Protein AF-0000000084368039 (afdb_homodimer)

Nearest PDB structures (foldseek):
  8jev-assembly1_A  TM=9.357E-01  e=3.641E-35  Mus musculus
  8jgs-assembly1_B  TM=9.156E-01  e=2.851E-37  Mus musculus
  8ta5-assembly1_B  TM=8.450E-01  e=9.684E-27  Homo sapiens
  8ta5-assembly1_A  TM=7.973E-01  e=2.530E-27  Homo sapiens
  8ta3-assembly1_A  TM=8.532E-01  e=1.054E-20  Homo sapiens

Sequence (1534 aa):
MTHSSSSFQLELDQIDVTGDSVPWDSNIPQLAKFNDFKTIDWVNDNLQSNKRKLFLQKTQSNFKLLKIYQSLQTYIILTLVGITIGVVAGSLNIVTEYLSNLRTGYCSSHFYLNRNFCCWGELNESQCSNWVEYSSFAPFNYIMFISISLTLGFIACSLVLHYAPAAAGSGISEIKCIVSGFTLSGFLNTWTFIIKAIGLPLAIASGLSVGKEGPSVHYAVCVGSIISKILLRRESSKTSSSLTFKNILVASSAAGVAVAFGSPMGGVLFSIEEISNMFKLSTMWESYYCSLVAVFILKLMNPFRTGQVVMFEVSYDQDWHFLEIPFFIILGLFGGGYGILISKFNIKTVSFRRKFLTNFAMKEVLTLALITSVISYFNDFLKLDMTEGMQILFEACNDSFENHKICNLSTNYKIFNTLTTLILATIIRMVLIILTYGCKVPAGIFVPSMACGATFGRALGILVQIAHKNFPNSKYFTTGCLADNSKCITPGTYAFLGAGAALSGITHLTVTVVVIMFELTGALKYIIPTMITVAVTKIINDKYGKGGIADQMIVFNGLPFIDPHEDHDFFEHPVDDAMCVKTASLPETGLTLENLRIIISDTDFQTFPIIQSLQNPLIKGTIGRDEIIAVLDKSSSSPDIPCKFTPSNKTNCLDFSHYINEAPISVELGTPLETVLDVFHKVGPKCILVQHEGLLQGLITRKDILKYEYYLHHSHHHEDTNELKFQKDDLIWDKIQHIDQIITTFYQRIIIKLTSSRGRYTQLDQQMTHSSSSFQLELDQIDVTGDSVPWDSNIPQLAKFNDFKTIDWVNDNLQSNKRKLFLQKTQSNFKLLKIYQSLQTYIILTLVGITIGVVAGSLNIVTEYLSNLRTGYCSSHFYLNRNFCCWGELNESQCSNWVEYSSFAPFNYIMFISISLTLGFIACSLVLHYAPAAAGSGISEIKCIVSGFTLSGFLNTWTFIIKAIGLPLAIASGLSVGKEGPSVHYAVCVGSIISKILLRRESSKTSSSLTFKNILVASSAAGVAVAFGSPMGGVLFSIEEISNMFKLSTMWESYYCSLVAVFILKLMNPFRTGQVVMFEVSYDQDWHFLEIPFFIILGLFGGGYGILISKFNIKTVSFRRKFLTNFAMKEVLTLALITSVISYFNDFLKLDMTEGMQILFEACNDSFENHKICNLSTNYKIFNTLTTLILATIIRMVLIILTYGCKVPAGIFVPSMACGATFGRALGILVQIAHKNFPNSKYFTTGCLADNSKCITPGTYAFLGAGAALSGITHLTVTVVVIMFELTGALKYIIPTMITVAVTKIINDKYGKGGIADQMIVFNGLPFIDPHEDHDFFEHPVDDAMCVKTASLPETGLTLENLRIIISDTDFQTFPIIQSLQNPLIKGTIGRDEIIAVLDKSSSSPDIPCKFTPSNKTNCLDFSHYINEAPISVELGTPLETVLDVFHKVGPKCILVQHEGLLQGLITRKDILKYEYYLHHSHHHEDTNELKFQKDDLIWDKIQHIDQIITTFYQRIIIKLTSSRGRYTQLDQQ

Foldseek 3Di:
DVVVVVVVVVVVVVLCLVLPPPVQQPPFLLAVCAVLWDFAFQQVLVVVVVVVVVVCVVPVVPDPVVVVCVVCVLVVLLLVLLLVLLVLLLVLLLLLQLLLQVLFFAFQVDRSDGLLRSQPPPPQSVCRVRTDGPDPDVVVSLVSNLVSLLVLLLVQLVLCVPFNLLLFFLCLLVLLLVLLGIDGPPNLEPRSLVSNSVSVSSNLSSLFLFANQSSLLRSLLSSLQVSCCVSVVVPPDDSPSPVSSSLSSLLSSLLSNCQRQVFNVLSLVCSVQRRDLDDDVVSSVSSNSSNVSNSVSNLVSVSSVPSGSFLAAEDDPAFAWPLCLVVLLVLLVVQQVLQFVLLVLLLLLLVLCVVFVVPPLSVLSSVLSNVQSNPQCVAPLSSHRLSVSLNLLLYQCPPSNCPPLLNPPPDPVSLVVLLVSLVVVLVVLSVSLSNRRNGSGYGHNLSSQLSSQLSVQLSSLSVVLVVCVVCVPDPSNVVTDPSVHSRNGGSSVRSLLRSLSNNCNQAVDQPSSLSSSCSNHVPPSCSVSSNSSSVSSNVSCVVPNDHHSSVVVSSSNSPDDDRSPDDQDPVQDWVVVQFSQSAAEAEQWDDFQLNVVVPLVSHDDQKYFYANDPVFRFTQFMAGSVLNVVLNVPDPDDRGAMAHQDDDPDDRHHYNVVRTGRDFAEDETSHGLSVVLCCCSPVNRQKYFYDHPRHTRGIAGSSRSVSSSSVVCCVVCVPPPPPVSVVVSVVVSVVVVVVVVVVVVVVVVVVCVVVVVVVVVVVVVVD/DVVVVVVVVVVVVVLCLVLPPPVQQPPFLLQVCAVLWDFAFQQVLVVVVVVVVVVCVVPVVPDPVVVVCVVCVLVVLLLVLLLVLLVLLLVLLLLLQLLLQVLFFAFQVDRSDGLCRSQPPPPQSVCRVRTDGPDPDVVVSLVSNLVSLLVLLLVQLVLCVPFNLLLFFLCLLVLLLVLLGIDGPPNLEPRSLVSNSVSVSSLLSSLFLFANQSSLLRSLLSSLQVSCCVSVVVPDDDCPSPVSSSLSSLLSSLLSNCQRQVFNVLSLVCSVQRRDLDDDVVSSVSSNSSNVSNSVSNLVSVSSVPSGSFLAAEDDPAFAWPLCLVVLLVLLVVQQVLQFVLLVLLLLLLVLCVVFVVPPLSVLSSVLSNVQSNPQCVAPLSSHRLSVSLNLLLYQCPPSNCPPLLNPPPDPVSLVVLLVSLVVVLVVLSVSLSNRRNGSGYGHNLSSQLSSQLSVQLSSLSVVLVVCVVCVPDPSNVVTDPSVHSRNGGSSVRSLLRSLSNNCNQAVDQPSSLSSSCSNHVPPSCSVSSNSSSVSSNVSCVVPNDHHSSVVVSSSNNPDDDRSPDDQDPVQDWVVVQFSQSAAEAEQWDDFQLNVVVPLVSHDDQKYFYANDPVFRQTQFMAGSVLNVVLNVPDPDDRGAMAHQDDDPDDRHHYNVVRTGRDFAEDETSHGLSVVLCCCSPVNRQKYFYDHPRHTRGIAGSSRSVSSSSVVCCVVCVCPPPPVSVVVSVVVSVVVVVVVVVVVVVVVVVVCVVVVVVVVVVVVVVD

Solvent-accessible surface area (backbone atoms only — not comparable to full-atom values): 77298 Å² total; per-residue (Å²): 131,72,69,67,59,55,59,53,51,57,55,47,58,68,43,50,69,71,56,70,62,65,88,59,57,91,80,39,66,53,52,69,39,41,83,66,40,46,75,48,41,47,46,61,39,52,52,52,41,51,51,47,51,52,48,44,59,67,67,56,66,78,48,65,66,56,55,51,44,61,69,40,44,63,55,52,51,38,48,52,36,10,42,52,45,9,52,50,46,28,50,35,53,42,50,22,50,34,50,40,37,53,38,65,26,46,24,74,87,46,74,89,40,28,63,67,65,52,30,56,88,51,88,53,72,90,64,38,85,45,59,37,57,85,47,95,49,64,71,56,39,52,51,47,28,38,51,46,12,36,49,29,33,47,52,17,28,50,46,21,72,74,69,21,62,68,23,31,22,26,48,56,41,60,48,30,22,35,66,68,34,30,41,54,83,75,60,53,33,69,54,25,25,52,47,29,58,58,22,32,32,28,28,42,30,11,56,42,51,38,19,63,39,31,32,31,23,36,34,21,25,15,46,26,46,48,54,48,50,57,64,49,52,72,44,84,68,85,75,56,41,61,61,59,55,44,40,41,34,45,11,21,31,4,21,14,35,5,49,60,53,33,14,43,68,21,8,33,37,36,27,51,76,68,44,41,73,74,66,49,71,67,42,51,51,47,9,44,52,15,7,50,41,10,38,50,40,26,40,73,59,22,60,73,73,68,75,44,59,39,81,35,82,45,80,71,86,68,71,84,48,79,75,49,49,67,58,35,44,51,36,1,49,47,6,14,52,45,17,45,50,47,44,54,50,19,51,52,44,46,53,49,36,65,74,72,36,70,90,40,48,66,60,48,50,41,50,51,20,46,54,40,36,64,56,20,69,78,32,80,70,52,53,39,58,59,69,62,34,42,47,62,43,37,43,68,48,49,88,90,42,36,80,38,76,90,49,43,63,85,43,72,63,48,41,51,51,51,43,49,52,26,52,49,44,26,53,53,48,52,53,42,33,27,67,43,51,72,42,56,32,34,27,9,59,51,54,45,33,21,40,35,17,21,32,46,18,27,40,51,22,48,52,51,40,51,50,45,68,75,39,52,80,36,76,73,46,45,77,64,30,60,83,83,49,87,70,56,62,52,29,10,57,31,7,48,43,10,15,45,5,19,35,21,20,36,53,63,45,52,73,32,43,53,45,30,54,35,51,24,28,44,43,58,87,43,48,63,59,40,49,51,14,35,49,42,8,48,55,44,29,70,72,74,35,78,67,17,47,49,58,41,45,29,48,68,59,2,47,63,72,85,61,78,82,56,82,78,74,60,85,81,39,32,39,72,78,50,40,40,59,75,61,70,63,38,46,34,58,81,41,28,44,47,57,51,54,49,50,58,72,74,44,87,67,58,65,31,43,25,17,57,32,90,89,49,35,35,58,58,27,32,36,46,42,69,59,51,51,55,52,55,72,70,51,86,66,63,56,77,37,34,32,30,49,53,89,65,92,67,81,83,46,52,77,44,35,88,65,43,39,63,44,59,61,49,43,43,60,63,26,45,38,63,58,54,49,45,42,39,70,58,60,23,46,45,55,36,38,30,21,56,75,31,27,61,58,29,35,36,38,59,67,40,54,52,52,42,50,55,46,51,50,52,65,70,49,70,70,76,61,67,61,70,59,52,58,59,50,54,55,52,49,51,51,51,51,50,49,48,50,50,50,50,49,49,51,50,48,49,48,46,50,55,47,50,57,49,52,54,55,61,56,57,74,74,104,131,72,68,66,59,56,59,55,53,55,54,48,60,68,45,50,69,73,50,69,62,66,88,58,57,91,80,38,67,54,53,68,40,42,82,65,40,47,76,48,41,46,46,61,39,51,53,52,43,51,50,49,52,50,47,46,59,67,67,56,65,77,48,65,65,57,54,51,44,61,67,39,44,63,54,52,51,38,48,53,38,11,42,51,46,8,51,50,46,28,51,36,52,42,51,23,50,34,50,39,37,53,38,65,26,45,24,73,88,46,74,88,40,29,61,70,63,50,31,56,88,53,88,54,71,89,65,38,83,44,59,37,57,84,48,94,49,64,69,56,40,53,50,46,28,39,50,47,12,36,50,29,33,46,51,18,27,49,46,20,71,74,69,21,61,71,22,32,23,26,48,56,42,59,48,31,21,35,68,68,34,30,43,55,82,75,58,54,34,71,53,25,26,52,47,30,58,57,20,31,33,29,28,44,31,12,55,41,52,37,19,63,37,31,31,32,23,36,34,21,25,13,45,26,46,48,53,48,52,59,63,50,51,72,45,85,70,82,78,58,41,62,60,60,55,44,40,40,34,46,12,19,31,3,20,14,34,4,51,59,52,34,16,44,68,21,7,34,39,36,28,49,76,69,41,42,73,76,68,50,70,68,42,50,51,48,9,44,53,17,6,49,42,10,38,50,40,26,39,73,59,23,62,74,71,68,74,46,58,38,81,35,85,45,81,71,86,68,71,84,50,78,74,48,48,67,58,37,44,49,36,1,48,46,6,14,51,44,17,46,50,46,44,55,50,20,52,51,43,47,53,48,37,66,74,72,36,68,88,39,48,65,60,48,48,43,49,50,20,47,55,42,39,65,57,19,70,79,32,81,67,52,53,40,56,59,71,59,35,43,46,62,44,38,43,70,48,49,87,88,43,34,80,38,76,89,48,43,64,85,44,70,63,48,42,50,51,51,43,49,52,26,52,49,44,25,53,52,48,51,53,42,33,27,68,44,51,71,44,59,31,33,26,9,59,52,52,43,33,20,41,35,17,20,31,46,17,27,39,50,23,47,52,51,40,50,49,43,69,76,39,50,79,36,75,72,46,46,79,64,32,58,82,83,49,88,71,55,62,52,28,10,58,31,7,49,44,11,16,45,5,17,35,21,20,37,53,62,45,53,72,32,42,54,45,29,53,35,52,25,29,43,42,57,87,44,49,61,58,41,49,51,13,37,48,42,7,48,54,43,29,71,73,73,37,76,68,17,45,49,59,40,44,28,47,68,57,2,47,62,72,86,61,76,84,56,81,79,73,60,86,80,38,31,39,72,80,50,39,39,59,72,63,71,65,40,47,32,57,80,41,30,44,48,58,52,54,48,50,58,72,75,43,87,66,59,65,30,42,25,17,58,31,91,90,49,34,36,57,58,27,32,35,44,45,70,60,52,50,55,51,55,71,71,49,87,67,64,55,77,35,35,33,30,49,53,90,64,93,67,81,83,47,52,77,45,34,88,64,42,39,64,45,57,59,49,42,42,60,63,26,46,38,64,59,53,49,44,42,40,70,57,59,22,45,45,57,36,38,29,22,54,74,31,27,59,57,29,35,36,38,60,66,39,53,52,52,42,48,54,45,52,49,51,66,70,47,70,70,73,62,66,63,70,59,52,56,58,52,54,54,52,49,52,50,50,52,49,49,49,51,50,50,50,50,48,50,50,48,49,48,46,51,56,47,50,58,50,52,54,56,60,55,59,76,76,105

Organism: Wickerhamomyces anomalus (strain ATCC 58044 / CBS 1984 / NCYC 433 / NRRL Y-366-8) (NCBI:txid683960)

Secondary structure (DSSP, 8-state):
--HHHHHHHHHHHTS-------TTTTT-GGGTTGGGEEEP-HHHHHHHHHHHHHHHHHH--S-HHHHHHHHHHHHHHHHHHHHHHHHHHHHHHHHHHHHHHHTT-EESS-TTS-HHHHTTT-S-TT--TTEE-S-SSHHHHHHHHHHHHHHHHHHHHHHHHHH-GGGSB--HHHHHHHHTTEEETTTTSHHHHHHHHHHHHHHHHTT-S-BSHHHHHHHHHHHHHHHHHHHHHSSSSS---HHHHHHHHHHHHHHHHHHHHT-HHHHHHHIIIII-SS--HHHHHHHHHHHHHHHHHHHHH-TTSSS-S-S------SPP-GGGHHHHHHHHHHHHHHHHHHHHHHHHHHHHHHHH-TT-HHHHHHHHHHHHHHHHTT-HHHHS-HHHHHHHHH----GGGTTSTTT---SHHHHHHHHHHHHHHHHHHHHHHHHHTTSSSB-BSHHHHHHHHHHHHHHHHHHHHHHHHH-TT-HHHHTTS-TT-TTS--HHHHHHHHHHHHHHHHH--SHHHHHHHHHHH--GGGHHHHHHHHHHHHHHHHHH----HHHHHHHHHT-----TTS----TT-BGGGTSB-----EESS-EEHHHHHHHHHH---SEEEEES-SSS-BEEEEEEHHHHHHHHHH----TTPEEE-S----SSSEE-GGG-BSS--EEETT-BHHHHHHIIIII--SEEEEEETTEEEEEEEHHHHHHHHHHHHHHHS---HHHHHHHHHHHHHHHHHHHHHHHHHHHHHHHHHHHHHHHHHHHHHH-/--HHHHHHHHHHHTS-------TTTTT-GGGTTGGGEEE--HHHHHHHHHHHHHHHHHH--S-HHHHHHHHHHHHHHHHHHHHHHHHHHHHHHHHHHHHHHHTT-EESS-TTS-HHHHTTT-S-TT--TTEE-S-SSHHHHHHHHHHHHHHHHHHHHHHHHHH-GGGSB--HHHHHHHHTTEEETTTTSHHHHHHHHHHHHHHHHTT-S-BSHHHHHHHHHHHHHHHHHHHHHSSSSS---HHHHHHHHHHHHHHHHHHHHT-HHHHHHHIIIII-SS--HHHHHHHHHHHHHHHHHHHHH-TTSSS-S-S------SPP-GGGHHHHHHHHHHHHHHHHHHHHHHHHHHHHHHHH-TT-HHHHHHHHHHHHHHHHTT-HHHHS-HHHHHHHHH----GGGTTSTTT---SHHHHHHHHHHHHHHHHHHHHHHHHHTTSSSB-BSHHHHHHHHHHHHHHHHHHHHHHHHH-TT-HHHHTTS-TT-TTS--HHHHHHHHHHHHHHHHH--SHHHHHHHHHHH--GGGHHHHHHHHHHHHHHHHHH----HHHHHHHHHT-----TTS----TT-BGGGTSB-----EESS-EEHHHHHHHHHH---SEEEEES-SSS-BEEEEEEHHHHHHHHHH----TTPEEE-S----SSSEE-GGG-BSS--EEETT-BHHHHHHIIIII--SEEEEEETTEEEEEEEHHHHHHHHHHHHHHHS---HHHHHHHHHHHHHHHHHHHHHHHHHHHHHHHHHHHHHHHHHHHHHH-

pLDDT: mean 84.14, std 16.12, range [20.62, 98.81]

Radius of gyration: 36.11 Å; Cα contacts (8 Å, |Δi|>4): 2634; chains: 2; bounding box: 162×108×86 Å

InterPro domains:
  IPR000644 CBS domain [PF00571] (659-708)
  IPR000644 CBS domain [PS51371] (660-715)
  IPR001807 Chloride channel [PF00654] (153-541)
  IPR001807 Chloride channel [PR00762] (165-182)
  IPR001807 Chloride channel [PR00762] (196-215)
  IPR001807 Chloride channel [PR00762] (254-273)
  IPR001807 Chloride channel [PR00762] (441-461)
  IPR001807 Chloride channel [PR00762] (492-508)
  IPR001807 Chloride channel [PR00762] (510-529)
  IPR001807 Chloride channel [PR00762] (549-563)
  IPR014743 Chloride channel, core [SSF81340] (56-565)
  IPR046342 CBS domain superfamily [G3DSA:3.10.580.10] (567-709)
  IPR046342 CBS domain superfamily [SSF54631] (568-708)

Structure (mmCIF, N/CA/C/O backbone):
data_AF-0000000084368039-model_v1
#
loop_
_entity.id
_entity.type
_entity.pdbx_description
1 polymer 'Chloride channel protein'
#
loop_
_atom_site.group_PDB
_atom_site.id
_atom_site.type_symbol
_atom_site.label_atom_id
_atom_site.label_alt_id
_atom_site.label_comp_id
_atom_site.label_asym_id
_atom_site.label_entity_id
_atom_site.label_seq_id
_atom_site.pdbx_PDB_ins_code
_atom_site.Cartn_x
_atom_site.Cartn_y
_atom_site.Cartn_z
_atom_site.occupancy
_atom_site.B_iso_or_equiv
_atom_site.auth_seq_id
_atom_site.auth_comp_id
_atom_site.auth_asym_id
_atom_site.auth_atom_id
_atom_site.pdbx_PDB_model_num
ATOM 1 N N . MET A 1 1 ? 19.234 65.5 8.492 1 20.73 1 MET A N 1
ATOM 2 C CA . MET A 1 1 ? 18.734 64.375 7.684 1 20.73 1 MET A CA 1
ATOM 3 C C . MET A 1 1 ? 19.594 63.125 7.852 1 20.73 1 MET A C 1
ATOM 5 O O . MET A 1 1 ? 19.359 62.094 7.203 1 20.73 1 MET A O 1
ATOM 9 N N . THR A 1 2 ? 20.828 63.281 8.375 1 25.06 2 THR A N 1
ATOM 10 C CA . THR A 1 2 ? 21.938 62.344 8.586 1 25.06 2 THR A CA 1
ATOM 11 C C . THR A 1 2 ? 21.625 61.406 9.75 1 25.06 2 THR A C 1
ATOM 13 O O . THR A 1 2 ? 22.422 60.5 10.055 1 25.06 2 THR A O 1
ATOM 16 N N . HIS A 1 3 ? 20.734 61.875 10.641 1 27.23 3 HIS A N 1
ATOM 17 C CA . HIS A 1 3 ? 20.547 61.125 11.859 1 27.23 3 HIS A CA 1
ATOM 18 C C . HIS A 1 3 ? 19.859 59.781 11.562 1 27.23 3 HIS A C 1
ATOM 20 O O . HIS A 1 3 ? 19.656 58.969 12.461 1 27.23 3 HIS A O 1
ATOM 26 N N . S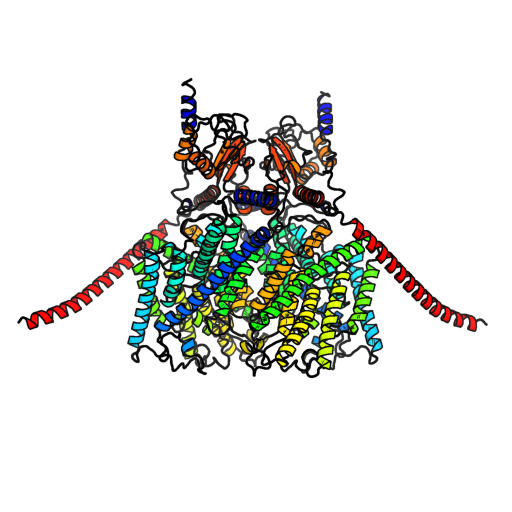ER A 1 4 ? 19.125 59.812 10.453 1 29.83 4 SER A N 1
ATOM 27 C CA . SER A 1 4 ? 18.25 58.656 10.234 1 29.83 4 SER A CA 1
ATOM 28 C C . SER A 1 4 ? 19.062 57.406 9.836 1 29.83 4 SER A C 1
ATOM 30 O O . SER A 1 4 ? 18.531 56.312 9.75 1 29.83 4 SER A O 1
ATOM 32 N N . SER A 1 5 ? 20.297 57.688 9.367 1 31.61 5 SER A N 1
ATOM 33 C CA . SER A 1 5 ? 21.125 56.562 8.906 1 31.61 5 SER A CA 1
ATOM 34 C C . SER A 1 5 ? 21.641 55.75 10.078 1 31.61 5 SER A C 1
ATOM 36 O O . SER A 1 5 ? 21.906 54.531 9.938 1 31.61 5 SER A O 1
ATOM 38 N N . SER A 1 6 ? 22.016 56.438 11.18 1 33.56 6 SER A N 1
ATOM 39 C CA . SER A 1 6 ? 22.734 55.812 12.281 1 33.56 6 SER A CA 1
ATOM 40 C C . SER A 1 6 ? 21.844 54.812 13.031 1 33.56 6 SER A C 1
ATOM 42 O O . SER A 1 6 ? 22.328 53.812 13.555 1 33.56 6 SER A O 1
ATOM 44 N N . SER A 1 7 ? 20.594 55.188 13.188 1 32.41 7 SER A N 1
ATOM 45 C CA . SER A 1 7 ? 19.703 54.344 13.977 1 32.41 7 SER A CA 1
ATOM 46 C C . SER A 1 7 ? 19.438 53.031 13.281 1 32.41 7 SER A C 1
ATOM 48 O O . SER A 1 7 ? 19.188 52 13.938 1 32.41 7 SER A O 1
ATOM 50 N N . PHE A 1 8 ? 19.5 53.031 11.992 1 33.09 8 PHE A N 1
ATOM 51 C CA . PHE A 1 8 ? 19.312 51.781 11.25 1 33.09 8 PHE A CA 1
ATOM 52 C C . PHE A 1 8 ? 20.562 50.906 11.336 1 33.09 8 PHE A C 1
ATOM 54 O O . PHE A 1 8 ? 20.469 49.688 11.281 1 33.09 8 PHE A O 1
ATOM 61 N N . GLN A 1 9 ? 21.828 51.438 11.422 1 33.94 9 GLN A N 1
ATOM 62 C CA . GLN A 1 9 ? 23.062 50.688 11.648 1 33.94 9 GLN A CA 1
ATOM 63 C C . GLN A 1 9 ? 23.016 49.938 12.969 1 33.94 9 GLN A C 1
ATOM 65 O O . GLN A 1 9 ? 23.453 48.781 13.055 1 33.94 9 GLN A O 1
ATOM 70 N N . LEU A 1 10 ? 22.656 50.625 14.086 1 34.38 10 LEU A N 1
ATOM 71 C CA . LEU A 1 10 ? 22.562 50.031 15.414 1 34.38 10 LEU A CA 1
ATOM 72 C C . LEU A 1 10 ? 21.516 48.906 15.445 1 34.38 10 LEU A C 1
ATOM 74 O O . LEU A 1 10 ? 21.719 47.875 16.094 1 34.38 10 LEU A O 1
ATOM 78 N N . GLU A 1 11 ? 20.438 49.094 14.766 1 35.94 11 GLU A N 1
ATOM 79 C CA . GLU A 1 11 ? 19.375 48.125 14.734 1 35.94 11 GLU A CA 1
ATOM 80 C C . GLU A 1 11 ? 19.766 46.906 13.883 1 35.94 11 GLU A C 1
ATOM 82 O O . GLU A 1 11 ? 19.391 45.781 14.195 1 35.94 11 GLU A O 1
ATOM 87 N N . LEU A 1 12 ? 20.531 47.094 12.875 1 37 12 LEU A N 1
ATOM 88 C CA . LEU A 1 12 ? 21.141 46 12.164 1 37 12 LEU A CA 1
ATOM 89 C C . LEU A 1 12 ? 22.203 45.312 13.031 1 37 12 LEU A C 1
ATOM 91 O O . LEU A 1 12 ? 22.422 44.094 12.914 1 37 12 LEU A O 1
ATOM 95 N N . ASP A 1 13 ? 23.031 46.062 13.773 1 35.66 13 ASP A N 1
ATOM 96 C CA . ASP A 1 13 ? 24 45.5 14.711 1 35.66 13 ASP A CA 1
ATOM 97 C C . ASP A 1 13 ? 23.312 44.562 15.719 1 35.66 13 ASP A C 1
ATOM 99 O O . ASP A 1 13 ? 23.938 43.688 16.281 1 35.66 13 ASP A O 1
ATOM 103 N N . GLN A 1 14 ? 22.141 45 16.156 1 33.72 14 GLN A N 1
ATOM 104 C CA . GLN A 1 14 ? 21.391 44.094 17 1 33.72 14 GLN A CA 1
ATOM 105 C C . GLN A 1 14 ? 20.859 42.906 16.203 1 33.72 14 GLN A C 1
ATOM 107 O O . GLN A 1 14 ? 20.234 42 16.766 1 33.72 14 GLN A O 1
ATOM 112 N N . ILE A 1 15 ? 20.812 43.125 14.938 1 35 15 ILE A N 1
ATOM 113 C CA . ILE A 1 15 ? 20.656 41.875 14.188 1 35 15 ILE A CA 1
ATOM 114 C C . ILE A 1 15 ? 21.906 41.031 14.344 1 35 15 ILE A C 1
ATOM 116 O O . ILE A 1 15 ? 22.938 41.312 13.734 1 35 15 ILE A O 1
ATOM 120 N N . ASP A 1 16 ? 22.469 41 15.492 1 32.06 16 ASP A N 1
ATOM 121 C CA . ASP A 1 16 ? 23.5 40 15.656 1 32.06 16 ASP A CA 1
ATOM 122 C C . ASP A 1 16 ? 23.234 38.781 14.766 1 32.06 16 ASP A C 1
ATOM 124 O O . ASP A 1 16 ? 22.312 38 15.031 1 32.06 16 ASP A O 1
ATOM 128 N N . VAL A 1 17 ? 23.469 39.031 13.602 1 31.31 17 VAL A N 1
ATOM 129 C CA . VAL A 1 17 ? 23.516 38.031 12.547 1 31.31 17 VAL A CA 1
ATOM 130 C C . VAL A 1 17 ? 24.297 36.812 13.031 1 31.31 17 VAL A C 1
ATOM 132 O O . VAL A 1 17 ? 24.516 35.875 12.266 1 31.31 17 VAL A O 1
ATOM 135 N N . THR A 1 18 ? 25.328 37.156 13.883 1 31.11 18 THR A N 1
ATOM 136 C CA . THR A 1 18 ? 26.047 35.906 14.211 1 31.11 18 THR A CA 1
ATOM 137 C C . THR A 1 18 ? 25.109 34.844 14.758 1 31.11 18 THR A C 1
ATOM 139 O O . THR A 1 18 ? 24.672 34.938 15.906 1 31.11 18 THR A O 1
ATOM 142 N N . GLY A 1 19 ? 24.062 34.688 14.117 1 32.72 19 GLY A N 1
ATOM 143 C CA . GLY A 1 19 ? 23.328 33.5 14.516 1 32.72 19 GLY A CA 1
ATOM 144 C C . GLY A 1 19 ? 24.188 32.469 15.219 1 32.72 19 GLY A C 1
ATOM 145 O O . GLY A 1 19 ? 25.062 31.875 14.602 1 32.72 19 GLY A O 1
ATOM 146 N N . ASP A 1 20 ? 24.609 32.812 16.328 1 34.06 20 ASP A N 1
ATOM 147 C CA . ASP A 1 20 ? 25.172 31.719 17.125 1 34.06 20 ASP A CA 1
ATOM 148 C C . ASP A 1 20 ? 24.5 30.391 16.766 1 34.06 20 ASP A C 1
ATOM 150 O O . ASP A 1 20 ? 23.281 30.266 16.828 1 34.06 20 ASP A O 1
ATOM 154 N N . SER A 1 21 ? 24.984 29.734 15.773 1 38.66 21 SER A N 1
ATOM 155 C CA . SER A 1 21 ? 24.688 28.328 15.531 1 38.66 21 SER A CA 1
ATOM 156 C C . SER A 1 21 ? 24.156 27.641 16.781 1 38.66 21 SER A C 1
ATOM 158 O O . SER A 1 21 ? 24.672 27.859 17.875 1 38.66 21 SER A O 1
ATOM 160 N N . VAL A 1 22 ? 22.906 27.547 16.891 1 44.94 22 VAL A N 1
ATOM 161 C CA . VAL A 1 22 ? 22.469 26.672 17.969 1 44.94 22 VAL A CA 1
ATOM 162 C C . VAL A 1 22 ? 23.625 25.781 18.422 1 44.94 22 VAL A C 1
ATOM 164 O O . VAL A 1 22 ? 24.344 25.219 17.594 1 44.94 22 VAL A O 1
ATOM 167 N N . PRO A 1 23 ? 24.141 26.031 19.609 1 47.16 23 PRO A N 1
ATOM 168 C CA . PRO A 1 23 ? 25.297 25.375 20.219 1 47.16 23 PRO A CA 1
ATOM 169 C C . PRO A 1 23 ? 25.438 23.906 19.781 1 47.16 23 PRO A C 1
ATOM 171 O O . PRO A 1 23 ? 26.453 23.266 20.078 1 47.16 23 PRO A O 1
ATOM 174 N N . TRP A 1 24 ? 24.438 23.328 19.188 1 51.88 24 TRP A N 1
ATOM 175 C CA . TRP A 1 24 ? 24.453 21.875 19.141 1 51.88 24 TRP A CA 1
ATOM 176 C C . TRP A 1 24 ? 25.141 21.375 17.875 1 51.88 24 TRP A C 1
ATOM 178 O O . TRP A 1 24 ? 25.391 20.172 17.734 1 51.88 24 TRP A O 1
ATOM 188 N N . ASP A 1 25 ? 25.422 22.281 16.891 1 54.5 25 ASP A N 1
ATOM 189 C CA . ASP A 1 25 ? 25.641 21.719 15.555 1 54.5 25 ASP A CA 1
ATOM 190 C C . ASP A 1 25 ? 26.969 20.969 15.5 1 54.5 25 ASP A C 1
ATOM 192 O O . ASP A 1 25 ? 27.047 19.906 14.883 1 54.5 25 ASP A O 1
ATOM 196 N N . SER A 1 26 ? 28.047 21.547 15.945 1 56.94 26 SER A N 1
ATOM 197 C CA . SER A 1 26 ? 29.328 21.062 15.453 1 56.94 26 SER A CA 1
ATOM 198 C C . SER A 1 26 ? 29.703 19.75 16.109 1 56.94 26 SER A C 1
ATOM 200 O O . SER A 1 26 ? 30.531 19 15.578 1 56.94 26 SER A O 1
ATOM 202 N N . ASN A 1 27 ? 28.938 19.297 17.094 1 63.44 27 ASN A N 1
ATOM 203 C CA . ASN A 1 27 ? 29.484 18.141 17.797 1 63.44 27 ASN A CA 1
ATOM 204 C C . ASN A 1 27 ? 28.609 16.906 17.609 1 63.44 27 ASN A C 1
ATOM 206 O O . ASN A 1 27 ? 28.922 15.828 18.109 1 63.44 27 ASN A O 1
ATOM 210 N N . ILE A 1 28 ? 27.562 17.078 16.719 1 74.12 28 ILE A N 1
ATOM 211 C CA . ILE A 1 28 ? 26.688 15.93 16.562 1 74.12 28 ILE A CA 1
ATOM 212 C C . ILE A 1 28 ? 26.891 15.297 15.195 1 74.12 28 ILE A C 1
ATOM 214 O O . ILE A 1 28 ? 26.547 15.898 14.172 1 74.12 28 ILE A O 1
ATOM 218 N N . PRO A 1 29 ? 27.5 14.156 15.117 1 73.56 29 PRO A N 1
ATOM 219 C CA . PRO A 1 29 ? 27.812 13.508 13.836 1 73.56 29 PRO A CA 1
ATOM 220 C C . PRO A 1 29 ? 26.578 13.297 12.961 1 73.56 29 PRO A C 1
ATOM 222 O O . PRO A 1 29 ? 26.688 13.305 11.734 1 73.56 29 PRO A O 1
ATOM 225 N N . GLN A 1 30 ? 25.453 13.266 13.539 1 76.25 30 GLN A N 1
ATOM 226 C CA . GLN A 1 30 ? 24.219 12.992 12.812 1 76.25 30 GLN A CA 1
ATOM 227 C C . GLN A 1 30 ? 23.766 14.211 12.023 1 76.25 30 GLN A C 1
ATOM 229 O O . GLN A 1 30 ? 22.797 14.141 11.25 1 76.25 30 GLN A O 1
ATOM 234 N N . LEU A 1 31 ? 24.438 15.273 12.141 1 74.88 31 LEU A N 1
ATOM 235 C CA . LEU A 1 31 ? 24.062 16.5 11.445 1 74.88 31 LEU A CA 1
ATOM 236 C C . LEU A 1 31 ? 25.094 16.859 10.383 1 74.88 31 LEU A C 1
ATOM 238 O O . LEU A 1 31 ? 25.031 17.938 9.797 1 74.88 31 LEU A O 1
ATOM 242 N N . ALA A 1 32 ? 25.953 15.977 10.023 1 75.06 32 ALA A N 1
ATOM 243 C CA . ALA A 1 32 ? 27.172 16.266 9.258 1 75.06 32 ALA A CA 1
ATOM 244 C C . ALA A 1 32 ? 26.828 16.766 7.859 1 75.06 32 ALA A C 1
ATOM 246 O O . ALA A 1 32 ? 27.5 17.672 7.336 1 75.06 32 ALA A O 1
ATOM 247 N N . LYS A 1 33 ? 25.703 16.266 7.25 1 80.88 33 LYS A N 1
ATOM 248 C CA . LYS A 1 33 ? 25.469 16.594 5.844 1 80.88 33 LYS A CA 1
ATOM 249 C C . LYS A 1 33 ? 24.172 17.359 5.664 1 80.88 33 LYS A C 1
ATOM 251 O O . LYS A 1 33 ? 23.594 17.375 4.574 1 80.88 33 LYS A O 1
ATOM 256 N N . PHE A 1 34 ? 23.688 17.984 6.648 1 83.75 34 PHE A N 1
ATOM 257 C CA . PHE A 1 34 ? 22.422 18.703 6.566 1 83.75 34 PHE A CA 1
ATOM 258 C C . PHE A 1 34 ? 22.531 19.875 5.602 1 83.75 34 PHE A C 1
ATOM 260 O O . PHE A 1 34 ? 21.578 20.188 4.883 1 83.75 34 PHE A O 1
ATOM 267 N N . ASN A 1 35 ? 23.719 20.438 5.523 1 78.31 35 ASN A N 1
ATOM 268 C CA . ASN A 1 35 ? 23.906 21.641 4.73 1 78.31 35 ASN A CA 1
ATOM 269 C C . ASN A 1 35 ? 24.016 21.328 3.242 1 78.31 35 ASN A C 1
ATOM 271 O O . ASN A 1 35 ? 23.891 22.219 2.4 1 78.31 35 ASN A O 1
ATOM 275 N N . ASP A 1 36 ? 24.234 20.078 2.939 1 82.19 36 ASP A N 1
ATOM 276 C CA . ASP A 1 36 ? 24.328 19.672 1.542 1 82.19 36 ASP A CA 1
ATOM 277 C C . ASP A 1 36 ? 22.953 19.625 0.89 1 82.19 36 ASP A C 1
ATOM 279 O O . ASP A 1 36 ? 22.828 19.594 -0.337 1 82.19 36 ASP A O 1
ATOM 283 N N . PHE A 1 37 ? 21.891 19.719 1.695 1 86.25 37 PHE A N 1
ATOM 284 C CA . PHE A 1 37 ? 20.547 19.547 1.189 1 86.25 37 PHE A CA 1
ATOM 285 C C . PHE A 1 37 ? 19.766 20.859 1.247 1 86.25 37 PHE A C 1
ATOM 287 O O . PHE A 1 37 ? 19.922 21.641 2.191 1 86.25 37 PHE A O 1
ATOM 294 N N . LYS A 1 38 ? 18.953 21.062 0.213 1 84.06 38 LYS A N 1
ATOM 295 C CA . LYS A 1 38 ? 18.016 22.172 0.201 1 84.06 38 LYS A CA 1
ATOM 296 C C . LYS A 1 38 ? 16.594 21.703 0.5 1 84.06 38 LYS A C 1
ATOM 298 O O . LYS A 1 38 ? 16.172 20.641 0.036 1 84.06 38 LYS A O 1
ATOM 303 N N . THR A 1 39 ? 15.898 22.5 1.275 1 85.81 39 THR A N 1
ATOM 304 C CA . THR A 1 39 ? 14.555 22.125 1.692 1 85.81 39 THR A CA 1
ATOM 305 C C . THR A 1 39 ? 13.516 22.641 0.71 1 85.81 39 THR A C 1
ATOM 307 O O . THR A 1 39 ? 13.578 23.812 0.293 1 85.81 39 THR A O 1
ATOM 310 N N . ILE A 1 40 ? 12.602 21.781 0.375 1 82.88 40 ILE A N 1
ATOM 311 C CA . ILE A 1 40 ? 11.523 22.156 -0.533 1 82.88 40 ILE A CA 1
ATOM 312 C C . ILE A 1 40 ? 10.312 22.625 0.269 1 82.88 40 ILE A C 1
ATOM 314 O O . ILE A 1 40 ? 9.97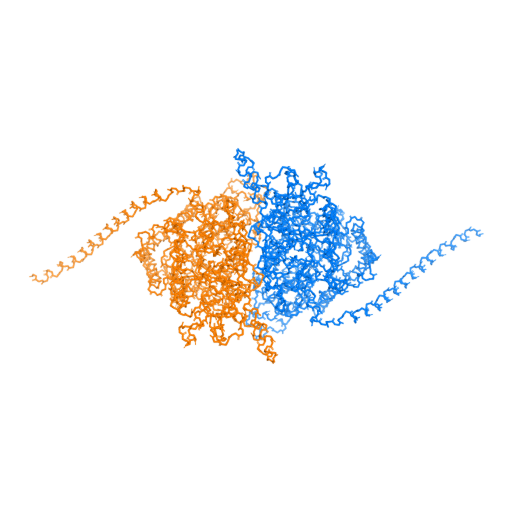7 22.047 1.302 1 82.88 40 ILE A O 1
ATOM 318 N N . ASP A 1 41 ? 9.711 23.703 -0.199 1 82.88 41 ASP A N 1
ATOM 319 C CA . ASP A 1 41 ? 8.477 24.203 0.407 1 82.88 41 ASP A CA 1
ATOM 320 C C . ASP A 1 41 ? 7.254 23.656 -0.321 1 82.88 41 ASP A C 1
ATOM 322 O O . ASP A 1 41 ? 6.754 24.281 -1.263 1 82.88 41 ASP A O 1
ATOM 326 N N . TRP A 1 42 ? 6.645 22.703 0.24 1 82 42 TRP A N 1
ATOM 327 C CA . TRP A 1 42 ? 5.539 22.016 -0.422 1 82 42 TRP A CA 1
ATOM 328 C C . TRP A 1 42 ? 4.285 22.891 -0.423 1 82 42 TRP A C 1
ATOM 330 O O . TRP A 1 42 ? 3.498 22.859 -1.371 1 82 42 TRP A O 1
ATOM 340 N N . VAL A 1 43 ? 4.074 23.609 0.62 1 82.62 43 VAL A N 1
ATOM 341 C CA . VAL A 1 43 ? 2.871 24.422 0.754 1 82.62 43 VAL A CA 1
ATOM 342 C C . VAL A 1 43 ? 2.865 25.516 -0.317 1 82.62 43 VAL A C 1
ATOM 344 O O . VAL A 1 43 ? 1.886 25.672 -1.048 1 82.62 43 VAL A O 1
ATOM 347 N N . ASN A 1 44 ? 3.951 26.203 -0.396 1 78.56 44 ASN A N 1
ATOM 348 C CA . ASN A 1 44 ? 4.051 27.281 -1.369 1 78.56 44 ASN A CA 1
ATOM 349 C C . ASN A 1 44 ? 4.035 26.75 -2.801 1 78.56 44 ASN A C 1
ATOM 351 O O . ASN A 1 44 ? 3.451 27.375 -3.689 1 78.56 44 ASN A O 1
ATOM 355 N N . ASP A 1 45 ? 4.676 25.688 -2.977 1 77.88 45 ASP A N 1
ATOM 356 C CA . ASP A 1 45 ? 4.703 25.109 -4.312 1 77.88 45 ASP A CA 1
ATOM 357 C C . ASP A 1 45 ? 3.309 24.672 -4.754 1 77.88 45 ASP A C 1
ATOM 359 O O . ASP A 1 45 ? 2.949 24.828 -5.922 1 77.88 45 ASP A O 1
ATOM 363 N N . ASN A 1 46 ? 2.539 24.094 -3.84 1 76.62 46 ASN A N 1
ATOM 364 C CA . ASN A 1 46 ? 1.173 23.688 -4.145 1 76.62 46 ASN A CA 1
ATOM 365 C C . ASN A 1 46 ? 0.287 24.891 -4.473 1 76.62 46 ASN A C 1
ATOM 367 O O . ASN A 1 46 ? -0.562 24.812 -5.363 1 76.62 46 ASN A O 1
ATOM 371 N N . LEU A 1 47 ? 0.447 25.906 -3.746 1 75.38 47 LEU A N 1
ATOM 372 C CA . LEU A 1 47 ? -0.344 27.109 -3.969 1 75.38 47 LEU A CA 1
ATOM 373 C C . LEU A 1 47 ? -0.021 27.734 -5.324 1 75.38 47 LEU A C 1
ATOM 375 O O . LEU A 1 47 ? -0.921 28.188 -6.035 1 75.38 47 LEU A O 1
ATOM 379 N N . GLN A 1 48 ? 1.265 27.766 -5.633 1 74.5 48 GLN A N 1
ATOM 380 C CA . GLN A 1 48 ? 1.675 28.328 -6.914 1 74.5 48 GLN A CA 1
ATOM 381 C C . GLN A 1 48 ? 1.183 27.469 -8.078 1 74.5 48 GLN A C 1
ATOM 383 O O . GLN A 1 48 ? 0.773 28 -9.117 1 74.5 48 GLN A O 1
ATOM 388 N N . SER A 1 49 ? 1.225 26.188 -7.891 1 74.06 49 SER A N 1
ATOM 389 C CA . SER A 1 49 ? 0.737 25.281 -8.922 1 74.06 49 SER A CA 1
ATOM 390 C C . SER A 1 49 ? -0.763 25.453 -9.141 1 74.06 49 SER A C 1
ATOM 392 O O . SER A 1 49 ? -1.237 25.406 -10.273 1 74.06 49 SER A O 1
ATOM 394 N N . ASN A 1 50 ? -1.489 25.594 -8.109 1 73.31 50 ASN A N 1
ATOM 395 C CA . ASN A 1 50 ? -2.932 25.781 -8.211 1 73.31 50 ASN A CA 1
ATOM 396 C C . ASN A 1 50 ? -3.268 27.109 -8.906 1 73.31 50 ASN A C 1
ATOM 398 O O . ASN A 1 50 ? -4.211 27.172 -9.695 1 73.31 50 ASN A O 1
ATOM 402 N N . LYS A 1 51 ? -2.551 28.109 -8.555 1 72.12 51 LYS A N 1
ATOM 403 C CA . LYS A 1 51 ? -2.766 29.406 -9.188 1 72.12 51 LYS A CA 1
ATOM 404 C C . LYS A 1 51 ? -2.498 29.344 -10.688 1 72.12 51 LYS A C 1
ATOM 406 O O . LYS A 1 51 ? -3.227 29.938 -11.477 1 72.12 51 LYS A O 1
ATOM 411 N N . ARG A 1 52 ? -1.534 28.672 -11 1 71.06 52 ARG A N 1
ATOM 412 C CA . ARG A 1 52 ? -1.194 28.516 -12.406 1 71.06 52 ARG A CA 1
ATOM 413 C C . ARG A 1 52 ? -2.275 27.75 -13.148 1 71.06 52 ARG A C 1
ATOM 415 O O . ARG A 1 52 ? -2.621 28.078 -14.289 1 71.06 52 ARG A O 1
ATOM 422 N N . LYS A 1 53 ? -2.695 26.688 -12.531 1 71.69 53 LYS A N 1
ATOM 423 C CA . LYS A 1 53 ? -3.77 25.891 -13.125 1 71.69 53 LYS A CA 1
ATOM 424 C C . LYS A 1 53 ? -5.008 26.75 -13.375 1 71.69 53 LYS A C 1
ATOM 426 O O . LYS A 1 53 ? -5.637 26.656 -14.43 1 71.69 53 LYS A O 1
ATOM 431 N N . LEU A 1 54 ? -5.312 27.547 -12.453 1 71.19 54 LEU A N 1
ATOM 432 C CA . LEU A 1 54 ? -6.48 28.422 -12.57 1 71.19 54 LEU A CA 1
ATOM 433 C C . LEU A 1 54 ? -6.266 29.484 -13.648 1 71.19 54 LEU A C 1
ATOM 435 O O . LEU A 1 54 ? -7.195 29.828 -14.375 1 71.19 54 LEU A O 1
ATOM 439 N N . PHE A 1 55 ? -5.062 29.938 -13.664 1 71.06 55 PHE A N 1
ATOM 440 C CA . PHE A 1 55 ? -4.73 30.938 -14.688 1 71.06 55 PHE A CA 1
ATOM 441 C C . PHE A 1 55 ? -4.859 30.328 -16.078 1 71.06 55 PHE A C 1
ATOM 443 O O . PHE A 1 55 ? -5.383 30.984 -17 1 71.06 55 PHE A O 1
ATOM 450 N N . LEU A 1 56 ? -4.344 29.156 -16.172 1 71.62 56 LEU A N 1
ATOM 451 C CA . LEU A 1 56 ? -4.406 28.484 -17.469 1 71.62 56 LEU A CA 1
ATOM 452 C C . LEU A 1 56 ? -5.852 28.156 -17.844 1 71.62 56 LEU A C 1
ATOM 454 O O . LEU A 1 56 ? -6.215 28.203 -19.016 1 71.62 56 LEU A O 1
ATOM 458 N N . GLN A 1 57 ? -6.633 27.781 -16.891 1 69 57 GLN A N 1
ATOM 459 C CA . GLN A 1 57 ? -8.047 27.5 -17.125 1 69 57 GLN A CA 1
ATOM 460 C C . GLN A 1 57 ? -8.789 28.766 -17.562 1 69 57 GLN A C 1
ATOM 462 O O . GLN A 1 57 ? -9.719 28.688 -18.375 1 69 57 GLN A O 1
ATOM 467 N N . LYS A 1 58 ? -8.344 29.828 -17.078 1 65.25 58 LYS A N 1
ATOM 468 C CA . LYS A 1 58 ? -8.992 31.094 -17.406 1 65.25 58 LYS A CA 1
ATOM 469 C C . LYS A 1 58 ? -8.539 31.594 -18.781 1 65.25 58 LYS A C 1
ATOM 471 O O . LYS A 1 58 ? -9.328 32.188 -19.516 1 65.25 58 LYS A O 1
ATOM 476 N N . THR A 1 59 ? -7.242 31.422 -18.922 1 63.12 59 THR A N 1
ATOM 477 C CA . THR A 1 59 ? -6.703 32 -20.156 1 63.12 59 THR A CA 1
ATOM 478 C C . THR A 1 59 ? -6.91 31.062 -21.344 1 63.12 59 THR A C 1
ATOM 480 O O . THR A 1 59 ? -7.074 31.516 -22.469 1 63.12 59 THR A O 1
ATOM 483 N N . GLN A 1 60 ? -6.539 29.781 -21.141 1 59.75 60 GLN A N 1
ATOM 484 C CA . GLN A 1 60 ? -6.426 28.875 -22.297 1 59.75 60 GLN A CA 1
ATOM 485 C C . GLN A 1 60 ? -7.766 28.219 -22.609 1 59.75 60 GLN A C 1
ATOM 487 O O . GLN A 1 60 ? -7.887 27 -22.578 1 59.75 60 GLN A O 1
ATOM 492 N N . SER A 1 61 ? -8.805 28.875 -22.391 1 54.78 61 SER A N 1
ATOM 493 C CA . SER A 1 61 ? -10.133 28.391 -22.719 1 54.78 61 SER A CA 1
ATOM 494 C C . SER A 1 61 ? -10.133 27.688 -24.078 1 54.78 61 SER A C 1
ATOM 496 O O . SER A 1 61 ? -10.828 26.672 -24.25 1 54.78 61 SER A O 1
ATOM 498 N N . ASN A 1 62 ? -9.461 28.156 -25.109 1 56.75 62 ASN A N 1
ATOM 499 C CA . ASN A 1 62 ? -9.906 27.812 -26.453 1 56.75 62 ASN A CA 1
ATOM 500 C C . ASN A 1 62 ? -9.164 26.594 -27 1 56.75 62 ASN A C 1
ATOM 502 O O . ASN A 1 62 ? -9.523 26.062 -28.047 1 56.75 62 ASN A O 1
ATOM 506 N N . PHE A 1 63 ? -8.047 26.203 -26.5 1 58.44 63 PHE A N 1
ATOM 507 C CA . PHE A 1 63 ? -7.453 25.188 -27.344 1 58.44 63 PHE A CA 1
ATOM 508 C C . PHE A 1 63 ? -7.57 23.797 -26.703 1 58.44 63 PHE A C 1
ATOM 510 O O . PHE A 1 63 ? -6.781 23.453 -25.828 1 58.44 63 PHE A O 1
ATOM 517 N N . LYS A 1 64 ? -8.578 23.109 -27.047 1 62.47 64 LYS A N 1
ATOM 518 C CA . LYS A 1 64 ? -8.938 21.75 -26.609 1 62.47 64 LYS A CA 1
ATOM 519 C C . LYS A 1 64 ? -7.723 20.828 -26.641 1 62.47 64 LYS A C 1
ATOM 521 O O . LYS A 1 64 ? -7.547 20 -25.75 1 62.47 64 LYS A O 1
ATOM 526 N N . LEU A 1 65 ? -6.855 21.047 -27.625 1 67.38 65 LEU A N 1
ATOM 527 C CA . LEU A 1 65 ? -5.703 20.172 -27.797 1 67.38 65 LEU A CA 1
ATOM 528 C C . LEU A 1 65 ? -4.691 20.375 -26.672 1 67.38 65 LEU A C 1
ATOM 530 O O . LEU A 1 65 ? -4.047 19.422 -26.219 1 67.38 65 LEU A O 1
ATOM 534 N N . LEU A 1 66 ? -4.633 21.578 -26.234 1 66 66 LEU A N 1
ATOM 535 C CA . LEU A 1 66 ? -3.689 21.891 -25.172 1 66 66 LEU A CA 1
ATOM 536 C C . LEU A 1 66 ? -4.172 21.297 -23.844 1 66 66 LEU A C 1
ATOM 538 O O . LEU A 1 66 ? -3.367 20.828 -23.031 1 66 66 LEU A O 1
ATOM 542 N N . LYS A 1 67 ? -5.477 21.281 -23.734 1 69.56 67 LYS A N 1
ATOM 543 C CA . LYS A 1 67 ? -6.039 20.703 -22.516 1 69.56 67 LYS A CA 1
ATOM 544 C C . LYS A 1 67 ? -5.832 19.203 -22.469 1 69.56 67 LYS A C 1
ATOM 546 O O . LYS A 1 67 ? -5.52 18.641 -21.422 1 69.56 67 LYS A O 1
ATOM 551 N N . ILE A 1 68 ? -5.977 18.625 -23.578 1 71.75 68 ILE A N 1
ATOM 552 C CA . ILE A 1 68 ? -5.762 17.172 -23.672 1 71.75 68 ILE A CA 1
ATOM 553 C C . ILE A 1 68 ? -4.285 16.859 -23.453 1 71.75 68 ILE A C 1
ATOM 555 O O . ILE A 1 68 ? -3.951 15.898 -22.75 1 71.75 68 ILE A O 1
ATOM 559 N N . TYR A 1 69 ? -3.469 17.719 -24.016 1 71.62 69 TYR A N 1
ATOM 560 C CA . TYR A 1 69 ? -2.035 17.5 -23.844 1 71.62 69 TYR A CA 1
ATOM 561 C C . TYR A 1 69 ? -1.638 17.625 -22.375 1 71.62 69 TYR A C 1
ATOM 563 O O . TYR A 1 69 ? -0.84 16.844 -21.875 1 71.62 69 TYR A O 1
ATOM 571 N N . GLN A 1 70 ? -2.184 18.547 -21.734 1 69.62 70 GLN A N 1
ATOM 572 C CA . GLN A 1 70 ? -1.837 18.766 -20.328 1 69.62 70 GLN A CA 1
ATOM 573 C C . GLN A 1 70 ? -2.299 17.594 -19.469 1 69.62 70 GLN A C 1
ATOM 575 O O . GLN A 1 70 ? -1.603 17.188 -18.531 1 69.62 70 GLN A O 1
ATOM 580 N N . SER A 1 71 ? -3.432 17.078 -19.875 1 71.94 71 SER A N 1
ATOM 581 C CA . SER A 1 71 ? -3.939 15.938 -19.141 1 71.94 71 SER A CA 1
ATOM 582 C C . SER A 1 71 ? -3.133 14.68 -19.438 1 71.94 71 SER A C 1
ATOM 584 O O . SER A 1 71 ? -2.992 13.805 -18.578 1 71.94 71 SER A O 1
ATOM 586 N N . LEU A 1 72 ? -2.516 14.719 -20.609 1 81.38 72 LEU A N 1
ATOM 587 C CA . LEU A 1 72 ? -1.809 13.531 -21.047 1 81.38 72 LEU A CA 1
ATOM 588 C C . LEU A 1 72 ? -0.312 13.648 -20.781 1 81.38 72 LEU A C 1
ATOM 590 O O . LEU A 1 72 ? 0.429 12.672 -20.922 1 81.38 72 LEU A O 1
ATOM 594 N N . GLN A 1 73 ? 0.107 14.781 -20.406 1 84.25 73 GLN A N 1
ATOM 595 C CA . GLN A 1 73 ? 1.531 15.039 -20.219 1 84.25 73 GLN A CA 1
ATOM 596 C C . GLN A 1 73 ? 2.127 14.094 -19.172 1 84.25 73 GLN A C 1
ATOM 598 O O . GLN A 1 73 ? 3.211 13.547 -19.375 1 84.25 73 GLN A O 1
ATOM 603 N N . THR A 1 74 ? 1.414 13.977 -18.078 1 86.81 74 THR A N 1
ATOM 604 C CA . THR A 1 74 ? 1.92 13.102 -17.031 1 86.81 74 THR A CA 1
ATOM 605 C C . THR A 1 74 ? 2.039 11.664 -17.531 1 86.81 74 THR A C 1
ATOM 607 O O . THR A 1 74 ? 3.021 10.984 -17.234 1 86.81 74 THR A O 1
ATOM 610 N N . TYR A 1 75 ? 1.111 11.219 -18.375 1 90.5 75 TYR A N 1
ATOM 611 C CA . TYR A 1 75 ? 1.135 9.852 -18.891 1 90.5 75 TYR A CA 1
ATOM 612 C C . TYR A 1 75 ? 2.252 9.672 -19.906 1 90.5 75 TYR A C 1
ATOM 614 O O . TYR A 1 75 ? 2.865 8.609 -20 1 90.5 75 TYR A O 1
ATOM 622 N N . ILE A 1 76 ? 2.477 10.68 -20.656 1 93.38 76 ILE A N 1
ATOM 623 C CA . ILE A 1 76 ? 3.555 10.617 -21.641 1 93.38 76 ILE A CA 1
ATOM 624 C C . ILE A 1 76 ? 4.898 10.5 -20.922 1 93.38 76 ILE A C 1
ATOM 626 O O . ILE A 1 76 ? 5.742 9.688 -21.297 1 93.38 76 ILE A O 1
ATOM 630 N N . ILE A 1 77 ? 5.055 11.32 -19.906 1 94.44 77 ILE A N 1
ATOM 631 C CA . ILE A 1 77 ? 6.301 11.289 -19.141 1 94.44 77 ILE A CA 1
ATOM 632 C C . ILE A 1 77 ? 6.48 9.914 -18.5 1 94.44 77 ILE A C 1
ATOM 634 O O . ILE A 1 77 ? 7.543 9.305 -18.609 1 94.44 77 ILE A O 1
ATOM 638 N N . LEU A 1 78 ? 5.426 9.438 -17.844 1 96.44 78 LEU A N 1
ATOM 639 C CA . LEU A 1 78 ? 5.496 8.156 -17.156 1 96.44 78 LEU A CA 1
ATOM 640 C C . LEU A 1 78 ? 5.762 7.016 -18.125 1 96.44 78 LEU A C 1
ATOM 642 O O . LEU A 1 78 ? 6.473 6.062 -17.812 1 96.44 78 LEU A O 1
ATOM 646 N N . THR A 1 79 ? 5.18 7.074 -19.328 1 97.5 79 THR A N 1
ATOM 647 C CA . THR A 1 79 ? 5.391 6.047 -20.344 1 97.5 79 THR A CA 1
ATOM 648 C C . THR A 1 79 ? 6.84 6.051 -20.828 1 97.5 79 THR A C 1
ATOM 650 O O . THR A 1 79 ? 7.465 4.996 -20.953 1 97.5 79 THR A O 1
ATOM 653 N N . LEU A 1 80 ? 7.34 7.219 -21.062 1 97.94 80 LEU A N 1
ATOM 654 C CA . LEU A 1 80 ? 8.727 7.32 -21.516 1 97.94 80 LEU A CA 1
ATOM 655 C C . LEU A 1 80 ? 9.688 6.852 -20.438 1 97.94 80 LEU A C 1
ATOM 657 O O . LEU A 1 80 ? 10.68 6.176 -20.719 1 97.94 80 LEU A O 1
ATOM 661 N N . VAL A 1 81 ? 9.414 7.262 -19.203 1 98.25 81 VAL A N 1
ATOM 662 C CA . VAL A 1 81 ? 10.234 6.836 -18.078 1 98.25 81 VAL A CA 1
ATOM 663 C C . VAL A 1 81 ? 10.195 5.312 -17.953 1 98.25 81 VAL A C 1
ATOM 665 O O . VAL A 1 81 ? 11.234 4.664 -17.828 1 98.25 81 VAL A O 1
ATOM 668 N N . GLY A 1 82 ? 8.961 4.738 -18.031 1 98.56 82 GLY A N 1
ATOM 669 C CA . GLY A 1 82 ? 8.812 3.297 -17.938 1 98.56 82 GLY A CA 1
ATOM 670 C C . GLY A 1 82 ? 9.531 2.555 -19.047 1 98.56 82 GLY A C 1
ATOM 671 O O . GLY A 1 82 ? 10.188 1.543 -18.797 1 98.56 82 GLY A O 1
ATOM 672 N N . ILE A 1 83 ? 9.461 3.049 -20.234 1 98.44 83 ILE A N 1
ATOM 673 C CA . ILE A 1 83 ? 10.109 2.428 -21.391 1 98.44 83 ILE A CA 1
ATOM 674 C C . ILE A 1 83 ? 11.625 2.447 -21.203 1 98.44 83 ILE A C 1
ATOM 676 O O . ILE A 1 83 ? 12.289 1.428 -21.391 1 98.44 83 ILE A O 1
ATOM 680 N N . THR A 1 84 ? 12.133 3.57 -20.828 1 98.56 84 THR A N 1
ATOM 681 C CA . THR A 1 84 ? 13.578 3.709 -20.656 1 98.56 84 THR A CA 1
ATOM 682 C C . THR A 1 84 ? 14.086 2.781 -19.547 1 98.56 84 THR A C 1
ATOM 684 O O . THR A 1 84 ? 15.094 2.1 -19.719 1 98.56 84 THR A O 1
ATOM 687 N N . ILE A 1 85 ? 13.391 2.773 -18.438 1 98.56 85 ILE A N 1
ATOM 688 C CA . ILE A 1 85 ? 13.789 1.922 -17.312 1 98.56 85 ILE A CA 1
ATOM 689 C C . ILE A 1 85 ? 13.75 0.458 -17.75 1 98.56 85 ILE A C 1
ATOM 691 O O . ILE A 1 85 ? 14.664 -0.31 -17.438 1 98.56 85 ILE A O 1
ATOM 695 N N . GLY A 1 86 ? 12.68 0.034 -18.484 1 97.75 86 GLY A N 1
ATOM 696 C CA . GLY A 1 86 ? 12.562 -1.334 -18.953 1 97.75 86 GLY A CA 1
ATOM 697 C C . GLY A 1 86 ? 13.688 -1.726 -19.906 1 97.75 86 GLY A C 1
ATOM 698 O O . GLY A 1 86 ? 14.242 -2.82 -19.797 1 97.75 86 GLY A O 1
ATOM 699 N N . VAL A 1 87 ? 14.078 -0.869 -20.766 1 97.56 87 VAL A N 1
ATOM 700 C CA . VAL A 1 87 ? 15.133 -1.133 -21.734 1 97.56 87 VAL A CA 1
ATOM 701 C C . VAL A 1 87 ? 16.484 -1.253 -21.016 1 97.56 87 VAL A C 1
ATOM 703 O O . VAL A 1 87 ? 17.266 -2.162 -21.297 1 97.56 87 VAL A O 1
ATOM 706 N N . VAL A 1 88 ? 16.719 -0.359 -20.109 1 97.81 88 VAL A N 1
ATOM 707 C CA . VAL A 1 88 ? 17.969 -0.393 -19.359 1 97.81 88 VAL A CA 1
ATOM 708 C C . VAL A 1 88 ? 18.047 -1.683 -18.547 1 97.81 88 VAL A C 1
ATOM 710 O O . VAL A 1 88 ? 19.094 -2.355 -18.547 1 97.81 88 VAL A O 1
ATOM 713 N N . ALA A 1 89 ? 16.984 -1.982 -17.891 1 96.56 89 ALA A N 1
ATOM 714 C CA . ALA A 1 89 ? 16.969 -3.18 -17.047 1 96.56 89 ALA A CA 1
ATOM 715 C C . ALA A 1 89 ? 17.188 -4.438 -17.891 1 96.56 89 ALA A C 1
ATOM 717 O O . ALA A 1 89 ? 17.906 -5.348 -17.484 1 96.56 89 ALA A O 1
ATOM 718 N N . GLY A 1 90 ? 16.438 -4.574 -19.031 1 94.12 90 GLY A N 1
ATOM 719 C CA . GLY A 1 90 ? 16.641 -5.707 -19.922 1 94.12 90 GLY A CA 1
ATOM 720 C C . GLY A 1 90 ? 18.078 -5.84 -20.406 1 94.12 90 GLY A C 1
ATOM 721 O O . GLY A 1 90 ? 18.641 -6.938 -20.391 1 94.12 90 GLY A O 1
ATOM 722 N N . SER A 1 91 ? 18.719 -4.773 -20.781 1 94.44 91 SER A N 1
ATOM 723 C CA . SER A 1 91 ? 20.109 -4.773 -21.234 1 94.44 91 SER A CA 1
ATOM 724 C C . SER A 1 91 ? 21.062 -5.152 -20.109 1 94.44 91 SER A C 1
ATOM 726 O O . SER A 1 91 ? 22 -5.914 -20.312 1 94.44 91 SER A O 1
ATOM 728 N N . LEU A 1 92 ? 20.766 -4.602 -18.984 1 94.56 92 LEU A N 1
ATOM 729 C CA . LEU A 1 92 ? 21.578 -4.887 -17.812 1 94.56 92 LEU A CA 1
ATOM 730 C C . LEU A 1 92 ? 21.547 -6.375 -17.469 1 94.56 92 LEU A C 1
ATOM 732 O O . LEU A 1 92 ? 22.578 -6.961 -17.141 1 94.56 92 LEU A O 1
ATOM 736 N N . ASN A 1 93 ? 20.406 -6.945 -17.5 1 91.31 93 ASN A N 1
ATOM 737 C CA . ASN A 1 93 ? 20.281 -8.367 -17.203 1 91.31 93 ASN A CA 1
ATOM 738 C C . ASN A 1 93 ? 21.062 -9.219 -18.203 1 91.31 93 ASN A C 1
ATOM 740 O O . ASN A 1 93 ? 21.734 -10.172 -17.812 1 91.31 93 ASN A O 1
ATOM 744 N N . ILE A 1 94 ? 21 -8.914 -19.422 1 90.38 94 ILE A N 1
ATOM 745 C CA . ILE A 1 94 ? 21.672 -9.656 -20.484 1 90.38 94 ILE A CA 1
ATOM 746 C C . ILE A 1 94 ? 23.188 -9.539 -20.312 1 90.38 94 ILE A C 1
ATOM 748 O O . ILE A 1 94 ? 23.906 -10.547 -20.344 1 90.38 94 ILE A O 1
ATOM 752 N N . VAL A 1 95 ? 23.641 -8.344 -20.078 1 93.38 95 VAL A N 1
ATOM 753 C CA . VAL A 1 95 ? 25.078 -8.086 -19.953 1 93.38 95 VAL A CA 1
ATOM 754 C C . VAL A 1 95 ? 25.609 -8.742 -18.688 1 93.38 95 VAL A C 1
ATOM 756 O O . VAL A 1 95 ? 26.703 -9.305 -18.672 1 93.38 95 VAL A O 1
ATOM 759 N N . THR A 1 96 ? 24.875 -8.625 -17.609 1 93.25 96 THR A N 1
ATOM 760 C CA . THR A 1 96 ? 25.297 -9.211 -16.344 1 93.25 96 THR A CA 1
ATOM 761 C C . THR A 1 96 ? 25.453 -10.719 -16.469 1 93.25 96 THR A C 1
ATOM 763 O O . THR A 1 96 ? 26.453 -11.281 -16 1 93.25 96 THR A O 1
ATOM 766 N N . GLU A 1 97 ? 24.484 -11.383 -17.031 1 89.19 97 GLU A N 1
ATOM 767 C CA . GLU A 1 97 ? 24.562 -12.836 -17.188 1 89.19 97 GLU A CA 1
ATOM 768 C C . GLU A 1 97 ? 25.734 -13.234 -18.078 1 89.19 97 GLU A C 1
ATOM 770 O O . GLU A 1 97 ? 26.438 -14.203 -17.797 1 89.19 97 GLU A O 1
ATOM 775 N N . TYR A 1 98 ? 25.922 -12.555 -19.125 1 91.5 98 TYR A N 1
ATOM 776 C CA . TYR A 1 98 ? 27.031 -12.844 -20.047 1 91.5 98 TYR A CA 1
ATOM 777 C C . TYR A 1 98 ? 28.375 -12.688 -19.344 1 91.5 98 TYR A C 1
ATOM 779 O O . TYR A 1 98 ? 29.219 -13.594 -19.391 1 91.5 98 TYR A O 1
ATOM 787 N N . LEU A 1 99 ? 28.562 -11.555 -18.688 1 93.94 99 LEU A N 1
ATOM 788 C CA . LEU A 1 99 ? 29.828 -11.273 -18.016 1 93.94 99 LEU A CA 1
ATOM 789 C C . LEU A 1 99 ? 30.062 -12.258 -16.859 1 93.94 99 LEU A C 1
ATOM 791 O O . LEU A 1 99 ? 31.203 -12.656 -16.609 1 93.94 99 LEU A O 1
ATOM 795 N N . SER A 1 100 ? 29 -12.57 -16.125 1 92.12 100 SER A N 1
ATOM 796 C CA . SER A 1 100 ? 29.125 -13.508 -15.023 1 92.12 100 SER A CA 1
ATOM 797 C C . SER A 1 100 ? 29.547 -14.891 -15.516 1 92.12 100 SER A C 1
ATOM 799 O O . SER A 1 100 ? 30.328 -15.586 -14.859 1 92.12 100 SER A O 1
ATOM 801 N N . ASN A 1 101 ? 29.047 -15.281 -16.672 1 90.69 101 ASN A N 1
ATOM 802 C CA . ASN A 1 101 ? 29.375 -16.594 -17.234 1 90.69 101 ASN A CA 1
ATOM 803 C C . ASN A 1 101 ? 30.797 -16.625 -17.797 1 90.69 101 ASN A C 1
ATOM 805 O O . ASN A 1 101 ? 31.422 -17.672 -17.859 1 90.69 101 ASN A O 1
ATOM 809 N N . LEU A 1 102 ? 31.266 -15.516 -18.219 1 92.25 102 LEU A N 1
ATOM 810 C CA . LEU A 1 102 ? 32.625 -15.43 -18.766 1 92.25 102 LEU A CA 1
ATOM 811 C C . LEU A 1 102 ? 33.656 -15.859 -17.734 1 92.25 102 LEU A C 1
ATOM 813 O O . LEU A 1 102 ? 34.781 -16.25 -18.078 1 92.25 102 LEU A O 1
ATOM 817 N N . ARG A 1 103 ? 33.312 -15.812 -16.453 1 92.69 103 ARG A N 1
ATOM 818 C CA . ARG A 1 103 ? 34.25 -16.203 -15.398 1 92.69 103 ARG A CA 1
ATOM 819 C C . ARG A 1 103 ? 34.5 -17.703 -15.406 1 92.69 103 ARG A C 1
ATOM 821 O O . ARG A 1 103 ? 35.531 -18.172 -14.961 1 92.69 103 ARG A O 1
ATOM 828 N N . THR A 1 104 ? 33.531 -18.438 -15.969 1 89.12 104 THR A N 1
ATOM 829 C CA . THR A 1 104 ? 33.625 -19.891 -15.875 1 89.12 104 THR A CA 1
ATOM 830 C C . THR A 1 104 ? 33.969 -20.5 -17.234 1 89.12 104 THR A C 1
ATOM 832 O O . THR A 1 104 ? 34.438 -21.641 -17.297 1 89.12 104 THR A O 1
ATOM 835 N N . GLY A 1 105 ? 33.656 -19.875 -18.25 1 89.88 105 GLY A N 1
ATOM 836 C CA . GLY A 1 105 ? 33.938 -20.406 -19.562 1 89.88 105 GLY A CA 1
ATOM 837 C C . GLY A 1 105 ? 33.344 -19.594 -20.688 1 89.88 105 GLY A C 1
ATOM 838 O O . GLY A 1 105 ? 33.062 -18.406 -20.516 1 89.88 105 GLY A O 1
ATOM 839 N N . TYR A 1 106 ? 33.344 -20.141 -21.859 1 88.75 106 TYR A N 1
ATOM 840 C CA . TYR A 1 106 ? 32.781 -19.469 -23.016 1 88.75 106 TYR A CA 1
ATOM 841 C C . TYR A 1 106 ? 32.062 -20.453 -23.938 1 88.75 106 TYR A C 1
ATOM 843 O O . TYR A 1 106 ? 32.281 -21.672 -23.828 1 88.75 106 TYR A O 1
ATOM 851 N N . CYS A 1 107 ? 31.156 -19.953 -24.656 1 87.62 107 CYS A N 1
ATOM 852 C CA . CYS A 1 107 ? 30.422 -20.766 -25.625 1 87.62 107 CYS A CA 1
ATOM 853 C C . CYS A 1 107 ? 31.266 -21.016 -26.875 1 87.62 107 CYS A C 1
ATOM 855 O O . CYS A 1 107 ? 31.641 -20.078 -27.562 1 87.62 107 CYS A O 1
ATOM 857 N N . SER A 1 108 ? 31.5 -22.25 -27.266 1 85.94 108 SER A N 1
ATOM 858 C CA . SER A 1 108 ? 32.375 -22.625 -28.375 1 85.94 108 SER A CA 1
ATOM 859 C C . SER A 1 108 ? 31.75 -22.266 -29.719 1 85.94 108 SER A C 1
ATOM 861 O O . SER A 1 108 ? 32.438 -21.953 -30.688 1 85.94 108 SER A O 1
ATOM 863 N N . SER A 1 109 ? 30.453 -22.297 -29.828 1 82.38 109 SER A N 1
ATOM 864 C CA . SER A 1 109 ? 29.766 -22.016 -31.078 1 82.38 109 SER A CA 1
ATOM 865 C C . SER A 1 109 ? 29.688 -20.531 -31.359 1 82.38 109 SER A C 1
ATOM 867 O O . SER A 1 109 ? 29.984 -20.078 -32.469 1 82.38 109 SER A O 1
ATOM 869 N N . HIS A 1 110 ? 29.25 -19.766 -30.344 1 82.81 110 HIS A N 1
ATOM 870 C CA . HIS A 1 110 ? 29.094 -18.312 -30.453 1 82.81 110 HIS A CA 1
ATOM 871 C C . HIS A 1 110 ? 29.562 -17.609 -29.188 1 82.81 110 HIS A C 1
ATOM 873 O O . HIS A 1 110 ? 28.844 -17.578 -28.188 1 82.81 110 HIS A O 1
ATOM 879 N N . PHE A 1 111 ? 30.578 -16.859 -29.281 1 80 111 PHE A N 1
ATOM 880 C CA . PHE A 1 111 ? 31.266 -16.312 -28.125 1 80 111 PHE A CA 1
ATOM 881 C C . PHE A 1 111 ? 30.406 -15.25 -27.438 1 80 111 PHE A C 1
ATOM 883 O O . PHE A 1 111 ? 30.594 -14.953 -26.266 1 80 111 PHE A O 1
ATOM 890 N N . TYR A 1 112 ? 29.359 -14.773 -28.078 1 79.12 112 TYR A N 1
ATOM 891 C CA . TYR A 1 112 ? 28.562 -13.688 -27.531 1 79.12 112 TYR A CA 1
ATOM 892 C C . TYR A 1 112 ? 27.359 -14.227 -26.766 1 79.12 112 TYR A C 1
ATOM 894 O O . TYR A 1 112 ? 26.594 -13.453 -26.172 1 79.12 112 TYR A O 1
ATOM 902 N N . LEU A 1 113 ? 27.219 -15.555 -26.672 1 79.31 113 LEU A N 1
ATOM 903 C CA . LEU A 1 113 ? 26.078 -16.156 -26 1 79.31 113 LEU A CA 1
ATOM 904 C C . LEU A 1 113 ? 26.406 -16.516 -24.562 1 79.31 113 LEU A C 1
ATOM 906 O O . LEU A 1 113 ? 27.531 -16.953 -24.266 1 79.31 113 LEU A O 1
ATOM 910 N N . ASN A 1 114 ? 25.5 -16.25 -23.656 1 81.38 114 ASN A N 1
ATOM 911 C CA . ASN A 1 114 ? 25.641 -16.703 -22.281 1 81.38 114 ASN A CA 1
ATOM 912 C C . ASN A 1 114 ? 25.422 -18.219 -22.172 1 81.38 114 ASN A C 1
ATOM 914 O O . ASN A 1 114 ? 25.062 -18.859 -23.156 1 81.38 114 ASN A O 1
ATOM 918 N N . ARG A 1 115 ? 25.719 -18.75 -21.078 1 79.56 115 ARG A N 1
ATOM 919 C CA . ARG A 1 115 ? 25.672 -20.188 -20.906 1 79.56 115 ARG A CA 1
ATOM 920 C C . ARG A 1 115 ? 24.266 -20.734 -21.188 1 79.56 115 ARG A C 1
ATOM 922 O O . ARG A 1 115 ? 24.109 -21.75 -21.859 1 79.56 115 ARG A O 1
ATOM 929 N N . ASN A 1 116 ? 23.281 -20.062 -20.719 1 76.38 116 ASN A N 1
ATOM 930 C CA . ASN A 1 116 ? 21.906 -20.516 -20.891 1 76.38 116 ASN A CA 1
ATOM 931 C C . ASN A 1 116 ? 21.5 -20.547 -22.359 1 76.38 116 ASN A C 1
ATOM 933 O O . ASN A 1 116 ? 20.828 -21.484 -22.797 1 76.38 116 ASN A O 1
ATOM 937 N N . PHE A 1 117 ? 21.922 -19.578 -23.031 1 76.75 117 PHE A N 1
ATOM 938 C CA . PHE A 1 117 ? 21.609 -19.5 -24.453 1 76.75 117 PHE A CA 1
ATOM 939 C C . PHE A 1 117 ? 22.469 -20.469 -25.25 1 76.75 117 PHE A C 1
ATOM 941 O O . PHE A 1 117 ? 22.031 -21.016 -26.266 1 76.75 117 PHE A O 1
ATOM 948 N N . CYS A 1 118 ? 23.625 -20.562 -24.719 1 78.88 118 CYS A N 1
ATOM 949 C CA . CYS A 1 118 ? 24.547 -21.5 -25.359 1 78.88 118 CYS A CA 1
ATOM 950 C C . CYS A 1 118 ? 24 -22.922 -25.281 1 78.88 118 CYS A C 1
ATOM 952 O O . CYS A 1 118 ? 24.141 -23.703 -26.219 1 78.88 118 CYS A O 1
ATOM 954 N N . CYS A 1 119 ? 23.391 -23.172 -24.203 1 76.62 119 CYS A N 1
ATOM 955 C CA . CYS A 1 119 ? 22.922 -24.531 -23.953 1 76.62 119 CYS A CA 1
ATOM 956 C C . CYS A 1 119 ? 21.469 -24.688 -24.328 1 76.62 119 CYS A C 1
ATOM 958 O O . CYS A 1 119 ? 20.859 -25.734 -24.062 1 76.62 119 CYS A O 1
ATOM 960 N N . TRP A 1 120 ? 21 -23.688 -24.938 1 70.81 120 TRP A N 1
ATOM 961 C CA . TRP A 1 120 ? 19.594 -23.703 -25.281 1 70.81 120 TRP A CA 1
ATOM 962 C C . TRP A 1 120 ? 19.266 -24.859 -26.219 1 70.81 120 TRP A C 1
ATOM 964 O O . TRP A 1 120 ? 19.938 -25.062 -27.234 1 70.81 120 TRP A O 1
ATOM 974 N N . GLY A 1 121 ? 18.25 -25.703 -25.906 1 58.75 121 GLY A N 1
ATOM 975 C CA . GLY A 1 121 ? 17.812 -26.812 -26.75 1 58.75 121 GLY A CA 1
ATOM 976 C C . GLY A 1 121 ? 18.391 -28.156 -26.312 1 58.75 121 GLY A C 1
ATOM 977 O O . GLY A 1 121 ? 17.969 -29.203 -26.797 1 58.75 121 GLY A O 1
ATOM 978 N N . GLU A 1 122 ? 19.406 -28.062 -25.484 1 60.28 122 GLU A N 1
ATOM 979 C CA . GLU A 1 122 ? 19.984 -29.328 -25.047 1 60.28 122 GLU A CA 1
ATOM 980 C C . GLU A 1 122 ? 19.203 -29.938 -23.906 1 60.28 122 GLU A C 1
ATOM 982 O O . GLU A 1 122 ? 18.625 -29.219 -23.078 1 60.28 122 GLU A O 1
ATOM 987 N N . LEU A 1 123 ? 18.688 -31.109 -24 1 50.78 123 LEU A N 1
ATOM 988 C CA . LEU A 1 123 ? 17.797 -31.859 -23.141 1 50.78 123 LEU A CA 1
ATOM 989 C C . LEU A 1 123 ? 18.219 -31.75 -21.688 1 50.78 123 LEU A C 1
ATOM 991 O O . LEU A 1 123 ? 17.375 -31.672 -20.781 1 50.78 123 LEU A O 1
ATOM 995 N N . ASN A 1 124 ? 19.578 -32.125 -21.328 1 50.38 124 ASN A N 1
ATOM 996 C CA . ASN A 1 124 ? 20.031 -32.094 -19.953 1 50.38 124 ASN A CA 1
ATOM 997 C C . ASN A 1 124 ? 20.891 -30.859 -19.656 1 50.38 124 ASN A C 1
ATOM 999 O O . ASN A 1 124 ? 22.016 -30.766 -20.141 1 50.38 124 ASN A O 1
ATOM 1003 N N . GLU A 1 125 ? 20.281 -29.781 -19.328 1 51 125 GLU A N 1
ATOM 1004 C CA . GLU A 1 125 ? 20.953 -28.516 -19.031 1 51 125 GLU A CA 1
ATOM 1005 C C . GLU A 1 125 ? 22.25 -28.75 -18.25 1 51 125 GLU A C 1
ATOM 1007 O O . GLU A 1 125 ? 23.156 -27.922 -18.281 1 51 125 GLU A O 1
ATOM 1012 N N . SER A 1 126 ? 22.375 -29.812 -17.484 1 53.94 126 SER A N 1
ATOM 1013 C CA . SER A 1 126 ? 23.578 -30.094 -16.719 1 53.94 126 SER A CA 1
ATOM 1014 C C . SER A 1 126 ? 24.734 -30.469 -17.641 1 53.94 126 SER A C 1
ATOM 1016 O O . SER A 1 126 ? 25.906 -30.297 -17.281 1 53.94 126 SER A O 1
ATOM 1018 N N . GLN A 1 127 ? 24.391 -30.906 -18.875 1 58.56 127 GLN A N 1
ATOM 1019 C CA . GLN A 1 127 ? 25.5 -31.328 -19.734 1 58.56 127 GLN A CA 1
ATOM 1020 C C . GLN A 1 127 ? 25.562 -30.469 -21 1 58.56 127 GLN A C 1
ATOM 1022 O O . GLN A 1 127 ? 25.031 -30.844 -22.047 1 58.56 127 GLN A O 1
ATOM 1027 N N . CYS A 1 128 ? 25.703 -29.203 -20.797 1 70.88 128 CYS A N 1
ATOM 1028 C CA . CYS A 1 128 ? 25.844 -28.344 -21.969 1 70.88 128 CYS A CA 1
ATOM 1029 C C . CYS A 1 128 ? 27.156 -28.609 -22.688 1 70.88 128 CYS A C 1
ATOM 1031 O O . CYS A 1 128 ? 28.234 -28.281 -22.188 1 70.88 128 CYS A O 1
ATOM 1033 N N . SER A 1 129 ? 27.188 -29.328 -23.734 1 73.75 129 SER A N 1
ATOM 1034 C CA . SER A 1 129 ? 28.375 -29.734 -24.484 1 73.75 129 SER A CA 1
ATOM 1035 C C . SER A 1 129 ? 29.062 -28.531 -25.109 1 73.75 129 SER A C 1
ATOM 1037 O O . SER A 1 129 ? 30.281 -28.531 -25.312 1 73.75 129 SER A O 1
ATOM 1039 N N . ASN A 1 130 ? 28.328 -27.469 -25.266 1 81.88 130 ASN A N 1
ATOM 1040 C CA . ASN A 1 130 ? 28.891 -26.328 -25.969 1 81.88 130 ASN A CA 1
ATOM 1041 C C . ASN A 1 130 ? 29.578 -25.344 -25.016 1 81.88 130 ASN A C 1
ATOM 1043 O O . ASN A 1 130 ? 30.328 -24.469 -25.453 1 81.88 130 ASN A O 1
ATOM 1047 N N . TRP A 1 131 ? 29.359 -25.438 -23.797 1 86.12 131 TRP A N 1
ATOM 1048 C CA . TRP A 1 131 ? 30.031 -24.562 -22.844 1 86.12 131 TRP A CA 1
ATOM 1049 C C . TRP A 1 131 ? 31.359 -25.156 -22.406 1 86.12 131 TRP A C 1
ATOM 1051 O O . TRP A 1 131 ? 31.406 -26.219 -21.781 1 86.12 131 TRP A O 1
ATOM 1061 N N . VAL A 1 132 ? 32.406 -24.547 -22.797 1 87.88 132 VAL A N 1
ATOM 1062 C CA . VAL A 1 132 ? 33.75 -25.094 -22.578 1 87.88 132 VAL A CA 1
ATOM 1063 C C . VAL A 1 132 ? 34.531 -24.219 -21.609 1 87.88 132 VAL A C 1
ATOM 1065 O O . VAL A 1 132 ? 34.375 -22.984 -21.625 1 87.88 132 VAL A O 1
ATOM 1068 N N . GLU A 1 133 ? 35.219 -24.891 -20.766 1 89.88 133 GLU A N 1
ATOM 1069 C CA . GLU A 1 133 ? 36.125 -24.156 -19.859 1 89.88 133 GLU A CA 1
ATOM 1070 C C . GLU A 1 133 ? 37.312 -23.594 -20.625 1 89.88 133 GLU A C 1
ATOM 1072 O O . GLU A 1 133 ? 37.562 -23.969 -21.766 1 89.88 133 GLU A O 1
ATOM 1077 N N . TYR A 1 134 ? 37.938 -22.672 -20.125 1 90.06 134 TYR A N 1
ATOM 1078 C CA . TYR A 1 134 ? 39.062 -21.984 -20.797 1 90.06 134 TYR A CA 1
ATOM 1079 C C . TYR A 1 134 ? 40.219 -22.953 -21.078 1 90.06 134 TYR A C 1
ATOM 1081 O O . TYR A 1 134 ? 40.938 -22.781 -22.062 1 90.06 134 TYR A O 1
ATOM 1089 N N . SER A 1 135 ? 40.406 -23.953 -20.156 1 90.31 135 SER A N 1
ATOM 1090 C CA . SER A 1 135 ? 41.469 -24.938 -20.328 1 90.31 135 SER A CA 1
ATOM 1091 C C . SER A 1 135 ? 41.094 -26.266 -19.688 1 90.31 135 SER A C 1
ATOM 1093 O O . SER A 1 135 ? 40.188 -26.344 -18.844 1 90.31 135 SER A O 1
ATOM 1095 N N . SER A 1 136 ? 41.75 -27.328 -20.156 1 88.56 136 SER A N 1
ATOM 1096 C CA . SER A 1 136 ? 41.562 -28.641 -19.531 1 88.56 136 SER A CA 1
ATOM 1097 C C . SER A 1 136 ? 42.344 -28.734 -18.219 1 88.56 136 SER A C 1
ATOM 1099 O O . SER A 1 136 ? 42.062 -29.594 -17.391 1 88.56 136 SER A O 1
ATOM 1101 N N . PHE A 1 137 ? 43.188 -27.719 -18.078 1 90.88 137 PHE A N 1
ATOM 1102 C CA . PHE A 1 137 ? 43.969 -27.656 -16.844 1 90.88 137 PHE A CA 1
ATOM 1103 C C . PHE A 1 137 ? 43.25 -26.875 -15.766 1 90.88 137 PHE A C 1
ATOM 1105 O O . PHE A 1 137 ? 43.125 -25.656 -15.836 1 90.88 137 PHE A O 1
ATOM 1112 N N . ALA A 1 138 ? 42.812 -27.453 -14.727 1 89 138 ALA A N 1
ATOM 1113 C CA . ALA A 1 138 ? 41.938 -26.922 -13.688 1 89 138 ALA A CA 1
ATOM 1114 C C . ALA A 1 138 ? 42.5 -25.688 -13.031 1 89 138 ALA A C 1
ATOM 1116 O O . ALA A 1 138 ? 41.812 -24.703 -12.805 1 89 138 ALA A O 1
ATOM 1117 N N . PRO A 1 139 ? 43.812 -25.703 -12.742 1 92.38 139 PRO A N 1
ATOM 1118 C CA . PRO A 1 139 ? 44.344 -24.516 -12.086 1 92.38 139 PRO A CA 1
ATOM 1119 C C . PRO A 1 139 ? 44.312 -23.281 -12.977 1 92.38 139 PRO A C 1
ATOM 1121 O O . PRO A 1 139 ? 44.188 -22.156 -12.469 1 92.38 139 PRO A O 1
ATOM 1124 N N . PHE A 1 140 ? 44.344 -23.469 -14.211 1 93.25 140 PHE A N 1
ATOM 1125 C CA . PHE A 1 140 ? 44.281 -22.344 -15.125 1 93.25 140 PHE A CA 1
ATOM 1126 C C . PHE A 1 140 ? 42.875 -21.734 -15.102 1 93.25 140 PHE A C 1
ATOM 1128 O O . PHE A 1 140 ? 42.719 -20.516 -15.195 1 93.25 140 PHE A O 1
ATOM 1135 N N . ASN A 1 141 ? 41.938 -22.562 -15.031 1 94.19 141 ASN A N 1
ATOM 1136 C CA . ASN A 1 141 ? 40.562 -22.078 -14.922 1 94.19 141 ASN A CA 1
ATOM 1137 C C . ASN A 1 141 ? 40.375 -21.281 -13.648 1 94.19 141 ASN A C 1
ATOM 1139 O O . ASN A 1 141 ? 39.594 -20.297 -13.641 1 94.19 141 ASN A O 1
ATOM 1143 N N . TYR A 1 142 ? 40.969 -21.672 -12.641 1 95.69 142 TYR A N 1
ATOM 1144 C CA . TYR A 1 142 ? 40.906 -20.969 -11.367 1 95.69 142 TYR A CA 1
ATOM 1145 C C . TYR A 1 142 ? 41.531 -19.578 -11.492 1 95.69 142 TYR A C 1
ATOM 1147 O O . TYR A 1 142 ? 40.938 -18.594 -11.039 1 95.69 142 TYR A O 1
ATOM 1155 N N . ILE A 1 143 ? 42.656 -19.453 -12.141 1 95.69 143 ILE A N 1
ATOM 1156 C CA . ILE A 1 143 ? 43.344 -18.188 -12.328 1 95.69 143 ILE A CA 1
ATOM 1157 C C . ILE A 1 143 ? 42.531 -17.281 -13.242 1 95.69 143 ILE A C 1
ATOM 1159 O O . ILE A 1 143 ? 42.438 -16.062 -13.031 1 95.69 143 ILE A O 1
ATOM 1163 N N . MET A 1 144 ? 41.938 -17.891 -14.25 1 95.31 144 MET A N 1
ATOM 1164 C CA . MET A 1 144 ? 41.125 -17.109 -15.156 1 95.31 144 MET A CA 1
ATOM 1165 C C . MET A 1 144 ? 39.875 -16.547 -14.43 1 95.31 144 MET A C 1
ATOM 1167 O O . MET A 1 144 ? 39.5 -15.406 -14.656 1 95.31 144 MET A O 1
ATOM 1171 N N . PHE A 1 145 ? 39.312 -17.406 -13.594 1 95.94 145 PHE A N 1
ATOM 1172 C CA . PHE A 1 145 ? 38.188 -16.984 -12.789 1 95.94 145 PHE A CA 1
ATOM 1173 C C . PHE A 1 145 ? 38.531 -15.766 -11.945 1 95.94 145 PHE A C 1
ATOM 1175 O O . PHE A 1 145 ? 37.781 -14.797 -11.914 1 95.94 145 PHE A O 1
ATOM 1182 N N . ILE A 1 146 ? 39.656 -15.727 -11.375 1 97.25 146 ILE A N 1
ATOM 1183 C CA . ILE A 1 146 ? 40.094 -14.656 -10.5 1 97.25 146 ILE A CA 1
ATOM 1184 C C . ILE A 1 146 ? 40.438 -13.422 -11.328 1 97.25 146 ILE A C 1
ATOM 1186 O O . ILE A 1 146 ? 40.062 -12.305 -10.984 1 97.25 146 ILE A O 1
ATOM 1190 N N . SER A 1 147 ? 41.125 -13.641 -12.43 1 97.31 147 SER A N 1
ATOM 1191 C CA . SER A 1 147 ? 41.594 -12.531 -13.266 1 97.31 147 SER A CA 1
ATOM 1192 C C . SER A 1 147 ? 40.406 -11.773 -13.859 1 97.31 147 SER A C 1
ATOM 1194 O O . SER A 1 147 ? 40.406 -10.539 -13.906 1 97.31 147 SER A O 1
ATOM 1196 N N . ILE A 1 148 ? 39.469 -12.492 -14.312 1 97.19 148 ILE A N 1
ATOM 1197 C CA . ILE A 1 148 ? 38.281 -11.844 -14.898 1 97.19 148 ILE A CA 1
ATOM 1198 C C . ILE A 1 148 ? 37.531 -11.078 -13.82 1 97.19 148 ILE A C 1
ATOM 1200 O O . ILE A 1 148 ? 37.062 -9.953 -14.047 1 97.19 148 ILE A O 1
ATOM 1204 N N . SER A 1 149 ? 37.375 -11.656 -12.648 1 97.81 149 SER A N 1
ATOM 1205 C CA . SER A 1 149 ? 36.719 -10.984 -11.539 1 97.81 149 SER A CA 1
ATOM 1206 C C . SER A 1 149 ? 37.406 -9.68 -11.172 1 97.81 149 SER A C 1
ATOM 1208 O O . SER A 1 149 ? 36.75 -8.656 -10.969 1 97.81 149 SER A O 1
ATOM 1210 N N . LEU A 1 150 ? 38.719 -9.688 -11.141 1 98.12 150 LEU A N 1
ATOM 1211 C CA . LEU A 1 150 ? 39.531 -8.508 -10.797 1 98.12 150 LEU A CA 1
ATOM 1212 C C . LEU A 1 150 ? 39.406 -7.434 -11.875 1 98.12 150 LEU A C 1
ATOM 1214 O O . LEU A 1 150 ? 39.281 -6.242 -11.562 1 98.12 150 LEU A O 1
ATOM 1218 N N . THR A 1 151 ? 39.406 -7.887 -13.094 1 98.38 151 THR A N 1
ATOM 1219 C CA . THR A 1 151 ? 39.281 -6.941 -14.203 1 98.38 151 THR A CA 1
ATOM 1220 C C . THR A 1 151 ? 37.938 -6.238 -14.188 1 98.38 151 THR A C 1
ATOM 1222 O O . THR A 1 151 ? 37.875 -5.02 -14.344 1 98.38 151 THR A O 1
ATOM 1225 N N . LEU A 1 152 ? 36.938 -7.004 -14.031 1 98.44 152 LEU A N 1
ATOM 1226 C CA . LEU A 1 152 ? 35.594 -6.43 -14.016 1 98.44 152 LEU A CA 1
ATOM 1227 C C . LEU A 1 152 ? 35.406 -5.496 -12.82 1 98.44 152 LEU A C 1
ATOM 1229 O O . LEU A 1 152 ? 34.812 -4.418 -12.953 1 98.44 152 LEU A O 1
ATOM 1233 N N . GLY A 1 153 ? 35.875 -5.879 -11.617 1 98.19 153 GLY A N 1
ATOM 1234 C CA . GLY A 1 153 ? 35.844 -5.008 -10.453 1 98.19 153 GLY A CA 1
ATOM 1235 C C . GLY A 1 153 ? 36.625 -3.725 -10.641 1 98.19 153 GLY A C 1
ATOM 1236 O O . GLY A 1 153 ? 36.219 -2.656 -10.203 1 98.19 153 GLY A O 1
ATOM 1237 N N . PHE A 1 154 ? 37.75 -3.877 -11.344 1 98.31 154 PHE A N 1
ATOM 1238 C CA . PHE A 1 154 ? 38.625 -2.727 -11.609 1 98.31 154 PHE A CA 1
ATOM 1239 C C . PHE A 1 154 ? 37.906 -1.724 -12.508 1 98.31 154 PHE A C 1
ATOM 1241 O O . PHE A 1 154 ? 37.906 -0.521 -12.242 1 98.31 154 PHE A O 1
ATOM 1248 N N . ILE A 1 155 ? 37.312 -2.201 -13.516 1 98.44 155 ILE A N 1
ATOM 1249 C CA . ILE A 1 155 ? 36.625 -1.326 -14.453 1 98.44 155 ILE A CA 1
ATOM 1250 C C . ILE A 1 155 ? 35.438 -0.644 -13.758 1 98.44 155 ILE A C 1
ATOM 1252 O O . ILE A 1 155 ? 35.25 0.562 -13.914 1 98.44 155 ILE A O 1
ATOM 1256 N N . ALA A 1 156 ? 34.688 -1.386 -13 1 98.31 156 ALA A N 1
ATOM 1257 C CA . ALA A 1 156 ? 33.5 -0.836 -12.305 1 98.31 156 ALA A CA 1
ATOM 1258 C C . ALA A 1 156 ? 33.938 0.286 -11.352 1 98.31 156 ALA A C 1
ATOM 1260 O O . ALA A 1 156 ? 33.312 1.358 -11.352 1 98.31 156 ALA A O 1
ATOM 1261 N N . CYS A 1 157 ? 34.938 0.047 -10.586 1 98.25 157 CYS A N 1
ATOM 1262 C CA . CYS A 1 157 ? 35.406 1.033 -9.617 1 98.25 157 CYS A CA 1
ATOM 1263 C C . CYS A 1 157 ? 36 2.254 -10.32 1 98.25 157 CYS A C 1
ATOM 1265 O O . CYS A 1 157 ? 35.75 3.387 -9.898 1 98.25 157 CYS A O 1
ATOM 1267 N N . SER A 1 158 ? 36.719 2.033 -11.375 1 98.12 158 SER A N 1
ATOM 1268 C CA . SER A 1 158 ? 37.344 3.127 -12.125 1 98.12 158 SER A CA 1
ATOM 1269 C C . SER A 1 158 ? 36.281 4.055 -12.711 1 98.12 158 SER A C 1
ATOM 1271 O O . SER A 1 158 ? 36.438 5.277 -12.688 1 98.12 158 SER A O 1
ATOM 1273 N N . LEU A 1 159 ? 35.25 3.49 -13.227 1 97.81 159 LEU A N 1
ATOM 1274 C CA . LEU A 1 159 ? 34.188 4.289 -13.797 1 97.81 159 LEU A CA 1
ATOM 1275 C C . LEU A 1 159 ? 33.531 5.168 -12.734 1 97.81 159 LEU A C 1
ATOM 1277 O O . LEU A 1 159 ? 33.25 6.348 -12.977 1 97.81 159 LEU A O 1
ATOM 1281 N N . VAL A 1 160 ? 33.312 4.664 -11.555 1 97.38 160 VAL A N 1
ATOM 1282 C CA . VAL A 1 160 ? 32.656 5.387 -10.477 1 97.38 160 VAL A CA 1
ATOM 1283 C C . VAL A 1 160 ? 33.562 6.5 -9.953 1 97.38 160 VAL A C 1
ATOM 1285 O O . VAL A 1 160 ? 33.125 7.645 -9.805 1 97.38 160 VAL A O 1
ATOM 1288 N N . LEU A 1 161 ? 34.844 6.207 -9.766 1 96.62 161 LEU A N 1
ATOM 1289 C CA . LEU A 1 161 ? 35.781 7.156 -9.156 1 96.62 161 LEU A CA 1
ATOM 1290 C C . LEU A 1 161 ? 36.062 8.32 -10.102 1 96.62 161 LEU A C 1
ATOM 1292 O O . LEU A 1 161 ? 36.156 9.469 -9.664 1 96.62 161 LEU A O 1
ATOM 1296 N N . HIS A 1 162 ? 36.031 8.078 -11.367 1 95.88 162 HIS A N 1
ATOM 1297 C CA . HIS A 1 162 ? 36.531 9.086 -12.305 1 95.88 162 HIS A CA 1
ATOM 1298 C C . HIS A 1 162 ? 35.375 9.836 -12.953 1 95.88 162 HIS A C 1
ATOM 1300 O O . HIS A 1 162 ? 35.5 11.016 -13.297 1 95.88 162 HIS A O 1
ATOM 1306 N N . TYR A 1 163 ? 34.25 9.203 -13.055 1 95.38 163 TYR A N 1
ATOM 1307 C CA . TYR A 1 163 ? 33.219 9.844 -13.867 1 95.38 163 TYR A CA 1
ATOM 1308 C C . TYR A 1 163 ? 32.031 10.242 -13.008 1 95.38 163 TYR A C 1
ATOM 1310 O O . TYR A 1 163 ? 31.391 11.281 -13.258 1 95.38 163 TYR A O 1
ATOM 1318 N N . ALA A 1 164 ? 31.641 9.461 -12.047 1 96.25 164 ALA A N 1
ATOM 1319 C CA . ALA A 1 164 ? 30.438 9.773 -11.266 1 96.25 164 ALA A CA 1
ATOM 1320 C C . ALA A 1 164 ? 30.516 9.133 -9.883 1 96.25 164 ALA A C 1
ATOM 1322 O O . ALA A 1 164 ? 29.906 8.086 -9.641 1 96.25 164 ALA A O 1
ATOM 1323 N N . PRO A 1 165 ? 31.094 9.766 -8.961 1 94.19 165 PRO A N 1
ATOM 1324 C CA . PRO A 1 165 ? 31.219 9.219 -7.609 1 94.19 165 PRO A CA 1
ATOM 1325 C C . PRO A 1 165 ? 29.859 9 -6.941 1 94.19 165 PRO A C 1
ATOM 1327 O O . PRO A 1 165 ? 29.734 8.117 -6.086 1 94.19 165 PRO A O 1
ATOM 1330 N N . ALA A 1 166 ? 28.828 9.734 -7.414 1 94.81 166 ALA A N 1
ATOM 1331 C CA . ALA A 1 166 ? 27.5 9.602 -6.852 1 94.81 166 ALA A CA 1
ATOM 1332 C C . ALA A 1 166 ? 26.875 8.266 -7.227 1 94.81 166 ALA A C 1
ATOM 1334 O O . ALA A 1 166 ? 25.859 7.852 -6.641 1 94.81 166 ALA A O 1
ATOM 1335 N N . ALA A 1 167 ? 27.484 7.57 -8.133 1 97 167 ALA A N 1
ATOM 1336 C CA . ALA A 1 167 ? 26.953 6.297 -8.609 1 97 167 ALA A CA 1
ATOM 1337 C C . ALA A 1 167 ? 27.328 5.16 -7.668 1 97 167 ALA A C 1
ATOM 1339 O O . ALA A 1 167 ? 26.797 4.051 -7.785 1 97 167 ALA A O 1
ATOM 1340 N N . ALA A 1 168 ? 28.203 5.434 -6.695 1 96.38 168 ALA A N 1
ATOM 1341 C CA . ALA A 1 168 ? 28.609 4.41 -5.73 1 96.38 168 ALA A CA 1
ATOM 1342 C C . ALA A 1 168 ? 27.469 4.09 -4.77 1 96.38 168 ALA A C 1
ATOM 1344 O O . ALA A 1 168 ? 26.688 4.969 -4.402 1 96.38 168 ALA A O 1
ATOM 1345 N N . GLY A 1 169 ? 27.344 2.842 -4.371 1 95.5 169 GLY A N 1
ATOM 1346 C CA . GLY A 1 169 ? 26.375 2.445 -3.357 1 95.5 169 GLY A CA 1
ATOM 1347 C C . GLY A 1 169 ? 25 2.188 -3.918 1 95.5 169 GLY A C 1
ATOM 1348 O O . GLY A 1 169 ? 24.828 2.066 -5.133 1 95.5 169 GLY A O 1
ATOM 1349 N N . SER A 1 170 ? 24.047 2.055 -3.049 1 96.19 170 SER A N 1
ATOM 1350 C CA . SER A 1 170 ? 22.672 1.729 -3.41 1 96.19 170 SER A CA 1
ATOM 1351 C C . SER A 1 170 ? 21.906 2.969 -3.875 1 96.19 170 SER A C 1
ATOM 1353 O O . SER A 1 170 ? 21.266 2.947 -4.926 1 96.19 170 SER A O 1
ATOM 1355 N N . GLY A 1 171 ? 21.969 4.078 -3.129 1 96.06 171 GLY A N 1
ATOM 1356 C CA . GLY A 1 171 ? 21.312 5.336 -3.455 1 96.06 171 GLY A CA 1
ATOM 1357 C C . GLY A 1 171 ? 19.938 5.473 -2.83 1 96.06 171 GLY A C 1
ATOM 1358 O O . GLY A 1 171 ? 19.328 6.547 -2.865 1 96.06 171 GLY A O 1
ATOM 1359 N N . ILE A 1 172 ? 19.422 4.402 -2.17 1 97.06 172 ILE A N 1
ATOM 1360 C CA . ILE A 1 172 ? 18.062 4.398 -1.632 1 97.06 172 ILE A CA 1
ATOM 1361 C C . ILE A 1 172 ? 17.953 5.426 -0.508 1 97.06 172 ILE A C 1
ATOM 1363 O O . ILE A 1 172 ? 16.969 6.168 -0.431 1 97.06 172 ILE A O 1
ATOM 1367 N N . SER A 1 173 ? 18.953 5.547 0.373 1 95.81 173 SER A N 1
ATOM 1368 C CA . SER A 1 173 ? 18.922 6.465 1.505 1 95.81 173 SER A CA 1
ATOM 1369 C C . SER A 1 173 ? 18.781 7.91 1.039 1 95.81 173 SER A C 1
ATOM 1371 O O . SER A 1 173 ? 17.953 8.664 1.565 1 95.81 173 SER A O 1
ATOM 1373 N N . GLU A 1 174 ? 19.562 8.273 0.032 1 95.69 174 GLU A N 1
ATOM 1374 C CA . GLU A 1 174 ? 19.516 9.625 -0.503 1 95.69 174 GLU A CA 1
ATOM 1375 C C . GLU A 1 174 ? 18.188 9.898 -1.2 1 95.69 174 GLU A C 1
ATOM 1377 O O . GLU A 1 174 ? 17.641 11 -1.084 1 95.69 174 GLU A O 1
ATOM 1382 N N . ILE A 1 175 ? 17.719 8.906 -1.902 1 96.12 175 ILE A N 1
ATOM 1383 C CA . ILE A 1 175 ? 16.453 9.07 -2.617 1 96.12 175 ILE A CA 1
ATOM 1384 C C . ILE A 1 175 ? 15.32 9.289 -1.618 1 96.12 175 ILE A C 1
ATOM 1386 O O . ILE A 1 175 ? 14.43 10.102 -1.854 1 96.12 175 ILE A O 1
ATOM 1390 N N . LYS A 1 176 ? 15.344 8.539 -0.566 1 94.25 176 LYS A N 1
ATOM 1391 C CA . LYS A 1 176 ? 14.359 8.734 0.489 1 94.25 176 LYS A CA 1
ATOM 1392 C C . LYS A 1 176 ? 14.359 10.172 0.991 1 94.25 176 LYS A C 1
ATOM 1394 O O . LYS A 1 176 ? 13.297 10.758 1.206 1 94.25 176 LYS A O 1
ATOM 1399 N N . CYS A 1 177 ? 15.5 10.727 1.178 1 93.94 177 CYS A N 1
ATOM 1400 C CA . CYS A 1 177 ? 15.633 12.102 1.643 1 93.94 177 CYS A CA 1
ATOM 1401 C C . CYS A 1 177 ? 15.102 13.086 0.602 1 93.94 177 CYS A C 1
ATOM 1403 O O . CYS A 1 177 ? 14.406 14.039 0.942 1 93.94 177 CYS A O 1
ATOM 1405 N N . ILE A 1 178 ? 15.383 12.797 -0.637 1 92.94 178 ILE A N 1
ATOM 1406 C CA . ILE A 1 178 ? 14.977 13.68 -1.721 1 92.94 178 ILE A CA 1
ATOM 1407 C C . ILE A 1 178 ? 13.453 13.688 -1.83 1 92.94 178 ILE A C 1
ATOM 1409 O O . ILE A 1 178 ? 12.836 14.758 -1.944 1 92.94 178 ILE A O 1
ATOM 1413 N N . VAL A 1 179 ? 12.852 12.531 -1.743 1 91 179 VAL A N 1
ATOM 1414 C CA . VAL A 1 179 ? 11.406 12.398 -1.867 1 91 179 VAL A CA 1
ATOM 1415 C C . VAL A 1 179 ? 10.727 13.039 -0.658 1 91 179 VAL A C 1
ATOM 1417 O O . VAL A 1 179 ? 9.602 13.539 -0.762 1 91 179 VAL A O 1
ATOM 1420 N N . SER A 1 180 ? 11.43 13.078 0.449 1 89.62 180 SER A N 1
ATOM 1421 C CA . SER A 1 180 ? 10.867 13.656 1.666 1 89.62 180 SER A CA 1
ATOM 1422 C C . SER A 1 180 ? 10.938 15.18 1.637 1 89.62 180 SER A C 1
ATOM 1424 O O . SER A 1 180 ? 10.406 15.844 2.523 1 89.62 180 SER A O 1
ATOM 1426 N N . GLY A 1 181 ? 11.68 15.742 0.698 1 87.88 181 GLY A N 1
ATOM 1427 C CA . GLY A 1 181 ? 11.648 17.188 0.53 1 87.88 181 GLY A CA 1
ATOM 1428 C C . GLY A 1 181 ? 13.008 17.844 0.698 1 87.88 181 GLY A C 1
ATOM 1429 O O . GLY A 1 181 ? 13.109 19.062 0.814 1 87.88 181 GLY A O 1
ATOM 1430 N N . PHE A 1 182 ? 14.047 17.047 0.739 1 89.69 182 PHE A N 1
ATOM 1431 C CA . PHE A 1 182 ? 15.406 17.562 0.818 1 89.69 182 PHE A CA 1
ATOM 1432 C C . PHE A 1 182 ? 16.172 17.25 -0.46 1 89.69 182 PHE A C 1
ATOM 1434 O O . PHE A 1 182 ? 16.562 16.109 -0.702 1 89.69 182 PHE A O 1
ATOM 1441 N N . THR A 1 183 ? 16.469 18.156 -1.193 1 86.69 183 THR A N 1
ATOM 1442 C CA . THR A 1 183 ? 17.078 17.922 -2.498 1 86.69 183 THR A CA 1
ATOM 1443 C C . THR A 1 183 ? 18.609 17.984 -2.404 1 86.69 183 THR A C 1
ATOM 1445 O O . THR A 1 183 ? 19.156 18.766 -1.624 1 86.69 183 THR A O 1
ATOM 1448 N N . LEU A 1 184 ? 19.234 17.141 -3.055 1 86.44 184 LEU A N 1
ATOM 1449 C CA . LEU A 1 184 ? 20.688 17.047 -3.164 1 86.44 184 LEU A CA 1
ATOM 1450 C C . LEU A 1 184 ? 21.141 17.312 -4.594 1 86.44 184 LEU A C 1
ATOM 1452 O O . LEU A 1 184 ? 20.734 16.609 -5.52 1 86.44 184 LEU A O 1
ATOM 1456 N N . SER A 1 185 ? 21.938 18.266 -4.754 1 84.88 185 SER A N 1
ATOM 1457 C CA . SER A 1 185 ? 22.391 18.641 -6.09 1 84.88 185 SER A CA 1
ATOM 1458 C C . SER A 1 185 ? 23.328 17.594 -6.672 1 84.88 185 SER A C 1
ATOM 1460 O O . SER A 1 185 ? 24.172 17.047 -5.957 1 84.88 185 SER A O 1
ATOM 1462 N N . GLY A 1 186 ? 23.188 17.234 -7.898 1 87.44 186 GLY A N 1
ATOM 1463 C CA . GLY A 1 186 ? 24.141 16.406 -8.609 1 87.44 186 GLY A CA 1
ATOM 1464 C C . GLY A 1 186 ? 23.906 14.922 -8.422 1 87.44 186 GLY A C 1
ATOM 1465 O O . GLY A 1 186 ? 24.547 14.086 -9.062 1 87.44 186 GLY A O 1
ATOM 1466 N N . PHE A 1 187 ? 23 14.539 -7.613 1 93.38 187 PHE A N 1
ATOM 1467 C CA . PHE A 1 187 ? 22.781 13.141 -7.273 1 93.38 187 PHE A CA 1
ATOM 1468 C C . PHE A 1 187 ? 21.953 12.445 -8.344 1 93.38 187 PHE A C 1
ATOM 1470 O O . PHE A 1 187 ? 22.109 11.25 -8.586 1 93.38 187 PHE A O 1
ATOM 1477 N N . LEU A 1 188 ? 21.078 13.195 -9.023 1 95.69 188 LEU A N 1
ATOM 1478 C CA . LEU A 1 188 ? 20.172 12.617 -10.016 1 95.69 188 LEU A CA 1
ATOM 1479 C C . LEU A 1 188 ? 20.516 13.125 -11.414 1 95.69 188 LEU A C 1
ATOM 1481 O O . LEU A 1 188 ? 19.609 13.445 -12.195 1 95.69 188 LEU A O 1
ATOM 1485 N N . ASN A 1 189 ? 21.812 13.133 -11.766 1 94.12 189 ASN A N 1
ATOM 1486 C CA . ASN A 1 189 ? 22.234 13.664 -13.055 1 94.12 189 ASN A CA 1
ATOM 1487 C C . ASN A 1 189 ? 22.422 12.555 -14.086 1 94.12 189 ASN A C 1
ATOM 1489 O O . ASN A 1 189 ? 22.281 11.375 -13.766 1 94.12 189 ASN A O 1
ATOM 1493 N N . THR A 1 190 ? 22.656 12.883 -15.266 1 96.19 190 THR A N 1
ATOM 1494 C CA . THR A 1 190 ? 22.781 11.969 -16.391 1 96.19 190 THR A CA 1
ATOM 1495 C C . THR A 1 190 ? 24.016 11.086 -16.25 1 96.19 190 THR A C 1
ATOM 1497 O O . THR A 1 190 ? 23.984 9.898 -16.594 1 96.19 190 THR A O 1
ATOM 1500 N N . TRP A 1 191 ? 25.062 11.594 -15.719 1 96.56 191 TRP A N 1
ATOM 1501 C CA . TRP A 1 191 ? 26.281 10.828 -15.547 1 96.56 191 TRP A CA 1
ATOM 1502 C C . TRP A 1 191 ? 26.109 9.75 -14.484 1 96.56 191 TRP A C 1
ATOM 1504 O O . TRP A 1 191 ? 26.609 8.633 -14.625 1 96.56 191 TRP A O 1
ATOM 1514 N N . THR A 1 192 ? 25.469 10.188 -13.43 1 97.38 192 THR A N 1
ATOM 1515 C CA . THR A 1 192 ? 25.188 9.195 -12.398 1 97.38 192 THR A CA 1
ATOM 1516 C C . THR A 1 192 ? 24.359 8.047 -12.961 1 97.38 192 THR A C 1
ATOM 1518 O O . THR A 1 192 ? 24.625 6.879 -12.672 1 97.38 192 THR A O 1
ATOM 1521 N N . PHE A 1 193 ? 23.375 8.414 -13.852 1 97.69 193 PHE A N 1
ATOM 1522 C CA . PHE A 1 193 ? 22.531 7.422 -14.508 1 97.69 193 PHE A CA 1
ATOM 1523 C C . PHE A 1 193 ? 23.375 6.477 -15.359 1 97.69 193 PHE A C 1
ATOM 1525 O O . PHE A 1 193 ? 23.328 5.258 -15.188 1 97.69 193 PHE A O 1
ATOM 1532 N N . ILE A 1 194 ? 24.188 6.91 -16.172 1 97.75 194 ILE A N 1
ATOM 1533 C CA . ILE A 1 194 ? 24.938 6.133 -17.156 1 97.75 194 ILE A CA 1
ATOM 1534 C C . ILE A 1 194 ? 25.953 5.238 -16.453 1 97.75 194 ILE A C 1
ATOM 1536 O O . ILE A 1 194 ? 26.062 4.047 -16.75 1 97.75 194 ILE A O 1
ATOM 1540 N N . ILE A 1 195 ? 26.703 5.781 -15.5 1 97.88 195 ILE A N 1
ATOM 1541 C CA . ILE A 1 195 ? 27.766 5.039 -14.82 1 97.88 195 ILE A CA 1
ATOM 1542 C C . ILE A 1 195 ? 27.156 3.959 -13.938 1 97.88 195 ILE A C 1
ATOM 1544 O O . ILE A 1 195 ? 27.703 2.867 -13.797 1 97.88 195 ILE A O 1
ATOM 1548 N N . LYS A 1 196 ? 26.047 4.273 -13.305 1 97.44 196 LYS A N 1
ATOM 1549 C CA . LYS A 1 196 ? 25.375 3.254 -12.5 1 97.44 196 LYS A CA 1
ATOM 1550 C C . LYS A 1 196 ? 24.844 2.127 -13.375 1 97.44 196 LYS A C 1
ATOM 1552 O O . LYS A 1 196 ? 24.906 0.955 -12.992 1 97.44 196 LYS A O 1
ATOM 1557 N N . ALA A 1 197 ? 24.281 2.438 -14.531 1 97.5 197 ALA A N 1
ATOM 1558 C CA . ALA A 1 197 ? 23.734 1.451 -15.445 1 97.5 197 ALA A CA 1
ATOM 1559 C C . ALA A 1 197 ? 24.812 0.548 -16.016 1 97.5 197 ALA A C 1
ATOM 1561 O O . ALA A 1 197 ? 24.625 -0.661 -16.156 1 97.5 197 ALA A O 1
ATOM 1562 N N . ILE A 1 198 ? 25.953 1.087 -16.281 1 97.25 198 ILE A N 1
ATOM 1563 C CA . ILE A 1 198 ? 27.047 0.329 -16.891 1 97.25 198 ILE A CA 1
ATOM 1564 C C . ILE A 1 198 ? 27.875 -0.35 -15.797 1 97.25 198 ILE A C 1
ATOM 1566 O O . ILE A 1 198 ? 28.328 -1.483 -15.969 1 97.25 198 ILE A O 1
ATOM 1570 N N . GLY A 1 199 ? 28.062 0.363 -14.719 1 97.75 199 GLY A N 1
ATOM 1571 C CA . GLY A 1 199 ? 28.906 -0.134 -13.633 1 97.75 199 GLY A CA 1
ATOM 1572 C C . GLY A 1 199 ? 28.266 -1.28 -12.867 1 97.75 199 GLY A C 1
ATOM 1573 O O . GLY A 1 199 ? 28.969 -2.143 -12.336 1 97.75 199 GLY A O 1
ATOM 1574 N N . LEU A 1 200 ? 26.969 -1.324 -12.836 1 97.69 200 LEU A N 1
ATOM 1575 C CA . LEU A 1 200 ? 26.234 -2.299 -12.031 1 97.69 200 LEU A CA 1
ATOM 1576 C C . LEU A 1 200 ? 26.484 -3.715 -12.539 1 97.69 200 LEU A C 1
ATOM 1578 O O . LEU A 1 200 ? 26.844 -4.605 -11.766 1 97.69 200 LEU A O 1
ATOM 1582 N N . PRO A 1 201 ? 26.312 -3.996 -13.883 1 96.88 201 PRO A N 1
ATOM 1583 C CA . PRO A 1 201 ? 26.609 -5.344 -14.375 1 96.88 201 PRO A CA 1
ATOM 1584 C C . PRO A 1 201 ? 28.062 -5.758 -14.148 1 96.88 201 PRO A C 1
ATOM 1586 O O . PRO A 1 201 ? 28.328 -6.922 -13.852 1 96.88 201 PRO A O 1
ATOM 1589 N N . LEU A 1 202 ? 28.984 -4.84 -14.242 1 98.06 202 LEU A N 1
ATOM 1590 C CA . LEU A 1 202 ? 30.406 -5.117 -14.023 1 98.06 202 LEU A CA 1
ATOM 1591 C C . LEU A 1 202 ? 30.672 -5.5 -12.57 1 98.06 202 LEU A C 1
ATOM 1593 O O . LEU A 1 202 ? 31.391 -6.457 -12.297 1 98.06 202 LEU A O 1
ATOM 1597 N N . ALA A 1 203 ? 30.016 -4.754 -11.68 1 98.12 203 ALA A N 1
ATOM 1598 C CA . ALA A 1 203 ? 30.188 -5.02 -10.25 1 98.12 203 ALA A CA 1
ATOM 1599 C C . ALA A 1 203 ? 29.625 -6.387 -9.875 1 98.12 203 ALA A C 1
ATOM 1601 O O . ALA A 1 203 ? 30.266 -7.156 -9.164 1 98.12 203 ALA A O 1
ATOM 1602 N N . ILE A 1 204 ? 28.484 -6.719 -10.344 1 96.62 204 ILE A N 1
ATOM 1603 C CA . ILE A 1 204 ? 27.844 -7.988 -10.031 1 96.62 204 ILE A CA 1
ATOM 1604 C C . ILE A 1 204 ? 28.641 -9.133 -10.641 1 96.62 204 ILE A C 1
ATOM 1606 O O . ILE A 1 204 ? 28.906 -10.141 -9.977 1 96.62 204 ILE A O 1
ATOM 1610 N N . ALA A 1 205 ? 29.078 -8.977 -11.867 1 96.31 205 ALA A N 1
ATOM 1611 C CA . ALA A 1 205 ? 29.781 -10.031 -12.602 1 96.31 205 ALA A CA 1
ATOM 1612 C C . ALA A 1 205 ? 31.172 -10.258 -12.031 1 96.31 205 ALA A C 1
ATOM 1614 O O . ALA A 1 205 ? 31.797 -11.305 -12.266 1 96.31 205 ALA A O 1
ATOM 1615 N N . SER A 1 206 ? 31.719 -9.266 -11.344 1 96.81 206 SER A N 1
ATOM 1616 C CA . SER A 1 206 ? 33.031 -9.43 -10.727 1 96.81 206 SER A CA 1
ATOM 1617 C C . SER A 1 206 ? 32.969 -10.445 -9.594 1 96.81 206 SER A C 1
ATOM 1619 O O . SER A 1 206 ? 34.031 -10.945 -9.156 1 96.81 206 SER A O 1
ATOM 1621 N N . GLY A 1 207 ? 31.781 -10.742 -9.117 1 94.88 207 GLY A N 1
ATOM 1622 C CA . GLY A 1 207 ? 31.641 -11.719 -8.047 1 94.88 207 GLY A CA 1
ATOM 1623 C C . GLY A 1 207 ? 31.484 -11.078 -6.68 1 94.88 207 GLY A C 1
ATOM 1624 O O . GLY A 1 207 ? 31.266 -11.773 -5.688 1 94.88 207 GLY A O 1
ATOM 1625 N N . LEU A 1 208 ? 31.594 -9.758 -6.605 1 96.44 208 LEU A N 1
ATOM 1626 C CA . LEU A 1 208 ? 31.359 -9.055 -5.348 1 96.44 208 LEU A CA 1
ATOM 1627 C C . LEU A 1 208 ? 29.969 -9.367 -4.793 1 96.44 208 LEU A C 1
ATOM 1629 O O . LEU A 1 208 ? 29.031 -9.617 -5.559 1 96.44 208 LEU A O 1
ATOM 1633 N N . SER A 1 209 ? 29.844 -9.438 -3.473 1 96.38 209 SER A N 1
ATOM 1634 C CA . SER A 1 209 ? 28.562 -9.742 -2.836 1 96.38 209 SER A CA 1
ATOM 1635 C C . SER A 1 209 ? 27.641 -8.539 -2.846 1 96.38 209 SER A C 1
ATOM 1637 O O . SER A 1 209 ? 27.281 -8.008 -1.789 1 96.38 209 SER A O 1
ATOM 1639 N N . VAL A 1 210 ? 27.234 -8.156 -4.062 1 96.62 210 VAL A N 1
ATOM 1640 C CA . VAL A 1 210 ? 26.375 -7 -4.246 1 96.62 210 VAL A CA 1
ATOM 1641 C C . VAL A 1 210 ? 25.188 -7.379 -5.125 1 96.62 210 VAL A C 1
ATOM 1643 O O . VAL A 1 210 ? 25.219 -8.391 -5.832 1 96.62 210 VAL A O 1
ATOM 1646 N N . GLY A 1 211 ? 24.094 -6.617 -4.977 1 95.19 211 GLY A N 1
ATOM 1647 C CA . GLY A 1 211 ? 22.875 -6.871 -5.742 1 95.19 211 GLY A CA 1
ATOM 1648 C C . GLY A 1 211 ? 22.484 -5.711 -6.633 1 95.19 211 GLY A C 1
ATOM 1649 O O . GLY A 1 211 ? 23.078 -4.629 -6.555 1 95.19 211 GLY A O 1
ATOM 1650 N N . LYS A 1 212 ? 21.5 -5.934 -7.43 1 95 212 LYS A N 1
ATOM 1651 C CA . LYS A 1 212 ? 21.156 -4.949 -8.453 1 95 212 LYS A CA 1
ATOM 1652 C C . LYS A 1 212 ? 19.969 -4.094 -8.023 1 95 212 LYS A C 1
ATOM 1654 O O . LYS A 1 212 ? 19.719 -3.037 -8.602 1 95 212 LYS A O 1
ATOM 1659 N N . GLU A 1 213 ? 19.188 -4.352 -6.984 1 93.94 213 GLU A N 1
ATOM 1660 C CA . GLU A 1 213 ? 17.906 -3.73 -6.676 1 93.94 213 GLU A CA 1
ATOM 1661 C C . GLU A 1 213 ? 18.078 -2.275 -6.25 1 93.94 213 GLU A C 1
ATOM 1663 O O . GLU A 1 213 ? 17.438 -1.38 -6.793 1 93.94 213 GLU A O 1
ATOM 1668 N N . GLY A 1 214 ? 19.016 -2.029 -5.27 1 96.5 214 GLY A N 1
ATOM 1669 C CA . GLY A 1 214 ? 19.266 -0.662 -4.844 1 96.5 214 GLY A CA 1
ATOM 1670 C C . GLY A 1 214 ? 19.672 0.25 -5.98 1 96.5 214 GLY A C 1
ATOM 1671 O O . GLY A 1 214 ? 19.016 1.25 -6.258 1 96.5 214 GLY A O 1
ATOM 1672 N N . PRO A 1 215 ? 20.734 -0.153 -6.629 1 97.88 215 PRO A N 1
ATOM 1673 C CA . PRO A 1 215 ? 21.188 0.646 -7.77 1 97.88 215 PRO A CA 1
ATOM 1674 C C . PRO A 1 215 ? 20.109 0.797 -8.852 1 97.88 215 PRO A C 1
ATOM 1676 O O . PRO A 1 215 ? 20.062 1.824 -9.531 1 97.88 215 PRO A O 1
ATOM 1679 N N . SER A 1 216 ? 19.281 -0.229 -9.039 1 97.88 216 SER A N 1
ATOM 1680 C CA . SER A 1 216 ? 18.219 -0.121 -10.016 1 97.88 216 SER A CA 1
ATOM 1681 C C . SER A 1 216 ? 17.219 0.974 -9.633 1 97.88 216 SER A C 1
ATOM 1683 O O . SER A 1 216 ? 16.719 1.7 -10.492 1 97.88 216 SER A O 1
ATOM 1685 N N . VAL A 1 217 ? 16.922 1.12 -8.383 1 98.19 217 VAL A N 1
ATOM 1686 C CA . VAL A 1 217 ? 16.062 2.201 -7.914 1 98.19 217 VAL A CA 1
ATOM 1687 C C . VAL A 1 217 ? 16.703 3.549 -8.234 1 98.19 217 VAL A C 1
ATOM 1689 O O . VAL A 1 217 ? 16.047 4.465 -8.711 1 98.19 217 VAL A O 1
ATOM 1692 N N . HIS A 1 218 ? 18.016 3.607 -8.008 1 98.31 218 HIS A N 1
ATOM 1693 C CA . HIS A 1 218 ? 18.734 4.859 -8.203 1 98.31 218 HIS A CA 1
ATOM 1694 C C . HIS A 1 218 ? 18.766 5.254 -9.68 1 98.31 218 HIS A C 1
ATOM 1696 O O . HIS A 1 218 ? 18.438 6.391 -10.031 1 98.31 218 HIS A O 1
ATOM 1702 N N . TYR A 1 219 ? 19.203 4.34 -10.555 1 98.5 219 TYR A N 1
ATOM 1703 C CA . TYR A 1 219 ? 19.25 4.754 -11.961 1 98.5 219 TYR A CA 1
ATOM 1704 C C . TYR A 1 219 ? 17.844 5.023 -12.484 1 98.5 219 TYR A C 1
ATOM 1706 O O . TYR A 1 219 ? 17.672 5.863 -13.375 1 98.5 219 TYR A O 1
ATOM 1714 N N . ALA A 1 220 ? 16.812 4.281 -12.008 1 98.75 220 ALA A N 1
ATOM 1715 C CA . ALA A 1 220 ? 15.43 4.527 -12.422 1 98.75 220 ALA A CA 1
ATOM 1716 C C . ALA A 1 220 ? 14.984 5.934 -12.031 1 98.75 220 ALA A C 1
ATOM 1718 O O . ALA A 1 220 ? 14.336 6.625 -12.82 1 98.75 220 ALA A O 1
ATOM 1719 N N . VAL A 1 221 ? 15.312 6.363 -10.805 1 98.25 221 VAL A N 1
ATOM 1720 C CA . VAL A 1 221 ? 14.938 7.695 -10.344 1 98.25 221 VAL A CA 1
ATOM 1721 C C . VAL A 1 221 ? 15.695 8.758 -11.133 1 98.25 221 VAL A C 1
ATOM 1723 O O . VAL A 1 221 ? 15.164 9.828 -11.422 1 98.25 221 VAL A O 1
ATOM 1726 N N . CYS A 1 222 ? 16.953 8.469 -11.492 1 98.25 222 CYS A N 1
ATOM 1727 C CA . CYS A 1 222 ? 17.688 9.367 -12.367 1 98.25 222 CYS A CA 1
ATOM 1728 C C . CYS A 1 222 ? 16.969 9.555 -13.695 1 98.25 222 CYS A C 1
ATOM 1730 O O . CYS A 1 222 ? 16.828 10.68 -14.18 1 98.25 222 CYS A O 1
ATOM 1732 N N . VAL A 1 223 ? 16.5 8.469 -14.258 1 98.5 223 VAL A N 1
ATOM 1733 C CA . VAL A 1 223 ? 15.781 8.523 -15.523 1 98.5 223 VAL A CA 1
ATOM 1734 C C . VAL A 1 223 ? 14.539 9.398 -15.367 1 98.5 223 VAL A C 1
ATOM 1736 O O . VAL A 1 223 ? 14.258 10.242 -16.219 1 98.5 223 VAL A O 1
ATOM 1739 N N . GLY A 1 224 ? 13.758 9.141 -14.297 1 97.38 224 GLY A N 1
ATOM 1740 C CA . GLY A 1 224 ? 12.586 9.961 -14.023 1 97.38 224 GLY A CA 1
ATOM 1741 C C . GLY A 1 224 ? 12.906 11.438 -13.898 1 97.38 224 GLY A C 1
ATOM 1742 O O . GLY A 1 224 ? 12.195 12.281 -14.445 1 97.38 224 GLY A O 1
ATOM 1743 N N . SER A 1 225 ? 13.984 11.742 -13.188 1 95.38 225 SER A N 1
ATOM 1744 C CA . SER A 1 225 ? 14.406 13.125 -12.992 1 95.38 225 SER A CA 1
ATOM 1745 C C . SER A 1 225 ? 14.812 13.773 -14.312 1 95.38 225 SER A C 1
ATOM 1747 O O . SER A 1 225 ? 14.391 14.891 -14.625 1 95.38 225 SER A O 1
ATOM 1749 N N . ILE A 1 226 ? 15.57 13.102 -15.164 1 95.69 226 ILE A N 1
ATOM 1750 C CA . ILE A 1 226 ? 16.109 13.625 -16.406 1 95.69 226 ILE A CA 1
ATOM 1751 C C . ILE A 1 226 ? 14.984 13.875 -17.406 1 95.69 226 ILE A C 1
ATOM 1753 O O . ILE A 1 226 ? 14.875 14.961 -17.984 1 95.69 226 ILE A O 1
ATOM 1757 N N . ILE A 1 227 ? 14.109 12.914 -17.547 1 95.5 227 ILE A N 1
ATOM 1758 C CA . ILE A 1 227 ? 13.031 13.023 -18.516 1 95.5 227 ILE A CA 1
ATOM 1759 C C . ILE A 1 227 ? 12.047 14.109 -18.078 1 95.5 227 ILE A C 1
ATOM 1761 O O . ILE A 1 227 ? 11.555 14.883 -18.906 1 95.5 227 ILE A O 1
ATOM 1765 N N . SER A 1 228 ? 11.75 14.133 -16.812 1 91.69 228 SER A N 1
ATOM 1766 C CA . SER A 1 228 ? 10.844 15.156 -16.297 1 91.69 228 SER A CA 1
ATOM 1767 C C . SER A 1 228 ? 11.406 16.562 -16.516 1 91.69 228 SER A C 1
ATOM 1769 O O . SER A 1 228 ? 10.664 17.484 -16.859 1 91.69 228 SER A O 1
ATOM 1771 N N . LYS A 1 229 ? 12.703 16.75 -16.297 1 87.5 229 LYS A N 1
ATOM 1772 C CA . LYS A 1 229 ? 13.328 18.047 -16.469 1 87.5 229 LYS A CA 1
ATOM 1773 C C . LYS A 1 229 ? 13.336 18.469 -17.938 1 87.5 229 LYS A C 1
ATOM 1775 O O . LYS A 1 229 ? 13.164 19.656 -18.25 1 87.5 229 LYS A O 1
ATOM 1780 N N . ILE A 1 230 ? 13.484 17.547 -18.797 1 88.5 230 ILE A N 1
ATOM 1781 C CA . ILE A 1 230 ? 13.523 17.828 -20.234 1 88.5 230 ILE A CA 1
ATOM 1782 C C . ILE A 1 230 ? 12.133 18.219 -20.719 1 88.5 230 ILE A C 1
ATOM 1784 O O . ILE A 1 230 ? 11.984 19.203 -21.469 1 88.5 230 ILE A O 1
ATOM 1788 N N . LEU A 1 231 ? 11.141 17.578 -20.328 1 83.94 231 LEU A N 1
ATOM 1789 C CA . LEU A 1 231 ? 9.805 17.766 -20.875 1 83.94 231 LEU A CA 1
ATOM 1790 C C . LEU A 1 231 ? 9.047 18.844 -20.094 1 83.94 231 LEU A C 1
ATOM 1792 O O . LEU A 1 231 ? 8.188 19.531 -20.656 1 83.94 231 LEU A O 1
ATOM 1796 N N . LEU A 1 232 ? 9.266 18.875 -18.812 1 74.06 232 LEU A N 1
ATOM 1797 C CA . LEU A 1 232 ? 8.578 19.891 -18.031 1 74.06 232 LEU A CA 1
ATOM 1798 C C . LEU A 1 232 ? 9.281 21.25 -18.172 1 74.06 232 LEU A C 1
ATOM 1800 O O . LEU A 1 232 ? 8.656 22.297 -18 1 74.06 232 LEU A O 1
ATOM 1804 N N . ARG A 1 233 ? 10.602 21.391 -18.266 1 59.44 233 ARG A N 1
ATOM 1805 C CA . ARG A 1 233 ? 11.32 22.641 -18.516 1 59.44 233 ARG A CA 1
ATOM 1806 C C . ARG A 1 233 ? 10.828 23.297 -19.797 1 59.44 233 ARG A C 1
ATOM 1808 O O . ARG A 1 233 ? 10.789 24.531 -19.875 1 59.44 233 ARG A O 1
ATOM 1815 N N . ARG A 1 234 ? 10.711 22.469 -21 1 48.78 234 ARG A N 1
ATOM 1816 C CA . ARG A 1 234 ? 10.305 23.141 -22.234 1 48.78 234 ARG A CA 1
ATOM 1817 C C . ARG A 1 234 ? 9.07 24 -22 1 48.78 234 ARG A C 1
ATOM 1819 O O . ARG A 1 234 ? 8.773 24.891 -22.812 1 48.78 234 ARG A O 1
ATOM 1826 N N . GLU A 1 235 ? 8.234 23.484 -21.25 1 47.38 235 GLU A N 1
ATOM 1827 C CA . GLU A 1 235 ? 7.195 24.469 -20.938 1 47.38 235 GLU A CA 1
ATOM 1828 C C . GLU A 1 235 ? 7.723 25.562 -20.031 1 47.38 235 GLU A C 1
ATOM 1830 O O . GLU A 1 235 ? 8.648 25.328 -19.25 1 47.38 235 GLU A O 1
ATOM 1835 N N . SER A 1 236 ? 7.383 26.859 -20.281 1 39.03 236 SER A N 1
ATOM 1836 C CA . SER A 1 236 ? 8 28.094 -19.812 1 39.03 236 SER A CA 1
ATOM 1837 C C . SER A 1 236 ? 8.609 27.906 -18.422 1 39.03 236 SER A C 1
ATOM 1839 O O . SER A 1 236 ? 9.734 28.328 -18.172 1 39.03 236 SER A O 1
ATOM 1841 N N . SER A 1 237 ? 7.836 28.328 -17.375 1 37.91 237 SER A N 1
ATOM 1842 C CA . SER A 1 237 ? 8.102 28.844 -16.047 1 37.91 237 SER A CA 1
ATOM 1843 C C . SER A 1 237 ? 8.703 27.766 -15.141 1 37.91 237 SER A C 1
ATOM 1845 O O . SER A 1 237 ? 8.391 26.594 -15.281 1 37.91 237 SER A O 1
ATOM 1847 N N . LYS A 1 238 ? 9.578 28.312 -14.195 1 39.5 238 LYS A N 1
ATOM 1848 C CA . LYS A 1 238 ? 10.305 27.797 -13.039 1 39.5 238 LYS A CA 1
ATOM 1849 C C . LYS A 1 238 ? 9.641 26.531 -12.5 1 39.5 238 LYS A C 1
ATOM 1851 O O . LYS A 1 238 ? 10.305 25.516 -12.297 1 39.5 238 LYS A O 1
ATOM 1856 N N . THR A 1 239 ? 8.812 26.594 -11.625 1 41.56 239 THR A N 1
ATOM 1857 C CA . THR A 1 239 ? 8.445 25.703 -10.539 1 41.56 239 THR A CA 1
ATOM 1858 C C . THR A 1 239 ? 7.586 24.547 -11.047 1 41.56 239 THR A C 1
ATOM 1860 O O . THR A 1 239 ? 6.391 24.719 -11.289 1 41.56 239 THR A O 1
ATOM 1863 N N . SER A 1 240 ? 7.973 23.859 -12.305 1 47.34 240 SER A N 1
ATOM 1864 C CA . SER A 1 240 ? 7.242 22.594 -12.422 1 47.34 240 SER A CA 1
ATOM 1865 C C . SER A 1 240 ? 6.781 22.109 -11.055 1 47.34 240 SER A C 1
ATOM 1867 O O . SER A 1 240 ? 7.52 22.203 -10.07 1 47.34 240 SER A O 1
ATOM 1869 N N . SER A 1 241 ? 5.523 21.812 -10.969 1 59.84 241 SER A N 1
ATOM 1870 C CA . SER A 1 241 ? 4.918 21.547 -9.672 1 59.84 241 SER A CA 1
ATOM 1871 C C . SER A 1 241 ? 5.707 20.484 -8.898 1 59.84 241 SER A C 1
ATOM 1873 O O . SER A 1 241 ? 5.957 19.391 -9.414 1 59.84 241 SER A O 1
ATOM 1875 N N . SER A 1 242 ? 6.547 20.984 -8.086 1 65.88 242 SER A N 1
ATOM 1876 C CA . SER A 1 242 ? 7.336 20.188 -7.145 1 65.88 242 SER A CA 1
ATOM 1877 C C . SER A 1 242 ? 6.625 18.891 -6.781 1 65.88 242 SER A C 1
ATOM 1879 O O . SER A 1 242 ? 7.266 17.844 -6.641 1 65.88 242 SER A O 1
ATOM 1881 N N . LEU A 1 243 ? 5.281 18.969 -7 1 68.88 243 LEU A N 1
ATOM 1882 C CA . LEU A 1 243 ? 4.555 17.766 -6.594 1 68.88 243 LEU A CA 1
ATOM 1883 C C . LEU A 1 243 ? 4.559 16.734 -7.707 1 68.88 243 LEU A C 1
ATOM 1885 O O . LEU A 1 243 ? 4.734 15.539 -7.445 1 68.88 243 LEU A O 1
ATOM 1889 N N . THR A 1 244 ? 4.398 17.172 -8.883 1 79.19 244 THR A N 1
ATOM 1890 C CA . THR A 1 244 ? 4.43 16.25 -10.008 1 79.19 244 THR A CA 1
ATOM 1891 C C . THR A 1 244 ? 5.809 15.617 -10.156 1 79.19 244 THR A C 1
ATOM 1893 O O . THR A 1 244 ? 5.926 14.422 -10.453 1 79.19 244 THR A O 1
ATOM 1896 N N . PHE A 1 245 ? 6.777 16.438 -9.891 1 86.12 245 PHE A N 1
ATOM 1897 C CA . PHE A 1 245 ? 8.148 15.945 -9.961 1 86.12 245 PHE A CA 1
ATOM 1898 C C . PHE A 1 245 ? 8.391 14.875 -8.906 1 86.12 245 PHE A C 1
ATOM 1900 O O . PHE A 1 245 ? 8.961 13.82 -9.203 1 86.12 245 PHE A O 1
ATOM 1907 N N . LYS A 1 246 ? 7.965 15.148 -7.715 1 87.56 246 LYS A N 1
ATOM 1908 C CA . LYS A 1 246 ? 8.102 14.18 -6.629 1 87.56 246 LYS A CA 1
ATOM 1909 C C . LYS A 1 246 ? 7.387 12.875 -6.961 1 87.56 246 LYS A C 1
ATOM 1911 O O . LYS A 1 246 ? 7.922 11.789 -6.719 1 87.56 246 LYS A O 1
ATOM 1916 N N . ASN A 1 247 ? 6.199 13 -7.512 1 89.88 247 ASN A N 1
ATOM 1917 C CA . ASN A 1 247 ? 5.422 11.812 -7.848 1 89.88 247 ASN A CA 1
ATOM 1918 C C . ASN A 1 247 ? 6.113 10.969 -8.914 1 89.88 247 ASN A C 1
ATOM 1920 O O . ASN A 1 247 ? 6.062 9.734 -8.867 1 89.88 247 ASN A O 1
ATOM 1924 N N . ILE A 1 248 ? 6.73 11.633 -9.812 1 93.56 248 ILE A N 1
ATOM 1925 C CA . ILE A 1 248 ? 7.434 10.93 -10.875 1 93.56 248 ILE A CA 1
ATOM 1926 C C . ILE A 1 248 ? 8.633 10.188 -10.289 1 93.56 248 ILE A C 1
ATOM 1928 O O . ILE A 1 248 ? 8.945 9.062 -10.703 1 93.56 248 ILE A O 1
ATOM 1932 N N . LEU A 1 249 ? 9.312 10.828 -9.336 1 95.19 249 LEU A N 1
ATOM 1933 C CA . LEU A 1 249 ? 10.445 10.172 -8.695 1 95.19 249 LEU A CA 1
ATOM 1934 C C . LEU A 1 249 ? 10 8.93 -7.941 1 95.19 249 LEU A C 1
ATOM 1936 O O . LEU A 1 249 ? 10.664 7.891 -8 1 95.19 249 LEU A O 1
ATOM 1940 N N . VAL A 1 250 ? 8.891 9.039 -7.281 1 95.94 250 VAL A N 1
ATOM 1941 C CA . VAL A 1 250 ? 8.359 7.906 -6.539 1 95.94 250 VAL A CA 1
ATOM 1942 C C . VAL A 1 250 ? 7.949 6.801 -7.508 1 95.94 250 VAL A C 1
ATOM 1944 O O . VAL A 1 250 ? 8.242 5.625 -7.285 1 95.94 250 VAL A O 1
ATOM 1947 N N . ALA A 1 251 ? 7.285 7.16 -8.562 1 97.25 251 ALA A N 1
ATOM 1948 C CA . ALA A 1 251 ? 6.871 6.195 -9.578 1 97.25 251 ALA A CA 1
ATOM 1949 C C . ALA A 1 251 ? 8.078 5.516 -10.211 1 97.25 251 ALA A C 1
ATOM 1951 O O . ALA A 1 251 ? 8.047 4.316 -10.5 1 97.25 251 ALA A O 1
ATOM 1952 N N . SER A 1 252 ? 9.102 6.297 -10.461 1 98.25 252 SER A N 1
ATOM 1953 C CA . SER A 1 252 ? 10.328 5.746 -11.023 1 98.25 252 SER A CA 1
ATOM 1954 C C . SER A 1 252 ? 10.984 4.75 -10.07 1 98.25 252 SER A C 1
ATOM 1956 O O . SER A 1 252 ? 11.516 3.729 -10.508 1 98.25 252 SER A O 1
ATOM 1958 N N . SER A 1 253 ? 11.016 5.094 -8.805 1 98.12 253 SER A N 1
ATOM 1959 C CA . SER A 1 253 ? 11.57 4.172 -7.82 1 98.12 253 SER A CA 1
ATOM 1960 C C . SER A 1 253 ? 10.812 2.846 -7.82 1 98.12 253 SER A C 1
ATOM 1962 O O . SER A 1 253 ? 11.422 1.78 -7.699 1 98.12 253 SER A O 1
ATOM 1964 N N . ALA A 1 254 ? 9.484 2.914 -7.938 1 98.38 254 ALA A N 1
ATOM 1965 C CA . ALA A 1 254 ? 8.664 1.71 -8.016 1 98.38 254 ALA A CA 1
ATOM 1966 C C . ALA A 1 254 ? 9.031 0.871 -9.234 1 98.38 254 ALA A C 1
ATOM 1968 O O . ALA A 1 254 ? 9.18 -0.35 -9.133 1 98.38 254 ALA A O 1
ATOM 1969 N N . ALA A 1 255 ? 9.188 1.51 -10.344 1 98.56 255 ALA A N 1
ATOM 1970 C CA . ALA A 1 255 ? 9.539 0.818 -11.586 1 98.56 255 ALA A CA 1
ATOM 1971 C C . ALA A 1 255 ? 10.922 0.18 -11.484 1 98.56 255 ALA A C 1
ATOM 1973 O O . ALA A 1 255 ? 11.164 -0.89 -12.047 1 98.56 255 ALA A O 1
ATOM 1974 N N . GLY A 1 256 ? 11.812 0.871 -10.812 1 98.12 256 GLY A N 1
ATOM 1975 C CA . GLY A 1 256 ? 13.148 0.325 -10.625 1 98.12 256 GLY A CA 1
ATOM 1976 C C . GLY A 1 256 ? 13.148 -1.02 -9.922 1 98.12 256 GLY A C 1
ATOM 1977 O O . GLY A 1 256 ? 13.781 -1.968 -10.383 1 98.12 256 GLY A O 1
ATOM 1978 N N . VAL A 1 257 ? 12.438 -1.094 -8.844 1 97.31 257 VAL A N 1
ATOM 1979 C CA . VAL A 1 257 ? 12.359 -2.354 -8.109 1 97.31 257 VAL A CA 1
ATOM 1980 C C . VAL A 1 257 ? 11.562 -3.373 -8.922 1 97.31 257 VAL A C 1
ATOM 1982 O O . VAL A 1 257 ? 11.891 -4.562 -8.93 1 97.31 257 VAL A O 1
ATOM 1985 N N . ALA A 1 258 ? 10.516 -2.922 -9.586 1 97.06 258 ALA A N 1
ATOM 1986 C CA . ALA A 1 258 ? 9.664 -3.799 -10.391 1 97.06 258 ALA A CA 1
ATOM 1987 C C . ALA A 1 258 ? 10.484 -4.551 -11.438 1 97.06 258 ALA A C 1
ATOM 1989 O O . ALA A 1 258 ? 10.336 -5.762 -11.594 1 97.06 258 ALA A O 1
ATOM 1990 N N . VAL A 1 259 ? 11.352 -3.85 -12.109 1 95.56 259 VAL A N 1
ATOM 1991 C CA . VAL A 1 259 ? 12.109 -4.48 -13.188 1 95.56 259 VAL A CA 1
ATOM 1992 C C . VAL A 1 259 ? 13.281 -5.273 -12.602 1 95.56 259 VAL A C 1
ATOM 1994 O O . VAL A 1 259 ? 13.742 -6.242 -13.203 1 95.56 259 VAL A O 1
ATOM 1997 N N . ALA A 1 260 ? 13.742 -4.867 -11.414 1 94.19 260 ALA A N 1
ATOM 1998 C CA . ALA A 1 260 ? 14.852 -5.59 -10.789 1 94.19 260 ALA A CA 1
ATOM 1999 C C . ALA A 1 260 ? 14.422 -6.984 -10.352 1 94.19 260 ALA A C 1
ATOM 2001 O O . ALA A 1 260 ? 15.18 -7.945 -10.469 1 94.19 260 ALA A O 1
ATOM 2002 N N . PHE A 1 261 ? 13.227 -7.102 -9.859 1 91.94 261 PHE A N 1
ATOM 2003 C CA . PHE A 1 261 ? 12.734 -8.375 -9.352 1 91.94 261 PHE A CA 1
ATOM 2004 C C . PHE A 1 261 ? 11.789 -9.023 -10.352 1 91.94 261 PHE A C 1
ATOM 2006 O O . PHE A 1 261 ? 11.453 -10.203 -10.227 1 91.94 261 PHE A O 1
ATOM 2013 N N . GLY A 1 262 ? 11.375 -8.25 -11.32 1 90.25 262 GLY A N 1
ATOM 2014 C CA . GLY A 1 262 ? 10.273 -8.734 -12.133 1 90.25 262 GLY A CA 1
ATOM 2015 C C . GLY A 1 262 ? 8.953 -8.805 -11.383 1 90.25 262 GLY A C 1
ATOM 2016 O O . GLY A 1 262 ? 8.164 -9.719 -11.594 1 90.25 262 GLY A O 1
ATOM 2017 N N . SER A 1 263 ? 8.766 -7.953 -10.492 1 92.94 263 SER A N 1
ATOM 2018 C CA . SER A 1 263 ? 7.598 -7.898 -9.617 1 92.94 263 SER A CA 1
ATOM 2019 C C . SER A 1 263 ? 6.949 -6.52 -9.641 1 92.94 263 SER A C 1
ATOM 2021 O O . SER A 1 263 ? 7.266 -5.664 -8.82 1 92.94 263 SER A O 1
ATOM 2023 N N . PRO A 1 264 ? 6.039 -6.316 -10.547 1 95.12 264 PRO A N 1
ATOM 2024 C CA . PRO A 1 264 ? 5.453 -4.98 -10.688 1 95.12 264 PRO A CA 1
ATOM 2025 C C . PRO A 1 264 ? 4.727 -4.52 -9.422 1 95.12 264 PRO A C 1
ATOM 2027 O O . PRO A 1 264 ? 4.902 -3.377 -8.992 1 95.12 264 PRO A O 1
ATOM 2030 N N . MET A 1 265 ? 3.889 -5.336 -8.805 1 96 265 MET A N 1
ATOM 2031 C CA . MET A 1 265 ? 3.164 -4.938 -7.602 1 96 265 MET A CA 1
ATOM 2032 C C . MET A 1 265 ? 4.121 -4.762 -6.426 1 96 265 MET A C 1
ATOM 2034 O O . MET A 1 265 ? 3.916 -3.891 -5.578 1 96 265 MET A O 1
ATOM 2038 N N . GLY A 1 266 ? 5.137 -5.668 -6.414 1 95.81 266 GLY A N 1
ATOM 2039 C CA . GLY A 1 266 ? 6.164 -5.488 -5.398 1 95.81 266 GLY A CA 1
ATOM 2040 C C . GLY A 1 266 ? 6.848 -4.137 -5.477 1 95.81 266 GLY A C 1
ATOM 2041 O O . GLY A 1 266 ? 7.137 -3.521 -4.445 1 95.81 266 GLY A O 1
ATOM 2042 N N . GLY A 1 267 ? 7.105 -3.703 -6.68 1 97.19 267 GLY A N 1
ATOM 2043 C CA . GLY A 1 267 ? 7.699 -2.389 -6.871 1 97.19 267 GLY A CA 1
ATOM 2044 C C . GLY A 1 267 ? 6.809 -1.26 -6.379 1 97.19 267 GLY A C 1
ATOM 2045 O O . GLY A 1 267 ? 7.285 -0.325 -5.73 1 97.19 267 GLY A O 1
ATOM 2046 N N . VAL A 1 268 ? 5.535 -1.328 -6.688 1 96.81 268 VAL A N 1
ATOM 2047 C CA . VAL A 1 268 ? 4.582 -0.308 -6.258 1 96.81 268 VAL A CA 1
ATOM 2048 C C . VAL A 1 268 ? 4.559 -0.237 -4.734 1 96.81 268 VAL A C 1
ATOM 2050 O O . VAL A 1 268 ? 4.621 0.85 -4.152 1 96.81 268 VAL A O 1
ATOM 2053 N N . LEU A 1 269 ? 4.52 -1.382 -4.109 1 95.81 269 LEU A N 1
ATOM 2054 C CA . LEU A 1 269 ? 4.441 -1.429 -2.652 1 95.81 269 LEU A CA 1
ATOM 2055 C C . LEU A 1 269 ? 5.75 -0.955 -2.023 1 95.81 269 LEU A C 1
ATOM 2057 O O . LEU A 1 269 ? 5.742 -0.345 -0.951 1 95.81 269 LEU A O 1
ATOM 2061 N N . PHE A 1 270 ? 6.832 -1.208 -2.674 1 96.38 270 PHE A N 1
ATOM 2062 C CA . PHE A 1 270 ? 8.125 -0.719 -2.203 1 96.38 270 PHE A CA 1
ATOM 2063 C C . PHE A 1 270 ? 8.133 0.803 -2.129 1 96.38 270 PHE A C 1
ATOM 2065 O O . PHE A 1 270 ? 8.664 1.38 -1.181 1 96.38 270 PHE A O 1
ATOM 2072 N N . SER A 1 271 ? 7.641 1.419 -3.121 1 94.94 271 SER A N 1
ATOM 2073 C CA . SER A 1 271 ? 7.594 2.877 -3.133 1 94.94 271 SER A CA 1
ATOM 2074 C C . SER A 1 271 ? 6.734 3.412 -1.991 1 94.94 271 SER A C 1
ATOM 2076 O O . SER A 1 271 ? 6.996 4.5 -1.469 1 94.94 271 SER A O 1
ATOM 2078 N N . ILE A 1 272 ? 5.801 2.594 -1.539 1 90.12 272 ILE A N 1
ATOM 2079 C CA . ILE A 1 272 ? 4.898 3.004 -0.47 1 90.12 272 ILE A CA 1
ATOM 2080 C C . ILE A 1 272 ? 5.547 2.732 0.886 1 90.12 272 ILE A C 1
ATOM 2082 O O . ILE A 1 272 ? 5.586 3.613 1.749 1 90.12 272 ILE A O 1
ATOM 2086 N N . GLU A 1 273 ? 6.105 1.594 1.061 1 91.44 273 GLU A N 1
ATOM 2087 C CA . GLU A 1 273 ? 6.57 1.15 2.373 1 91.44 273 GLU A CA 1
ATOM 2088 C C . GLU A 1 273 ? 7.965 1.685 2.674 1 91.44 273 GLU A C 1
ATOM 2090 O O . GLU A 1 273 ? 8.297 1.943 3.832 1 91.44 273 GLU A O 1
ATOM 2095 N N . GLU A 1 274 ? 8.742 1.867 1.621 1 92.81 274 GLU A N 1
ATOM 2096 C CA . GLU A 1 274 ? 10.141 2.195 1.856 1 92.81 274 GLU A CA 1
ATOM 2097 C C . GLU A 1 274 ? 10.445 3.639 1.465 1 92.81 274 GLU A C 1
ATOM 2099 O O . GLU A 1 274 ? 11.211 4.324 2.148 1 92.81 274 GLU A O 1
ATOM 2104 N N . ILE A 1 275 ? 9.883 4.133 0.387 1 92.88 275 ILE A N 1
ATOM 2105 C CA . ILE A 1 275 ? 10.359 5.375 -0.21 1 92.88 275 ILE A CA 1
ATOM 2106 C C . ILE A 1 275 ? 9.516 6.547 0.292 1 92.88 275 ILE A C 1
ATOM 2108 O O . ILE A 1 275 ? 10.055 7.582 0.686 1 92.88 275 ILE A O 1
ATOM 2112 N N . SER A 1 276 ? 8.211 6.312 0.299 1 85.25 276 SER A N 1
ATOM 2113 C CA . SER A 1 276 ? 7.324 7.449 0.535 1 85.25 276 SER A CA 1
ATOM 2114 C C . SER A 1 276 ? 7.094 7.668 2.025 1 85.25 276 SER A C 1
ATOM 2116 O O . SER A 1 276 ? 7 6.707 2.793 1 85.25 276 SER A O 1
ATOM 2118 N N . ASN A 1 277 ? 7.086 8.969 2.348 1 75.62 277 ASN A N 1
ATOM 2119 C CA . ASN A 1 277 ? 6.754 9.359 3.713 1 75.62 277 ASN A CA 1
ATOM 2120 C C . ASN A 1 277 ? 5.254 9.602 3.875 1 75.62 277 ASN A C 1
ATOM 2122 O O . ASN A 1 277 ? 4.676 9.273 4.91 1 75.62 277 ASN A O 1
ATOM 2126 N N . MET A 1 278 ? 4.668 10.242 2.914 1 74.5 278 MET A N 1
ATOM 2127 C CA . MET A 1 278 ? 3.229 10.477 2.85 1 74.5 278 MET A CA 1
ATOM 2128 C C . MET A 1 278 ? 2.654 9.992 1.524 1 74.5 278 MET A C 1
ATOM 2130 O O . MET A 1 278 ? 2.85 10.625 0.486 1 74.5 278 MET A O 1
ATOM 2134 N N . PHE A 1 279 ? 2.049 8.938 1.631 1 73.38 279 PHE A N 1
ATOM 2135 C CA . PHE A 1 279 ? 1.601 8.328 0.384 1 73.38 279 PHE A CA 1
ATOM 2136 C C . PHE A 1 279 ? 0.214 8.828 0.002 1 73.38 279 PHE A C 1
ATOM 2138 O O . PHE A 1 279 ? -0.667 8.953 0.857 1 73.38 279 PHE A O 1
ATOM 2145 N N . LYS A 1 280 ? 0.215 9.266 -1.215 1 76.94 280 LYS A N 1
ATOM 2146 C CA . LYS A 1 280 ? -1.045 9.664 -1.832 1 76.94 280 LYS A CA 1
ATOM 2147 C C . LYS A 1 280 ? -1.535 8.609 -2.82 1 76.94 280 LYS A C 1
ATOM 2149 O O . LYS A 1 280 ? -0.733 7.867 -3.389 1 76.94 280 LYS A O 1
ATOM 2154 N N . LEU A 1 281 ? -2.785 8.5 -3.012 1 80.62 281 LEU A N 1
ATOM 2155 C CA . LEU A 1 281 ? -3.373 7.516 -3.916 1 80.62 281 LEU A CA 1
ATOM 2156 C C . LEU A 1 281 ? -2.984 7.809 -5.363 1 80.62 281 LEU A C 1
ATOM 2158 O O . LEU A 1 281 ? -2.844 6.887 -6.168 1 80.62 281 LEU A O 1
ATOM 2162 N N . SER A 1 282 ? -2.809 9.07 -5.691 1 83.5 282 SER A N 1
ATOM 2163 C CA . SER A 1 282 ? -2.373 9.414 -7.043 1 83.5 282 SER A CA 1
ATOM 2164 C C . SER A 1 282 ? -0.991 8.844 -7.34 1 83.5 282 SER A C 1
ATOM 2166 O O . SER A 1 282 ? -0.732 8.375 -8.453 1 83.5 282 SER A O 1
ATOM 2168 N N . THR A 1 283 ? -0.189 8.914 -6.34 1 87.12 283 THR A N 1
ATOM 2169 C CA . THR A 1 283 ? 1.155 8.375 -6.492 1 87.12 283 THR A CA 1
ATOM 2170 C C . THR A 1 283 ? 1.109 6.859 -6.672 1 87.12 283 THR A C 1
ATOM 2172 O O . THR A 1 283 ? 1.933 6.289 -7.391 1 87.12 283 THR A O 1
ATOM 2175 N N . MET A 1 284 ? 0.145 6.223 -6.047 1 91 284 MET A N 1
ATOM 2176 C CA . MET A 1 284 ? -0.008 4.777 -6.191 1 91 284 MET A CA 1
ATOM 2177 C C . MET A 1 284 ? -0.345 4.41 -7.633 1 91 284 MET A C 1
ATOM 2179 O O . MET A 1 284 ? 0.224 3.469 -8.188 1 91 284 MET A O 1
ATOM 2183 N N . TRP A 1 285 ? -1.232 5.152 -8.195 1 93.06 285 TRP A N 1
ATOM 2184 C CA . TRP A 1 285 ? -1.642 4.902 -9.57 1 93.06 285 TRP A CA 1
ATOM 2185 C C . TRP A 1 285 ? -0.488 5.156 -10.539 1 93.06 285 TRP A C 1
ATOM 2187 O O . TRP A 1 285 ? -0.255 4.363 -11.453 1 93.06 285 TRP A O 1
ATOM 2197 N N . GLU A 1 286 ? 0.206 6.277 -10.336 1 94.56 286 GLU A N 1
ATOM 2198 C CA . GLU A 1 286 ? 1.342 6.598 -11.195 1 94.56 286 GLU A CA 1
ATOM 2199 C C . GLU A 1 286 ? 2.434 5.539 -11.086 1 94.56 286 GLU A C 1
ATOM 2201 O O . GLU A 1 286 ? 3.062 5.184 -12.086 1 94.56 286 GLU A O 1
ATOM 2206 N N . SER A 1 287 ? 2.715 5.105 -9.828 1 97.06 287 SER A N 1
ATOM 2207 C CA . SER A 1 287 ? 3.678 4.027 -9.617 1 97.06 287 SER A CA 1
ATOM 2208 C C . SER A 1 287 ? 3.23 2.744 -10.305 1 97.06 287 SER A C 1
ATOM 2210 O O . SER A 1 287 ? 4.047 2.037 -10.898 1 97.06 287 SER A O 1
ATOM 2212 N N . TYR A 1 288 ? 1.909 2.488 -10.211 1 97.69 288 TYR A N 1
ATOM 2213 C CA . TYR A 1 288 ? 1.308 1.333 -10.867 1 97.69 288 TYR A CA 1
ATOM 2214 C C . TYR A 1 288 ? 1.53 1.385 -12.375 1 97.69 288 TYR A C 1
ATOM 2216 O O . TYR A 1 288 ? 2.018 0.421 -12.969 1 97.69 288 TYR A O 1
ATOM 2224 N N . TYR A 1 289 ? 1.205 2.424 -12.945 1 97.38 289 TYR A N 1
ATOM 2225 C CA . TYR A 1 289 ? 1.285 2.6 -14.391 1 97.38 289 TYR A CA 1
ATOM 2226 C C . TYR A 1 289 ? 2.729 2.514 -14.875 1 97.38 289 TYR A C 1
ATOM 2228 O O . TYR A 1 289 ? 3.023 1.826 -15.852 1 97.38 289 TYR A O 1
ATOM 2236 N N . CYS A 1 290 ? 3.619 3.25 -14.203 1 98.12 290 CYS A N 1
ATOM 2237 C CA . CYS A 1 290 ? 5.027 3.258 -14.578 1 98.12 290 CYS A CA 1
ATOM 2238 C C . CYS A 1 290 ? 5.629 1.86 -14.477 1 98.12 290 CYS A C 1
ATOM 2240 O O . CYS A 1 290 ? 6.395 1.441 -15.344 1 98.12 290 CYS A O 1
ATOM 2242 N N . SER A 1 291 ? 5.336 1.158 -13.391 1 98.19 291 SER A N 1
ATOM 2243 C CA . SER A 1 291 ? 5.824 -0.204 -13.203 1 98.19 291 SER A CA 1
ATOM 2244 C C . SER A 1 291 ? 5.293 -1.138 -14.281 1 98.19 291 SER A C 1
ATOM 2246 O O . SER A 1 291 ? 6.016 -2.012 -14.766 1 98.19 291 SER A O 1
ATOM 2248 N N . LEU A 1 292 ? 4.016 -0.988 -14.641 1 97.75 292 LEU A N 1
ATOM 2249 C CA . LEU A 1 292 ? 3.414 -1.797 -15.695 1 97.75 292 LEU A CA 1
ATOM 2250 C C . LEU A 1 292 ? 4.172 -1.628 -17.016 1 97.75 292 LEU A C 1
ATOM 2252 O O . LEU A 1 292 ? 4.551 -2.615 -17.641 1 97.75 292 LEU A O 1
ATOM 2256 N N . VAL A 1 293 ? 4.426 -0.413 -17.375 1 97.88 293 VAL A N 1
ATOM 2257 C CA . VAL A 1 293 ? 5.105 -0.136 -18.641 1 97.88 293 VAL A CA 1
ATOM 2258 C C . VAL A 1 293 ? 6.523 -0.703 -18.594 1 97.88 293 VAL A C 1
ATOM 2260 O O . VAL A 1 293 ? 6.969 -1.344 -19.547 1 97.88 293 VAL A O 1
ATOM 2263 N N . ALA A 1 294 ? 7.18 -0.438 -17.516 1 98.25 294 ALA A N 1
ATOM 2264 C CA . ALA A 1 294 ? 8.562 -0.882 -17.391 1 98.25 294 ALA A CA 1
ATOM 2265 C C . ALA A 1 294 ? 8.664 -2.402 -17.469 1 98.25 294 ALA A C 1
ATOM 2267 O O . ALA A 1 294 ? 9.508 -2.939 -18.188 1 98.25 294 ALA A O 1
ATOM 2268 N N . VAL A 1 295 ? 7.848 -3.094 -16.734 1 96.06 295 VAL A N 1
ATOM 2269 C CA . VAL A 1 295 ? 7.906 -4.551 -16.688 1 96.06 295 VAL A CA 1
ATOM 2270 C C . VAL A 1 295 ? 7.445 -5.125 -18.031 1 96.06 295 VAL A C 1
ATOM 2272 O O . VAL A 1 295 ? 7.965 -6.145 -18.484 1 96.06 295 VAL A O 1
ATOM 2275 N N . PHE A 1 296 ? 6.488 -4.465 -18.656 1 94.5 296 PHE A N 1
ATOM 2276 C CA . PHE A 1 296 ? 6.051 -4.883 -19.984 1 94.5 296 PHE A CA 1
ATOM 2277 C C . PHE A 1 296 ? 7.211 -4.832 -20.969 1 94.5 296 PHE A C 1
ATOM 2279 O O . PHE A 1 296 ? 7.395 -5.758 -21.766 1 94.5 296 PHE A O 1
ATOM 2286 N N . ILE A 1 297 ? 7.938 -3.752 -20.938 1 95.38 297 ILE A N 1
ATOM 2287 C CA . ILE A 1 297 ? 9.094 -3.609 -21.812 1 95.38 297 ILE A CA 1
ATOM 2288 C C . ILE A 1 297 ? 10.133 -4.68 -21.469 1 95.38 297 ILE A C 1
ATOM 2290 O O . ILE A 1 297 ? 10.758 -5.254 -22.375 1 95.38 297 ILE A O 1
ATOM 2294 N N . LEU A 1 298 ? 10.312 -4.91 -20.219 1 93.5 298 LEU A N 1
ATOM 2295 C CA . LEU A 1 298 ? 11.227 -5.969 -19.797 1 93.5 298 LEU A CA 1
ATOM 2296 C C . LEU A 1 298 ? 10.797 -7.316 -20.359 1 93.5 298 LEU A C 1
ATOM 2298 O O . LEU A 1 298 ? 11.633 -8.094 -20.812 1 93.5 298 LEU A O 1
ATOM 2302 N N . LYS A 1 299 ? 9.516 -7.605 -20.297 1 89.5 299 LYS A N 1
ATOM 2303 C CA . LYS A 1 299 ? 8.992 -8.852 -20.859 1 89.5 299 LYS A CA 1
ATOM 2304 C C . LYS A 1 299 ? 9.227 -8.922 -22.359 1 89.5 299 LYS A C 1
ATOM 2306 O O . LYS A 1 299 ? 9.555 -9.977 -22.891 1 89.5 299 LYS A O 1
ATOM 2311 N N . LEU A 1 300 ? 9.094 -7.824 -23.094 1 89.06 300 LEU A N 1
ATOM 2312 C CA . LEU A 1 300 ? 9.312 -7.762 -24.531 1 89.06 300 LEU A CA 1
ATOM 2313 C C . LEU A 1 300 ? 10.766 -8.07 -24.875 1 89.06 300 LEU A C 1
ATOM 2315 O O . LEU A 1 300 ? 11.047 -8.734 -25.875 1 89.06 300 LEU A O 1
ATOM 2319 N N . MET A 1 301 ? 11.594 -7.613 -24.047 1 87.12 301 MET A N 1
ATOM 2320 C CA . MET A 1 301 ? 13.016 -7.855 -24.281 1 87.12 301 MET A CA 1
ATOM 2321 C C . MET A 1 301 ? 13.383 -9.297 -23.953 1 87.12 301 MET A C 1
ATOM 2323 O O . MET A 1 301 ? 14.312 -9.852 -24.547 1 87.12 301 MET A O 1
ATOM 2327 N N . ASN A 1 302 ? 12.609 -9.898 -23.062 1 77.25 302 ASN A N 1
ATOM 2328 C CA . ASN A 1 302 ? 12.766 -11.297 -22.672 1 77.25 302 ASN A CA 1
ATOM 2329 C C . ASN A 1 302 ? 14.234 -11.648 -22.453 1 77.25 302 ASN A C 1
ATOM 2331 O O . ASN A 1 302 ? 14.766 -12.555 -23.094 1 77.25 302 ASN A O 1
ATOM 2335 N N . PRO A 1 303 ? 14.789 -11.055 -21.531 1 69.31 303 PRO A N 1
ATOM 2336 C CA . PRO A 1 303 ? 16.234 -11.234 -21.328 1 69.31 303 PRO A CA 1
ATOM 2337 C C . PRO A 1 303 ? 16.625 -12.688 -21.047 1 69.31 303 PRO A C 1
ATOM 2339 O O . PRO A 1 303 ? 17.734 -13.102 -21.359 1 69.31 303 PRO A O 1
ATOM 2342 N N . PHE A 1 304 ? 15.664 -13.461 -20.531 1 61.78 304 PHE A N 1
ATOM 2343 C CA . PHE A 1 304 ? 16 -14.828 -20.141 1 61.78 304 PHE A CA 1
ATOM 2344 C C . PHE A 1 304 ? 15.445 -15.82 -21.156 1 61.78 304 PHE A C 1
ATOM 2346 O O . PHE A 1 304 ? 15.68 -17.031 -21.031 1 61.78 304 PHE A O 1
ATOM 2353 N N . ARG A 1 305 ? 14.844 -15.32 -22.203 1 55.56 305 ARG A N 1
ATOM 2354 C CA . ARG A 1 305 ? 14.258 -16.078 -23.297 1 55.56 305 ARG A CA 1
ATOM 2355 C C . ARG A 1 305 ? 13.32 -17.156 -22.781 1 55.56 305 ARG A C 1
ATOM 2357 O O . ARG A 1 305 ? 13.25 -18.25 -23.344 1 55.56 305 ARG A O 1
ATOM 2364 N N . THR A 1 306 ? 12.93 -17.047 -21.516 1 54.81 306 THR A N 1
ATOM 2365 C CA . THR A 1 306 ? 11.961 -17.969 -20.938 1 54.81 306 THR A CA 1
ATOM 2366 C C . THR A 1 306 ? 10.531 -17.469 -21.188 1 54.81 306 THR A C 1
ATOM 2368 O O . THR A 1 306 ? 9.578 -18.234 -21.016 1 54.81 306 THR A O 1
ATOM 2371 N N . GLY A 1 307 ? 10.5 -16.422 -21.812 1 47.59 307 GLY A N 1
ATOM 2372 C CA . GLY A 1 307 ? 9.195 -15.828 -22.031 1 47.59 307 GLY A CA 1
ATOM 2373 C C . GLY A 1 307 ? 8.578 -15.258 -20.75 1 47.59 307 GLY A C 1
ATOM 2374 O O . GLY A 1 307 ? 7.523 -14.625 -20.797 1 47.59 307 GLY A O 1
ATOM 2375 N N . GLN A 1 308 ? 9.273 -15.594 -19.641 1 54.84 308 GLN A N 1
ATOM 2376 C CA . GLN A 1 308 ? 8.711 -15.117 -18.391 1 54.84 308 GLN A CA 1
ATOM 2377 C C . GLN A 1 308 ? 9.516 -13.938 -17.844 1 54.84 308 GLN A C 1
ATOM 2379 O O . GLN A 1 308 ? 10.703 -13.789 -18.156 1 54.84 308 GLN A O 1
ATOM 2384 N N . VAL A 1 309 ? 8.734 -13.086 -17.25 1 50.5 309 VAL A N 1
ATOM 2385 C CA . VAL A 1 309 ? 9.375 -11.945 -16.609 1 50.5 309 VAL A CA 1
ATOM 2386 C C . VAL A 1 309 ? 10.055 -12.398 -15.32 1 50.5 309 VAL A C 1
ATOM 2388 O O . VAL A 1 309 ? 11.07 -11.828 -14.914 1 50.5 309 VAL A O 1
ATOM 2391 N N . VAL A 1 310 ? 9.352 -13.453 -14.883 1 57.62 310 VAL A N 1
ATOM 2392 C CA . VAL A 1 310 ? 9.727 -13.844 -13.523 1 57.62 310 VAL A CA 1
ATOM 2393 C C . VAL A 1 310 ? 11 -14.688 -13.562 1 57.62 310 VAL A C 1
ATOM 2395 O O . VAL A 1 310 ? 11.18 -15.5 -14.469 1 57.62 310 VAL A O 1
ATOM 2398 N N . MET A 1 311 ? 11.859 -14.328 -12.672 1 55.28 311 MET A N 1
ATOM 2399 C CA . MET A 1 311 ? 13.203 -14.891 -12.602 1 55.28 311 MET A CA 1
ATOM 2400 C C . MET A 1 311 ? 13.156 -16.344 -12.125 1 55.28 311 MET A C 1
ATOM 2402 O O . MET A 1 311 ? 13.945 -17.172 -12.57 1 55.28 311 MET A O 1
ATOM 2406 N N . PHE A 1 312 ? 12.117 -16.672 -11.148 1 59.53 312 PHE A N 1
ATOM 2407 C CA . PHE A 1 312 ? 12.164 -17.953 -10.453 1 59.53 312 PHE A CA 1
ATOM 2408 C C . PHE A 1 312 ? 10.859 -18.719 -10.648 1 59.53 312 PHE A C 1
ATOM 2410 O O . PHE A 1 312 ? 9.93 -18.578 -9.859 1 59.53 312 PHE A O 1
ATOM 2417 N N . GLU A 1 313 ? 10.453 -19.172 -11.742 1 60.28 313 GLU A N 1
ATOM 2418 C CA . GLU A 1 313 ? 9.188 -19.891 -11.828 1 60.28 313 GLU A CA 1
ATOM 2419 C C . GLU A 1 313 ? 9.312 -21.281 -11.219 1 60.28 313 GLU A C 1
ATOM 2421 O O . GLU A 1 313 ? 9.93 -22.172 -11.805 1 60.28 313 GLU A O 1
ATOM 2426 N N . VAL A 1 314 ? 9.07 -21.375 -9.906 1 63.03 314 VAL A N 1
ATOM 2427 C CA . VAL A 1 314 ? 9.086 -22.688 -9.25 1 63.03 314 VAL A CA 1
ATOM 2428 C C . VAL A 1 314 ? 7.66 -23.109 -8.898 1 63.03 314 VAL A C 1
ATOM 2430 O O . VAL A 1 314 ? 6.832 -22.266 -8.531 1 63.03 314 VAL A O 1
ATOM 2433 N N . SER A 1 315 ? 7.211 -24.234 -9.32 1 64.25 315 SER A N 1
ATOM 2434 C CA . SER A 1 315 ? 5.895 -24.766 -8.984 1 64.25 315 SER A CA 1
ATOM 2435 C C . SER A 1 315 ? 5.973 -25.734 -7.812 1 64.25 315 SER A C 1
ATOM 2437 O O . SER A 1 315 ? 6.68 -26.75 -7.883 1 64.25 315 SER A O 1
ATOM 2439 N N . TYR A 1 316 ? 5.461 -25.281 -6.723 1 65.81 316 TYR A N 1
ATOM 2440 C CA . TYR A 1 316 ? 5.359 -26.203 -5.594 1 65.81 316 TYR A CA 1
ATOM 2441 C C . TYR A 1 316 ? 4.016 -26.922 -5.598 1 65.81 316 TYR A C 1
ATOM 2443 O O . TYR A 1 316 ? 2.973 -26.297 -5.379 1 65.81 316 TYR A O 1
ATOM 2451 N N . ASP A 1 317 ? 3.922 -28.094 -5.91 1 65.81 317 ASP A N 1
ATOM 2452 C CA . ASP A 1 317 ? 2.672 -28.828 -6.016 1 65.81 317 ASP A CA 1
ATOM 2453 C C . ASP A 1 317 ? 2.211 -29.328 -4.648 1 65.81 317 ASP A C 1
ATOM 2455 O O . ASP A 1 317 ? 1.032 -29.641 -4.457 1 65.81 317 ASP A O 1
ATOM 2459 N N . GLN A 1 318 ? 3.15 -29.422 -3.766 1 72.75 318 GLN A N 1
ATOM 2460 C CA . GLN A 1 318 ? 2.783 -29.969 -2.463 1 72.75 318 GLN A CA 1
ATOM 2461 C C . GLN A 1 318 ? 2.346 -28.859 -1.506 1 72.75 318 GLN A C 1
ATOM 2463 O O . GLN A 1 318 ? 2.869 -27.75 -1.556 1 72.75 318 GLN A O 1
ATOM 2468 N N . ASP A 1 319 ? 1.378 -29.219 -0.653 1 78.94 319 ASP A N 1
ATOM 2469 C CA . ASP A 1 319 ? 0.907 -28.297 0.376 1 78.94 319 ASP A CA 1
ATOM 2470 C C . ASP A 1 319 ? 1.82 -28.328 1.599 1 78.94 319 ASP A C 1
ATOM 2472 O O . ASP A 1 319 ? 2.574 -29.281 1.795 1 78.94 319 ASP A O 1
ATOM 2476 N N . TRP A 1 320 ? 1.739 -27.281 2.359 1 86.38 320 TRP A N 1
ATOM 2477 C CA . TRP A 1 320 ? 2.479 -27.25 3.617 1 86.38 320 TRP A CA 1
ATOM 2478 C C . TRP A 1 320 ? 1.626 -27.797 4.762 1 86.38 320 TRP A C 1
ATOM 2480 O O . TRP A 1 320 ? 0.404 -27.906 4.633 1 86.38 320 TRP A O 1
ATOM 2490 N N . HIS A 1 321 ? 2.254 -28.219 5.82 1 87.62 321 HIS A N 1
ATOM 2491 C CA . HIS A 1 321 ? 1.579 -28.812 6.969 1 87.62 321 HIS A CA 1
ATOM 2492 C C . HIS A 1 321 ? 1.799 -27.984 8.227 1 87.62 321 HIS A C 1
ATOM 2494 O O . HIS A 1 321 ? 2.838 -27.344 8.375 1 87.62 321 HIS A O 1
ATOM 2500 N N . PHE A 1 322 ? 0.856 -28.047 9.18 1 87 322 PHE A N 1
ATOM 2501 C CA . PHE A 1 322 ? 0.878 -27.25 10.398 1 87 322 PHE A CA 1
ATOM 2502 C C . PHE A 1 322 ? 2.102 -27.594 11.242 1 87 322 PHE A C 1
ATOM 2504 O O . PHE A 1 322 ? 2.605 -26.734 11.977 1 87 322 PHE A O 1
ATOM 2511 N N . LEU A 1 323 ? 2.584 -28.812 11.07 1 89.38 323 LEU A N 1
ATOM 2512 C CA . LEU A 1 323 ? 3.732 -29.234 11.859 1 89.38 323 LEU A CA 1
ATOM 2513 C C . LEU A 1 323 ? 4.98 -28.453 11.484 1 89.38 323 LEU A C 1
ATOM 2515 O O . LEU A 1 323 ? 5.957 -28.438 12.234 1 89.38 323 LEU A O 1
ATOM 2519 N N . GLU A 1 324 ? 4.918 -27.797 10.32 1 94 324 GLU A N 1
ATOM 2520 C CA . GLU A 1 324 ? 6.094 -27.094 9.82 1 94 324 GLU A CA 1
ATOM 2521 C C . GLU A 1 324 ? 6.184 -25.688 10.414 1 94 324 GLU A C 1
ATOM 2523 O O . GLU A 1 324 ? 7.195 -25.016 10.242 1 94 324 GLU A O 1
ATOM 2528 N N . ILE A 1 325 ? 5.223 -25.156 11.164 1 95.56 325 ILE A N 1
ATOM 2529 C CA . ILE A 1 325 ? 5.113 -23.781 11.648 1 95.56 325 ILE A CA 1
ATOM 2530 C C . ILE A 1 325 ? 6.309 -23.469 12.539 1 95.56 325 ILE A C 1
ATOM 2532 O O . ILE A 1 325 ? 6.914 -22.391 12.414 1 95.56 325 ILE A O 1
ATOM 2536 N N . PRO A 1 326 ? 6.711 -24.359 13.406 1 96.69 326 PRO A N 1
ATOM 2537 C CA . PRO A 1 326 ? 7.875 -24.031 14.234 1 96.69 326 PRO A CA 1
ATOM 2538 C C . PRO A 1 326 ? 9.125 -23.75 13.398 1 96.69 326 PRO A C 1
ATOM 2540 O O . PRO A 1 326 ? 9.953 -22.922 13.781 1 96.69 326 PRO A O 1
ATOM 2543 N N . PHE A 1 327 ? 9.297 -24.469 12.312 1 97.56 327 PHE A N 1
ATOM 2544 C CA . PHE A 1 327 ? 10.461 -24.266 11.469 1 97.56 327 PHE A CA 1
ATOM 2545 C C . PHE A 1 327 ? 10.359 -22.938 10.703 1 97.56 327 PHE A C 1
ATOM 2547 O O . PHE A 1 327 ? 11.367 -22.297 10.422 1 97.56 327 PHE A O 1
ATOM 2554 N N . PHE A 1 328 ? 9.102 -22.578 10.352 1 98.12 328 PHE A N 1
ATOM 2555 C CA . PHE A 1 328 ? 8.906 -21.266 9.766 1 98.12 328 PHE A CA 1
ATOM 2556 C C . PHE A 1 328 ? 9.312 -20.172 10.742 1 98.12 328 PHE A C 1
ATOM 2558 O O . PHE A 1 328 ? 9.867 -19.141 10.344 1 98.12 328 PHE A O 1
ATOM 2565 N N . ILE A 1 329 ? 9.016 -20.375 12.016 1 98.44 329 ILE A N 1
ATOM 2566 C CA . ILE A 1 329 ? 9.375 -19.438 13.07 1 98.44 329 ILE A CA 1
ATOM 2567 C C . ILE A 1 329 ? 10.891 -19.344 13.18 1 98.44 329 ILE A C 1
ATOM 2569 O O . ILE A 1 329 ? 11.445 -18.25 13.328 1 98.44 329 ILE A O 1
ATOM 2573 N N . ILE A 1 330 ? 11.586 -20.469 13.031 1 98.69 330 ILE A N 1
ATOM 2574 C CA . ILE A 1 330 ? 13.039 -20.484 13.094 1 98.69 330 ILE A CA 1
ATOM 2575 C C . ILE A 1 330 ? 13.617 -19.656 11.945 1 98.69 330 ILE A C 1
ATOM 2577 O O . ILE A 1 330 ? 14.578 -18.906 12.141 1 98.69 330 ILE A O 1
ATOM 2581 N N . LEU A 1 331 ? 13.062 -19.828 10.797 1 98.75 331 LEU A N 1
ATOM 2582 C CA . LEU A 1 331 ? 13.5 -19.047 9.656 1 98.75 331 LEU A CA 1
ATOM 2583 C C . LEU A 1 331 ? 13.297 -17.547 9.914 1 98.75 331 LEU A C 1
ATOM 2585 O O . LEU A 1 331 ? 14.148 -16.734 9.555 1 98.75 331 LEU A O 1
ATOM 2589 N N . GLY A 1 332 ? 12.133 -17.188 10.5 1 98.81 332 GLY A N 1
ATOM 2590 C CA . GLY A 1 332 ? 11.891 -15.797 10.844 1 98.81 332 GLY A CA 1
ATOM 2591 C C . GLY A 1 332 ? 12.875 -15.258 11.859 1 98.81 332 GLY A C 1
ATOM 2592 O O . GLY A 1 332 ? 13.32 -14.109 11.75 1 98.81 332 GLY A O 1
ATOM 2593 N N . LEU A 1 333 ? 13.203 -16.078 12.859 1 98.62 333 LEU A N 1
ATOM 2594 C CA . LEU A 1 333 ? 14.203 -15.695 13.852 1 98.62 333 LEU A CA 1
ATOM 2595 C C . LEU A 1 333 ? 15.562 -15.453 13.195 1 98.62 333 LEU A C 1
ATOM 2597 O O . LEU A 1 333 ? 16.25 -14.492 13.531 1 98.62 333 LEU A O 1
ATOM 2601 N N . PHE A 1 334 ? 15.852 -16.281 12.273 1 98.62 334 PHE A N 1
ATOM 2602 C CA . PHE A 1 334 ? 17.094 -16.094 11.523 1 98.62 334 PHE A CA 1
ATOM 2603 C C . PHE A 1 334 ? 17.062 -14.773 10.773 1 98.62 334 PHE A C 1
ATOM 2605 O O . PHE A 1 334 ? 18.047 -14.023 10.789 1 98.62 334 PHE A O 1
ATOM 2612 N N . GLY A 1 335 ? 15.992 -14.516 10.086 1 98.69 335 GLY A N 1
ATOM 2613 C CA . GLY A 1 335 ? 15.891 -13.273 9.344 1 98.69 335 GLY A CA 1
ATOM 2614 C C . GLY A 1 335 ? 16.078 -12.039 10.211 1 98.69 335 GLY A C 1
ATOM 2615 O O . GLY A 1 335 ? 16.828 -11.133 9.844 1 98.69 335 GLY A O 1
ATOM 2616 N N . GLY A 1 336 ? 15.367 -12.008 11.344 1 98.38 336 GLY A N 1
ATOM 2617 C CA . GLY A 1 336 ? 15.523 -10.891 12.266 1 98.38 336 GLY A CA 1
ATOM 2618 C C . GLY A 1 336 ? 16.953 -10.734 12.773 1 98.38 336 GLY A C 1
ATOM 2619 O O . GLY A 1 336 ? 17.484 -9.633 12.773 1 98.38 336 GLY A O 1
ATOM 2620 N N . GLY A 1 337 ? 17.516 -11.867 13.211 1 98.19 337 GLY A N 1
ATOM 2621 C CA . GLY A 1 337 ? 18.906 -11.836 13.648 1 98.19 337 GLY A CA 1
ATOM 2622 C C . GLY A 1 337 ? 19.875 -11.406 12.555 1 98.19 337 GLY A C 1
ATOM 2623 O O . GLY A 1 337 ? 20.797 -10.648 12.805 1 98.19 337 GLY A O 1
ATOM 2624 N N . TYR A 1 338 ? 19.641 -11.914 11.383 1 98.56 338 TYR A N 1
ATOM 2625 C CA . TYR A 1 338 ? 20.453 -11.547 10.219 1 98.56 338 TYR A CA 1
ATOM 2626 C C . TYR A 1 338 ? 20.422 -10.039 9.992 1 98.56 338 TYR A C 1
ATOM 2628 O O . TYR A 1 338 ? 21.469 -9.414 9.82 1 98.56 338 TYR A O 1
ATOM 2636 N N . GLY A 1 339 ? 19.234 -9.461 9.938 1 98.25 339 GLY A N 1
ATOM 2637 C CA . GLY A 1 339 ? 19.109 -8.031 9.711 1 98.25 339 GLY A CA 1
ATOM 2638 C C . GLY A 1 339 ? 19.859 -7.199 10.742 1 98.25 339 GLY A C 1
ATOM 2639 O O . GLY A 1 339 ? 20.531 -6.23 10.383 1 98.25 339 GLY A O 1
ATOM 2640 N N . ILE A 1 340 ? 19.781 -7.57 11.961 1 97.94 340 ILE A N 1
ATOM 2641 C CA . ILE A 1 340 ? 20.391 -6.824 13.047 1 97.94 340 ILE A CA 1
ATOM 2642 C C . ILE A 1 340 ? 21.922 -6.945 12.961 1 97.94 340 ILE A C 1
ATOM 2644 O O . ILE A 1 340 ? 22.625 -5.941 13.055 1 97.94 340 ILE A O 1
ATOM 2648 N N . LEU A 1 341 ? 22.391 -8.148 12.719 1 97.88 341 LEU A N 1
ATOM 2649 C CA . LEU A 1 341 ? 23.828 -8.422 12.719 1 97.88 341 LEU A CA 1
ATOM 2650 C C . LEU A 1 341 ? 24.5 -7.785 11.5 1 97.88 341 LEU A C 1
ATOM 2652 O O . LEU A 1 341 ? 25.531 -7.133 11.633 1 97.88 341 LEU A O 1
ATOM 2656 N N . ILE A 1 342 ? 23.953 -8.008 10.367 1 98.19 342 ILE A N 1
ATOM 2657 C CA . ILE A 1 342 ? 24.547 -7.5 9.133 1 98.19 342 ILE A CA 1
ATOM 2658 C C . ILE A 1 342 ? 24.562 -5.973 9.156 1 98.19 342 ILE A C 1
ATOM 2660 O O . ILE A 1 342 ? 25.547 -5.348 8.766 1 98.19 342 ILE A O 1
ATOM 2664 N N . SER A 1 343 ? 23.5 -5.328 9.555 1 97.38 343 SER A N 1
ATOM 2665 C CA . SER A 1 343 ? 23.438 -3.871 9.602 1 97.38 343 SER A CA 1
ATOM 2666 C C . SER A 1 343 ? 24.453 -3.307 10.586 1 97.38 343 SER A C 1
ATOM 2668 O O . SER A 1 343 ? 25.156 -2.342 10.273 1 97.38 343 SER A O 1
ATOM 2670 N N . LYS A 1 344 ? 24.531 -3.881 11.734 1 96.44 344 LYS A N 1
ATOM 2671 C CA . LYS A 1 344 ? 25.453 -3.41 12.766 1 96.44 344 LYS A CA 1
ATOM 2672 C C . LYS A 1 344 ? 26.891 -3.475 12.289 1 96.44 344 LYS A C 1
ATOM 2674 O O . LYS A 1 344 ? 27.625 -2.486 12.375 1 96.44 344 LYS A O 1
ATOM 2679 N N . PHE A 1 345 ? 27.234 -4.594 11.742 1 96.81 345 PHE A N 1
ATOM 2680 C CA . PHE A 1 345 ? 28.625 -4.789 11.359 1 96.81 345 PHE A CA 1
ATOM 2681 C C . PHE A 1 345 ? 28.938 -4.059 10.055 1 96.81 345 PHE A C 1
ATOM 2683 O O . PHE A 1 345 ? 30.062 -3.605 9.844 1 96.81 345 PHE A O 1
ATOM 2690 N N . ASN A 1 346 ? 27.984 -3.908 9.172 1 96.88 346 ASN A N 1
ATOM 2691 C CA . ASN A 1 346 ? 28.219 -3.121 7.969 1 96.88 346 ASN A CA 1
ATOM 2692 C C . ASN A 1 346 ? 28.469 -1.652 8.297 1 96.88 346 ASN A C 1
ATOM 2694 O O . ASN A 1 346 ? 29.328 -1.015 7.695 1 96.88 346 ASN A O 1
ATOM 2698 N N . ILE A 1 347 ? 27.688 -1.1 9.219 1 94.94 347 ILE A N 1
ATOM 2699 C CA . ILE A 1 347 ? 27.859 0.298 9.602 1 94.94 347 ILE A CA 1
ATOM 2700 C C . ILE A 1 347 ? 29.234 0.497 10.227 1 94.94 347 ILE A C 1
ATOM 2702 O O . ILE A 1 347 ? 29.906 1.509 9.984 1 94.94 347 ILE A O 1
ATOM 2706 N N . LYS A 1 348 ? 29.656 -0.469 10.992 1 94.12 348 LYS A N 1
ATOM 2707 C CA . LYS A 1 348 ? 31 -0.408 11.562 1 94.12 348 LYS A CA 1
ATOM 2708 C C . LYS A 1 348 ? 32.062 -0.407 10.469 1 94.12 348 LYS A C 1
ATOM 2710 O O . LYS A 1 348 ? 33.062 0.311 10.57 1 94.12 348 LYS A O 1
ATOM 2715 N N . THR A 1 349 ? 31.828 -1.232 9.516 1 94.88 349 THR A N 1
ATOM 2716 C CA . THR A 1 349 ? 32.75 -1.301 8.398 1 94.88 349 THR A CA 1
ATOM 2717 C C . THR A 1 349 ? 32.781 0.017 7.629 1 94.88 349 THR A C 1
ATOM 2719 O O . THR A 1 349 ? 33.844 0.476 7.195 1 94.88 349 THR A O 1
ATOM 2722 N N . VAL A 1 350 ? 31.641 0.614 7.441 1 94 350 VAL A N 1
ATOM 2723 C CA . VAL A 1 350 ? 31.547 1.888 6.734 1 94 350 VAL A CA 1
ATOM 2724 C C . VAL A 1 350 ? 32.25 2.975 7.539 1 94 350 VAL A C 1
ATOM 2726 O O . VAL A 1 350 ? 32.938 3.846 6.969 1 94 350 VAL A O 1
ATOM 2729 N N . SER A 1 351 ? 32.094 2.957 8.82 1 92.12 351 SER A N 1
ATOM 2730 C CA . SER A 1 351 ? 32.812 3.898 9.68 1 92.12 351 SER A CA 1
ATOM 2731 C C . SER A 1 351 ? 34.312 3.738 9.555 1 92.12 351 SER A C 1
ATOM 2733 O O . SER A 1 351 ? 35.031 4.727 9.469 1 92.12 351 SER A O 1
ATOM 2735 N N . PHE A 1 352 ? 34.75 2.508 9.555 1 92.31 352 PHE A N 1
ATOM 2736 C CA . PHE A 1 352 ? 36.188 2.201 9.383 1 92.31 352 PHE A CA 1
ATOM 2737 C C . PHE A 1 352 ? 36.688 2.715 8.039 1 92.31 352 PHE A C 1
ATOM 2739 O O . PHE A 1 352 ? 37.75 3.289 7.953 1 92.31 352 PHE A O 1
ATOM 2746 N N . ARG A 1 353 ? 35.969 2.498 7.02 1 92 353 ARG A N 1
ATOM 2747 C CA . ARG A 1 353 ? 36.281 2.93 5.664 1 92 353 ARG A CA 1
ATOM 2748 C C . ARG A 1 353 ? 36.438 4.445 5.594 1 92 353 ARG A C 1
ATOM 2750 O O . ARG A 1 353 ? 37.344 4.949 4.938 1 92 353 ARG A O 1
ATOM 2757 N N . ARG A 1 354 ? 35.594 5.141 6.223 1 88.44 354 ARG A N 1
ATOM 2758 C CA . ARG A 1 354 ? 35.625 6.598 6.207 1 88.44 354 ARG A CA 1
ATOM 2759 C C . ARG A 1 354 ? 36.844 7.137 6.906 1 88.44 354 ARG A C 1
ATOM 2761 O O . ARG A 1 354 ? 37.406 8.172 6.508 1 88.44 354 ARG A O 1
ATOM 2768 N N . LYS A 1 355 ? 37.219 6.473 7.82 1 88.38 355 LYS A N 1
ATOM 2769 C CA . LYS A 1 355 ? 38.344 6.941 8.625 1 88.38 355 LYS A CA 1
ATOM 2770 C C . LYS A 1 355 ? 39.688 6.598 7.957 1 88.38 355 LYS A C 1
ATOM 2772 O O . LYS A 1 355 ? 40.594 7.414 7.949 1 88.38 355 LYS A O 1
ATOM 2777 N N . PHE A 1 356 ? 39.75 5.363 7.344 1 90.25 356 PHE A N 1
ATOM 2778 C CA . PHE A 1 356 ? 41.094 4.887 6.996 1 90.25 356 PHE A CA 1
ATOM 2779 C C . PHE A 1 356 ? 41.188 4.629 5.5 1 90.25 356 PHE A C 1
ATOM 2781 O O . PHE A 1 356 ? 42.281 4.68 4.934 1 90.25 356 PHE A O 1
ATOM 2788 N N . LEU A 1 357 ? 40.094 4.363 4.816 1 90.75 357 LEU A N 1
ATOM 2789 C CA . LEU A 1 357 ? 40.188 3.816 3.467 1 90.75 357 LEU A CA 1
ATOM 2790 C C . LEU A 1 357 ? 39.75 4.836 2.43 1 90.75 357 LEU A C 1
ATOM 2792 O O . LEU A 1 357 ? 39.531 4.492 1.263 1 90.75 357 LEU A O 1
ATOM 2796 N N . THR A 1 358 ? 39.562 5.996 2.758 1 87.25 358 THR A N 1
ATOM 2797 C CA . THR A 1 358 ? 39.062 7.023 1.857 1 87.25 358 THR A CA 1
ATOM 2798 C C . THR A 1 358 ? 39.938 7.156 0.625 1 87.25 358 THR A C 1
ATOM 2800 O O . THR A 1 358 ? 39.438 7.316 -0.492 1 87.25 358 THR A O 1
ATOM 2803 N N . ASN A 1 359 ? 41.25 6.977 0.762 1 90 359 ASN A N 1
ATOM 2804 C CA . ASN A 1 359 ? 42.188 7.168 -0.342 1 90 359 ASN A CA 1
ATOM 2805 C C . ASN A 1 359 ? 42.562 5.84 -0.998 1 90 359 ASN A C 1
ATOM 2807 O O . ASN A 1 359 ? 43.344 5.809 -1.94 1 90 359 ASN A O 1
ATOM 2811 N N . PHE A 1 360 ? 41.969 4.738 -0.555 1 93.12 360 PHE A N 1
ATOM 2812 C CA . PHE A 1 360 ? 42.312 3.414 -1.048 1 93.12 360 PHE A CA 1
ATOM 2813 C C . PHE A 1 360 ? 41.094 2.707 -1.633 1 93.12 360 PHE A C 1
ATOM 2815 O O . PHE A 1 360 ? 40.969 1.488 -1.508 1 93.12 360 PHE A O 1
ATOM 2822 N N . ALA A 1 361 ? 40.281 3.449 -2.234 1 94.75 361 ALA A N 1
ATOM 2823 C CA . ALA A 1 361 ? 39 2.902 -2.721 1 94.75 361 ALA A CA 1
ATOM 2824 C C . ALA A 1 361 ? 39.25 1.811 -3.76 1 94.75 361 ALA A C 1
ATOM 2826 O O . ALA A 1 361 ? 38.625 0.741 -3.697 1 94.75 361 ALA A O 1
ATOM 2827 N N . MET A 1 362 ? 40.125 2.029 -4.723 1 95.94 362 MET A N 1
ATOM 2828 C CA . MET A 1 362 ? 40.438 1.062 -5.773 1 95.94 362 MET A CA 1
ATOM 2829 C C . MET A 1 362 ? 41.062 -0.199 -5.195 1 95.94 362 MET A C 1
ATOM 2831 O O . MET A 1 362 ? 40.656 -1.313 -5.527 1 95.94 362 MET A O 1
ATOM 2835 N N . LYS A 1 363 ? 42 -0.034 -4.32 1 94.88 363 LYS A N 1
ATOM 2836 C CA . LYS A 1 363 ? 42.656 -1.173 -3.693 1 94.88 363 LYS A CA 1
ATOM 2837 C C . LYS A 1 363 ? 41.688 -2.002 -2.873 1 94.88 363 LYS A C 1
ATOM 2839 O O . LYS A 1 363 ? 41.781 -3.229 -2.805 1 94.88 363 LYS A O 1
ATOM 2844 N N . GLU A 1 364 ? 40.844 -1.298 -2.238 1 95.75 364 GLU A N 1
ATOM 2845 C CA . GLU A 1 364 ? 39.844 -2.008 -1.438 1 95.75 364 GLU A CA 1
ATOM 2846 C C . GLU A 1 364 ? 39 -2.906 -2.311 1 95.75 364 GLU A C 1
ATOM 2848 O O . GLU A 1 364 ? 38.781 -4.082 -1.995 1 95.75 364 GLU A O 1
ATOM 2853 N N . VAL A 1 365 ? 38.438 -2.348 -3.416 1 97.75 365 VAL A N 1
ATOM 2854 C CA . VAL A 1 365 ? 37.562 -3.094 -4.305 1 97.75 365 VAL A CA 1
ATOM 2855 C C . VAL A 1 365 ? 38.312 -4.289 -4.891 1 97.75 365 VAL A C 1
ATOM 2857 O O . VAL A 1 365 ? 37.75 -5.395 -4.961 1 97.75 365 VAL A O 1
ATOM 2860 N N . LEU A 1 366 ? 39.531 -4.125 -5.242 1 96.94 366 LEU A N 1
ATOM 2861 C CA . LEU A 1 366 ? 40.312 -5.199 -5.832 1 96.94 366 LEU A CA 1
ATOM 2862 C C . LEU A 1 366 ? 40.625 -6.281 -4.801 1 96.94 366 LEU A C 1
ATOM 2864 O O . LEU A 1 366 ? 40.625 -7.473 -5.125 1 96.94 366 LEU A O 1
ATOM 2868 N N . THR A 1 367 ? 40.906 -5.863 -3.609 1 96.06 367 THR A N 1
ATOM 2869 C CA . THR A 1 367 ? 41.156 -6.832 -2.547 1 96.06 367 THR A CA 1
ATOM 2870 C C . THR A 1 367 ? 39.906 -7.648 -2.244 1 96.06 367 THR A C 1
ATOM 2872 O O . THR A 1 367 ? 40 -8.867 -2.07 1 96.06 367 THR A O 1
ATOM 2875 N N . LEU A 1 368 ? 38.812 -6.949 -2.148 1 97.25 368 LEU A N 1
ATOM 2876 C CA . LEU A 1 368 ? 37.562 -7.641 -1.883 1 97.25 368 LEU A CA 1
ATOM 2877 C C . LEU A 1 368 ? 37.219 -8.594 -3.02 1 97.25 368 LEU A C 1
ATOM 2879 O O . LEU A 1 368 ? 36.75 -9.711 -2.781 1 97.25 368 LEU A O 1
ATOM 2883 N N . ALA A 1 369 ? 37.375 -8.148 -4.273 1 97.75 369 ALA A N 1
ATOM 2884 C CA . ALA A 1 369 ? 37.125 -9.008 -5.43 1 97.75 369 ALA A CA 1
ATOM 2885 C C . ALA A 1 369 ? 38.031 -10.227 -5.414 1 97.75 369 ALA A C 1
ATOM 2887 O O . ALA A 1 369 ? 37.625 -11.336 -5.77 1 97.75 369 ALA A O 1
ATOM 2888 N N . LEU A 1 370 ? 39.281 -10.023 -5.012 1 96.81 370 LEU A N 1
ATOM 2889 C CA . LEU A 1 370 ? 40.25 -11.109 -4.934 1 96.81 370 LEU A CA 1
ATOM 2890 C C . LEU A 1 370 ? 39.844 -12.125 -3.877 1 96.81 370 LEU A C 1
ATOM 2892 O O . LEU A 1 370 ? 39.75 -13.328 -4.16 1 96.81 370 LEU A O 1
ATOM 2896 N N . ILE A 1 371 ? 39.531 -11.656 -2.729 1 96.38 371 ILE A N 1
ATOM 2897 C CA . ILE A 1 371 ? 39.156 -12.547 -1.633 1 96.38 371 ILE A CA 1
ATOM 2898 C C . ILE A 1 371 ? 37.875 -13.312 -2.008 1 96.38 371 ILE A C 1
ATOM 2900 O O . ILE A 1 371 ? 37.781 -14.523 -1.798 1 96.38 371 ILE A O 1
ATOM 2904 N N . THR A 1 372 ? 36.938 -12.633 -2.551 1 97.12 372 THR A N 1
ATOM 2905 C CA . THR A 1 372 ? 35.656 -13.25 -2.906 1 97.12 372 THR A CA 1
ATOM 2906 C C . THR A 1 372 ? 35.875 -14.312 -3.984 1 97.12 372 THR A C 1
ATOM 2908 O O . THR A 1 372 ? 35.312 -15.414 -3.895 1 97.12 372 THR A O 1
ATOM 2911 N N . SER A 1 373 ? 36.625 -14 -5.012 1 96.81 373 SER A N 1
ATOM 2912 C CA . SER A 1 373 ? 36.844 -14.938 -6.109 1 96.81 373 SER A CA 1
ATOM 2913 C C . SER A 1 373 ? 37.656 -16.156 -5.66 1 96.81 373 SER A C 1
ATOM 2915 O O . SER A 1 373 ? 37.344 -17.281 -6.078 1 96.81 373 SER A O 1
ATOM 2917 N N . VAL A 1 374 ? 38.562 -15.961 -4.77 1 96.06 374 VAL A N 1
ATOM 2918 C CA . VAL A 1 374 ? 39.406 -17.047 -4.289 1 96.06 374 VAL A CA 1
ATOM 2919 C C . VAL A 1 374 ? 38.562 -18.031 -3.463 1 96.06 374 VAL A C 1
ATOM 2921 O O . VAL A 1 374 ? 38.688 -19.234 -3.625 1 96.06 374 VAL A O 1
ATOM 2924 N N . ILE A 1 375 ? 37.719 -17.516 -2.725 1 95.62 375 ILE A N 1
ATOM 2925 C CA . ILE A 1 375 ? 36.969 -18.344 -1.795 1 95.62 375 ILE A CA 1
ATOM 2926 C C . ILE A 1 375 ? 35.75 -18.953 -2.51 1 95.62 375 ILE A C 1
ATOM 2928 O O . ILE A 1 375 ? 35.406 -20.109 -2.281 1 95.62 375 ILE A O 1
ATOM 2932 N N . SER A 1 376 ? 35.156 -18.203 -3.324 1 94.81 376 SER A N 1
ATOM 2933 C CA . SER A 1 376 ? 33.875 -18.594 -3.916 1 94.81 376 SER A CA 1
ATOM 2934 C C . SER A 1 376 ? 34.062 -19.719 -4.934 1 94.81 376 SER A C 1
ATOM 2936 O O . SER A 1 376 ? 33.125 -20.5 -5.188 1 94.81 376 SER A O 1
ATOM 2938 N N . TYR A 1 377 ? 35.281 -19.859 -5.527 1 93.62 377 TYR A N 1
ATOM 2939 C CA . TYR A 1 377 ? 35.531 -20.859 -6.559 1 93.62 377 TYR A CA 1
ATOM 2940 C C . TYR A 1 377 ? 35.312 -22.281 -6.02 1 93.62 377 TYR A C 1
ATOM 2942 O O . TYR A 1 377 ? 34.875 -23.172 -6.754 1 93.62 377 TYR A O 1
ATOM 2950 N N . PHE A 1 378 ? 35.438 -22.438 -4.734 1 92.31 378 PHE A N 1
ATOM 2951 C CA . PHE A 1 378 ? 35.438 -23.781 -4.164 1 92.31 378 PHE A CA 1
ATOM 2952 C C . PHE A 1 378 ? 34.094 -24.141 -3.588 1 92.31 378 PHE A C 1
ATOM 2954 O O . PHE A 1 378 ? 33.875 -25.266 -3.1 1 92.31 378 PHE A O 1
ATOM 2961 N N . ASN A 1 379 ? 33.219 -23.297 -3.592 1 92.69 379 ASN A N 1
ATOM 2962 C CA . ASN A 1 379 ? 31.859 -23.531 -3.111 1 92.69 379 ASN A CA 1
ATOM 2963 C C . ASN A 1 379 ? 30.828 -23.406 -4.234 1 92.69 379 ASN A C 1
ATOM 2965 O O . ASN A 1 379 ? 30.719 -22.344 -4.855 1 92.69 379 ASN A O 1
ATOM 2969 N N . ASP A 1 380 ? 30.031 -24.359 -4.402 1 87.31 380 ASP A N 1
ATOM 2970 C CA . ASP A 1 380 ? 29.109 -24.453 -5.52 1 87.31 380 ASP A CA 1
ATOM 2971 C C . ASP A 1 380 ? 28.062 -23.344 -5.445 1 87.31 380 ASP A C 1
ATOM 2973 O O . ASP A 1 380 ? 27.594 -22.859 -6.477 1 87.31 380 ASP A O 1
ATOM 2977 N N . PHE A 1 381 ? 27.734 -22.922 -4.277 1 90.56 381 PHE A N 1
ATOM 2978 C CA . PHE A 1 381 ? 26.656 -21.953 -4.105 1 90.56 381 PHE A CA 1
ATOM 2979 C C . PHE A 1 381 ? 27.203 -20.531 -4.062 1 90.56 381 PHE A C 1
ATOM 2981 O O . PHE A 1 381 ? 26.438 -19.578 -4.168 1 90.56 381 PHE A O 1
ATOM 2988 N N . LEU A 1 382 ? 28.516 -20.391 -3.955 1 93.75 382 LEU A N 1
ATOM 2989 C CA . LEU A 1 382 ? 29.125 -19.078 -3.959 1 93.75 382 LEU A CA 1
ATOM 2990 C C . LEU A 1 382 ? 29.734 -18.75 -5.324 1 93.75 382 LEU A C 1
ATOM 2992 O O . LEU A 1 382 ? 29.953 -17.594 -5.652 1 93.75 382 LEU A O 1
ATOM 2996 N N . LYS A 1 383 ? 29.969 -19.859 -6.082 1 89.81 383 LYS A N 1
ATOM 2997 C CA . LYS A 1 383 ? 30.625 -19.719 -7.379 1 89.81 383 LYS A CA 1
ATOM 2998 C C . LYS A 1 383 ? 29.656 -19.156 -8.422 1 89.81 383 LYS A C 1
ATOM 3000 O O . LYS A 1 383 ? 30.047 -18.375 -9.281 1 89.81 383 LYS A O 1
ATOM 3005 N N . LEU A 1 384 ? 28.453 -19.547 -8.305 1 85.81 384 LEU A N 1
ATOM 3006 C CA . LEU A 1 384 ? 27.438 -19.125 -9.273 1 85.81 384 LEU A CA 1
ATOM 3007 C C . LEU A 1 384 ? 26.906 -17.734 -8.953 1 85.81 384 LEU A C 1
ATOM 3009 O O . LEU A 1 384 ? 27.031 -17.266 -7.816 1 85.81 384 LEU A O 1
ATOM 3013 N N . ASP A 1 385 ? 26.391 -17.172 -10.023 1 87.88 385 ASP A N 1
ATOM 3014 C CA . ASP A 1 385 ? 25.656 -15.938 -9.789 1 87.88 385 ASP A CA 1
ATOM 3015 C C . ASP A 1 385 ? 24.547 -16.141 -8.766 1 87.88 385 ASP A C 1
ATOM 3017 O O . ASP A 1 385 ? 23.922 -17.203 -8.734 1 87.88 385 ASP A O 1
ATOM 3021 N N . MET A 1 386 ? 24.328 -15.188 -7.949 1 91.69 386 MET A N 1
ATOM 3022 C CA . MET A 1 386 ? 23.422 -15.336 -6.812 1 91.69 386 MET A CA 1
ATOM 3023 C C . MET A 1 386 ? 22 -15.641 -7.285 1 91.69 386 MET A C 1
ATOM 3025 O O . MET A 1 386 ? 21.266 -16.391 -6.637 1 91.69 386 MET A O 1
ATOM 3029 N N . THR A 1 387 ? 21.562 -15.086 -8.398 1 86.38 387 THR A N 1
ATOM 3030 C CA . THR A 1 387 ? 20.219 -15.344 -8.922 1 86.38 387 THR A CA 1
ATOM 3031 C C . THR A 1 387 ? 20.094 -16.797 -9.406 1 86.38 387 THR A C 1
ATOM 3033 O O . THR A 1 387 ? 19.094 -17.453 -9.148 1 86.38 387 THR A O 1
ATOM 3036 N N . GLU A 1 388 ? 21.078 -17.266 -10.07 1 84.31 388 GLU A N 1
ATOM 3037 C CA . GLU A 1 388 ? 21.109 -18.656 -10.523 1 84.31 388 GLU A CA 1
ATOM 3038 C C . GLU A 1 388 ? 21.172 -19.609 -9.336 1 84.31 388 GLU A C 1
ATOM 3040 O O . GLU A 1 388 ? 20.547 -20.672 -9.352 1 84.31 388 GLU A O 1
ATOM 3045 N N . GLY A 1 389 ? 22 -19.219 -8.438 1 88 389 GLY A N 1
ATOM 3046 C CA . GLY A 1 389 ? 22.094 -20.031 -7.234 1 88 389 GLY A CA 1
ATOM 3047 C C . GLY A 1 389 ? 20.766 -20.172 -6.504 1 88 389 GLY A C 1
ATOM 3048 O O . GLY A 1 389 ? 20.406 -21.25 -6.051 1 88 389 GLY A O 1
ATOM 3049 N N . MET A 1 390 ? 20.031 -19.109 -6.41 1 91.81 390 MET A N 1
ATOM 3050 C CA . MET A 1 390 ? 18.75 -19.125 -5.719 1 91.81 390 MET A CA 1
ATOM 3051 C C . MET A 1 390 ? 17.734 -19.969 -6.488 1 91.81 390 MET A C 1
ATOM 3053 O O . MET A 1 390 ? 16.9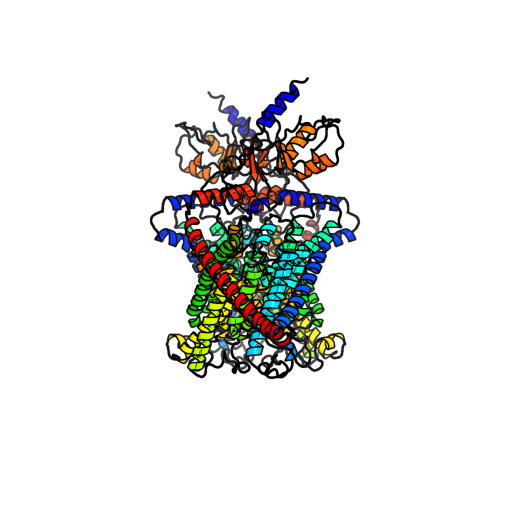06 -20.656 -5.887 1 91.81 390 MET A O 1
ATOM 3057 N N . GLN A 1 391 ? 17.812 -19.953 -7.789 1 86.94 391 GLN A N 1
ATOM 3058 C CA . GLN A 1 391 ? 16.922 -20.781 -8.602 1 86.94 391 GLN A CA 1
ATOM 3059 C C . GLN A 1 391 ? 17.109 -22.25 -8.266 1 86.94 391 GLN A C 1
ATOM 3061 O O . GLN A 1 391 ? 16.141 -23 -8.172 1 86.94 391 GLN A O 1
ATOM 3066 N N . ILE A 1 392 ? 18.359 -22.609 -8.125 1 87.88 392 ILE A N 1
ATOM 3067 C CA . ILE A 1 392 ? 18.672 -24 -7.797 1 87.88 392 ILE A CA 1
ATOM 3068 C C . ILE A 1 392 ? 18.203 -24.312 -6.379 1 87.88 392 ILE A C 1
ATOM 3070 O O . ILE A 1 392 ? 17.641 -25.391 -6.133 1 87.88 392 ILE A O 1
ATOM 3074 N N . LEU A 1 393 ? 18.344 -23.375 -5.551 1 93.06 393 LEU A N 1
ATOM 3075 C CA . LEU A 1 393 ? 18 -23.594 -4.152 1 93.06 393 LEU A CA 1
ATOM 3076 C C . LEU A 1 393 ? 16.5 -23.703 -3.975 1 93.06 393 LEU A C 1
ATOM 3078 O O . LEU A 1 393 ? 16.016 -24.406 -3.078 1 93.06 393 LEU A O 1
ATOM 3082 N N . PHE A 1 394 ? 15.695 -23.078 -4.832 1 90.69 394 PHE A N 1
ATOM 3083 C CA . PHE A 1 394 ? 14.25 -23.031 -4.707 1 90.69 394 PHE A CA 1
ATOM 3084 C C . PHE A 1 394 ? 13.617 -24.281 -5.332 1 90.69 394 PHE A C 1
ATOM 3086 O O . PHE A 1 394 ? 12.43 -24.547 -5.121 1 90.69 394 PHE A O 1
ATOM 3093 N N . GLU A 1 395 ? 14.383 -25.109 -5.98 1 87.38 395 GLU A N 1
ATOM 3094 C CA . GLU A 1 395 ? 13.844 -26.234 -6.727 1 87.38 395 GLU A CA 1
ATOM 3095 C C . GLU A 1 395 ? 13.234 -27.281 -5.789 1 87.38 395 GLU A C 1
ATOM 3097 O O . GLU A 1 395 ? 13.797 -27.578 -4.73 1 87.38 395 GLU A O 1
ATOM 3102 N N . ALA A 1 396 ? 12.07 -27.844 -6.125 1 84.69 396 ALA A N 1
ATOM 3103 C CA . ALA A 1 396 ? 11.367 -28.844 -5.328 1 84.69 396 ALA A CA 1
ATOM 3104 C C . ALA A 1 396 ? 11.969 -30.219 -5.523 1 84.69 396 ALA A C 1
ATOM 3106 O O . ALA A 1 396 ? 11.711 -31.141 -4.738 1 84.69 396 ALA A O 1
ATOM 3107 N N . CYS A 1 397 ? 12.961 -30.5 -6.352 1 79.69 397 CYS A N 1
ATOM 3108 C CA . CYS A 1 397 ? 13.602 -31.781 -6.621 1 79.69 397 CYS A CA 1
ATOM 3109 C C . CYS A 1 397 ? 12.609 -32.781 -7.195 1 79.69 397 CYS A C 1
ATOM 3111 O O . CYS A 1 397 ? 12.484 -33.906 -6.688 1 79.69 397 CYS A O 1
ATOM 3113 N N . ASN A 1 398 ? 11.906 -32.281 -8.148 1 74.75 398 ASN A N 1
ATOM 3114 C CA . ASN A 1 398 ? 11.047 -33.188 -8.898 1 74.75 398 ASN A CA 1
ATOM 3115 C C . ASN A 1 398 ? 11.852 -34.062 -9.852 1 74.75 398 ASN A C 1
ATOM 3117 O O . ASN A 1 398 ? 13.086 -34.031 -9.836 1 74.75 398 ASN A O 1
ATOM 3121 N N . ASP A 1 399 ? 11.266 -34.906 -10.602 1 62.41 399 ASP A N 1
ATOM 3122 C CA . ASP A 1 399 ? 11.875 -35.969 -11.406 1 62.41 399 ASP A CA 1
ATOM 3123 C C . ASP A 1 399 ? 13 -35.406 -12.273 1 62.41 399 ASP A C 1
ATOM 3125 O O . ASP A 1 399 ? 14.07 -36.031 -12.391 1 62.41 399 ASP A O 1
ATOM 3129 N N . SER A 1 400 ? 12.898 -34.188 -12.766 1 61.84 400 SER A N 1
ATOM 3130 C CA . SER A 1 400 ? 13.883 -33.656 -13.695 1 61.84 400 SER A CA 1
ATOM 3131 C C . SER A 1 400 ? 15.117 -33.125 -12.961 1 61.84 400 SER A C 1
ATOM 3133 O O . SER A 1 400 ? 16.203 -33.031 -13.539 1 61.84 400 SER A O 1
ATOM 3135 N N . PHE A 1 401 ? 15.039 -32.844 -11.742 1 69.81 401 PHE A N 1
ATOM 3136 C CA . PHE A 1 401 ? 16.109 -32.219 -11 1 69.81 401 PHE A CA 1
ATOM 3137 C C . PHE A 1 401 ? 16.656 -33.156 -9.922 1 69.81 401 PHE A C 1
ATOM 3139 O O . PHE A 1 401 ? 17.531 -32.781 -9.141 1 69.81 401 PHE A O 1
ATOM 3146 N N . GLU A 1 402 ? 16.281 -34.344 -9.984 1 69.69 402 GLU A N 1
ATOM 3147 C CA . GLU A 1 402 ? 16.578 -35.312 -8.922 1 69.69 402 GLU A CA 1
ATOM 3148 C C . GLU A 1 402 ? 18.062 -35.656 -8.875 1 69.69 402 GLU A C 1
ATOM 3150 O O . GLU A 1 402 ? 18.609 -35.969 -7.812 1 69.69 402 GLU A O 1
ATOM 3155 N N . ASN A 1 403 ? 18.688 -35.406 -9.93 1 69.56 403 ASN A N 1
ATOM 3156 C CA . ASN A 1 403 ? 20.078 -35.844 -10 1 69.56 403 ASN A CA 1
ATOM 3157 C C . ASN A 1 403 ? 21.031 -34.719 -9.586 1 69.56 403 ASN A C 1
ATOM 3159 O O . ASN A 1 403 ? 22.234 -34.938 -9.445 1 69.56 403 ASN A O 1
ATOM 3163 N N . HIS A 1 404 ? 20.5 -33.625 -9.367 1 78.81 404 HIS A N 1
ATOM 3164 C CA . HIS A 1 404 ? 21.359 -32.531 -8.922 1 78.81 404 HIS A CA 1
ATOM 3165 C C . HIS A 1 404 ? 21.844 -32.781 -7.504 1 78.81 404 HIS A C 1
ATOM 3167 O O . HIS A 1 404 ? 21.156 -33.375 -6.688 1 78.81 404 HIS A O 1
ATOM 3173 N N . LYS A 1 405 ? 22.984 -32.281 -7.238 1 78.25 405 LYS A N 1
ATOM 3174 C CA . LYS A 1 405 ? 23.656 -32.5 -5.969 1 78.25 405 LYS A CA 1
ATOM 3175 C C . LYS A 1 405 ? 22.781 -32.062 -4.793 1 78.25 405 LYS A C 1
ATOM 3177 O O . LYS A 1 405 ? 22.797 -32.719 -3.742 1 78.25 405 LYS A O 1
ATOM 3182 N N . ILE A 1 406 ? 21.953 -31.156 -4.984 1 87.19 406 ILE A N 1
ATOM 3183 C CA . ILE A 1 406 ? 21.156 -30.594 -3.902 1 87.19 406 ILE A CA 1
ATOM 3184 C C . ILE A 1 406 ? 19.984 -31.516 -3.584 1 87.19 406 ILE A C 1
ATOM 3186 O O . ILE A 1 406 ? 19.484 -31.531 -2.455 1 87.19 406 ILE A O 1
ATOM 3190 N N . CYS A 1 407 ? 19.609 -32.25 -4.52 1 86.5 407 CYS A N 1
ATOM 3191 C CA . CYS A 1 407 ? 18.438 -33.125 -4.359 1 86.5 407 CYS A CA 1
ATOM 3192 C C . CYS A 1 407 ? 18.875 -34.562 -4.109 1 86.5 407 CYS A C 1
ATOM 3194 O O . CYS A 1 407 ? 18.109 -35.375 -3.559 1 86.5 407 CYS A O 1
ATOM 3196 N N . ASN A 1 408 ? 20.094 -34.938 -4.512 1 86.06 408 ASN A N 1
ATOM 3197 C CA . ASN A 1 408 ? 20.594 -36.281 -4.344 1 86.06 408 ASN A CA 1
ATOM 3198 C C . ASN A 1 408 ? 21.125 -36.531 -2.934 1 86.06 408 ASN A C 1
ATOM 3200 O O . ASN A 1 408 ? 22.344 -36.438 -2.707 1 86.06 408 ASN A O 1
ATOM 3204 N N . LEU A 1 409 ? 20.281 -36.906 -2.008 1 86.12 409 LEU A N 1
ATOM 3205 C CA . LEU A 1 409 ? 20.625 -37.125 -0.605 1 86.12 409 LEU A CA 1
ATOM 3206 C C . LEU A 1 409 ? 20.562 -38.594 -0.246 1 86.12 409 LEU A C 1
ATOM 3208 O O . LEU A 1 409 ? 19.969 -38.969 0.767 1 86.12 409 LEU A O 1
ATOM 3212 N N . SER A 1 410 ? 21.203 -39.438 -1.075 1 82.81 410 SER A N 1
ATOM 3213 C CA . SER A 1 410 ? 21.094 -40.875 -0.941 1 82.81 410 SER A CA 1
ATOM 3214 C C . SER A 1 410 ? 22.031 -41.406 0.136 1 82.81 410 SER A C 1
ATOM 3216 O O . SER A 1 410 ? 21.703 -42.375 0.822 1 82.81 410 SER A O 1
ATOM 3218 N N . THR A 1 411 ? 23.203 -40.75 0.313 1 88.19 411 THR A N 1
ATOM 3219 C CA . THR A 1 411 ? 24.172 -41.219 1.284 1 88.19 411 THR A CA 1
ATOM 3220 C C . THR A 1 411 ? 24.391 -40.188 2.393 1 88.19 411 THR A C 1
ATOM 3222 O O . THR A 1 411 ? 24.141 -39 2.205 1 88.19 411 THR A O 1
ATOM 3225 N N . ASN A 1 412 ? 24.828 -40.688 3.508 1 90.69 412 ASN A N 1
ATOM 3226 C CA . ASN A 1 412 ? 25.109 -39.812 4.641 1 90.69 412 ASN A CA 1
ATOM 3227 C C . ASN A 1 412 ? 26.234 -38.812 4.32 1 90.69 412 ASN A C 1
ATOM 3229 O O . ASN A 1 412 ? 26.25 -37.688 4.816 1 90.69 412 ASN A O 1
ATOM 3233 N N . TYR A 1 413 ? 27.062 -39.281 3.57 1 91.5 413 TYR A N 1
ATOM 3234 C CA . TYR A 1 413 ? 28.172 -38.438 3.182 1 91.5 413 TYR A CA 1
ATOM 3235 C C . TYR A 1 413 ? 27.688 -37.281 2.314 1 91.5 413 TYR A C 1
ATOM 3237 O O . TYR A 1 413 ? 28.109 -36.125 2.506 1 91.5 413 TYR A O 1
ATOM 3245 N N . LYS A 1 414 ? 26.891 -37.562 1.408 1 91.25 414 LYS A N 1
ATOM 3246 C CA . LYS A 1 414 ? 26.359 -36.531 0.526 1 91.25 414 LYS A CA 1
ATOM 3247 C C . LYS A 1 414 ? 25.5 -35.531 1.304 1 91.25 414 LYS A C 1
ATOM 3249 O O . LYS A 1 414 ? 25.531 -34.344 1.021 1 91.25 414 LYS A O 1
ATOM 3254 N N . ILE A 1 415 ? 24.859 -36.094 2.258 1 93.19 415 ILE A N 1
ATOM 3255 C CA . ILE A 1 415 ? 24.031 -35.219 3.107 1 93.19 415 ILE A CA 1
ATOM 3256 C C . ILE A 1 415 ? 24.922 -34.281 3.904 1 93.19 415 ILE A C 1
ATOM 3258 O O . ILE A 1 415 ? 24.672 -33.062 3.928 1 93.19 415 ILE A O 1
ATOM 3262 N N . PHE A 1 416 ? 25.906 -34.812 4.504 1 93.94 416 PHE A N 1
ATOM 3263 C CA . PHE A 1 416 ? 26.828 -34.031 5.316 1 93.94 416 PHE A CA 1
ATOM 3264 C C . PHE A 1 416 ? 27.547 -32.969 4.469 1 93.94 416 PHE A C 1
ATOM 3266 O O . PHE A 1 416 ? 27.688 -31.828 4.887 1 93.94 416 PHE A O 1
ATOM 3273 N N . ASN A 1 417 ? 27.969 -33.344 3.322 1 93.56 417 ASN A N 1
ATOM 3274 C CA . ASN A 1 417 ? 28.672 -32.438 2.426 1 93.56 417 ASN A CA 1
ATOM 3275 C C . ASN A 1 417 ? 27.766 -31.312 1.959 1 93.56 417 ASN A C 1
ATOM 3277 O O . ASN A 1 417 ? 28.203 -30.156 1.898 1 93.56 417 ASN A O 1
ATOM 3281 N N . THR A 1 418 ? 26.594 -31.672 1.597 1 94.56 418 THR A N 1
ATOM 3282 C CA . THR A 1 418 ? 25.656 -30.656 1.133 1 94.56 418 THR A CA 1
ATOM 3283 C C . THR A 1 418 ? 25.312 -29.688 2.258 1 94.56 418 THR A C 1
ATOM 3285 O O . THR A 1 418 ? 25.297 -28.469 2.055 1 94.56 418 THR A O 1
ATOM 3288 N N . LEU A 1 419 ? 25.062 -30.156 3.457 1 96.31 419 LEU A N 1
ATOM 3289 C CA . LEU A 1 419 ? 24.719 -29.328 4.602 1 96.31 419 LEU A CA 1
ATOM 3290 C C . LEU A 1 419 ? 25.875 -28.406 4.98 1 96.31 419 LEU A C 1
ATOM 3292 O O . LEU A 1 419 ? 25.688 -27.234 5.266 1 96.31 419 LEU A O 1
ATOM 3296 N N . THR A 1 420 ? 27.062 -28.953 4.945 1 95.88 420 THR A N 1
ATOM 3297 C CA . THR A 1 420 ? 28.25 -28.172 5.293 1 95.88 420 THR A CA 1
ATOM 3298 C C . THR A 1 420 ? 28.5 -27.078 4.25 1 95.88 420 THR A C 1
ATOM 3300 O O . THR A 1 420 ? 28.844 -25.953 4.598 1 95.88 420 THR A O 1
ATOM 3303 N N . THR A 1 421 ? 28.344 -27.453 2.992 1 95.44 421 THR A N 1
ATOM 3304 C CA . THR A 1 421 ? 28.547 -26.484 1.924 1 95.44 421 THR A CA 1
ATOM 3305 C C . THR A 1 421 ? 27.531 -25.344 2.035 1 95.44 421 THR A C 1
ATOM 3307 O O . THR A 1 421 ? 27.859 -24.188 1.821 1 95.44 421 THR A O 1
ATOM 3310 N N . LEU A 1 422 ? 26.312 -25.672 2.4 1 97.5 422 LEU A N 1
ATOM 3311 C CA . LEU A 1 422 ? 25.266 -24.672 2.525 1 97.5 422 LEU A CA 1
ATOM 3312 C C . LEU A 1 422 ? 25.516 -23.75 3.719 1 97.5 422 LEU A C 1
ATOM 3314 O O . LEU A 1 422 ? 25.391 -22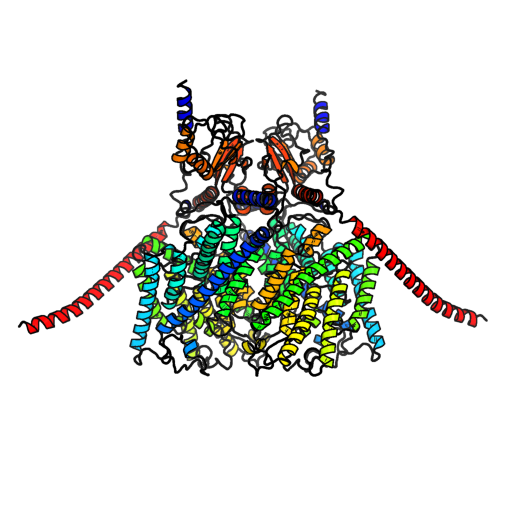.531 3.609 1 97.5 422 LEU A O 1
ATOM 3318 N N . ILE A 1 423 ? 25.875 -24.266 4.82 1 97.62 423 ILE A N 1
ATOM 3319 C CA . ILE A 1 423 ? 26.109 -23.484 6.031 1 97.62 423 ILE A CA 1
ATOM 3320 C C . ILE A 1 423 ? 27.328 -22.594 5.844 1 97.62 423 ILE A C 1
ATOM 3322 O O . ILE A 1 423 ? 27.328 -21.422 6.242 1 97.62 423 ILE A O 1
ATOM 3326 N N . LEU A 1 424 ? 28.391 -23.172 5.238 1 97.06 424 LEU A N 1
ATOM 3327 C CA . LEU A 1 424 ? 29.578 -22.391 4.961 1 97.06 424 LEU A CA 1
ATOM 3328 C C . LEU A 1 424 ? 29.266 -21.25 3.979 1 97.06 424 LEU A C 1
ATOM 3330 O O . LEU A 1 424 ? 29.797 -20.156 4.113 1 97.06 424 LEU A O 1
ATOM 3334 N N . ALA A 1 425 ? 28.5 -21.609 3 1 97.56 425 ALA A N 1
ATOM 3335 C CA . ALA A 1 425 ? 28.109 -20.562 2.049 1 97.56 425 ALA A CA 1
ATOM 3336 C C . ALA A 1 425 ? 27.359 -19.438 2.75 1 97.56 425 ALA A C 1
ATOM 3338 O O . ALA A 1 425 ? 27.547 -18.266 2.42 1 97.56 425 ALA A O 1
ATOM 3339 N N . THR A 1 426 ? 26.5 -19.734 3.709 1 98.25 426 THR A N 1
ATOM 3340 C CA . THR A 1 426 ? 25.734 -18.734 4.461 1 98.25 426 THR A CA 1
ATOM 3341 C C . THR A 1 426 ? 26.672 -17.828 5.258 1 98.25 426 THR A C 1
ATOM 3343 O O . THR A 1 426 ? 26.562 -16.609 5.176 1 98.25 426 THR A O 1
ATOM 3346 N N . ILE A 1 427 ? 27.578 -18.375 5.906 1 98 427 ILE A N 1
ATOM 3347 C CA . ILE A 1 427 ? 28.469 -17.625 6.785 1 98 427 ILE A CA 1
ATOM 3348 C C . ILE A 1 427 ? 29.422 -16.781 5.949 1 98 427 ILE A C 1
ATOM 3350 O O . ILE A 1 427 ? 29.609 -15.594 6.227 1 98 427 ILE A O 1
ATOM 3354 N N . ILE A 1 428 ? 30.031 -17.406 4.941 1 97.75 428 ILE A N 1
ATOM 3355 C CA . ILE A 1 428 ? 30.984 -16.688 4.102 1 97.75 428 ILE A CA 1
ATOM 3356 C C . ILE A 1 428 ? 30.281 -15.516 3.408 1 97.75 428 ILE A C 1
ATOM 3358 O O . ILE A 1 428 ? 30.828 -14.406 3.355 1 97.75 428 ILE A O 1
ATOM 3362 N N . ARG A 1 429 ? 29.109 -15.766 2.918 1 97.88 429 ARG A N 1
ATOM 3363 C CA . ARG A 1 429 ? 28.391 -14.703 2.234 1 97.88 429 ARG A CA 1
ATOM 3364 C C . ARG A 1 429 ? 28.016 -13.578 3.201 1 97.88 429 ARG A C 1
ATOM 3366 O O . ARG A 1 429 ? 28.031 -12.398 2.834 1 97.88 429 ARG A O 1
ATOM 3373 N N . MET A 1 430 ? 27.656 -13.906 4.402 1 98.31 430 MET A N 1
ATOM 3374 C CA . MET A 1 430 ? 27.344 -12.891 5.402 1 98.31 430 MET A CA 1
ATOM 3375 C C . MET A 1 430 ? 28.547 -11.969 5.633 1 98.31 430 MET A C 1
ATOM 3377 O O . MET A 1 430 ? 28.406 -10.75 5.648 1 98.31 430 MET A O 1
ATOM 3381 N N . VAL A 1 431 ? 29.672 -12.539 5.723 1 98 431 VAL A N 1
ATOM 3382 C CA . VAL A 1 431 ? 30.875 -11.773 5.98 1 98 431 VAL A CA 1
ATOM 3383 C C . VAL A 1 431 ? 31.219 -10.922 4.762 1 98 431 VAL A C 1
ATOM 3385 O O . VAL A 1 431 ? 31.578 -9.75 4.898 1 98 431 VAL A O 1
ATOM 3388 N N . LEU A 1 432 ? 31.109 -11.508 3.631 1 97.81 432 LEU A N 1
ATOM 3389 C CA . LEU A 1 432 ? 31.438 -10.789 2.406 1 97.81 432 LEU A CA 1
ATOM 3390 C C . LEU A 1 432 ? 30.469 -9.633 2.184 1 97.81 432 LEU A C 1
ATOM 3392 O O . LEU A 1 432 ? 30.859 -8.578 1.674 1 97.81 432 LEU A O 1
ATOM 3396 N N . ILE A 1 433 ? 29.172 -9.781 2.547 1 98.12 433 ILE A N 1
ATOM 3397 C CA . ILE A 1 433 ? 28.188 -8.711 2.432 1 98.12 433 ILE A CA 1
ATOM 3398 C C . ILE A 1 433 ? 28.578 -7.551 3.346 1 98.12 433 ILE A C 1
ATOM 3400 O O . ILE A 1 433 ? 28.547 -6.391 2.934 1 98.12 433 ILE A O 1
ATOM 3404 N N . ILE A 1 434 ? 28.969 -7.879 4.582 1 97.88 434 ILE A N 1
ATOM 3405 C CA . ILE A 1 434 ? 29.344 -6.883 5.578 1 97.88 434 ILE A CA 1
ATOM 3406 C C . ILE A 1 434 ? 30.5 -6.035 5.055 1 97.88 434 ILE A C 1
ATOM 3408 O O . ILE A 1 434 ? 30.484 -4.809 5.18 1 97.88 434 ILE A O 1
ATOM 3412 N N . LEU A 1 435 ? 31.391 -6.648 4.348 1 96.88 435 LEU A N 1
ATOM 3413 C CA . LEU A 1 435 ? 32.625 -5.977 3.932 1 96.88 435 LEU A CA 1
ATOM 3414 C C . LEU A 1 435 ? 32.406 -5.258 2.602 1 96.88 435 LEU A C 1
ATOM 3416 O O . LEU A 1 435 ? 33 -4.199 2.369 1 96.88 435 LEU A O 1
ATOM 3420 N N . THR A 1 436 ? 31.641 -5.809 1.772 1 97.56 436 THR A N 1
ATOM 3421 C CA . THR A 1 436 ? 31.562 -5.32 0.4 1 97.56 436 THR A CA 1
ATOM 3422 C C . THR A 1 436 ? 30.562 -4.184 0.286 1 97.56 436 THR A C 1
ATOM 3424 O O . THR A 1 436 ? 30.766 -3.24 -0.481 1 97.56 436 THR A O 1
ATOM 3427 N N . TYR A 1 437 ? 29.453 -4.23 0.995 1 97.19 437 TYR A N 1
ATOM 3428 C CA . TYR A 1 437 ? 28.422 -3.213 0.888 1 97.19 437 TYR A CA 1
ATOM 3429 C C . TYR A 1 437 ? 28.922 -1.868 1.4 1 97.19 437 TYR A C 1
ATOM 3431 O O . TYR A 1 437 ? 29.297 -1.74 2.57 1 97.19 437 TYR A O 1
ATOM 3439 N N . GLY A 1 438 ? 29.047 -0.952 0.59 1 94.75 438 GLY A N 1
ATOM 3440 C CA . GLY A 1 438 ? 29.562 0.363 0.941 1 94.75 438 GLY A CA 1
ATOM 3441 C C . GLY A 1 438 ? 30.812 0.739 0.174 1 94.75 438 GLY A C 1
ATOM 3442 O O . GLY A 1 438 ? 31.234 1.896 0.195 1 94.75 438 GLY A O 1
ATOM 3443 N N . CYS A 1 439 ? 31.422 -0.197 -0.498 1 95.44 439 CYS A N 1
ATOM 3444 C CA . CYS A 1 439 ? 32.625 0.123 -1.283 1 95.44 439 CYS A CA 1
ATOM 3445 C C . CYS A 1 439 ? 32.25 0.988 -2.486 1 95.44 439 CYS A C 1
ATOM 3447 O O . CYS A 1 439 ? 31.078 1.234 -2.748 1 95.44 439 CYS A O 1
ATOM 3449 N N . LYS A 1 440 ? 33.188 1.457 -3.24 1 96.75 440 LYS A N 1
ATOM 3450 C CA . LYS A 1 440 ? 33 2.477 -4.262 1 96.75 440 LYS A CA 1
ATOM 3451 C C . LYS A 1 440 ? 32.625 1.845 -5.605 1 96.75 440 LYS A C 1
ATOM 3453 O O . LYS A 1 440 ? 33.281 2.094 -6.613 1 96.75 440 LYS A O 1
ATOM 3458 N N . VAL A 1 441 ? 31.594 1.068 -5.688 1 97.81 441 VAL A N 1
ATOM 3459 C CA . VAL A 1 441 ? 30.938 0.493 -6.852 1 97.81 441 VAL A CA 1
ATOM 3460 C C . VAL A 1 441 ? 29.422 0.516 -6.645 1 97.81 441 VAL A C 1
ATOM 3462 O O . VAL A 1 441 ? 28.938 0.662 -5.516 1 97.81 441 VAL A O 1
ATOM 3465 N N . PRO A 1 442 ? 28.641 0.531 -7.695 1 98.06 442 PRO A N 1
ATOM 3466 C CA . PRO A 1 442 ? 27.219 0.328 -7.48 1 98.06 442 PRO A CA 1
ATOM 3467 C C . PRO A 1 442 ? 26.906 -0.983 -6.758 1 98.06 442 PRO A C 1
ATOM 3469 O O . PRO A 1 442 ? 27.344 -2.049 -7.191 1 98.06 442 PRO A O 1
ATOM 3472 N N . ALA A 1 443 ? 26.297 -0.872 -5.641 1 96.94 443 ALA A N 1
ATOM 3473 C CA . ALA A 1 443 ? 26.141 -2.057 -4.801 1 96.94 443 ALA A CA 1
ATOM 3474 C C . ALA A 1 443 ? 24.781 -2.072 -4.121 1 96.94 443 ALA A C 1
ATOM 3476 O O . ALA A 1 443 ? 24.406 -1.112 -3.443 1 96.94 443 ALA A O 1
ATOM 3477 N N . GLY A 1 444 ? 24.031 -3.08 -4.34 1 96.94 444 GLY A N 1
ATOM 3478 C CA . GLY A 1 444 ? 22.797 -3.346 -3.613 1 96.94 444 GLY A CA 1
ATOM 3479 C C . GLY A 1 444 ? 22.922 -4.477 -2.611 1 96.94 444 GLY A C 1
ATOM 3480 O O . GLY A 1 444 ? 23.844 -5.289 -2.701 1 96.94 444 GLY A O 1
ATOM 3481 N N . ILE A 1 445 ? 22 -4.547 -1.721 1 97.75 445 ILE A N 1
ATOM 3482 C CA . ILE A 1 445 ? 22.172 -5.516 -0.639 1 97.75 445 ILE A CA 1
ATOM 3483 C C . ILE A 1 445 ? 21.016 -6.512 -0.663 1 97.75 445 ILE A C 1
ATOM 3485 O O . ILE A 1 445 ? 21.062 -7.539 0.014 1 97.75 445 ILE A O 1
ATOM 3489 N N . PHE A 1 446 ? 19.922 -6.344 -1.461 1 96.75 446 PHE A N 1
ATOM 3490 C CA . PHE A 1 446 ? 18.703 -7.133 -1.407 1 96.75 446 PHE A CA 1
ATOM 3491 C C . PHE A 1 446 ? 18.969 -8.578 -1.815 1 96.75 446 PHE A C 1
ATOM 3493 O O . PHE A 1 446 ? 18.766 -9.5 -1.026 1 96.75 446 PHE A O 1
ATOM 3500 N N . VAL A 1 447 ? 19.547 -8.766 -2.998 1 95.56 447 VAL A N 1
ATOM 3501 C CA . VAL A 1 447 ? 19.734 -10.102 -3.559 1 95.56 447 VAL A CA 1
ATOM 3502 C C . VAL A 1 447 ? 20.75 -10.875 -2.723 1 95.56 447 VAL A C 1
ATOM 3504 O O . VAL A 1 447 ? 20.516 -12.039 -2.387 1 95.56 447 VAL A O 1
ATOM 3507 N N . PRO A 1 448 ? 21.844 -10.25 -2.355 1 97.31 448 PRO A N 1
ATOM 3508 C CA . PRO A 1 448 ? 22.766 -10.992 -1.5 1 97.31 448 PRO A CA 1
ATOM 3509 C C . PRO A 1 448 ? 22.125 -11.438 -0.186 1 97.31 448 PRO A C 1
ATOM 3511 O O . PRO A 1 448 ? 22.406 -12.539 0.302 1 97.31 448 PRO A O 1
ATOM 3514 N N . SER A 1 449 ? 21.297 -10.602 0.376 1 98.56 449 SER A N 1
ATOM 3515 C CA . SER A 1 449 ? 20.609 -10.977 1.605 1 98.56 449 SER A CA 1
ATOM 3516 C C . SER A 1 449 ? 19.641 -12.133 1.363 1 98.56 449 SER A C 1
ATOM 3518 O O . SER A 1 449 ? 19.562 -13.062 2.17 1 98.56 449 SER A O 1
ATOM 3520 N N . MET A 1 450 ? 18.938 -12.062 0.284 1 97.56 450 MET A N 1
ATOM 3521 C CA . MET A 1 450 ? 18.031 -13.156 -0.062 1 97.56 450 MET A CA 1
ATOM 3522 C C . MET A 1 450 ? 18.797 -14.461 -0.242 1 97.56 450 MET A C 1
ATOM 3524 O O . MET A 1 450 ? 18.344 -15.516 0.191 1 97.56 450 MET A O 1
ATOM 3528 N N . ALA A 1 451 ? 19.969 -14.352 -0.91 1 97.44 451 ALA A N 1
ATOM 3529 C CA . ALA A 1 451 ? 20.781 -15.539 -1.146 1 97.44 451 ALA A CA 1
ATOM 3530 C C . ALA A 1 451 ? 21.25 -16.156 0.169 1 97.44 451 ALA A C 1
ATOM 3532 O O . ALA A 1 451 ? 21.297 -17.375 0.312 1 97.44 451 ALA A O 1
ATOM 3533 N N . CYS A 1 452 ? 21.594 -15.32 1.089 1 98.25 452 CYS A N 1
ATOM 3534 C CA . CYS A 1 452 ? 21.984 -15.805 2.406 1 98.25 452 CYS A CA 1
ATOM 3535 C C . CYS A 1 452 ? 20.844 -16.531 3.09 1 98.25 452 CYS A C 1
ATOM 3537 O O . CYS A 1 452 ? 21.016 -17.625 3.635 1 98.25 452 CYS A O 1
ATOM 3539 N N . GLY A 1 453 ? 19.719 -15.922 3.016 1 98.69 453 GLY A N 1
ATOM 3540 C CA . GLY A 1 453 ? 18.547 -16.562 3.592 1 98.69 453 GLY A CA 1
ATOM 3541 C C . GLY A 1 453 ? 18.172 -17.859 2.902 1 98.69 453 GLY A C 1
ATOM 3542 O O . GLY A 1 453 ? 17.719 -18.812 3.551 1 98.69 453 GLY A O 1
ATOM 3543 N N . ALA A 1 454 ? 18.328 -17.891 1.631 1 97.88 454 ALA A N 1
ATOM 3544 C CA . ALA A 1 454 ? 18 -19.078 0.851 1 97.88 454 ALA A CA 1
ATOM 3545 C C . ALA A 1 454 ? 18.891 -20.25 1.223 1 97.88 454 ALA A C 1
ATOM 3547 O O . ALA A 1 454 ? 18.422 -21.391 1.348 1 97.88 454 ALA A O 1
ATOM 3548 N N . THR A 1 455 ? 20.219 -20.031 1.377 1 98.19 455 THR A N 1
ATOM 3549 C CA . THR A 1 455 ? 21.125 -21.109 1.738 1 98.19 455 THR A CA 1
ATOM 3550 C C . THR A 1 455 ? 20.828 -21.625 3.139 1 98.19 455 THR A C 1
ATOM 3552 O O . THR A 1 455 ? 20.828 -22.844 3.369 1 98.19 455 THR A O 1
ATOM 3555 N N . PHE A 1 456 ? 20.547 -20.734 4.008 1 98.69 456 PHE A N 1
ATOM 3556 C CA . PHE A 1 456 ? 20.172 -21.141 5.355 1 98.69 456 PHE A CA 1
ATOM 3557 C C . PHE A 1 456 ? 18.859 -21.922 5.34 1 98.69 456 PHE A C 1
ATOM 3559 O O . PHE A 1 456 ? 18.75 -22.969 5.988 1 98.69 456 PHE A O 1
ATOM 3566 N N . GLY A 1 457 ? 17.906 -21.359 4.684 1 98.62 457 GLY A N 1
ATOM 3567 C CA . GLY A 1 457 ? 16.594 -22.016 4.602 1 98.62 457 GLY A CA 1
ATOM 3568 C C . GLY A 1 457 ? 16.672 -23.406 3.996 1 98.62 457 GLY A C 1
ATOM 3569 O O . GLY A 1 457 ? 16.016 -24.328 4.48 1 98.62 457 GLY A O 1
ATOM 3570 N N . ARG A 1 458 ? 17.438 -23.578 2.918 1 97.75 458 ARG A N 1
ATOM 3571 C CA . ARG A 1 458 ? 17.578 -24.891 2.283 1 97.75 458 ARG A CA 1
ATOM 3572 C C . ARG A 1 458 ? 18.219 -25.891 3.234 1 97.75 458 ARG A C 1
ATOM 3574 O O . ARG A 1 458 ? 17.828 -27.062 3.264 1 97.75 458 ARG A O 1
ATOM 3581 N N . ALA A 1 459 ? 19.25 -25.453 3.957 1 97.94 459 ALA A N 1
ATOM 3582 C CA . ALA A 1 459 ? 19.891 -26.312 4.945 1 97.94 459 ALA A CA 1
ATOM 3583 C C . ALA A 1 459 ? 18.875 -26.781 5.992 1 97.94 459 ALA A C 1
ATOM 3585 O O . ALA A 1 459 ? 18.828 -27.969 6.324 1 97.94 459 ALA A O 1
ATOM 3586 N N . LEU A 1 460 ? 18.094 -25.859 6.477 1 98 460 LEU A N 1
ATOM 3587 C CA . LEU A 1 460 ? 17.062 -26.219 7.461 1 98 460 LEU A CA 1
ATOM 3588 C C . LEU A 1 460 ? 16.047 -27.172 6.859 1 98 460 LEU A C 1
ATOM 3590 O O . LEU A 1 460 ? 15.617 -28.125 7.516 1 98 460 LEU A O 1
ATOM 3594 N N . GLY A 1 461 ? 15.625 -26.859 5.621 1 96.44 461 GLY A N 1
ATOM 3595 C CA . GLY A 1 461 ? 14.68 -27.734 4.949 1 96.44 461 GLY A CA 1
ATOM 3596 C C . GLY A 1 461 ? 15.18 -29.156 4.812 1 96.44 461 GLY A C 1
ATOM 3597 O O . GLY A 1 461 ? 14.422 -30.109 5.027 1 96.44 461 GLY A O 1
ATOM 3598 N N . ILE A 1 462 ? 16.422 -29.359 4.469 1 95.25 462 ILE A N 1
ATOM 3599 C CA . ILE A 1 462 ? 17.031 -30.672 4.336 1 95.25 462 ILE A CA 1
ATOM 3600 C C . ILE A 1 462 ? 17.078 -31.359 5.699 1 95.25 462 ILE A C 1
ATOM 3602 O O . ILE A 1 462 ? 16.781 -32.562 5.812 1 95.25 462 ILE A O 1
ATOM 3606 N N . LEU A 1 463 ? 17.391 -30.625 6.719 1 95.69 463 LEU A N 1
ATOM 3607 C CA . LEU A 1 463 ? 17.438 -31.172 8.062 1 95.69 463 LEU A CA 1
ATOM 3608 C C . LEU A 1 463 ? 16.062 -31.688 8.484 1 95.69 463 LEU A C 1
ATOM 3610 O O . LEU A 1 463 ? 15.938 -32.75 9.102 1 95.69 463 LEU A O 1
ATOM 3614 N N . VAL A 1 464 ? 15.039 -30.922 8.172 1 93.88 464 VAL A N 1
ATOM 3615 C CA . VAL A 1 464 ? 13.68 -31.328 8.531 1 93.88 464 VAL A CA 1
ATOM 3616 C C . VAL A 1 464 ? 13.266 -32.562 7.723 1 93.88 464 VAL A C 1
ATOM 3618 O O . VAL A 1 464 ? 12.594 -33.438 8.234 1 93.88 464 VAL A O 1
ATOM 3621 N N . GLN A 1 465 ? 13.641 -32.531 6.465 1 91.12 465 GLN A N 1
ATOM 3622 C CA . GLN A 1 465 ? 13.344 -33.688 5.617 1 91.12 465 GLN A CA 1
ATOM 3623 C C . GLN A 1 465 ? 13.984 -34.969 6.176 1 91.12 465 GLN A C 1
ATOM 3625 O O . GLN A 1 465 ? 13.359 -36.031 6.188 1 91.12 465 GLN A O 1
ATOM 3630 N N . ILE A 1 466 ? 15.219 -34.875 6.621 1 90.75 466 ILE A N 1
ATOM 3631 C CA . ILE A 1 466 ? 15.945 -36.031 7.191 1 90.75 466 ILE A CA 1
ATOM 3632 C C . ILE A 1 466 ? 15.281 -36.438 8.5 1 90.75 466 ILE A C 1
ATOM 3634 O O . ILE A 1 466 ? 15.156 -37.656 8.773 1 90.75 466 ILE A O 1
ATOM 3638 N N . ALA A 1 467 ? 14.891 -35.469 9.234 1 89.56 467 ALA A N 1
ATOM 3639 C CA . ALA A 1 467 ? 14.219 -35.781 10.492 1 89.56 467 ALA A CA 1
ATOM 3640 C C . ALA A 1 467 ? 12.906 -36.531 10.242 1 89.56 467 ALA A C 1
ATOM 3642 O O . ALA A 1 467 ? 12.555 -37.438 11 1 89.56 467 ALA A O 1
ATOM 3643 N N . HIS A 1 468 ? 12.227 -36.125 9.266 1 87.88 468 HIS A N 1
ATOM 3644 C CA . HIS A 1 468 ? 10.977 -36.781 8.906 1 87.88 468 HIS A CA 1
ATOM 3645 C C . HIS A 1 468 ? 11.234 -38.219 8.445 1 87.88 468 HIS A C 1
ATOM 3647 O O . HIS A 1 468 ? 10.461 -39.125 8.758 1 87.88 468 HIS A O 1
ATOM 3653 N N . LYS A 1 469 ? 12.273 -38.406 7.652 1 84.38 469 LYS A N 1
ATOM 3654 C CA . LYS A 1 469 ? 12.609 -39.719 7.133 1 84.38 469 LYS A CA 1
ATOM 3655 C C . LYS A 1 469 ? 13.086 -40.656 8.25 1 84.38 469 LYS A C 1
ATOM 3657 O O . LYS A 1 469 ? 12.789 -41.844 8.234 1 84.38 469 LYS A O 1
ATOM 3662 N N . ASN A 1 470 ? 13.781 -40.094 9.141 1 85.81 470 ASN A N 1
ATOM 3663 C CA . ASN A 1 470 ? 14.336 -40.906 10.219 1 85.81 470 ASN A CA 1
ATOM 3664 C C . ASN A 1 470 ? 13.273 -41.25 11.273 1 85.81 470 ASN A C 1
ATOM 3666 O O . ASN A 1 470 ? 13.367 -42.25 11.961 1 85.81 470 ASN A O 1
ATOM 3670 N N . PHE A 1 471 ? 12.359 -40.312 11.375 1 84.31 471 PHE A N 1
ATOM 3671 C CA . PHE A 1 471 ? 11.32 -40.531 12.367 1 84.31 471 PHE A CA 1
ATOM 3672 C C . PHE A 1 471 ? 9.938 -40.438 11.734 1 84.31 471 PHE A C 1
ATOM 3674 O O . PHE A 1 471 ? 9.109 -39.625 12.148 1 84.31 471 PHE A O 1
ATOM 3681 N N . PRO A 1 472 ? 9.688 -41.312 10.844 1 75.69 472 PRO A N 1
ATOM 3682 C CA . PRO A 1 472 ? 8.414 -41.219 10.125 1 75.69 472 PRO A CA 1
ATOM 3683 C C . PRO A 1 472 ? 7.211 -41.469 11.031 1 75.69 472 PRO A C 1
ATOM 3685 O O . PRO A 1 472 ? 6.113 -41 10.75 1 75.69 472 PRO A O 1
ATOM 3688 N N . ASN A 1 473 ? 7.422 -42.219 12.078 1 74.75 473 ASN A N 1
ATOM 3689 C CA . ASN A 1 473 ? 6.305 -42.625 12.93 1 74.75 473 ASN A CA 1
ATOM 3690 C C . ASN A 1 473 ? 6.168 -41.719 14.141 1 74.75 473 ASN A C 1
ATOM 3692 O O . ASN A 1 473 ? 5.387 -42 15.055 1 74.75 473 ASN A O 1
ATOM 3696 N N . SER A 1 474 ? 6.898 -40.781 14.141 1 79.94 474 SER A N 1
ATOM 3697 C CA . SER A 1 474 ? 6.766 -39.875 15.273 1 79.94 474 SER A CA 1
ATOM 3698 C C . SER A 1 474 ? 5.426 -39.156 15.234 1 79.94 474 SER A C 1
ATOM 3700 O O . SER A 1 474 ? 4.902 -38.844 14.164 1 79.94 474 SER A O 1
ATOM 3702 N N . LYS A 1 475 ? 4.797 -39.062 16.422 1 75.62 475 LYS A N 1
ATOM 3703 C CA . LYS A 1 475 ? 3.484 -38.438 16.562 1 75.62 475 LYS A CA 1
ATOM 3704 C C . LYS A 1 475 ? 3.459 -37.062 15.938 1 75.62 475 LYS A C 1
ATOM 3706 O O . LYS A 1 475 ? 2.424 -36.625 15.43 1 75.62 475 LYS A O 1
ATOM 3711 N N . TYR A 1 476 ? 4.594 -36.438 15.914 1 76.81 476 TYR A N 1
ATOM 3712 C CA . TYR A 1 476 ? 4.703 -35.062 15.398 1 76.81 476 TYR A CA 1
ATOM 3713 C C . TYR A 1 476 ? 4.457 -35.031 13.898 1 76.81 476 TYR A C 1
ATOM 3715 O O . TYR A 1 476 ? 3.729 -34.188 13.398 1 76.81 476 TYR A O 1
ATOM 3723 N N . PHE A 1 477 ? 4.988 -35.969 13.18 1 76.19 477 PHE A N 1
ATOM 3724 C CA . PHE A 1 477 ? 4.938 -35.938 11.719 1 76.19 477 PHE A CA 1
ATOM 3725 C C . PHE A 1 477 ? 3.719 -36.719 11.219 1 76.19 477 PHE A C 1
ATOM 3727 O O . PHE A 1 477 ? 3.252 -36.469 10.102 1 76.19 477 PHE A O 1
ATOM 3734 N N . THR A 1 478 ? 3.184 -37.625 11.891 1 67 478 THR A N 1
ATOM 3735 C CA . THR A 1 478 ? 2.068 -38.469 11.453 1 67 478 THR A CA 1
ATOM 3736 C C . THR A 1 478 ? 0.781 -37.656 11.375 1 67 478 THR A C 1
ATOM 3738 O O . THR A 1 478 ? -0.153 -38.031 10.664 1 67 478 THR A O 1
ATOM 3741 N N . THR A 1 479 ? 0.671 -36.594 12.078 1 62.78 479 THR A N 1
ATOM 3742 C CA . THR A 1 479 ? -0.56 -35.812 12.102 1 62.78 479 THR A CA 1
ATOM 3743 C C . THR A 1 479 ? -0.767 -35.094 10.773 1 62.78 479 THR A C 1
ATOM 3745 O O . THR A 1 479 ? -1.904 -34.844 10.359 1 62.78 479 THR A O 1
ATOM 3748 N N . GLY A 1 480 ? 0.264 -34.844 10.102 1 63.38 480 GLY A N 1
ATOM 3749 C CA . GLY A 1 480 ? 0.113 -34.031 8.898 1 63.38 480 GLY A CA 1
ATOM 3750 C C . GLY A 1 480 ? 0.572 -34.75 7.645 1 63.38 480 GLY A C 1
ATOM 3751 O O . GLY A 1 480 ? 0.038 -34.5 6.559 1 63.38 480 GLY A O 1
ATOM 3752 N N . CYS A 1 481 ? 1.521 -35.594 7.75 1 67.81 481 CYS A N 1
ATOM 3753 C CA . CYS A 1 481 ? 2.115 -36.281 6.605 1 67.81 481 CYS A CA 1
ATOM 3754 C C . CYS A 1 481 ? 1.716 -37.75 6.578 1 67.81 481 CYS A C 1
ATOM 3756 O O . CYS A 1 481 ? 1.88 -38.438 7.57 1 67.81 481 CYS A O 1
ATOM 3758 N N . LEU A 1 482 ? 0.663 -38.031 5.695 1 57.44 482 LEU A N 1
ATOM 3759 C CA . LEU A 1 482 ? 0.328 -39.438 5.641 1 57.44 482 LEU A CA 1
ATOM 3760 C C . LEU A 1 482 ? 1.585 -40.281 5.484 1 57.44 482 LEU A C 1
ATOM 3762 O O . LEU A 1 482 ? 2.525 -39.906 4.793 1 57.44 482 LEU A O 1
ATOM 3766 N N . ALA A 1 483 ? 1.714 -41.312 6.355 1 50.16 483 ALA A N 1
ATOM 3767 C CA . ALA A 1 483 ? 2.824 -42.25 6.5 1 50.16 483 ALA A CA 1
ATOM 3768 C C . ALA A 1 483 ? 3.416 -42.594 5.141 1 50.16 483 ALA A C 1
ATOM 3770 O O . ALA A 1 483 ? 4.629 -42.781 5.012 1 50.16 483 ALA A O 1
ATOM 3771 N N . ASP A 1 484 ? 2.621 -42.781 4.133 1 48.38 484 ASP A N 1
ATOM 3772 C CA . ASP A 1 484 ? 3.113 -43.344 2.879 1 48.38 484 ASP A CA 1
ATOM 3773 C C . ASP A 1 484 ? 3.688 -42.25 1.976 1 48.38 484 ASP A C 1
ATOM 3775 O O . ASP A 1 484 ? 4.223 -42.531 0.902 1 48.38 484 ASP A O 1
ATOM 3779 N N . ASN A 1 485 ? 3.5 -40.969 2.418 1 54.41 485 ASN A N 1
ATOM 3780 C CA . ASN A 1 485 ? 3.809 -39.938 1.451 1 54.41 485 ASN A CA 1
ATOM 3781 C C . ASN A 1 485 ? 5.203 -39.344 1.676 1 54.41 485 ASN A C 1
ATOM 3783 O O . ASN A 1 485 ? 5.426 -38.625 2.637 1 54.41 485 ASN A O 1
ATOM 3787 N N . SER A 1 486 ? 6.219 -40.031 1.01 1 53.88 486 SER A N 1
ATOM 3788 C CA . SER A 1 486 ? 7.645 -39.719 1.013 1 53.88 486 SER A CA 1
ATOM 3789 C C . SER A 1 486 ? 7.898 -38.25 0.726 1 53.88 486 SER A C 1
ATOM 3791 O O . SER A 1 486 ? 9 -37.75 0.96 1 53.88 486 SER A O 1
ATOM 3793 N N . LYS A 1 487 ? 6.871 -37.531 0.282 1 70.94 487 LYS A N 1
ATOM 3794 C CA . LYS A 1 487 ? 7.215 -36.156 -0.141 1 70.94 487 LYS A CA 1
ATOM 3795 C C . LYS A 1 487 ? 6.453 -35.125 0.675 1 70.94 487 LYS A C 1
ATOM 3797 O O . LYS A 1 487 ? 5.855 -34.219 0.113 1 70.94 487 LYS A O 1
ATOM 3802 N N . CYS A 1 488 ? 6.574 -35.25 1.99 1 78 488 CYS A N 1
ATOM 3803 C CA . CYS A 1 488 ? 5.844 -34.375 2.881 1 78 488 CYS A CA 1
ATOM 3804 C C . CYS A 1 488 ? 6.555 -33.031 3.018 1 78 488 CYS A C 1
ATOM 3806 O O . CYS A 1 488 ? 5.91 -31.969 3.049 1 78 488 CYS A O 1
ATOM 3808 N N . ILE A 1 489 ? 7.832 -33.125 3.02 1 88.75 489 ILE A N 1
ATOM 3809 C CA . ILE A 1 489 ? 8.617 -31.906 3.234 1 88.75 489 ILE A CA 1
ATOM 3810 C C . ILE A 1 489 ? 9.375 -31.547 1.956 1 88.75 489 ILE A C 1
ATOM 3812 O O . ILE A 1 489 ? 10.031 -32.406 1.357 1 88.75 489 ILE A O 1
ATOM 3816 N N . THR A 1 490 ? 9.203 -30.344 1.514 1 90.38 490 THR A N 1
ATOM 3817 C CA . THR A 1 490 ? 9.914 -29.844 0.342 1 90.38 490 THR A CA 1
ATOM 3818 C C . THR A 1 490 ? 10.961 -28.812 0.745 1 90.38 490 THR A C 1
ATOM 3820 O O . THR A 1 490 ? 10.633 -27.641 0.936 1 90.38 490 THR A O 1
ATOM 3823 N N . PRO A 1 491 ? 12.203 -29.172 0.752 1 93.31 491 PRO A N 1
ATOM 3824 C CA . PRO A 1 491 ? 13.273 -28.266 1.204 1 93.31 491 PRO A CA 1
ATOM 3825 C C . PRO A 1 491 ? 13.32 -26.969 0.412 1 93.31 491 PRO A C 1
ATOM 3827 O O . PRO A 1 491 ? 13.719 -25.922 0.948 1 93.31 491 PRO A O 1
ATOM 3830 N N . GLY A 1 492 ? 12.969 -27.016 -0.86 1 93.12 492 GLY A N 1
ATOM 3831 C CA . GLY A 1 492 ? 12.961 -25.812 -1.686 1 93.12 492 GLY A CA 1
ATOM 3832 C C . GLY A 1 492 ? 12.086 -24.703 -1.128 1 93.12 492 GLY A C 1
ATOM 3833 O O . GLY A 1 492 ? 12.406 -23.531 -1.27 1 93.12 492 GLY A O 1
ATOM 3834 N N . THR A 1 493 ? 11.031 -25.078 -0.444 1 93.25 493 THR A N 1
ATOM 3835 C CA . THR A 1 493 ? 10.125 -24.094 0.122 1 93.25 493 THR A CA 1
ATOM 3836 C C . THR A 1 493 ? 10.766 -23.391 1.312 1 93.25 493 THR A C 1
ATOM 3838 O O . THR A 1 493 ? 10.5 -22.203 1.559 1 93.25 493 THR A O 1
ATOM 3841 N N . TYR A 1 494 ? 11.602 -24.047 2 1 96.88 494 TYR A N 1
ATOM 3842 C CA . TYR A 1 494 ? 12.297 -23.453 3.129 1 96.88 494 TYR A CA 1
ATOM 3843 C C . TYR A 1 494 ? 13.328 -22.438 2.648 1 96.88 494 TYR A C 1
ATOM 3845 O O . TYR A 1 494 ? 13.555 -21.406 3.303 1 96.88 494 TYR A O 1
ATOM 3853 N N . ALA A 1 495 ? 13.992 -22.766 1.528 1 96.94 495 ALA A N 1
ATOM 3854 C CA . ALA A 1 495 ? 14.914 -21.797 0.923 1 96.94 495 ALA A CA 1
ATOM 3855 C C . ALA A 1 495 ? 14.18 -20.516 0.524 1 96.94 495 ALA A C 1
ATOM 3857 O O . ALA A 1 495 ? 14.688 -19.422 0.743 1 96.94 495 ALA A O 1
ATOM 3858 N N . PHE A 1 496 ? 13.062 -20.781 0.016 1 94.62 496 PHE A N 1
ATOM 3859 C CA . PHE A 1 496 ? 12.203 -19.688 -0.411 1 94.62 496 PHE A CA 1
ATOM 3860 C C . PHE A 1 496 ? 11.797 -18.828 0.778 1 94.62 496 PHE A C 1
ATOM 3862 O O . PHE A 1 496 ? 11.914 -17.594 0.727 1 94.62 496 PHE A O 1
ATOM 3869 N N . LEU A 1 497 ? 11.367 -19.391 1.852 1 97.5 497 LEU A N 1
ATOM 3870 C CA . LEU A 1 497 ? 10.961 -18.688 3.061 1 97.5 497 LEU A CA 1
ATOM 3871 C C . LEU A 1 497 ? 12.148 -18 3.717 1 97.5 497 LEU A C 1
ATOM 3873 O O . LEU A 1 497 ? 12.023 -16.875 4.211 1 97.5 497 LEU A O 1
ATOM 3877 N N . GLY A 1 498 ? 13.266 -18.641 3.697 1 98.56 498 GLY A N 1
ATOM 3878 C CA . GLY A 1 498 ? 14.477 -18.047 4.242 1 98.56 498 GLY A CA 1
ATOM 3879 C C . GLY A 1 498 ? 14.906 -16.797 3.496 1 98.56 498 GLY A C 1
ATOM 3880 O O . GLY A 1 498 ? 15.336 -15.812 4.109 1 98.56 498 GLY A O 1
ATOM 3881 N N . ALA A 1 499 ? 14.852 -16.859 2.184 1 97.75 499 ALA A N 1
ATOM 3882 C CA . ALA A 1 499 ? 15.188 -15.695 1.364 1 97.75 499 ALA A CA 1
ATOM 3883 C C . ALA A 1 499 ? 14.312 -14.5 1.734 1 97.75 499 ALA A C 1
ATOM 3885 O O . ALA A 1 499 ? 14.82 -13.383 1.897 1 97.75 499 ALA A O 1
ATOM 3886 N N . GLY A 1 500 ? 13 -14.766 1.88 1 97.88 500 GLY A N 1
ATOM 3887 C CA . GLY A 1 500 ? 12.094 -13.703 2.283 1 97.88 500 GLY A CA 1
ATOM 3888 C C . GLY A 1 500 ? 12.391 -13.148 3.662 1 97.88 500 GLY A C 1
ATOM 3889 O O . GLY A 1 500 ? 12.328 -11.938 3.879 1 97.88 500 GLY A O 1
ATOM 3890 N N . ALA A 1 501 ? 12.773 -13.992 4.586 1 98.75 501 ALA A N 1
ATOM 3891 C CA . ALA A 1 501 ? 13.07 -13.594 5.957 1 98.75 501 ALA A CA 1
ATOM 3892 C C . ALA A 1 501 ? 14.297 -12.68 6.004 1 98.75 501 ALA A C 1
ATOM 3894 O O . ALA A 1 501 ? 14.281 -11.648 6.684 1 98.75 501 ALA A O 1
ATOM 3895 N N . ALA A 1 502 ? 15.312 -13.07 5.285 1 98.75 502 ALA A N 1
ATOM 3896 C CA . ALA A 1 502 ? 16.547 -12.273 5.289 1 98.75 502 ALA A CA 1
ATOM 3897 C C . ALA A 1 502 ? 16.312 -10.922 4.617 1 98.75 502 ALA A C 1
ATOM 3899 O O . ALA A 1 502 ? 16.844 -9.898 5.074 1 98.75 502 ALA A O 1
ATOM 3900 N N . LEU A 1 503 ? 15.555 -10.945 3.543 1 98.31 503 LEU A N 1
ATOM 3901 C CA . LEU A 1 503 ? 15.234 -9.688 2.879 1 98.31 503 LEU A CA 1
ATOM 3902 C C . LEU A 1 503 ? 14.445 -8.773 3.809 1 98.31 503 LEU A C 1
ATOM 3904 O O . LEU A 1 503 ? 14.75 -7.582 3.918 1 98.31 503 LEU A O 1
ATOM 3908 N N . SER A 1 504 ? 13.453 -9.328 4.469 1 98.56 504 SER A N 1
ATOM 3909 C CA . SER A 1 504 ? 12.672 -8.555 5.434 1 98.56 504 SER A CA 1
ATOM 3910 C C . SER A 1 504 ? 13.547 -8.078 6.59 1 98.56 504 SER A C 1
ATOM 3912 O O . SER A 1 504 ? 13.375 -6.965 7.082 1 98.56 504 SER A O 1
ATOM 3914 N N . GLY A 1 505 ? 14.438 -8.898 6.988 1 98.5 505 GLY A N 1
ATOM 3915 C CA . GLY A 1 505 ? 15.312 -8.555 8.094 1 98.5 505 GLY A CA 1
ATOM 3916 C C . GLY A 1 505 ? 16.188 -7.348 7.809 1 98.5 505 GLY A C 1
ATOM 3917 O O . GLY A 1 505 ? 16.312 -6.441 8.641 1 98.5 505 GLY A O 1
ATOM 3918 N N . ILE A 1 506 ? 16.75 -7.277 6.656 1 98.25 506 ILE A N 1
ATOM 3919 C CA . ILE A 1 506 ? 17.719 -6.23 6.336 1 98.25 506 ILE A CA 1
ATOM 3920 C C . ILE A 1 506 ? 16.984 -4.941 5.969 1 98.25 506 ILE A C 1
ATOM 3922 O O . ILE A 1 506 ? 17.469 -3.842 6.223 1 98.25 506 ILE A O 1
ATOM 3926 N N . THR A 1 507 ? 15.781 -5.047 5.402 1 97 507 THR A N 1
ATOM 3927 C CA . THR A 1 507 ? 15.086 -3.879 4.879 1 97 507 THR A CA 1
ATOM 3928 C C . THR A 1 507 ? 14.016 -3.402 5.859 1 97 507 THR A C 1
ATOM 3930 O O . THR A 1 507 ? 13.531 -2.271 5.762 1 97 507 THR A O 1
ATOM 3933 N N . HIS A 1 508 ? 13.516 -4.293 6.707 1 95.75 508 HIS A N 1
ATOM 3934 C CA . HIS A 1 508 ? 12.414 -4.031 7.629 1 95.75 508 HIS A CA 1
ATOM 3935 C C . HIS A 1 508 ? 11.094 -3.873 6.879 1 95.75 508 HIS A C 1
ATOM 3937 O O . HIS A 1 508 ? 10.172 -3.221 7.367 1 95.75 508 HIS A O 1
ATOM 3943 N N . LEU A 1 509 ? 11.07 -4.352 5.645 1 96 509 LEU A N 1
ATOM 3944 C CA . LEU A 1 509 ? 9.828 -4.363 4.871 1 96 509 LEU A CA 1
ATOM 3945 C C . LEU A 1 509 ? 9.008 -5.609 5.184 1 96 509 LEU A C 1
ATOM 3947 O O . LEU A 1 509 ? 9.562 -6.656 5.523 1 96 509 LEU A O 1
ATOM 3951 N N . THR A 1 510 ? 7.711 -5.562 5.062 1 95.88 510 THR A N 1
ATOM 3952 C CA . THR A 1 510 ? 6.848 -6.691 5.387 1 95.88 510 THR A CA 1
ATOM 3953 C C . THR A 1 510 ? 5.953 -7.047 4.203 1 95.88 510 THR A C 1
ATOM 3955 O O . THR A 1 510 ? 6.285 -7.93 3.41 1 95.88 510 THR A O 1
ATOM 3958 N N . VAL A 1 511 ? 4.883 -6.117 3.916 1 95.94 511 VAL A N 1
ATOM 3959 C CA . VAL A 1 511 ? 3.912 -6.379 2.857 1 95.94 511 VAL A CA 1
ATOM 3960 C C . VAL A 1 511 ? 4.629 -6.473 1.513 1 95.94 511 VAL A C 1
ATOM 3962 O O . VAL A 1 511 ? 4.344 -7.367 0.713 1 95.94 511 VAL A O 1
ATOM 3965 N N . THR A 1 512 ? 5.57 -5.598 1.292 1 96.69 512 THR A N 1
ATOM 3966 C CA . THR A 1 512 ? 6.348 -5.57 0.058 1 96.69 512 THR A CA 1
ATOM 3967 C C . THR A 1 512 ? 7.066 -6.898 -0.159 1 96.69 512 THR A C 1
ATOM 3969 O O . THR A 1 512 ? 7.043 -7.449 -1.261 1 96.69 512 THR A O 1
ATOM 3972 N N . VAL A 1 513 ? 7.684 -7.422 0.886 1 97.62 513 VAL A N 1
ATOM 3973 C CA . VAL A 1 513 ? 8.469 -8.641 0.771 1 97.62 513 VAL A CA 1
ATOM 3974 C C . VAL A 1 513 ? 7.559 -9.82 0.436 1 97.62 513 VAL A C 1
ATOM 3976 O O . VAL A 1 513 ? 7.887 -10.641 -0.422 1 97.62 513 VAL A O 1
ATOM 3979 N N . VAL A 1 514 ? 6.418 -9.914 1.061 1 96.69 514 VAL A N 1
ATOM 3980 C CA . VAL A 1 514 ? 5.492 -11.016 0.823 1 96.69 514 VAL A CA 1
ATOM 3981 C C . VAL A 1 514 ? 5.016 -10.992 -0.628 1 96.69 514 VAL A C 1
ATOM 3983 O O . VAL A 1 514 ? 4.996 -12.023 -1.301 1 96.69 514 VAL A O 1
ATOM 3986 N N . VAL A 1 515 ? 4.703 -9.797 -1.125 1 94.75 515 VAL A N 1
ATOM 3987 C CA . VAL A 1 515 ? 4.184 -9.672 -2.482 1 94.75 515 VAL A CA 1
ATOM 3988 C C . VAL A 1 515 ? 5.297 -9.945 -3.49 1 94.75 515 VAL A C 1
ATOM 3990 O O . VAL A 1 515 ? 5.074 -10.625 -4.5 1 94.75 515 VAL A O 1
ATOM 3993 N N . ILE A 1 516 ? 6.496 -9.43 -3.215 1 94.06 516 ILE A N 1
ATOM 3994 C CA . ILE A 1 516 ? 7.625 -9.695 -4.098 1 94.06 516 ILE A CA 1
ATOM 3995 C C . ILE A 1 516 ? 7.875 -11.203 -4.172 1 94.06 516 ILE A C 1
ATOM 3997 O O . ILE A 1 516 ? 8.047 -11.758 -5.258 1 94.06 516 ILE A O 1
ATOM 4001 N N . MET A 1 517 ? 7.891 -11.891 -3.033 1 92.44 517 MET A N 1
ATOM 4002 C CA . MET A 1 517 ? 8.188 -13.32 -2.986 1 92.44 517 MET A CA 1
ATOM 4003 C C . MET A 1 517 ? 7.145 -14.117 -3.762 1 92.44 517 MET A C 1
ATOM 4005 O O . MET A 1 517 ? 7.484 -15.055 -4.48 1 92.44 517 MET A O 1
ATOM 4009 N N . PHE A 1 518 ? 5.949 -13.648 -3.623 1 86.5 518 PHE A N 1
ATOM 4010 C CA . PHE A 1 518 ? 4.871 -14.344 -4.312 1 86.5 518 PHE A CA 1
ATOM 4011 C C . PHE A 1 518 ? 4.957 -14.117 -5.816 1 86.5 518 PHE A C 1
ATOM 4013 O O . PHE A 1 518 ? 4.707 -15.031 -6.602 1 86.5 518 PHE A O 1
ATOM 4020 N N . GLU A 1 519 ? 5.242 -12.953 -6.266 1 88 519 GLU A N 1
ATOM 4021 C CA . GLU A 1 519 ? 5.328 -12.633 -7.688 1 88 519 GLU A CA 1
ATOM 4022 C C . GLU A 1 519 ? 6.535 -13.312 -8.336 1 88 519 GLU A C 1
ATOM 4024 O O . GLU A 1 519 ? 6.516 -13.617 -9.523 1 88 519 GLU A O 1
ATOM 4029 N N . LEU A 1 520 ? 7.531 -13.547 -7.516 1 82.75 520 LEU A N 1
ATOM 4030 C CA . LEU A 1 520 ? 8.758 -14.141 -8.039 1 82.75 520 LEU A CA 1
ATOM 4031 C C . LEU A 1 520 ? 8.594 -15.641 -8.234 1 82.75 520 LEU A C 1
ATOM 4033 O O . LEU A 1 520 ? 9.203 -16.219 -9.141 1 82.75 520 LEU A O 1
ATOM 4037 N N . THR A 1 521 ? 7.828 -16.266 -7.387 1 78.06 521 THR A N 1
ATOM 4038 C CA . THR A 1 521 ? 7.84 -17.719 -7.371 1 78.06 521 THR A CA 1
ATOM 4039 C C . THR A 1 521 ? 6.477 -18.281 -7.77 1 78.06 521 THR A C 1
ATOM 4041 O O . THR A 1 521 ? 6.363 -19.438 -8.172 1 78.06 521 THR A O 1
ATOM 4044 N N . GLY A 1 522 ? 5.395 -17.531 -7.582 1 74.38 522 GLY A N 1
ATOM 4045 C CA . GLY A 1 522 ? 4.055 -18.031 -7.848 1 74.38 522 GLY A CA 1
ATOM 4046 C C . GLY A 1 522 ? 3.568 -19.016 -6.805 1 74.38 522 GLY A C 1
ATOM 4047 O O . GLY A 1 522 ? 2.564 -19.703 -7.012 1 74.38 522 GLY A O 1
ATOM 4048 N N . ALA A 1 523 ? 4.289 -19.109 -5.699 1 75.38 523 ALA A N 1
ATOM 4049 C CA . ALA A 1 523 ? 3.934 -20.078 -4.66 1 75.38 523 ALA A CA 1
ATOM 4050 C C . ALA A 1 523 ? 2.801 -19.547 -3.787 1 75.38 523 ALA A C 1
ATOM 4052 O O . ALA A 1 523 ? 3.004 -19.25 -2.607 1 75.38 523 ALA A O 1
ATOM 4053 N N . LEU A 1 524 ? 1.652 -19.641 -4.332 1 75.75 524 LEU A N 1
ATOM 4054 C CA . LEU A 1 524 ? 0.493 -19.078 -3.646 1 75.75 524 LEU A CA 1
ATOM 4055 C C . LEU A 1 524 ? 0.164 -19.891 -2.395 1 75.75 524 LEU A C 1
ATOM 4057 O O . LEU A 1 524 ? -0.29 -19.328 -1.393 1 75.75 524 LEU A O 1
ATOM 4061 N N . LYS A 1 525 ? 0.414 -21.188 -2.428 1 80.12 525 LYS A N 1
ATOM 4062 C CA . LYS A 1 525 ? 0.096 -22.062 -1.306 1 80.12 525 LYS A CA 1
ATOM 4063 C C . LYS A 1 525 ? 0.905 -21.688 -0.068 1 80.12 525 LYS A C 1
ATOM 4065 O O . LYS A 1 525 ? 0.52 -22.031 1.056 1 80.12 525 LYS A O 1
ATOM 4070 N N . TYR A 1 526 ? 1.907 -20.969 -0.338 1 87.75 526 TYR A N 1
ATOM 4071 C CA . TYR A 1 526 ? 2.805 -20.688 0.779 1 87.75 526 TYR A CA 1
ATOM 4072 C C . TYR A 1 526 ? 2.691 -19.234 1.223 1 87.75 526 TYR A C 1
ATOM 4074 O O . TYR A 1 526 ? 3.623 -18.688 1.82 1 87.75 526 TYR A O 1
ATOM 4082 N N . ILE A 1 527 ? 1.626 -18.562 0.936 1 89.81 527 ILE A N 1
ATOM 4083 C CA . ILE A 1 527 ? 1.455 -17.172 1.33 1 89.81 527 ILE A CA 1
ATOM 4084 C C . ILE A 1 527 ? 1.411 -17.062 2.852 1 89.81 527 ILE A C 1
ATOM 4086 O O . ILE A 1 527 ? 2.035 -16.172 3.439 1 89.81 527 ILE A O 1
ATOM 4090 N N . ILE A 1 528 ? 0.68 -18 3.502 1 92.56 528 ILE A N 1
ATOM 4091 C CA . ILE A 1 528 ? 0.528 -17.953 4.953 1 92.56 528 ILE A CA 1
ATOM 4092 C C . ILE A 1 528 ? 1.872 -18.234 5.621 1 92.56 528 ILE A C 1
ATOM 4094 O O . ILE A 1 528 ? 2.311 -17.469 6.484 1 92.56 528 ILE A O 1
ATOM 4098 N N . PRO A 1 529 ? 2.576 -19.312 5.18 1 95.31 529 PRO A N 1
ATOM 4099 C CA . PRO A 1 529 ? 3.912 -19.531 5.734 1 95.31 529 PRO A CA 1
ATOM 4100 C C . PRO A 1 529 ? 4.836 -18.328 5.551 1 95.31 529 PRO A C 1
ATOM 4102 O O . PRO A 1 529 ? 5.609 -18 6.453 1 95.31 529 PRO A O 1
ATOM 4105 N N . THR A 1 530 ? 4.793 -17.734 4.395 1 96.5 530 THR A N 1
ATOM 4106 C CA . THR A 1 530 ? 5.617 -16.562 4.145 1 96.5 530 THR A CA 1
ATOM 4107 C C . THR A 1 530 ? 5.254 -15.43 5.105 1 96.5 530 THR A C 1
ATOM 4109 O O . THR A 1 530 ? 6.137 -14.773 5.66 1 96.5 530 THR A O 1
ATOM 4112 N N . MET A 1 531 ? 3.949 -15.227 5.301 1 97.5 531 MET A N 1
ATOM 4113 C CA . MET A 1 531 ? 3.49 -14.172 6.199 1 97.5 531 MET A CA 1
ATOM 4114 C C . MET A 1 531 ? 3.936 -14.445 7.633 1 97.5 531 MET A C 1
ATOM 4116 O O . MET A 1 531 ? 4.312 -13.516 8.352 1 97.5 531 MET A O 1
ATOM 4120 N N . ILE A 1 532 ? 3.891 -15.695 8.039 1 97.81 532 ILE A N 1
ATOM 4121 C CA . ILE A 1 532 ? 4.312 -16.047 9.391 1 97.81 532 ILE A CA 1
ATOM 4122 C C . ILE A 1 532 ? 5.797 -15.75 9.562 1 97.81 532 ILE A C 1
ATOM 4124 O O . ILE A 1 532 ? 6.199 -15.125 10.547 1 97.81 532 ILE A O 1
ATOM 4128 N N . THR A 1 533 ? 6.59 -16.219 8.602 1 98.5 533 THR A N 1
ATOM 4129 C CA . THR A 1 533 ? 8.031 -16.031 8.656 1 98.5 533 THR A CA 1
ATOM 4130 C C . THR A 1 533 ? 8.383 -14.539 8.711 1 98.5 533 THR A C 1
ATOM 4132 O O . THR A 1 533 ? 9.203 -14.117 9.531 1 98.5 533 THR A O 1
ATOM 4135 N N . VAL A 1 534 ? 7.77 -13.75 7.875 1 98.44 534 VAL A N 1
ATOM 4136 C CA . VAL A 1 534 ? 8.039 -12.32 7.812 1 98.44 534 VAL A CA 1
ATOM 4137 C C . VAL A 1 534 ? 7.543 -11.641 9.086 1 98.44 534 VAL A C 1
ATOM 4139 O O . VAL A 1 534 ? 8.164 -10.703 9.578 1 98.44 534 VAL A O 1
ATOM 4142 N N . ALA A 1 535 ? 6.422 -12.109 9.633 1 97.81 535 ALA A N 1
ATOM 4143 C CA . ALA A 1 535 ? 5.891 -11.539 10.867 1 97.81 535 ALA A CA 1
ATOM 4144 C C . ALA A 1 535 ? 6.863 -11.742 12.023 1 97.81 535 ALA A C 1
ATOM 4146 O O . ALA A 1 535 ? 7.098 -10.82 12.812 1 97.81 535 ALA A O 1
ATOM 4147 N N . VAL A 1 536 ? 7.391 -12.93 12.102 1 98 536 VAL A N 1
ATOM 4148 C CA . VAL A 1 536 ? 8.352 -13.219 13.164 1 98 536 VAL A CA 1
ATOM 4149 C C . VAL A 1 536 ? 9.594 -12.344 12.984 1 98 536 VAL A C 1
ATOM 4151 O O . VAL A 1 536 ? 10.117 -11.797 13.961 1 98 536 VAL A O 1
ATOM 4154 N N . THR A 1 537 ? 10.055 -12.258 11.758 1 98.5 537 THR A N 1
ATOM 4155 C CA . THR A 1 537 ? 11.195 -11.398 11.461 1 98.5 537 THR A CA 1
ATOM 4156 C C . THR A 1 537 ? 10.922 -9.969 11.922 1 98.5 537 THR A C 1
ATOM 4158 O O . THR A 1 537 ? 11.773 -9.336 12.547 1 98.5 537 THR A O 1
ATOM 4161 N N . LYS A 1 538 ? 9.766 -9.461 11.633 1 96.38 538 LYS A N 1
ATOM 4162 C CA . LYS A 1 538 ? 9.383 -8.094 11.977 1 96.38 538 LYS A CA 1
ATOM 4163 C C . LYS A 1 538 ? 9.32 -7.902 13.492 1 96.38 538 LYS A C 1
ATOM 4165 O O . LYS A 1 538 ? 9.766 -6.875 14.008 1 96.38 538 LYS A O 1
ATOM 4170 N N . ILE A 1 539 ? 8.797 -8.844 14.195 1 94.25 539 ILE A N 1
ATOM 4171 C CA . ILE A 1 539 ? 8.672 -8.758 15.648 1 94.25 539 ILE A CA 1
ATOM 4172 C C . ILE A 1 539 ? 10.062 -8.68 16.281 1 94.25 539 ILE A C 1
ATOM 4174 O O . ILE A 1 539 ? 10.297 -7.875 17.188 1 94.25 539 ILE A O 1
ATOM 4178 N N . ILE A 1 540 ? 10.992 -9.445 15.727 1 96.12 540 ILE A N 1
ATOM 4179 C CA . ILE A 1 540 ? 12.359 -9.43 16.234 1 96.12 540 ILE A CA 1
ATOM 4180 C C . ILE A 1 540 ? 13.008 -8.086 15.922 1 96.12 540 ILE A C 1
ATOM 4182 O O . ILE A 1 540 ? 13.664 -7.488 16.781 1 96.12 540 ILE A O 1
ATOM 4186 N N . ASN A 1 541 ? 12.836 -7.637 14.734 1 95 541 ASN A N 1
ATOM 4187 C CA . ASN A 1 541 ? 13.422 -6.371 14.312 1 95 541 ASN A CA 1
ATOM 4188 C C . ASN A 1 541 ? 12.852 -5.199 15.102 1 95 541 ASN A C 1
ATOM 4190 O O . ASN A 1 541 ? 13.57 -4.246 15.414 1 95 541 ASN A O 1
ATOM 4194 N N . ASP A 1 542 ? 11.586 -5.215 15.367 1 88.88 542 ASP A N 1
ATOM 4195 C CA . ASP A 1 542 ? 10.961 -4.129 16.109 1 88.88 542 ASP A CA 1
ATOM 4196 C C . ASP A 1 542 ? 11.477 -4.086 17.547 1 88.88 542 ASP A C 1
ATOM 4198 O O . ASP A 1 542 ? 11.609 -3.008 18.141 1 88.88 542 ASP A O 1
ATOM 4202 N N . LYS A 1 543 ? 11.766 -5.203 18.078 1 89 543 LYS A N 1
ATOM 4203 C CA . LYS A 1 543 ? 12.18 -5.273 19.469 1 89 543 LYS A CA 1
ATOM 4204 C C . LYS A 1 543 ? 13.672 -4.98 19.609 1 89 543 LYS A C 1
ATOM 4206 O O . LYS A 1 543 ? 14.086 -4.266 20.531 1 89 543 LYS A O 1
ATOM 4211 N N . TYR A 1 544 ? 14.438 -5.535 18.656 1 92.69 544 TYR A N 1
ATOM 4212 C CA . TYR A 1 544 ? 15.883 -5.477 18.875 1 92.69 544 TYR A CA 1
ATOM 4213 C C . TYR A 1 544 ? 16.562 -4.676 17.781 1 92.69 544 TYR A C 1
ATOM 4215 O O . TYR A 1 544 ? 17.734 -4.301 17.906 1 92.69 544 TYR A O 1
ATOM 4223 N N . GLY A 1 545 ? 15.844 -4.371 16.797 1 90.44 545 GLY A N 1
ATOM 4224 C CA . GLY A 1 545 ? 16.469 -3.713 15.656 1 90.44 545 GLY A CA 1
ATOM 4225 C C . GLY A 1 545 ? 16.406 -2.199 15.734 1 90.44 545 GLY A C 1
ATOM 4226 O O . GLY A 1 545 ? 15.758 -1.643 16.625 1 90.44 545 GLY A O 1
ATOM 4227 N N . LYS A 1 546 ? 17.172 -1.516 14.836 1 90.44 546 LYS A N 1
ATOM 4228 C CA . LYS A 1 546 ? 17.219 -0.058 14.758 1 90.44 546 LYS A CA 1
ATOM 4229 C C . LYS A 1 546 ? 16.734 0.438 13.398 1 90.44 546 LYS A C 1
ATOM 4231 O O . LYS A 1 546 ? 17.266 1.415 12.867 1 90.44 546 LYS A O 1
ATOM 4236 N N . GLY A 1 547 ? 15.898 -0.376 12.789 1 91.62 547 GLY A N 1
ATOM 4237 C CA . GLY A 1 547 ? 15.398 0.015 11.477 1 91.62 547 GLY A CA 1
ATOM 4238 C C . GLY A 1 547 ? 16.109 -0.672 10.328 1 91.62 547 GLY A C 1
ATOM 4239 O O . GLY A 1 547 ? 17.078 -1.397 10.547 1 91.62 547 GLY A O 1
ATOM 4240 N N . GLY A 1 548 ? 15.633 -0.438 9.125 1 94.31 548 GLY A N 1
ATOM 4241 C CA . GLY A 1 548 ? 16.266 -0.995 7.945 1 94.31 548 GLY A CA 1
ATOM 4242 C C . GLY A 1 548 ? 17.641 -0.395 7.664 1 94.31 548 GLY A C 1
ATOM 4243 O O . GLY A 1 548 ? 17.969 0.661 8.203 1 94.31 548 GLY A O 1
ATOM 4244 N N . ILE A 1 549 ? 18.344 -0.984 6.898 1 96.69 549 ILE A N 1
ATOM 4245 C CA . ILE A 1 549 ? 19.719 -0.566 6.625 1 96.69 549 ILE A CA 1
ATOM 4246 C C . ILE A 1 549 ? 19.719 0.824 5.996 1 96.69 549 ILE A C 1
ATOM 4248 O O . ILE A 1 549 ? 20.609 1.636 6.266 1 96.69 549 ILE A O 1
ATOM 4252 N N . ALA A 1 550 ? 18.781 1.114 5.129 1 95.12 550 ALA A N 1
ATOM 4253 C CA . ALA A 1 550 ? 18.719 2.43 4.496 1 95.12 550 ALA A CA 1
ATOM 4254 C C . ALA A 1 550 ? 18.453 3.521 5.531 1 95.12 550 ALA A C 1
ATOM 4256 O O . ALA A 1 550 ? 19.047 4.598 5.473 1 95.12 550 ALA A O 1
ATOM 4257 N N . ASP A 1 551 ? 17.594 3.301 6.449 1 93.75 551 ASP A N 1
ATOM 4258 C CA . ASP A 1 551 ? 17.281 4.258 7.504 1 93.75 551 ASP A CA 1
ATOM 4259 C C . ASP A 1 551 ? 18.469 4.457 8.438 1 93.75 551 ASP A C 1
ATOM 4261 O O . ASP A 1 551 ? 18.75 5.582 8.867 1 93.75 551 ASP A O 1
ATOM 4265 N N . GLN A 1 552 ? 19.078 3.365 8.75 1 94.25 552 GLN A N 1
ATOM 4266 C CA . GLN A 1 552 ? 20.25 3.465 9.609 1 94.25 552 GLN A CA 1
ATOM 4267 C C . GLN A 1 552 ? 21.359 4.266 8.938 1 94.25 552 GLN A C 1
ATOM 4269 O O . GLN A 1 552 ? 22.078 5.023 9.602 1 94.25 552 GLN A O 1
ATOM 4274 N N . MET A 1 553 ? 21.469 4.105 7.695 1 94.19 553 MET A N 1
ATOM 4275 C CA . MET A 1 553 ? 22.5 4.832 6.961 1 94.19 553 MET A CA 1
ATOM 4276 C C . MET A 1 553 ? 22.172 6.32 6.895 1 94.19 553 MET A C 1
ATOM 4278 O O . MET A 1 553 ? 23.078 7.156 6.863 1 94.19 553 MET A O 1
ATOM 4282 N N . ILE A 1 554 ? 20.906 6.703 6.816 1 93.75 554 ILE A N 1
ATOM 4283 C CA . ILE A 1 554 ? 20.5 8.109 6.84 1 93.75 554 ILE A CA 1
ATOM 4284 C C . ILE A 1 554 ? 20.984 8.758 8.133 1 93.75 554 ILE A C 1
ATOM 4286 O O . ILE A 1 554 ? 21.562 9.844 8.109 1 93.75 554 ILE A O 1
ATOM 4290 N N . VAL A 1 555 ? 20.781 8.047 9.164 1 90.25 555 VAL A N 1
ATOM 4291 C CA . VAL A 1 555 ? 21.172 8.555 10.469 1 90.25 555 VAL A CA 1
ATOM 4292 C C . VAL A 1 555 ? 22.688 8.586 10.578 1 90.25 555 VAL A C 1
ATOM 4294 O O . VAL A 1 555 ? 23.266 9.586 11.016 1 90.25 555 VAL A O 1
ATOM 4297 N N . PHE A 1 556 ? 23.344 7.535 10.156 1 91.25 556 PHE A N 1
ATOM 4298 C CA . PHE A 1 556 ? 24.797 7.41 10.258 1 91.25 556 PHE A CA 1
ATOM 4299 C C . PHE A 1 556 ? 25.484 8.477 9.422 1 91.25 556 PHE A C 1
ATOM 4301 O O . PHE A 1 556 ? 26.484 9.055 9.852 1 91.25 556 PHE A O 1
ATOM 4308 N N . ASN A 1 557 ? 24.922 8.727 8.227 1 91.5 557 ASN A N 1
ATOM 4309 C CA . ASN A 1 557 ? 25.547 9.695 7.324 1 91.5 557 ASN A CA 1
ATOM 4310 C C . ASN A 1 557 ? 25.109 11.117 7.656 1 91.5 557 ASN A C 1
ATOM 4312 O O . ASN A 1 557 ? 25.656 12.078 7.102 1 91.5 557 ASN A O 1
ATOM 4316 N N . GLY A 1 558 ? 24.188 11.297 8.5 1 90.5 558 GLY A N 1
ATOM 4317 C CA . GLY A 1 558 ? 23.734 12.617 8.898 1 90.5 558 GLY A CA 1
ATOM 4318 C C . GLY A 1 558 ? 22.906 13.32 7.828 1 90.5 558 GLY A C 1
ATOM 4319 O O . GLY A 1 558 ? 23.156 14.484 7.512 1 90.5 558 GLY A O 1
ATOM 4320 N N . LEU A 1 559 ? 22.047 12.602 7.207 1 92.25 559 LEU A N 1
ATOM 4321 C CA . LEU A 1 559 ? 21.141 13.164 6.207 1 92.25 559 LEU A CA 1
ATOM 4322 C C . LEU A 1 559 ? 19.844 13.656 6.848 1 92.25 559 LEU A C 1
ATOM 4324 O O . LEU A 1 559 ? 19.359 13.047 7.805 1 92.25 559 LEU A O 1
ATOM 4328 N N . PRO A 1 560 ? 19.359 14.719 6.387 1 90.31 560 PRO A N 1
ATOM 4329 C CA . PRO A 1 560 ? 18.078 15.188 6.938 1 90.31 560 PRO A CA 1
ATOM 4330 C C . PRO A 1 560 ? 16.906 14.32 6.496 1 90.31 560 PRO A C 1
ATOM 4332 O O . PRO A 1 560 ? 16.734 14.062 5.301 1 90.31 560 PRO A O 1
ATOM 4335 N N . PHE A 1 561 ? 16.141 13.906 7.48 1 89.38 561 PHE A N 1
ATOM 4336 C CA . PHE A 1 561 ? 14.992 13.055 7.18 1 89.38 561 PHE A CA 1
ATOM 4337 C C . PHE A 1 561 ? 14.047 12.969 8.375 1 89.38 561 PHE A C 1
ATOM 4339 O O . PHE A 1 561 ? 14.477 12.688 9.492 1 89.38 561 PHE A O 1
ATOM 4346 N N . ILE A 1 562 ? 12.805 13.305 8.094 1 84.62 562 ILE A N 1
ATOM 4347 C CA . ILE A 1 562 ? 11.797 13.102 9.125 1 84.62 562 ILE A CA 1
ATOM 4348 C C . ILE A 1 562 ? 11.172 11.711 8.977 1 84.62 562 ILE A C 1
ATOM 4350 O O . ILE A 1 562 ? 10.406 11.469 8.039 1 84.62 562 ILE A O 1
ATOM 4354 N N . ASP A 1 563 ? 11.469 10.867 9.812 1 79.12 563 ASP A N 1
ATOM 4355 C CA . ASP A 1 563 ? 10.969 9.5 9.75 1 79.12 563 ASP A CA 1
ATOM 4356 C C . ASP A 1 563 ? 9.523 9.422 10.242 1 79.12 563 ASP A C 1
ATOM 4358 O O . ASP A 1 563 ? 9.242 9.688 11.414 1 79.12 563 ASP A O 1
ATOM 4362 N N . PRO A 1 564 ? 8.648 9.047 9.406 1 71.25 564 PRO A N 1
ATOM 4363 C CA . PRO A 1 564 ? 7.246 8.953 9.82 1 71.25 564 PRO A CA 1
ATOM 4364 C C . PRO A 1 564 ? 6.988 7.809 10.789 1 71.25 564 PRO A C 1
ATOM 4366 O O . PRO A 1 564 ? 5.957 7.793 11.469 1 71.25 564 PRO A O 1
ATOM 4369 N N . HIS A 1 565 ? 7.895 6.949 10.945 1 65.75 565 HIS A N 1
ATOM 4370 C CA . HIS A 1 565 ? 7.707 5.746 11.75 1 65.75 565 HIS A CA 1
ATOM 4371 C C . HIS A 1 565 ? 8.172 5.969 13.188 1 65.75 565 HIS A C 1
ATOM 4373 O O . HIS A 1 565 ? 7.859 5.176 14.07 1 65.75 565 HIS A O 1
ATOM 4379 N N . GLU A 1 566 ? 8.883 6.98 13.289 1 65.06 566 GLU A N 1
ATOM 4380 C CA . GLU A 1 566 ? 9.492 7.191 14.594 1 65.06 566 GLU A CA 1
ATOM 4381 C C . GLU A 1 566 ? 8.578 8.016 15.5 1 65.06 566 GLU A C 1
ATOM 4383 O O . GLU A 1 566 ? 7.898 8.93 15.039 1 65.06 566 GLU A O 1
ATOM 4388 N N . ASP A 1 567 ? 8.398 7.465 16.594 1 65.19 567 ASP A N 1
ATOM 4389 C CA . ASP A 1 567 ? 7.781 8.305 17.609 1 65.19 567 ASP A CA 1
ATOM 4390 C C . ASP A 1 567 ? 8.766 9.352 18.125 1 65.19 567 ASP A C 1
ATOM 4392 O O . ASP A 1 567 ? 9.641 9.039 18.922 1 65.19 567 ASP A O 1
ATOM 4396 N N . HIS A 1 568 ? 8.68 10.438 17.578 1 70.75 568 HIS A N 1
ATOM 4397 C CA . HIS A 1 568 ? 9.57 11.523 17.984 1 70.75 568 HIS A CA 1
ATOM 4398 C C . HIS A 1 568 ? 9.211 12.031 19.375 1 70.75 568 HIS A C 1
ATOM 4400 O O . HIS A 1 568 ? 8.055 12.375 19.641 1 70.75 568 HIS A O 1
ATOM 4406 N N . ASP A 1 569 ? 10.094 11.828 20.219 1 74 569 ASP A N 1
ATOM 4407 C CA . ASP A 1 569 ? 9.875 12.273 21.594 1 74 569 ASP A CA 1
ATOM 4408 C C . ASP A 1 569 ? 10.625 13.57 21.875 1 74 569 ASP A C 1
ATOM 4410 O O . ASP A 1 569 ? 11.859 13.586 21.906 1 74 569 ASP A O 1
ATOM 4414 N N . PHE A 1 570 ? 9.922 14.547 22.094 1 78.94 570 PHE A N 1
ATOM 4415 C CA . PHE A 1 570 ? 10.523 15.836 22.406 1 78.94 570 PHE A CA 1
ATOM 4416 C C . PHE A 1 570 ? 10.422 16.125 23.906 1 78.94 570 PHE A C 1
ATOM 4418 O O . PHE A 1 570 ? 10.703 17.25 24.344 1 78.94 570 PHE A O 1
ATOM 4425 N N . PHE A 1 571 ? 10.078 15.148 24.656 1 70.62 571 PHE A N 1
ATOM 4426 C CA . PHE A 1 571 ? 10.023 15.25 26.109 1 70.62 571 PHE A CA 1
ATOM 4427 C C . PHE A 1 571 ? 9.211 16.469 26.531 1 70.62 571 PHE A C 1
ATOM 4429 O O . PHE A 1 571 ? 9.633 17.234 27.406 1 70.62 571 PHE A O 1
ATOM 4436 N N . GLU A 1 572 ? 8.195 16.859 25.797 1 74.88 572 GLU A N 1
ATOM 4437 C CA . GLU A 1 572 ? 7.238 17.922 26.109 1 74.88 572 GLU A CA 1
ATOM 4438 C C . GLU A 1 572 ? 7.871 19.297 25.938 1 74.88 572 GLU A C 1
ATOM 4440 O O . GLU A 1 572 ? 7.398 20.266 26.531 1 74.88 572 GLU A O 1
ATOM 4445 N N . HIS A 1 573 ? 8.938 19.297 25.266 1 84 573 HIS A N 1
ATOM 4446 C CA . HIS A 1 573 ? 9.516 20.609 25 1 84 573 HIS A CA 1
ATOM 4447 C C . HIS A 1 573 ? 8.648 21.406 24.031 1 84 573 HIS A C 1
ATOM 4449 O O . HIS A 1 573 ? 8.102 20.859 23.078 1 84 573 HIS A O 1
ATOM 4455 N N . PRO A 1 574 ? 8.477 22.656 24.344 1 89.88 574 PRO A N 1
ATOM 4456 C CA . PRO A 1 574 ? 7.73 23.547 23.438 1 89.88 574 PRO A CA 1
ATOM 4457 C C . PRO A 1 574 ? 8.586 24.078 22.297 1 89.88 574 PRO A C 1
ATOM 4459 O O . PRO A 1 574 ? 9.812 23.891 22.297 1 89.88 574 PRO A O 1
ATOM 4462 N N . VAL A 1 575 ? 8.039 24.734 21.422 1 92.31 575 VAL A N 1
ATOM 4463 C CA . VAL A 1 575 ? 8.695 25.25 20.234 1 92.31 575 VAL A CA 1
ATOM 4464 C C . VAL A 1 575 ? 9.695 26.344 20.625 1 92.31 575 VAL A C 1
ATOM 4466 O O . VAL A 1 575 ? 10.695 26.547 19.922 1 92.31 575 VAL A O 1
ATOM 4469 N N . ASP A 1 576 ? 9.539 26.906 21.766 1 89.19 576 ASP A N 1
ATOM 4470 C CA . ASP A 1 576 ? 10.414 27.969 22.266 1 89.19 576 ASP A CA 1
ATOM 4471 C C . ASP A 1 576 ? 11.852 27.484 22.422 1 89.19 576 ASP A C 1
ATOM 4473 O O . ASP A 1 576 ? 12.797 28.25 22.234 1 89.19 576 ASP A O 1
ATOM 4477 N N . ASP A 1 577 ? 11.938 26.266 22.688 1 87.38 577 ASP A N 1
ATOM 4478 C CA . ASP A 1 577 ? 13.25 25.703 22.969 1 87.38 577 ASP A CA 1
ATOM 4479 C C . ASP A 1 577 ? 14.016 25.406 21.688 1 87.38 577 ASP A C 1
ATOM 4481 O O . ASP A 1 577 ? 15.25 25.359 21.688 1 87.38 577 ASP A O 1
ATOM 4485 N N . ALA A 1 578 ? 13.297 25.25 20.625 1 90.19 578 ALA A N 1
ATOM 4486 C CA . ALA A 1 578 ? 13.938 24.766 19.406 1 90.19 578 ALA A CA 1
ATOM 4487 C C . ALA A 1 578 ? 13.977 25.844 18.344 1 90.19 578 ALA A C 1
ATOM 4489 O O . ALA A 1 578 ? 14.742 25.75 17.375 1 90.19 578 ALA A O 1
ATOM 4490 N N . MET A 1 579 ? 13.281 26.891 18.516 1 89.94 579 MET A N 1
ATOM 4491 C CA . MET A 1 579 ? 13.148 27.922 17.484 1 89.94 579 MET A CA 1
ATOM 4492 C C . MET A 1 579 ? 14.406 28.781 17.391 1 89.94 579 MET A C 1
ATOM 4494 O O . MET A 1 579 ? 15.219 28.781 18.312 1 89.94 579 MET A O 1
ATOM 4498 N N . CYS A 1 580 ? 14.516 29.344 16.25 1 86.38 580 CYS A N 1
ATOM 4499 C CA . CYS A 1 580 ? 15.539 30.359 16.062 1 86.38 580 CYS A CA 1
ATOM 4500 C C . CYS A 1 580 ? 15.016 31.75 16.406 1 86.38 580 CYS A C 1
ATOM 4502 O O . CYS A 1 580 ? 14.062 32.219 15.789 1 86.38 580 CYS A O 1
ATOM 4504 N N . VAL A 1 581 ? 15.578 32.375 17.328 1 83.69 581 VAL A N 1
ATOM 4505 C CA . VAL A 1 581 ? 15.102 33.656 17.812 1 83.69 581 VAL A CA 1
ATOM 4506 C C . VAL A 1 581 ? 15.711 34.781 16.984 1 83.69 581 VAL A C 1
ATOM 4508 O O . VAL A 1 581 ? 15.055 35.781 16.719 1 83.69 581 VAL A O 1
ATOM 4511 N N . LYS A 1 582 ? 16.906 34.562 16.5 1 77.94 582 LYS A N 1
ATOM 4512 C CA . LYS A 1 582 ? 17.578 35.594 15.719 1 77.94 582 LYS A CA 1
ATOM 4513 C C . LYS A 1 582 ? 17.188 35.5 14.25 1 77.94 582 LYS A C 1
ATOM 4515 O O . LYS A 1 582 ? 17.828 34.781 13.469 1 77.94 582 LYS A O 1
ATOM 4520 N N . THR A 1 583 ? 16.141 36.188 13.938 1 79.94 583 THR A N 1
ATOM 4521 C CA . THR A 1 583 ? 15.648 36.188 12.562 1 79.94 583 THR A CA 1
ATOM 4522 C C . THR A 1 583 ? 15.93 37.5 11.859 1 79.94 583 THR A C 1
ATOM 4524 O O . THR A 1 583 ? 16.047 38.531 12.516 1 79.94 583 THR A O 1
ATOM 4527 N N . ALA A 1 584 ? 16.25 37.375 10.609 1 81.5 584 ALA A N 1
ATOM 4528 C CA . ALA A 1 584 ? 16.312 38.594 9.797 1 81.5 584 ALA A CA 1
ATOM 4529 C C . ALA A 1 584 ? 14.938 39.031 9.312 1 81.5 584 ALA A C 1
ATOM 4531 O O . ALA A 1 584 ? 14.453 38.531 8.289 1 81.5 584 ALA A O 1
ATOM 4532 N N . SER A 1 585 ? 14.258 39.812 10.086 1 89 585 SER A N 1
ATOM 4533 C CA . SER A 1 585 ? 12.93 40.281 9.711 1 89 585 SER A CA 1
ATOM 4534 C C . SER A 1 585 ? 13.008 41.625 8.977 1 89 585 SER A C 1
ATOM 4536 O O . SER A 1 585 ? 13.867 42.438 9.273 1 89 585 SER A O 1
ATOM 4538 N N . LEU A 1 586 ? 12.156 41.781 8.023 1 90.38 586 LEU A N 1
ATOM 4539 C CA . LEU A 1 586 ? 12.117 43 7.215 1 90.38 586 LEU A CA 1
ATOM 4540 C C . LEU A 1 586 ? 10.906 43.844 7.57 1 90.38 586 LEU A C 1
ATOM 4542 O O . LEU A 1 586 ? 9.773 43.344 7.598 1 90.38 586 LEU A O 1
ATOM 4546 N N . PRO A 1 587 ? 11.172 45.062 7.82 1 90.62 587 PRO A N 1
ATOM 4547 C CA . PRO A 1 587 ? 10.016 45.938 8.062 1 90.62 587 PRO A CA 1
ATOM 4548 C C . PRO A 1 587 ? 9.195 46.188 6.801 1 90.62 587 PRO A C 1
ATOM 4550 O O . PRO A 1 587 ? 9.742 46.25 5.695 1 90.62 587 PRO A O 1
ATOM 4553 N N . GLU A 1 588 ? 7.961 46.375 6.977 1 87.94 588 GLU A N 1
ATOM 4554 C CA . GLU A 1 588 ? 7.043 46.531 5.855 1 87.94 588 GLU A CA 1
ATOM 4555 C C . GLU A 1 588 ? 7.395 47.75 5.027 1 87.94 588 GLU A C 1
ATOM 4557 O O . GLU A 1 588 ? 7.188 47.781 3.814 1 87.94 588 GLU A O 1
ATOM 4562 N N . THR A 1 589 ? 7.855 48.844 5.801 1 82.25 589 THR A N 1
ATOM 4563 C CA . THR A 1 589 ? 8.242 50.062 5.113 1 82.25 589 THR A CA 1
ATOM 4564 C C . THR A 1 589 ? 9.547 50.594 5.68 1 82.25 589 THR A C 1
ATOM 4566 O O . THR A 1 589 ? 9.969 50.219 6.77 1 82.25 589 THR A O 1
ATOM 4569 N N . GLY A 1 590 ? 10.266 51.375 4.766 1 79.88 590 GLY A N 1
ATOM 4570 C CA . GLY A 1 590 ? 11.406 52.125 5.273 1 79.88 590 GLY A CA 1
ATOM 4571 C C . GLY A 1 590 ? 12.742 51.5 4.914 1 79.88 590 GLY A C 1
ATOM 4572 O O . GLY A 1 590 ? 13.789 52.125 5.047 1 79.88 590 GLY A O 1
ATOM 4573 N N . LEU A 1 591 ? 12.711 50.281 4.473 1 87.62 591 LEU A N 1
ATOM 4574 C CA . LEU A 1 591 ? 13.961 49.625 4.113 1 87.62 591 LEU A CA 1
ATOM 4575 C C . LEU A 1 591 ? 14.43 50.062 2.729 1 87.62 591 LEU A C 1
ATOM 4577 O O . LEU A 1 591 ? 13.641 50.031 1.774 1 87.62 591 LEU A O 1
ATOM 4581 N N . THR A 1 592 ? 15.656 50.5 2.641 1 89.31 592 THR A N 1
ATOM 4582 C CA . THR A 1 592 ? 16.188 50.938 1.352 1 89.31 592 THR A CA 1
ATOM 4583 C C . THR A 1 592 ? 16.75 49.719 0.58 1 89.31 592 THR A C 1
ATOM 4585 O O . THR A 1 592 ? 17.031 48.688 1.166 1 89.31 592 THR A O 1
ATOM 4588 N N . LEU A 1 593 ? 16.859 49.906 -0.66 1 90.75 593 LEU A N 1
ATOM 4589 C CA . LEU A 1 593 ? 17.375 48.844 -1.531 1 90.75 593 LEU A CA 1
ATOM 4590 C C . LEU A 1 593 ? 18.797 48.469 -1.134 1 90.75 593 LEU A C 1
ATOM 4592 O O . LEU A 1 593 ? 19.156 47.281 -1.179 1 90.75 593 LEU A O 1
ATOM 4596 N N . GLU A 1 594 ? 19.562 49.406 -0.822 1 89.06 594 GLU A N 1
ATOM 4597 C CA . GLU A 1 594 ? 20.938 49.125 -0.406 1 89.06 594 GLU A CA 1
ATOM 4598 C C . GLU A 1 594 ? 20.969 48.281 0.847 1 89.06 594 GLU A C 1
ATOM 4600 O O . GLU A 1 594 ? 21.75 47.312 0.918 1 89.06 594 GLU A O 1
ATOM 4605 N N . ASN A 1 595 ? 20.156 48.656 1.747 1 89.25 595 ASN A N 1
ATOM 4606 C CA . ASN A 1 595 ? 20.094 47.875 2.98 1 89.25 595 ASN A CA 1
ATOM 4607 C C . ASN A 1 595 ? 19.625 46.438 2.725 1 89.25 595 ASN A C 1
ATOM 4609 O O . ASN A 1 595 ? 20.094 45.5 3.367 1 89.25 595 ASN A O 1
ATOM 4613 N N . LEU A 1 596 ? 18.688 46.281 1.933 1 91.12 596 LEU A N 1
ATOM 4614 C CA . LEU A 1 596 ? 18.188 44.969 1.582 1 91.12 596 LEU A CA 1
ATOM 4615 C C . LEU A 1 596 ? 19.281 44.125 0.954 1 91.12 596 LEU A C 1
ATOM 4617 O O . LEU A 1 596 ? 19.406 42.938 1.259 1 91.12 596 LEU A O 1
ATOM 4621 N N . ARG A 1 597 ? 20.062 44.688 0.078 1 90.62 597 ARG A N 1
ATOM 4622 C CA . ARG A 1 597 ? 21.172 43.969 -0.555 1 90.62 597 ARG A CA 1
ATOM 4623 C C . ARG A 1 597 ? 22.203 43.531 0.48 1 90.62 597 ARG A C 1
ATOM 4625 O O . ARG A 1 597 ? 22.781 42.469 0.36 1 90.62 597 ARG A O 1
ATOM 4632 N N . ILE A 1 598 ? 22.422 44.344 1.425 1 88.5 598 ILE A N 1
ATOM 4633 C CA . ILE A 1 598 ? 23.375 44.031 2.486 1 88.5 598 ILE A CA 1
ATOM 4634 C C . ILE A 1 598 ? 22.844 42.844 3.316 1 88.5 598 ILE A C 1
ATOM 4636 O O . ILE A 1 598 ? 23.609 41.938 3.646 1 88.5 598 ILE A O 1
ATOM 4640 N N . ILE A 1 599 ? 21.578 42.875 3.621 1 88.44 599 ILE A N 1
ATOM 4641 C CA . ILE A 1 599 ? 20.969 41.812 4.41 1 88.44 599 ILE A CA 1
ATOM 4642 C C . ILE A 1 599 ? 21.094 40.5 3.666 1 88.44 599 ILE A C 1
ATOM 4644 O O . ILE A 1 599 ? 21.438 39.469 4.262 1 88.44 599 ILE A O 1
ATOM 4648 N N . ILE A 1 600 ? 20.844 40.5 2.459 1 89.19 600 ILE A N 1
ATOM 4649 C CA . ILE A 1 600 ? 20.875 39.281 1.643 1 89.19 600 ILE A CA 1
ATOM 4650 C C . ILE A 1 600 ? 22.312 38.781 1.535 1 89.19 600 ILE A C 1
ATOM 4652 O O . ILE A 1 600 ? 22.547 37.562 1.562 1 89.19 600 ILE A O 1
ATOM 4656 N N . SER A 1 601 ? 23.234 39.625 1.408 1 87.88 601 SER A N 1
ATOM 4657 C CA . SER A 1 601 ? 24.625 39.25 1.261 1 87.88 601 SER A CA 1
ATOM 4658 C C . SER A 1 601 ? 25.203 38.75 2.584 1 87.88 601 SER A C 1
ATOM 4660 O O . SER A 1 601 ? 26.047 37.844 2.604 1 87.88 601 SER A O 1
ATOM 4662 N N . ASP A 1 602 ? 24.688 39.312 3.646 1 86.5 602 ASP A N 1
ATOM 4663 C CA . ASP A 1 602 ? 25.312 39.031 4.945 1 86.5 602 ASP A CA 1
ATOM 4664 C C . ASP A 1 602 ? 24.641 37.875 5.645 1 86.5 602 ASP A C 1
ATOM 4666 O O . ASP A 1 602 ? 25.141 37.375 6.672 1 86.5 602 ASP A O 1
ATOM 4670 N N . THR A 1 603 ? 23.531 37.5 5.105 1 84 603 THR A N 1
ATOM 4671 C CA . THR A 1 603 ? 22.828 36.406 5.77 1 84 603 THR A CA 1
ATOM 4672 C C . THR A 1 603 ? 22.594 35.25 4.809 1 84 603 THR A C 1
ATOM 4674 O O . THR A 1 603 ? 22.719 35.406 3.592 1 84 603 THR A O 1
ATOM 4677 N N . ASP A 1 604 ? 22.312 34 5.438 1 80.81 604 ASP A N 1
ATOM 4678 C CA . ASP A 1 604 ? 22.031 32.812 4.629 1 80.81 604 ASP A CA 1
ATOM 4679 C C . ASP A 1 604 ? 20.594 32.344 4.82 1 80.81 604 ASP A C 1
ATOM 4681 O O . ASP A 1 604 ? 20.266 31.219 4.469 1 80.81 604 ASP A O 1
ATOM 4685 N N . PHE A 1 605 ? 19.781 33.25 5.309 1 85.31 605 PHE A N 1
ATOM 4686 C CA . PHE A 1 605 ? 18.391 32.875 5.535 1 85.31 605 PHE A CA 1
ATOM 4687 C C . PHE A 1 605 ? 17.656 32.656 4.211 1 85.31 605 PHE A C 1
ATOM 4689 O O . PHE A 1 605 ? 17.953 33.344 3.225 1 85.31 605 PHE A O 1
ATOM 4696 N N . GLN A 1 606 ? 16.781 31.734 4.246 1 86.12 606 GLN A N 1
ATOM 4697 C CA . GLN A 1 606 ? 16.047 31.453 3.021 1 86.12 606 GLN A CA 1
ATOM 4698 C C . GLN A 1 606 ? 14.641 32.062 3.07 1 86.12 606 GLN A C 1
ATOM 4700 O O . GLN A 1 606 ? 13.984 32.188 2.039 1 86.12 606 GLN A O 1
ATOM 4705 N N . THR A 1 607 ? 14.195 32.375 4.238 1 89.44 607 THR A N 1
ATOM 4706 C CA . THR A 1 607 ? 12.883 33 4.438 1 89.44 607 THR A CA 1
ATOM 4707 C C . THR A 1 607 ? 12.992 34.219 5.348 1 89.44 607 THR A C 1
ATOM 4709 O O . THR A 1 607 ? 13.695 34.188 6.359 1 89.44 607 THR A O 1
ATOM 4712 N N . PHE A 1 608 ? 12.328 35.281 4.922 1 92 608 PHE A N 1
ATOM 4713 C CA . PHE A 1 608 ? 12.359 36.531 5.691 1 92 608 PHE A CA 1
ATOM 4714 C C . PHE A 1 608 ? 10.953 36.938 6.137 1 92 608 PHE A C 1
ATOM 4716 O O . PHE A 1 608 ? 10.094 37.219 5.309 1 92 608 PHE A O 1
ATOM 4723 N N . PRO A 1 609 ? 10.734 36.938 7.418 1 92.81 609 PRO A N 1
ATOM 4724 C CA . PRO A 1 609 ? 9.453 37.469 7.895 1 92.81 609 PRO A CA 1
ATOM 4725 C C . PRO A 1 609 ? 9.305 38.969 7.672 1 92.81 609 PRO A C 1
ATOM 4727 O O . PRO A 1 609 ? 10.266 39.719 7.832 1 92.81 609 PRO A O 1
ATOM 4730 N N . ILE A 1 610 ? 8.18 39.344 7.332 1 92.88 610 ILE A N 1
ATOM 4731 C CA . ILE A 1 610 ? 7.844 40.781 7.191 1 92.88 610 ILE A CA 1
ATOM 4732 C C . ILE A 1 610 ? 7.066 41.25 8.414 1 92.88 610 ILE A C 1
ATOM 4734 O O . ILE A 1 610 ? 6.039 40.656 8.773 1 92.88 610 ILE A O 1
ATOM 4738 N N . ILE A 1 611 ? 7.582 42.25 9.039 1 92.69 611 ILE A N 1
ATOM 4739 C CA . ILE A 1 611 ? 6.953 42.75 10.25 1 92.69 611 ILE A CA 1
ATOM 4740 C C . ILE A 1 611 ? 6.57 44.219 10.062 1 92.69 611 ILE A C 1
ATOM 4742 O O . ILE A 1 611 ? 7.059 44.875 9.148 1 92.69 611 ILE A O 1
ATOM 4746 N N . GLN A 1 612 ? 5.699 44.656 10.891 1 90.56 612 GLN A N 1
ATOM 4747 C CA . GLN A 1 612 ? 5.254 46.031 10.797 1 90.56 612 GLN A CA 1
ATOM 4748 C C . GLN A 1 612 ? 6.395 47 11.109 1 90.56 612 GLN A C 1
ATOM 4750 O O . GLN A 1 612 ? 6.668 47.906 10.336 1 90.56 612 GLN A O 1
ATOM 4755 N N . SER A 1 613 ? 6.965 46.844 12.289 1 88.44 613 SER A N 1
ATOM 4756 C CA . SER A 1 613 ? 8.125 47.625 12.703 1 88.44 613 SER A CA 1
ATOM 4757 C C . SER A 1 613 ? 8.992 46.875 13.695 1 88.44 613 SER A C 1
ATOM 4759 O O . SER A 1 613 ? 8.547 45.844 14.266 1 88.44 613 SER A O 1
ATOM 4761 N N . LEU A 1 614 ? 10.164 47.281 13.875 1 83.62 614 LEU A N 1
ATOM 4762 C CA . LEU A 1 614 ? 11.07 46.625 14.805 1 83.62 614 LEU A CA 1
ATOM 4763 C C . LEU A 1 614 ? 10.586 46.781 16.25 1 83.62 614 LEU A C 1
ATOM 4765 O O . LEU A 1 614 ? 10.852 45.906 17.094 1 83.62 614 LEU A O 1
ATOM 4769 N N . GLN A 1 615 ? 9.875 47.906 16.469 1 84.88 615 GLN A N 1
ATOM 4770 C CA . GLN A 1 615 ? 9.328 48.125 17.797 1 84.88 615 GLN A CA 1
ATOM 4771 C C . GLN A 1 615 ? 8.094 47.281 18.047 1 84.88 615 GLN A C 1
ATOM 4773 O O . GLN A 1 615 ? 7.871 46.781 19.156 1 84.88 615 GLN A O 1
ATOM 4778 N N . ASN A 1 616 ? 7.387 47.156 16.984 1 89.44 616 ASN A N 1
ATOM 4779 C CA . ASN A 1 616 ? 6.195 46.312 17 1 89.44 616 ASN A CA 1
ATOM 4780 C C . ASN A 1 616 ? 6.242 45.25 15.922 1 89.44 616 ASN A C 1
ATOM 4782 O O . ASN A 1 616 ? 5.598 45.375 14.875 1 89.44 616 ASN A O 1
ATOM 4786 N N . PRO A 1 617 ? 6.805 44.094 16.25 1 91.44 617 PRO A N 1
ATOM 4787 C CA . PRO A 1 617 ? 7.031 43.094 15.219 1 91.44 617 PRO A CA 1
ATOM 4788 C C . PRO A 1 617 ? 5.777 42.281 14.906 1 91.44 617 PRO A C 1
ATOM 4790 O O . PRO A 1 617 ? 5.832 41.031 14.891 1 91.44 617 PRO A O 1
ATOM 4793 N N . LEU A 1 618 ? 4.762 43.031 14.57 1 92.25 618 LEU A N 1
ATOM 4794 C CA . LEU A 1 618 ? 3.555 42.344 14.094 1 92.25 618 LEU A CA 1
ATOM 4795 C C . LEU A 1 618 ? 3.797 41.688 12.742 1 92.25 618 LEU A C 1
ATOM 4797 O O . LEU A 1 618 ? 4.309 42.312 11.82 1 92.25 618 LEU A O 1
ATOM 4801 N N . ILE A 1 619 ? 3.41 40.438 12.641 1 92 619 ILE A N 1
ATOM 4802 C CA . ILE A 1 619 ? 3.682 39.656 11.438 1 92 619 ILE A CA 1
ATOM 4803 C C . ILE A 1 619 ? 2.748 40.094 10.312 1 92 619 ILE A C 1
ATOM 4805 O O . ILE A 1 619 ? 1.525 40.094 10.477 1 92 619 ILE A O 1
ATOM 4809 N N . LYS A 1 620 ? 3.371 40.438 9.195 1 90.69 620 LYS A N 1
ATOM 4810 C CA . LYS A 1 620 ? 2.588 40.875 8.039 1 90.69 620 LYS A CA 1
ATOM 4811 C C . LYS A 1 620 ? 2.701 39.875 6.895 1 90.69 620 LYS A C 1
ATOM 4813 O O . LYS A 1 620 ? 1.876 39.875 5.977 1 90.69 620 LYS A O 1
ATOM 4818 N N . GLY A 1 621 ? 3.701 39.031 7.012 1 90.44 621 GLY A N 1
ATOM 4819 C CA . GLY A 1 621 ? 3.895 38.031 5.973 1 90.44 621 GLY A CA 1
ATOM 4820 C C . GLY A 1 621 ? 5.305 37.469 5.938 1 90.44 621 GLY A C 1
ATOM 4821 O O . GLY A 1 621 ? 6.043 37.562 6.918 1 90.44 621 GLY A O 1
ATOM 4822 N N . THR A 1 622 ? 5.57 36.719 4.836 1 91.94 622 THR A N 1
ATOM 4823 C CA . THR A 1 622 ? 6.91 36.219 4.605 1 91.94 622 THR A CA 1
ATOM 4824 C C . THR A 1 622 ? 7.297 36.344 3.135 1 91.94 622 THR A C 1
ATOM 4826 O O . THR A 1 622 ? 6.426 36.438 2.266 1 91.94 622 THR A O 1
ATOM 4829 N N . ILE A 1 623 ? 8.586 36.438 2.885 1 90.69 623 ILE A N 1
ATOM 4830 C CA . ILE A 1 623 ? 9.109 36.469 1.524 1 90.69 623 ILE A CA 1
ATOM 4831 C C . ILE A 1 623 ? 10.344 35.562 1.43 1 90.69 623 ILE A C 1
ATOM 4833 O O . ILE A 1 623 ? 11.109 35.438 2.389 1 90.69 623 ILE A O 1
ATOM 4837 N N . GLY A 1 624 ? 10.445 34.906 0.336 1 89.12 624 GLY A N 1
ATOM 4838 C CA . GLY A 1 624 ? 11.586 34 0.135 1 89.12 624 GLY A CA 1
ATOM 4839 C C . GLY A 1 624 ? 12.797 34.719 -0.427 1 89.12 624 GLY A C 1
ATOM 4840 O O . GLY A 1 624 ? 12.672 35.719 -1.125 1 89.12 624 GLY A O 1
ATOM 4841 N N . ARG A 1 625 ? 13.945 34.219 -0.106 1 89 625 ARG A N 1
ATOM 4842 C CA . ARG A 1 625 ? 15.203 34.75 -0.597 1 89 625 ARG A CA 1
ATOM 4843 C C . ARG A 1 625 ? 15.242 34.75 -2.121 1 89 625 ARG A C 1
ATOM 4845 O O . ARG A 1 625 ? 15.672 35.75 -2.734 1 89 625 ARG A O 1
ATOM 4852 N N . ASP A 1 626 ? 14.805 33.719 -2.781 1 84.06 626 ASP A N 1
ATOM 4853 C CA . ASP A 1 626 ? 14.836 33.594 -4.234 1 84.06 626 ASP A CA 1
ATOM 4854 C C . ASP A 1 626 ? 14 34.688 -4.902 1 84.06 626 ASP A C 1
ATOM 4856 O O . ASP A 1 626 ? 14.367 35.219 -5.961 1 84.06 626 ASP A O 1
ATOM 4860 N N . GLU A 1 627 ? 12.906 35 -4.32 1 86.25 627 GLU A N 1
ATOM 4861 C CA . GLU A 1 627 ? 12.047 36.031 -4.871 1 86.25 627 GLU A CA 1
ATOM 4862 C C . GLU A 1 627 ? 12.695 37.406 -4.746 1 86.25 627 GLU A C 1
ATOM 4864 O O . GLU A 1 627 ? 12.578 38.25 -5.652 1 86.25 627 GLU A O 1
ATOM 4869 N N . ILE A 1 628 ? 13.336 37.625 -3.678 1 89.81 628 ILE A N 1
ATOM 4870 C CA . ILE A 1 628 ? 14.023 38.906 -3.469 1 89.81 628 ILE A CA 1
ATOM 4871 C C . ILE A 1 628 ? 15.141 39.062 -4.5 1 89.81 628 ILE A C 1
ATOM 4873 O O . ILE A 1 628 ? 15.258 40.125 -5.137 1 89.81 628 ILE A O 1
ATOM 4877 N N . ILE A 1 629 ? 15.875 38 -4.676 1 89.5 629 ILE A N 1
ATOM 4878 C CA . ILE A 1 629 ? 17 38.031 -5.602 1 89.5 629 ILE A CA 1
ATOM 4879 C C . ILE A 1 629 ? 16.5 38.25 -7.023 1 89.5 629 ILE A C 1
ATOM 4881 O O . ILE A 1 629 ? 17.109 38.969 -7.812 1 89.5 629 ILE A O 1
ATOM 4885 N N . ALA A 1 630 ? 15.43 37.688 -7.332 1 86.12 630 ALA A N 1
ATOM 4886 C CA . ALA A 1 630 ? 14.852 37.812 -8.664 1 86.12 630 ALA A CA 1
ATOM 4887 C C . ALA A 1 630 ? 14.477 39.281 -8.938 1 86.12 630 ALA A C 1
ATOM 4889 O O . ALA A 1 630 ? 14.648 39.781 -10.062 1 86.12 630 ALA A O 1
ATOM 4890 N N . VAL A 1 631 ? 13.961 39.938 -7.969 1 86.75 631 VAL A N 1
ATOM 4891 C CA . VAL A 1 631 ? 13.562 41.344 -8.125 1 86.75 631 VAL A CA 1
ATOM 4892 C C . VAL A 1 631 ? 14.805 42.219 -8.141 1 86.75 631 VAL A C 1
ATOM 4894 O O . VAL A 1 631 ? 14.883 43.188 -8.906 1 86.75 631 VAL A O 1
ATOM 4897 N N . LEU A 1 632 ? 15.758 41.906 -7.352 1 87.06 632 LEU A N 1
ATOM 4898 C CA . LEU A 1 632 ? 16.984 42.688 -7.266 1 87.06 632 LEU A CA 1
ATOM 4899 C C . LEU A 1 632 ? 17.766 42.625 -8.578 1 87.06 632 LEU A C 1
ATOM 4901 O O . LEU A 1 632 ? 18.359 43.625 -9 1 87.06 632 LEU A O 1
ATOM 4905 N N . ASP A 1 633 ? 17.734 41.531 -9.164 1 84.94 633 ASP A N 1
ATOM 4906 C CA . ASP A 1 633 ? 18.469 41.344 -10.406 1 84.94 633 ASP A CA 1
ATOM 4907 C C . ASP A 1 633 ? 17.812 42.125 -11.555 1 84.94 633 ASP A C 1
ATOM 4909 O O . ASP A 1 633 ? 18.5 42.562 -12.477 1 84.94 633 ASP A O 1
ATOM 4913 N N . LYS A 1 634 ? 16.562 42.25 -11.508 1 82.75 634 LYS A N 1
ATOM 4914 C CA . LYS A 1 634 ? 15.852 42.938 -12.578 1 82.75 634 LYS A CA 1
ATOM 4915 C C . LYS A 1 634 ? 15.82 44.438 -12.359 1 82.75 634 LYS A C 1
ATOM 4917 O O . LYS A 1 634 ? 15.57 45.219 -13.289 1 82.75 634 LYS A O 1
ATOM 4922 N N . SER A 1 635 ? 16.109 44.844 -11.172 1 79.5 635 SER A N 1
ATOM 4923 C CA . SER A 1 635 ? 15.922 46.25 -10.867 1 79.5 635 SER A CA 1
ATOM 4924 C C . SER A 1 635 ? 17.234 47 -10.992 1 79.5 635 SER A C 1
ATOM 4926 O O . SER A 1 635 ? 18.281 46.562 -10.5 1 79.5 635 SER A O 1
ATOM 4928 N N . SER A 1 636 ? 17.219 48.031 -11.836 1 80.12 636 SER A N 1
ATOM 4929 C CA . SER A 1 636 ? 18.344 48.969 -11.969 1 80.12 636 SER A CA 1
ATOM 4930 C C . SER A 1 636 ? 18.094 50.281 -11.219 1 80.12 636 SER A C 1
ATOM 4932 O O . SER A 1 636 ? 18.641 51.312 -11.57 1 80.12 636 SER A O 1
ATOM 4934 N N . SER A 1 637 ? 17.438 50.125 -10.195 1 79.81 637 SER A N 1
ATOM 4935 C CA . SER A 1 637 ? 17.031 51.344 -9.469 1 79.81 637 SER A CA 1
ATOM 4936 C C . SER A 1 637 ? 18.156 51.875 -8.602 1 79.81 637 SER A C 1
ATOM 4938 O O . SER A 1 637 ? 19.156 51.156 -8.367 1 79.81 637 SER A O 1
ATOM 4940 N N . SER A 1 638 ? 17.984 53.094 -8.148 1 84.81 638 SER A N 1
ATOM 4941 C CA . SER A 1 638 ? 18.953 53.719 -7.281 1 84.81 638 SER A CA 1
ATOM 4942 C C . SER A 1 638 ? 19.031 53.031 -5.922 1 84.81 638 SER A C 1
ATOM 4944 O O . SER A 1 638 ? 18.031 52.531 -5.422 1 84.81 638 SER A O 1
ATOM 4946 N N . PRO A 1 639 ? 20.125 53 -5.34 1 86.25 639 PRO A N 1
ATOM 4947 C CA . PRO A 1 639 ? 20.328 52.344 -4.051 1 86.25 639 PRO A CA 1
ATOM 4948 C C . PRO A 1 639 ? 19.5 52.938 -2.932 1 86.25 639 PRO A C 1
ATOM 4950 O O . PRO A 1 639 ? 19.203 52.281 -1.933 1 86.25 639 PRO A O 1
ATOM 4953 N N . ASP A 1 640 ? 19.016 54.156 -3.131 1 87.25 640 ASP A N 1
ATOM 4954 C CA . ASP A 1 640 ? 18.297 54.875 -2.057 1 87.25 640 ASP A CA 1
ATOM 4955 C C . ASP A 1 640 ? 16.797 54.688 -2.197 1 87.25 640 ASP A C 1
ATOM 4957 O O . ASP A 1 640 ? 16.031 55.156 -1.35 1 87.25 640 ASP A O 1
ATOM 4961 N N . ILE A 1 641 ? 16.422 53.938 -3.047 1 88.44 641 ILE A N 1
ATOM 4962 C CA . ILE A 1 641 ? 14.984 53.781 -3.271 1 88.44 641 ILE A CA 1
ATOM 4963 C C . ILE A 1 641 ? 14.383 52.875 -2.178 1 88.44 641 ILE A C 1
ATOM 4965 O O . ILE A 1 641 ? 14.953 51.844 -1.818 1 88.44 641 ILE A O 1
ATOM 4969 N N . PRO A 1 642 ? 13.336 53.375 -1.581 1 88.88 642 PRO A N 1
ATOM 4970 C CA . PRO A 1 642 ? 12.688 52.562 -0.543 1 88.88 642 PRO A CA 1
ATOM 4971 C C . PRO A 1 642 ? 11.992 51.344 -1.105 1 88.88 642 PRO A C 1
ATOM 4973 O O . PRO A 1 642 ? 11.414 51.406 -2.191 1 88.88 642 PRO A O 1
ATOM 4976 N N . CYS A 1 643 ? 12.117 50.219 -0.328 1 89.81 643 CYS A N 1
ATOM 4977 C CA . CYS A 1 643 ? 11.453 48.969 -0.674 1 89.81 643 CYS A CA 1
ATOM 4978 C C . CYS A 1 643 ? 10.133 48.844 0.071 1 89.81 643 CYS A C 1
ATOM 4980 O O . CYS A 1 643 ? 10.039 49.156 1.254 1 89.81 643 CYS A O 1
ATOM 4982 N N . LYS A 1 644 ? 9.164 48.438 -0.6 1 87.88 644 LYS A N 1
ATOM 4983 C CA . LYS A 1 644 ? 7.855 48.25 0.012 1 87.88 644 LYS A CA 1
ATOM 4984 C C . LYS A 1 644 ? 7.426 46.781 -0.112 1 87.88 644 LYS A C 1
ATOM 4986 O O . LYS A 1 644 ? 7.504 46.188 -1.192 1 87.88 644 LYS A O 1
ATOM 4991 N N . PHE A 1 645 ? 6.914 46.281 1.008 1 88.81 645 PHE A N 1
ATOM 4992 C CA . PHE A 1 645 ? 6.531 44.875 1.03 1 88.81 645 PHE A CA 1
ATOM 4993 C C . PHE A 1 645 ? 5.023 44.719 1.172 1 88.81 645 PHE A C 1
ATOM 4995 O O . PHE A 1 645 ? 4.504 43.594 1.179 1 88.81 645 PHE A O 1
ATOM 5002 N N . THR A 1 646 ? 4.254 45.688 1.392 1 81.44 646 THR A N 1
ATOM 5003 C CA . THR A 1 646 ? 2.793 45.688 1.402 1 81.44 646 THR A CA 1
ATOM 5004 C C . THR A 1 646 ? 2.248 46.562 0.272 1 81.44 646 THR A C 1
ATOM 5006 O O . THR A 1 646 ? 2.91 47.5 -0.171 1 81.44 646 THR A O 1
ATOM 5009 N N . PRO A 1 647 ? 1.062 46.188 -0.179 1 74.19 647 PRO A N 1
ATOM 5010 C CA . PRO A 1 647 ? 0.521 46.969 -1.292 1 74.19 647 PRO A CA 1
ATOM 5011 C C . PRO A 1 647 ? 0.239 48.406 -0.911 1 74.19 647 PRO A C 1
ATOM 5013 O O . PRO A 1 647 ? -0.274 48.688 0.178 1 74.19 647 PRO A O 1
ATOM 5016 N N . SER A 1 648 ? 1.029 49.438 -1.438 1 65.56 648 SER A N 1
ATOM 5017 C CA . SER A 1 648 ? 0.738 50.844 -1.206 1 65.56 648 SER A CA 1
ATOM 5018 C C . SER A 1 648 ? 0.815 51.656 -2.502 1 65.56 648 SER A C 1
ATOM 5020 O O . SER A 1 648 ? 1.478 51.25 -3.455 1 65.56 648 SER A O 1
ATOM 5022 N N . ASN A 1 649 ? -0.051 52.594 -2.652 1 63.19 649 ASN A N 1
ATOM 5023 C CA . ASN A 1 649 ? -0.196 53.469 -3.82 1 63.19 649 ASN A CA 1
ATOM 5024 C C . ASN A 1 649 ? 1.01 54.375 -3.992 1 63.19 649 ASN A C 1
ATOM 5026 O O . ASN A 1 649 ? 1.013 55.25 -4.867 1 63.19 649 ASN A O 1
ATOM 5030 N N . LYS A 1 650 ? 2.053 54.156 -3.334 1 65.5 650 LYS A N 1
ATOM 5031 C CA . LYS A 1 650 ? 3.131 55.125 -3.5 1 65.5 650 LYS A CA 1
ATOM 5032 C C . LYS A 1 650 ? 3.969 54.812 -4.734 1 65.5 650 LYS A C 1
ATOM 5034 O O . LYS A 1 650 ? 4.297 53.656 -4.992 1 65.5 650 LYS A O 1
ATOM 5039 N N . THR A 1 651 ? 4.293 55.75 -5.621 1 66.25 651 THR A N 1
ATOM 5040 C CA . THR A 1 651 ? 4.859 55.656 -6.965 1 66.25 651 THR A CA 1
ATOM 5041 C C . THR A 1 651 ? 6.379 55.531 -6.898 1 66.25 651 THR A C 1
ATOM 5043 O O . THR A 1 651 ? 6.988 54.875 -7.766 1 66.25 651 THR A O 1
ATOM 5046 N N . ASN A 1 652 ? 7.137 56 -5.949 1 76.31 652 ASN A N 1
ATOM 5047 C CA . ASN A 1 652 ? 8.594 56.031 -6.027 1 76.31 652 ASN A CA 1
ATOM 5048 C C . ASN A 1 652 ? 9.219 54.938 -5.137 1 76.31 652 ASN A C 1
ATOM 5050 O O . ASN A 1 652 ? 10.055 55.25 -4.289 1 76.31 652 ASN A O 1
ATOM 5054 N N . CYS A 1 653 ? 8.727 53.656 -5.184 1 84 653 CYS A N 1
ATOM 5055 C CA . CYS A 1 653 ? 9.266 52.562 -4.375 1 84 653 CYS A CA 1
ATOM 5056 C C . CYS A 1 653 ? 9.352 51.281 -5.184 1 84 653 CYS A C 1
ATOM 5058 O O . CYS A 1 653 ? 8.703 51.156 -6.219 1 84 653 CYS A O 1
ATOM 5060 N N . LEU A 1 654 ? 10.344 50.5 -4.867 1 87.06 654 LEU A N 1
ATOM 5061 C CA . LEU A 1 654 ? 10.398 49.156 -5.426 1 87.06 654 LEU A CA 1
ATOM 5062 C C . LEU A 1 654 ? 9.391 48.219 -4.734 1 87.06 654 LEU A C 1
ATOM 5064 O O . LEU A 1 654 ? 9.477 48 -3.523 1 87.06 654 LEU A O 1
ATOM 5068 N N . ASP A 1 655 ? 8.508 47.688 -5.387 1 86.19 655 ASP A N 1
ATOM 5069 C CA . ASP A 1 655 ? 7.359 46.969 -4.832 1 86.19 655 ASP A CA 1
ATOM 5070 C C . ASP A 1 655 ? 7.609 45.469 -4.82 1 86.19 655 ASP A C 1
ATOM 5072 O O . ASP A 1 655 ? 7.801 44.875 -5.875 1 86.19 655 ASP A O 1
ATOM 5076 N N . PHE A 1 656 ? 7.621 44.875 -3.623 1 88.88 656 PHE A N 1
ATOM 5077 C CA . PHE A 1 656 ? 7.77 43.438 -3.453 1 88.88 656 PHE A CA 1
ATOM 5078 C C . PHE A 1 656 ? 6.441 42.812 -3.061 1 88.88 656 PHE A C 1
ATOM 5080 O O . PHE A 1 656 ? 6.387 41.625 -2.752 1 88.88 656 PHE A O 1
ATOM 5087 N N . SER A 1 657 ? 5.352 43.5 -3.072 1 85.44 657 SER A N 1
ATOM 5088 C CA . SER A 1 657 ? 4.074 43.094 -2.508 1 85.44 657 SER A CA 1
ATOM 5089 C C . SER A 1 657 ? 3.537 41.844 -3.217 1 85.44 657 SER A C 1
ATOM 5091 O O . SER A 1 657 ? 2.9 41 -2.594 1 85.44 657 SER A O 1
ATOM 5093 N N . HIS A 1 658 ? 3.895 41.656 -4.41 1 81.25 658 HIS A N 1
ATOM 5094 C CA . HIS A 1 658 ? 3.332 40.562 -5.195 1 81.25 658 HIS A CA 1
ATOM 5095 C C . HIS A 1 658 ? 4.02 39.219 -4.867 1 81.25 658 HIS A C 1
ATOM 5097 O O . HIS A 1 658 ? 3.506 38.156 -5.207 1 81.25 658 HIS A O 1
ATOM 5103 N N . TYR A 1 659 ? 5.074 39.312 -4.16 1 85.31 659 TYR A N 1
ATOM 5104 C CA . TYR A 1 659 ? 5.832 38.094 -3.865 1 85.31 659 TYR A CA 1
ATOM 5105 C C . TYR A 1 659 ? 5.672 37.688 -2.404 1 85.31 659 TYR A C 1
ATOM 5107 O O . TYR A 1 659 ? 6.238 36.688 -1.965 1 85.31 659 TYR A O 1
ATOM 5115 N N . ILE A 1 660 ? 4.852 38.406 -1.736 1 87.19 660 ILE A N 1
ATOM 5116 C CA . ILE A 1 660 ? 4.719 38.188 -0.302 1 87.19 660 ILE A CA 1
ATOM 5117 C C . ILE A 1 660 ? 3.633 37.125 -0.047 1 87.19 660 ILE A C 1
ATOM 5119 O O . ILE A 1 660 ? 2.588 37.156 -0.7 1 87.19 660 ILE A O 1
ATOM 5123 N N . ASN A 1 661 ? 3.963 36.188 0.839 1 87.12 661 ASN A N 1
ATOM 5124 C CA . ASN A 1 661 ? 2.945 35.312 1.422 1 87.12 661 ASN A CA 1
ATOM 5125 C C . ASN A 1 661 ? 2.266 35.969 2.619 1 87.12 661 ASN A C 1
ATOM 5127 O O . ASN A 1 661 ? 2.834 36.031 3.713 1 87.12 661 ASN A O 1
ATOM 5131 N N . GLU A 1 662 ? 1.137 36.375 2.439 1 84.69 662 GLU A N 1
ATOM 5132 C CA . GLU A 1 662 ? 0.439 37.188 3.445 1 84.69 662 GLU A CA 1
ATOM 5133 C C . GLU A 1 662 ? -0.096 36.312 4.57 1 84.69 662 GLU A C 1
ATOM 5135 O O . GLU A 1 662 ? -0.448 36.812 5.641 1 84.69 662 GLU A O 1
ATOM 5140 N N . ALA A 1 663 ? -0.13 35.062 4.336 1 85.62 663 ALA A N 1
ATOM 5141 C CA . ALA A 1 663 ? -0.671 34.188 5.359 1 85.62 663 ALA A CA 1
ATOM 5142 C C . ALA A 1 663 ? 0.263 33 5.609 1 85.62 663 ALA A C 1
ATOM 5144 O O . ALA A 1 663 ? -0.12 31.844 5.414 1 85.62 663 ALA A O 1
ATOM 5145 N N . PRO A 1 664 ? 1.369 33.312 6.176 1 89.25 664 PRO A N 1
ATOM 5146 C CA . PRO A 1 664 ? 2.291 32.219 6.477 1 89.25 664 PRO A CA 1
ATOM 5147 C C . PRO A 1 664 ? 1.79 31.328 7.605 1 89.25 664 PRO A C 1
ATOM 5149 O O . PRO A 1 664 ? 0.971 31.75 8.422 1 89.25 664 PRO A O 1
ATOM 5152 N N . ILE A 1 665 ? 2.236 30.125 7.641 1 91.31 665 ILE A N 1
ATOM 5153 C CA . ILE A 1 665 ? 1.903 29.219 8.734 1 91.31 665 ILE A CA 1
ATOM 5154 C C . ILE A 1 665 ? 2.65 29.641 10 1 91.31 665 ILE A C 1
ATOM 5156 O O . ILE A 1 665 ? 3.873 29.797 9.977 1 91.31 665 ILE A O 1
ATOM 5160 N N . SER A 1 666 ? 1.938 29.891 11.023 1 92.88 666 SER A N 1
ATOM 5161 C CA . SER A 1 666 ? 2.518 30.328 12.297 1 92.88 666 SER A CA 1
ATOM 5162 C C . SER A 1 666 ? 1.938 29.531 13.461 1 92.88 666 SER A C 1
ATOM 5164 O O . SER A 1 666 ? 0.842 28.984 13.367 1 92.88 666 SER A O 1
ATOM 5166 N N . VAL A 1 667 ? 2.746 29.406 14.43 1 92.69 667 VAL A N 1
ATOM 5167 C CA . VAL A 1 667 ? 2.307 28.75 15.656 1 92.69 667 VAL A CA 1
ATOM 5168 C C . VAL A 1 667 ? 2.568 29.656 16.859 1 92.69 667 VAL A C 1
ATOM 5170 O O . VAL A 1 667 ? 3.387 30.578 16.781 1 92.69 667 VAL A O 1
ATOM 5173 N N . GLU A 1 668 ? 1.841 29.375 17.938 1 91.38 668 GLU A N 1
ATOM 5174 C CA . GLU A 1 668 ? 1.98 30.156 19.156 1 91.38 668 GLU A CA 1
ATOM 5175 C C . GLU A 1 668 ? 3.133 29.656 20.016 1 91.38 668 GLU A C 1
ATOM 5177 O O . GLU A 1 668 ? 3.479 28.469 19.969 1 91.38 668 GLU A O 1
ATOM 5182 N N . LEU A 1 669 ? 3.633 30.578 20.766 1 91.12 669 LEU A N 1
ATOM 5183 C CA . LEU A 1 669 ? 4.598 30.172 21.781 1 91.12 669 LEU A CA 1
ATOM 5184 C C . LEU A 1 669 ? 4 29.125 22.703 1 91.12 669 LEU A C 1
ATOM 5186 O O . LEU A 1 669 ? 2.828 29.219 23.078 1 91.12 669 LEU A O 1
ATOM 5190 N N . GLY A 1 670 ? 4.754 28.156 22.969 1 88.69 670 GLY A N 1
ATOM 5191 C CA . GLY A 1 670 ? 4.281 27.125 23.875 1 88.69 670 GLY A CA 1
ATOM 5192 C C . GLY A 1 670 ? 3.713 25.906 23.172 1 88.69 670 GLY A C 1
ATOM 5193 O O . GLY A 1 670 ? 3.414 24.891 23.797 1 88.69 670 GLY A O 1
ATOM 5194 N N . THR A 1 671 ? 3.588 26.031 21.875 1 91.25 671 THR A N 1
ATOM 5195 C CA . THR A 1 671 ? 3.111 24.875 21.109 1 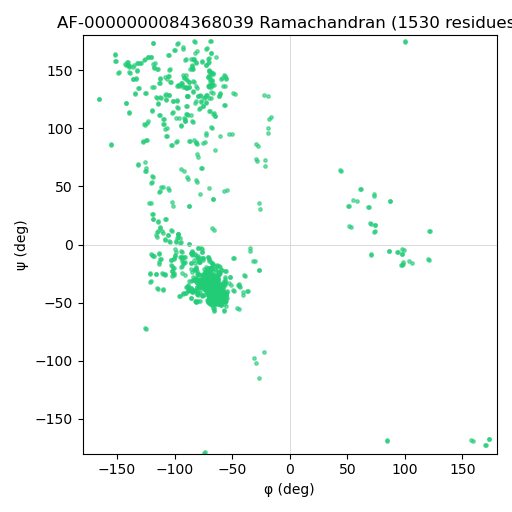91.25 671 THR A CA 1
ATOM 5196 C C . THR A 1 671 ? 4.066 23.703 21.266 1 91.25 671 THR A C 1
ATOM 5198 O O . THR A 1 671 ? 5.281 23.859 21.125 1 91.25 671 THR A O 1
ATOM 5201 N N . PRO A 1 672 ? 3.479 22.562 21.609 1 89.25 672 PRO A N 1
ATOM 5202 C CA . PRO A 1 672 ? 4.348 21.391 21.719 1 89.25 672 PRO A CA 1
ATOM 5203 C C . PRO A 1 672 ? 5.082 21.078 20.422 1 89.25 672 PRO A C 1
ATOM 5205 O O . PRO A 1 672 ? 4.508 21.188 19.344 1 89.25 672 PRO A O 1
ATOM 5208 N N . LEU A 1 673 ? 6.297 20.641 20.531 1 91.06 673 LEU A N 1
ATOM 5209 C CA . LEU A 1 673 ? 7.121 20.344 19.359 1 91.06 673 LEU A CA 1
ATOM 5210 C C . LEU A 1 673 ? 6.551 19.172 18.578 1 91.06 673 LEU A C 1
ATOM 5212 O O . LEU A 1 673 ? 6.77 19.062 17.359 1 91.06 673 LEU A O 1
ATOM 5216 N N . GLU A 1 674 ? 5.84 18.312 19.203 1 88.19 674 GLU A N 1
ATOM 5217 C CA . GLU A 1 674 ? 5.207 17.188 18.516 1 88.19 674 GLU A CA 1
ATOM 5218 C C . GLU A 1 674 ? 4.207 17.672 17.469 1 88.19 674 GLU A C 1
ATOM 5220 O O . GLU A 1 674 ? 4.141 17.141 16.359 1 88.19 674 GLU A O 1
ATOM 5225 N N . THR A 1 675 ? 3.484 18.688 17.812 1 88.81 675 THR A N 1
ATOM 5226 C CA . THR A 1 675 ? 2.514 19.266 16.891 1 88.81 675 THR A CA 1
ATOM 5227 C C . THR A 1 675 ? 3.219 19.969 15.734 1 88.81 675 THR A C 1
ATOM 5229 O O . THR A 1 675 ? 2.789 19.875 14.578 1 88.81 675 THR A O 1
ATOM 5232 N N . VAL A 1 676 ? 4.254 20.672 16.109 1 92.44 676 VAL A N 1
ATOM 5233 C CA . VAL A 1 676 ? 5.016 21.391 15.094 1 92.44 676 VAL A CA 1
ATOM 5234 C C . VAL A 1 676 ? 5.613 20.391 14.102 1 92.44 676 VAL A C 1
ATOM 5236 O O . VAL A 1 676 ? 5.602 20.625 12.891 1 92.44 676 VAL A O 1
ATOM 5239 N N . LEU A 1 677 ? 6.152 19.328 14.648 1 91.94 677 LEU A N 1
ATOM 5240 C CA . LEU A 1 677 ? 6.719 18.297 13.797 1 91.94 677 LEU A CA 1
ATOM 5241 C C . LEU A 1 677 ? 5.656 17.719 12.867 1 91.94 677 LEU A C 1
ATOM 5243 O O . LEU A 1 677 ? 5.934 17.453 11.695 1 91.94 677 LEU A O 1
ATOM 5247 N N . ASP A 1 678 ? 4.48 17.484 13.344 1 88.5 678 ASP A N 1
ATOM 5248 C CA . ASP A 1 678 ? 3.383 16.953 12.531 1 88.5 678 ASP A CA 1
ATOM 5249 C C . ASP A 1 678 ? 3.062 17.906 11.375 1 88.5 678 ASP A C 1
ATOM 5251 O O . ASP A 1 678 ? 2.756 17.453 10.266 1 88.5 678 ASP A O 1
ATOM 5255 N N . VAL A 1 679 ? 3.094 19.156 11.648 1 91.12 679 VAL A N 1
ATOM 5256 C CA . VAL A 1 679 ? 2.816 20.141 10.602 1 91.12 679 VAL A CA 1
ATOM 5257 C C . VAL A 1 679 ? 3.908 20.078 9.539 1 91.12 679 VAL A C 1
ATOM 5259 O O . VAL A 1 679 ? 3.619 20.109 8.344 1 91.12 679 VAL A O 1
ATOM 5262 N N . PHE A 1 680 ? 5.152 20 10.008 1 91.19 680 PHE A N 1
ATOM 5263 C CA . PHE A 1 680 ? 6.258 19.906 9.062 1 91.19 680 PHE A CA 1
ATOM 5264 C C . PHE A 1 680 ? 6.141 18.656 8.211 1 91.19 680 PHE A C 1
ATOM 5266 O O . PHE A 1 680 ? 6.332 18.703 6.996 1 91.19 680 PHE A O 1
ATOM 5273 N N . HIS A 1 681 ? 5.809 17.656 8.836 1 88.19 681 HIS A N 1
ATOM 5274 C CA . HIS A 1 681 ? 5.801 16.344 8.18 1 88.19 681 HIS A CA 1
ATOM 5275 C C . HIS A 1 681 ? 4.59 16.203 7.262 1 88.19 681 HIS A C 1
ATOM 5277 O O . HIS A 1 681 ? 4.707 15.68 6.148 1 88.19 681 HIS A O 1
ATOM 5283 N N . LYS A 1 682 ? 3.439 16.609 7.703 1 87.06 682 LYS A N 1
ATOM 5284 C CA . LYS A 1 682 ? 2.195 16.312 7.004 1 87.06 682 LYS A CA 1
ATOM 5285 C C . LYS A 1 682 ? 1.817 17.422 6.035 1 87.06 682 LYS A C 1
ATOM 5287 O O . LYS A 1 682 ? 1.349 17.156 4.926 1 87.06 682 LYS A O 1
ATOM 5292 N N . VAL A 1 683 ? 1.987 18.656 6.457 1 88 683 VAL A N 1
ATOM 5293 C CA . VAL A 1 683 ? 1.646 19.781 5.59 1 88 683 VAL A CA 1
ATOM 5294 C C . VAL A 1 683 ? 2.852 20.156 4.73 1 88 683 VAL A C 1
ATOM 5296 O O . VAL A 1 683 ? 2.701 20.5 3.557 1 88 683 VAL A O 1
ATOM 5299 N N . GLY A 1 684 ? 4.051 20.125 5.297 1 88.94 684 GLY A N 1
ATOM 5300 C CA . GLY A 1 684 ? 5.297 20.203 4.555 1 88.94 684 GLY A CA 1
ATOM 5301 C C . GLY A 1 684 ? 5.754 21.625 4.305 1 88.94 684 GLY A C 1
ATOM 5302 O O . GLY A 1 684 ? 6.195 21.969 3.203 1 88.94 684 GLY A O 1
ATOM 5303 N N . PRO A 1 685 ? 5.59 22.562 5.234 1 90.19 685 PRO A N 1
ATOM 5304 C CA . PRO A 1 685 ? 6.188 23.891 5.055 1 90.19 685 PRO A CA 1
ATOM 5305 C C . PRO A 1 685 ? 7.703 23.891 5.238 1 90.19 685 PRO A C 1
ATOM 5307 O O . PRO A 1 685 ? 8.242 23 5.902 1 90.19 685 PRO A O 1
ATOM 5310 N N . LYS A 1 686 ? 8.344 24.844 4.605 1 90.12 686 LYS A N 1
ATOM 5311 C CA . LYS A 1 686 ? 9.781 24.984 4.773 1 90.12 686 LYS A CA 1
ATOM 5312 C C . LYS A 1 686 ? 10.117 25.625 6.125 1 90.12 686 LYS A C 1
ATOM 5314 O O . LYS A 1 686 ? 11.148 25.312 6.719 1 90.12 686 LYS A O 1
ATOM 5319 N N . CYS A 1 687 ? 9.234 26.469 6.5 1 92.06 687 CYS A N 1
ATOM 5320 C CA . CYS A 1 687 ? 9.445 27.234 7.723 1 92.06 687 CYS A CA 1
ATOM 5321 C C . CYS A 1 687 ? 8.117 27.547 8.398 1 92.06 687 CYS A C 1
ATOM 5323 O O . CYS A 1 687 ? 7.09 27.688 7.73 1 92.06 687 CYS A O 1
ATOM 5325 N N . ILE A 1 688 ? 8.172 27.625 9.703 1 94.31 688 ILE A N 1
ATOM 5326 C CA . ILE A 1 688 ? 7.016 28.016 10.508 1 94.31 688 ILE A CA 1
ATOM 5327 C C . ILE A 1 688 ? 7.391 29.188 11.406 1 94.31 688 ILE A C 1
ATOM 5329 O O . ILE A 1 688 ? 8.43 29.172 12.062 1 94.31 688 ILE A O 1
ATOM 5333 N N . LEU A 1 689 ? 6.559 30.219 11.391 1 94.81 689 LEU A N 1
ATOM 5334 C CA . LEU A 1 689 ? 6.801 31.359 12.258 1 94.81 689 LEU A CA 1
ATOM 5335 C C . LEU A 1 689 ? 6.25 31.109 13.656 1 94.81 689 LEU A C 1
ATOM 5337 O O . LEU A 1 689 ? 5.203 30.484 13.812 1 94.81 689 LEU A O 1
ATOM 5341 N N . VAL A 1 690 ? 6.996 31.531 14.578 1 94.44 690 VAL A N 1
ATOM 5342 C CA . VAL A 1 690 ? 6.555 31.453 15.961 1 94.44 690 VAL A CA 1
ATOM 5343 C C . VAL A 1 690 ? 6.133 32.844 16.469 1 94.44 690 VAL A C 1
ATOM 5345 O O . VAL A 1 690 ? 6.891 33.781 16.344 1 94.44 690 VAL A O 1
ATOM 5348 N N . GLN A 1 691 ? 4.965 32.906 17.031 1 92.81 691 GLN A N 1
ATOM 5349 C CA . GLN A 1 691 ? 4.438 34.188 17.438 1 92.81 691 GLN A CA 1
ATOM 5350 C C . GLN A 1 691 ? 3.895 34.125 18.859 1 92.81 691 GLN A C 1
ATOM 5352 O O . GLN A 1 691 ? 3.67 33.062 19.406 1 92.81 691 GLN A O 1
ATOM 5357 N N . HIS A 1 692 ? 3.842 35.188 19.453 1 90.69 692 HIS A N 1
ATOM 5358 C CA . HIS A 1 692 ? 3.123 35.406 20.703 1 90.69 692 HIS A CA 1
ATOM 5359 C C . HIS A 1 692 ? 2.102 36.531 20.562 1 90.69 692 HIS A C 1
ATOM 5361 O O . HIS A 1 692 ? 2.469 37.688 20.562 1 90.69 692 HIS A O 1
ATOM 5367 N N . GLU A 1 693 ? 0.889 36.156 20.5 1 86.12 693 GLU A N 1
ATOM 5368 C CA . GLU A 1 693 ? -0.203 37.125 20.359 1 86.12 693 GLU A CA 1
ATOM 5369 C C . GLU A 1 693 ? -0.01 38.031 19.141 1 86.12 693 GLU A C 1
ATOM 5371 O O . GLU A 1 693 ? -0.116 39.25 19.234 1 86.12 693 GLU A O 1
ATOM 5376 N N . GLY A 1 694 ? 0.496 37.438 18.047 1 87 694 GLY A N 1
ATOM 5377 C CA . GLY A 1 694 ? 0.632 38.125 16.781 1 87 694 GLY A CA 1
ATOM 5378 C C . GLY A 1 694 ? 2.02 38.688 16.547 1 87 694 GLY A C 1
ATOM 5379 O O . GLY A 1 694 ? 2.377 39.062 15.422 1 87 694 GLY A O 1
ATOM 5380 N N . LEU A 1 695 ? 2.787 38.812 17.594 1 91.62 695 LEU A N 1
ATOM 5381 C CA . LEU A 1 695 ? 4.133 39.344 17.5 1 91.62 695 LEU A CA 1
ATOM 5382 C C . LEU A 1 695 ? 5.148 38.25 17.188 1 91.62 695 LEU A C 1
ATOM 5384 O O . LEU A 1 695 ? 5.121 37.188 17.797 1 91.62 695 LEU A O 1
ATOM 5388 N N . LEU A 1 696 ? 6.031 38.531 16.281 1 93.62 696 LEU A N 1
ATOM 5389 C CA . LEU A 1 696 ? 7.039 37.562 15.883 1 93.62 696 LEU A CA 1
ATOM 5390 C C . LEU A 1 696 ? 8.039 37.312 17 1 93.62 696 LEU A C 1
ATOM 5392 O O . LEU A 1 696 ? 8.609 38.281 17.562 1 93.62 696 LEU A O 1
ATOM 5396 N N . GLN A 1 697 ? 8.203 36.094 17.344 1 91.75 697 GLN A N 1
ATOM 5397 C CA . GLN A 1 697 ? 9.18 35.75 18.375 1 91.75 697 GLN A CA 1
ATOM 5398 C C . GLN A 1 697 ? 10.359 35 17.766 1 91.75 697 GLN A C 1
ATOM 5400 O O . GLN A 1 697 ? 11.453 34.969 18.344 1 91.75 697 GLN A O 1
ATOM 5405 N N . GLY A 1 698 ? 10.148 34.375 16.688 1 92.25 698 GLY A N 1
ATOM 5406 C CA . GLY A 1 698 ? 11.164 33.594 16.016 1 92.25 698 GLY A CA 1
ATOM 5407 C C . GLY A 1 698 ? 10.617 32.75 14.867 1 92.25 698 GLY A C 1
ATOM 5408 O O . GLY A 1 698 ? 9.508 33 14.383 1 92.25 698 GLY A O 1
ATOM 5409 N N . LEU A 1 699 ? 11.492 31.922 14.344 1 93.56 699 LEU A N 1
ATOM 5410 C CA . LEU A 1 699 ? 11.062 31 13.305 1 93.56 699 LEU A CA 1
ATOM 5411 C C . LEU A 1 699 ? 11.742 29.641 13.484 1 93.56 699 LEU A C 1
ATOM 5413 O O . LEU A 1 699 ? 12.758 29.531 14.18 1 93.56 699 LEU A O 1
ATOM 5417 N N . ILE A 1 700 ? 11.117 28.625 12.945 1 93.75 700 ILE A N 1
ATOM 5418 C CA . ILE A 1 700 ? 11.672 27.281 13.023 1 93.75 700 ILE A CA 1
ATOM 5419 C C . ILE A 1 700 ? 11.578 26.609 11.648 1 93.75 700 ILE A C 1
ATOM 5421 O O . ILE A 1 700 ? 10.555 26.703 10.977 1 93.75 700 ILE A O 1
ATOM 5425 N N . THR A 1 701 ? 12.711 26.062 11.227 1 92 701 THR A N 1
ATOM 5426 C CA . THR A 1 701 ? 12.727 25.359 9.953 1 92 701 THR A CA 1
ATOM 5427 C C . THR A 1 701 ? 12.648 23.844 10.172 1 92 701 THR A C 1
ATOM 5429 O O . THR A 1 701 ? 12.781 23.375 11.305 1 92 701 THR A O 1
ATOM 5432 N N . ARG A 1 702 ? 12.414 23.156 9.141 1 90.94 702 ARG A N 1
ATOM 5433 C CA . ARG A 1 702 ? 12.352 21.688 9.203 1 90.94 702 ARG A CA 1
ATOM 5434 C C . ARG A 1 702 ? 13.672 21.109 9.695 1 90.94 702 ARG A C 1
ATOM 5436 O O . ARG A 1 702 ? 13.695 20.125 10.422 1 90.94 702 ARG A O 1
ATOM 5443 N N . LYS A 1 703 ? 14.758 21.672 9.258 1 89.56 703 LYS A N 1
ATOM 5444 C CA . LYS A 1 703 ? 16.078 21.203 9.688 1 89.56 703 LYS A CA 1
ATOM 5445 C C . LYS A 1 703 ? 16.312 21.516 11.164 1 89.56 703 LYS A C 1
ATOM 5447 O O . LYS A 1 703 ? 16.953 20.734 11.867 1 89.56 703 LYS A O 1
ATOM 5452 N N . ASP A 1 704 ? 15.75 22.625 11.641 1 88.81 704 ASP A N 1
ATOM 5453 C CA . ASP A 1 704 ? 15.93 23.016 13.031 1 88.81 704 ASP A CA 1
ATOM 5454 C C . ASP A 1 704 ? 15.305 22 13.977 1 88.81 704 ASP A C 1
ATOM 5456 O O . ASP A 1 704 ? 15.891 21.656 15.008 1 88.81 704 ASP A O 1
ATOM 5460 N N . ILE A 1 705 ? 14.164 21.641 13.625 1 89.81 705 ILE A N 1
ATOM 5461 C CA . ILE A 1 705 ? 13.461 20.719 14.516 1 89.81 705 ILE A CA 1
ATOM 5462 C C . ILE A 1 705 ? 14.188 19.391 14.562 1 89.81 705 ILE A C 1
ATOM 5464 O O . ILE A 1 705 ? 14.203 18.719 15.594 1 89.81 705 ILE A O 1
ATOM 5468 N N . LEU A 1 706 ? 14.727 18.953 13.461 1 88.62 706 LEU A N 1
ATOM 5469 C CA . LEU A 1 706 ? 15.492 17.719 13.414 1 88.62 706 LEU A CA 1
ATOM 5470 C C . LEU A 1 706 ? 16.781 17.828 14.227 1 88.62 706 LEU A C 1
ATOM 5472 O O . LEU A 1 706 ? 17.141 16.906 14.953 1 88.62 706 LEU A O 1
ATOM 5476 N N . LYS A 1 707 ? 17.406 18.953 14.062 1 88.06 707 LYS A N 1
ATOM 5477 C CA . LYS A 1 707 ? 18.625 19.203 14.836 1 88.06 707 LYS A CA 1
ATOM 5478 C C . LYS A 1 707 ? 18.344 19.172 16.328 1 88.06 707 LYS A C 1
ATOM 5480 O O . LYS A 1 707 ? 19.141 18.609 17.109 1 88.06 707 LYS A O 1
ATOM 5485 N N . TYR A 1 708 ? 17.281 19.719 16.672 1 87.56 708 TYR A N 1
ATOM 5486 C CA . TYR A 1 708 ? 16.938 19.781 18.094 1 87.56 708 TYR A CA 1
ATOM 5487 C C . TYR A 1 708 ? 16.609 18.391 18.625 1 87.56 708 TYR A C 1
ATOM 5489 O O . TYR A 1 708 ? 16.922 18.062 19.766 1 87.56 708 TYR A O 1
ATOM 5497 N N . GLU A 1 709 ? 15.945 17.672 17.875 1 86.88 709 GLU A N 1
ATOM 5498 C CA . GLU A 1 709 ? 15.625 16.312 18.281 1 86.88 709 GLU A CA 1
ATOM 5499 C C . GLU A 1 709 ? 16.891 15.508 18.562 1 86.88 709 GLU A C 1
ATOM 5501 O O . GLU A 1 709 ? 16.984 14.797 19.562 1 86.88 709 GLU A O 1
ATOM 5506 N N . TYR A 1 710 ? 17.844 15.57 17.641 1 84.19 710 TYR A N 1
ATOM 5507 C CA . TYR A 1 710 ? 19.109 14.859 17.828 1 84.19 710 TYR A CA 1
ATOM 5508 C C . TYR A 1 710 ? 19.844 15.391 19.047 1 84.19 710 TYR A C 1
ATOM 5510 O O . TYR A 1 710 ? 20.5 14.625 19.766 1 84.19 710 TYR A O 1
ATOM 5518 N N . TYR A 1 711 ? 19.734 16.656 19.25 1 83.38 711 TYR A N 1
ATOM 5519 C CA . TYR A 1 711 ? 20.344 17.266 20.422 1 83.38 711 TYR A CA 1
ATOM 5520 C C . TYR A 1 711 ? 19.75 16.719 21.703 1 83.38 711 TYR A C 1
ATOM 5522 O O . TYR A 1 711 ? 20.484 16.375 22.641 1 83.38 711 TYR A O 1
ATOM 5530 N N . LEU A 1 712 ? 18.484 16.625 21.75 1 83.38 712 LEU A N 1
ATOM 5531 C CA . LEU A 1 712 ? 17.812 16.094 22.938 1 83.38 712 LEU A CA 1
ATOM 5532 C C . LEU A 1 712 ? 18.203 14.648 23.188 1 83.38 712 LEU A C 1
ATOM 5534 O O . LEU A 1 712 ? 18.406 14.25 24.344 1 83.38 712 LEU A O 1
ATOM 5538 N N . HIS A 1 713 ? 18.281 13.914 22.172 1 79.56 713 HIS A N 1
ATOM 5539 C CA . HIS A 1 713 ? 18.641 12.508 22.312 1 79.56 713 HIS A CA 1
ATOM 5540 C C . HIS A 1 713 ? 20.094 12.352 22.766 1 79.56 713 HIS A C 1
ATOM 5542 O O . HIS A 1 713 ? 20.406 11.438 23.531 1 79.56 713 HIS A O 1
ATOM 5548 N N . HIS A 1 714 ? 20.953 13.117 22.297 1 77.31 714 HIS A N 1
ATOM 5549 C CA . HIS A 1 714 ? 22.359 13.07 22.719 1 77.31 714 HIS A CA 1
ATOM 5550 C C . HIS A 1 714 ? 22.516 13.531 24.156 1 77.31 714 HIS A C 1
ATOM 5552 O O . HIS A 1 714 ? 23.375 13.016 24.891 1 77.31 714 HIS A O 1
ATOM 5558 N N . SER A 1 715 ? 21.719 14.453 24.469 1 74.5 715 SER A N 1
ATOM 5559 C CA . SER A 1 715 ? 21.797 14.984 25.828 1 74.5 715 SER A CA 1
ATOM 5560 C C . SER A 1 715 ? 21.25 13.992 26.844 1 74.5 715 SER A C 1
ATOM 5562 O O . SER A 1 715 ? 21.781 13.875 27.953 1 74.5 715 SER A O 1
ATOM 5564 N N . HIS A 1 716 ? 20.203 13.352 26.516 1 70.62 716 HIS A N 1
ATOM 5565 C CA . HIS A 1 716 ? 19.578 12.414 27.453 1 70.62 716 HIS A CA 1
ATOM 5566 C C . HIS A 1 716 ? 20.312 11.086 27.469 1 70.62 716 HIS A C 1
ATOM 5568 O O . HIS A 1 716 ? 20.312 10.383 28.484 1 70.62 716 HIS A O 1
ATOM 5574 N N . HIS A 1 717 ? 20.656 10.609 26.297 1 62.34 717 HIS A N 1
ATOM 5575 C CA . HIS A 1 717 ? 21.312 9.305 26.266 1 62.34 717 HIS A CA 1
ATOM 5576 C C . HIS A 1 717 ? 22.828 9.453 26.328 1 62.34 717 HIS A C 1
ATOM 5578 O O . HIS A 1 717 ? 23.438 10.039 25.422 1 62.34 717 HIS A O 1
ATOM 5584 N N . HIS A 1 718 ? 23.438 10 27.422 1 51.62 718 HIS A N 1
ATOM 5585 C CA . HIS A 1 718 ? 24.891 10.086 27.609 1 51.62 718 HIS A CA 1
ATOM 5586 C C . HIS A 1 718 ? 25.594 8.984 26.828 1 51.62 718 HIS A C 1
ATOM 5588 O O . HIS A 1 718 ? 25.984 7.965 27.406 1 51.62 718 HIS A O 1
ATOM 5594 N N . GLU A 1 719 ? 25.266 8.492 25.859 1 47.38 719 GLU A N 1
ATOM 5595 C CA . GLU A 1 719 ? 25.969 7.301 25.375 1 47.38 719 GLU A CA 1
ATOM 5596 C C . GLU A 1 719 ? 27.438 7.586 25.125 1 47.38 719 GLU A C 1
ATOM 5598 O O . GLU A 1 719 ? 27.781 8.516 24.391 1 47.38 719 GLU A O 1
ATOM 5603 N N . ASP A 1 720 ? 28.297 7.359 26.047 1 42.94 720 ASP A N 1
ATOM 5604 C CA . ASP A 1 720 ? 29.75 7.16 26.078 1 42.94 720 ASP A CA 1
ATOM 5605 C C . ASP A 1 720 ? 30.219 6.43 24.828 1 42.94 720 ASP A C 1
ATOM 5607 O O . ASP A 1 720 ? 31.297 5.824 24.828 1 42.94 720 ASP A O 1
ATOM 5611 N N . THR A 1 721 ? 29.484 5.977 23.969 1 43.5 721 THR A N 1
ATOM 5612 C CA . THR A 1 721 ? 29.766 4.797 23.156 1 43.5 721 THR A CA 1
ATOM 5613 C C . THR A 1 721 ? 30.953 5.059 22.219 1 43.5 721 THR A C 1
ATOM 5615 O O . THR A 1 721 ? 31.438 4.141 21.547 1 43.5 721 THR A O 1
ATOM 5618 N N . ASN A 1 722 ? 31.203 6.223 21.766 1 45.09 722 ASN A N 1
ATOM 5619 C CA . ASN A 1 722 ? 32.031 6.34 20.562 1 45.09 722 ASN A CA 1
ATOM 5620 C C . ASN A 1 722 ? 33.5 6.066 20.859 1 45.09 722 ASN A C 1
ATOM 5622 O O . ASN A 1 722 ? 34.25 5.676 19.969 1 45.09 722 ASN A O 1
ATOM 5626 N N . GLU A 1 723 ? 33.938 6.344 22.062 1 44.06 723 GLU A N 1
ATOM 5627 C CA . GLU A 1 723 ? 35.406 6.309 22.25 1 44.06 723 GLU A CA 1
ATOM 5628 C C . GLU A 1 723 ? 35.938 4.883 22.188 1 44.06 723 GLU A C 1
ATOM 5630 O O . GLU A 1 723 ? 37 4.637 21.609 1 44.06 723 GLU A O 1
ATOM 5635 N N . LEU A 1 724 ? 35.312 3.951 22.859 1 44.72 724 LEU A N 1
ATOM 5636 C CA . LEU A 1 724 ? 35.844 2.594 22.891 1 44.72 724 LEU A CA 1
ATOM 5637 C C . LEU A 1 724 ? 35.812 1.973 21.5 1 44.72 724 LEU A C 1
ATOM 5639 O O . LEU A 1 724 ? 36.625 1.096 21.188 1 44.72 724 LEU A O 1
ATOM 5643 N N . LYS A 1 725 ? 34.969 2.35 20.672 1 53.25 725 LYS A N 1
ATOM 5644 C CA . LYS A 1 725 ? 34.844 1.852 19.297 1 53.25 725 LYS A CA 1
ATOM 5645 C C . LYS A 1 725 ? 36 2.275 18.422 1 53.25 725 LYS A C 1
ATOM 5647 O O . LYS A 1 725 ? 36.5 1.484 17.625 1 53.25 725 LYS A O 1
ATOM 5652 N N . PHE A 1 726 ? 36.625 3.416 18.797 1 59.66 726 PHE A N 1
ATOM 5653 C CA . PHE A 1 726 ? 37.656 3.973 17.953 1 59.66 726 PHE A CA 1
ATOM 5654 C C . PHE A 1 726 ? 39 3.318 18.25 1 59.66 726 PHE A C 1
ATOM 5656 O O . PHE A 1 726 ? 39.844 3.174 17.359 1 59.66 726 PHE A O 1
ATOM 5663 N N . GLN A 1 727 ? 39.156 2.777 19.438 1 60.75 727 GLN A N 1
ATOM 5664 C CA . GLN A 1 727 ? 40.469 2.207 19.766 1 60.75 727 GLN A CA 1
ATOM 5665 C C . GLN A 1 727 ? 40.688 0.885 19.031 1 60.75 727 GLN A C 1
ATOM 5667 O O . GLN A 1 727 ? 41.781 0.615 18.531 1 60.75 727 GLN A O 1
ATOM 5672 N N . LYS A 1 728 ? 39.781 0.099 18.891 1 75.88 728 LYS A N 1
ATOM 5673 C CA . LYS A 1 728 ? 39.938 -1.178 18.203 1 75.88 728 LYS A CA 1
ATOM 5674 C C . LYS A 1 728 ? 40.094 -0.975 16.703 1 75.88 728 LYS A C 1
ATOM 5676 O O . LYS A 1 728 ? 40.781 -1.752 16.031 1 75.88 728 LYS A O 1
ATOM 5681 N N . ASP A 1 729 ? 39.594 0.037 16.219 1 82.5 729 ASP A N 1
ATOM 5682 C CA . ASP A 1 729 ? 39.688 0.338 14.789 1 82.5 729 ASP A CA 1
ATOM 5683 C C . ASP A 1 729 ? 41.125 0.692 14.391 1 82.5 729 ASP A C 1
ATOM 5685 O O . ASP A 1 729 ? 41.594 0.296 13.328 1 82.5 729 ASP A O 1
ATOM 5689 N N . ASP A 1 730 ? 41.844 1.381 15.297 1 82.75 730 ASP A N 1
ATOM 5690 C CA . ASP A 1 730 ? 43.219 1.758 15.016 1 82.75 730 ASP A CA 1
ATOM 5691 C C . ASP A 1 730 ? 44.125 0.533 15 1 82.75 730 ASP A C 1
ATOM 5693 O O . ASP A 1 730 ? 45.062 0.448 14.18 1 82.75 730 ASP A O 1
ATOM 5697 N N . LEU A 1 731 ? 43.844 -0.443 15.852 1 83 731 LEU A N 1
ATOM 5698 C CA . LEU A 1 731 ? 44.625 -1.671 15.891 1 83 731 LEU A CA 1
ATOM 5699 C C . LEU A 1 731 ? 44.406 -2.496 14.625 1 83 731 LEU A C 1
ATOM 5701 O O . LEU A 1 731 ? 45.344 -3.07 14.086 1 83 731 LEU A O 1
ATOM 5705 N N . ILE A 1 732 ? 43.219 -2.537 14.188 1 84.44 732 ILE A N 1
ATOM 5706 C CA . ILE A 1 732 ? 42.906 -3.281 12.977 1 84.44 732 ILE A CA 1
ATOM 5707 C C . ILE A 1 732 ? 43.562 -2.629 11.773 1 84.44 732 ILE A C 1
ATOM 5709 O O . ILE A 1 732 ? 44.094 -3.32 10.906 1 84.44 732 ILE A O 1
ATOM 5713 N N . TRP A 1 733 ? 43.562 -1.389 11.766 1 85.81 733 TRP A N 1
ATOM 5714 C CA . TRP A 1 733 ? 44.188 -0.657 10.664 1 85.81 733 TRP A CA 1
ATOM 5715 C C . TRP A 1 733 ? 45.688 -0.89 10.648 1 85.81 733 TRP A C 1
ATOM 5717 O O . TRP A 1 733 ? 46.281 -1.08 9.586 1 85.81 733 TRP A O 1
ATOM 5727 N N . ASP A 1 734 ? 46.281 -0.932 11.781 1 84.44 734 ASP A N 1
ATOM 5728 C CA . ASP A 1 734 ? 47.719 -1.194 11.883 1 84.44 734 ASP A CA 1
ATOM 5729 C C . ASP A 1 734 ? 48.062 -2.592 11.367 1 84.44 734 ASP A C 1
ATOM 5731 O O . ASP A 1 734 ? 49.062 -2.779 10.695 1 84.44 734 ASP A O 1
ATOM 5735 N N . LYS A 1 735 ? 47.219 -3.471 11.68 1 84.38 735 LYS A N 1
ATOM 5736 C CA . LYS A 1 735 ? 47.438 -4.832 11.203 1 84.38 735 LYS A CA 1
ATOM 5737 C C . LYS A 1 735 ? 47.281 -4.918 9.688 1 84.38 735 LYS A C 1
ATOM 5739 O O . LYS A 1 735 ? 48.031 -5.613 9.016 1 84.38 735 LYS A O 1
ATOM 5744 N N . ILE A 1 736 ? 46.375 -4.223 9.188 1 84.38 736 ILE A N 1
ATOM 5745 C CA . ILE A 1 736 ? 46.125 -4.223 7.75 1 84.38 736 ILE A CA 1
ATOM 5746 C C . ILE A 1 736 ? 47.312 -3.574 7.031 1 84.38 736 ILE A C 1
ATOM 5748 O O . ILE A 1 736 ? 47.75 -4.066 5.992 1 84.38 736 ILE A O 1
ATOM 5752 N N . GLN A 1 737 ? 47.812 -2.561 7.586 1 83.44 737 GLN A N 1
ATOM 5753 C CA . GLN A 1 737 ? 48.969 -1.891 7.004 1 83.44 737 GLN A CA 1
ATOM 5754 C C . GLN A 1 737 ? 50.219 -2.783 7.055 1 83.44 737 GLN A C 1
ATOM 5756 O O . GLN A 1 737 ? 51 -2.795 6.121 1 83.44 737 GLN A O 1
ATOM 5761 N N . HIS A 1 738 ? 50.25 -3.535 8.117 1 83.38 738 HIS A N 1
ATOM 5762 C CA . HIS A 1 738 ? 51.375 -4.457 8.25 1 83.38 738 HIS A CA 1
ATOM 5763 C C . HIS A 1 738 ? 51.312 -5.57 7.211 1 83.38 738 HIS A C 1
ATOM 5765 O O . HIS A 1 738 ? 52.344 -5.938 6.621 1 83.38 738 HIS A O 1
ATOM 5771 N N . ILE A 1 739 ? 50.156 -5.977 7.043 1 81.31 739 ILE A N 1
ATOM 5772 C CA . ILE A 1 739 ? 49.969 -7.031 6.055 1 81.31 739 ILE A CA 1
ATOM 5773 C C . ILE A 1 739 ? 50.25 -6.48 4.656 1 81.31 739 ILE A C 1
ATOM 5775 O O . ILE A 1 739 ? 50.844 -7.156 3.826 1 81.31 739 ILE A O 1
ATOM 5779 N N . ASP A 1 740 ? 49.875 -5.355 4.426 1 81.81 740 ASP A N 1
ATOM 5780 C CA . ASP A 1 740 ? 50.094 -4.711 3.137 1 81.81 740 ASP A CA 1
ATOM 5781 C C . ASP A 1 740 ? 51.594 -4.516 2.885 1 81.81 740 ASP A C 1
ATOM 5783 O O . ASP A 1 740 ? 52.062 -4.68 1.757 1 81.81 740 ASP A O 1
ATOM 5787 N N . GLN A 1 741 ? 52.25 -4.199 3.887 1 80.94 741 GLN A N 1
ATOM 5788 C CA . GLN A 1 741 ? 53.688 -4.023 3.779 1 80.94 741 GLN A CA 1
ATOM 5789 C C . GLN A 1 741 ? 54.375 -5.355 3.512 1 80.94 741 GLN A C 1
ATOM 5791 O O . GLN A 1 741 ? 55.344 -5.418 2.723 1 80.94 741 GLN A O 1
ATOM 5796 N N . ILE A 1 742 ? 53.844 -6.383 4.094 1 78.06 742 ILE A N 1
ATOM 5797 C CA . ILE A 1 742 ? 54.406 -7.711 3.891 1 78.06 742 ILE A CA 1
ATOM 5798 C C . ILE A 1 742 ? 54.188 -8.156 2.447 1 78.06 742 ILE A C 1
ATOM 5800 O O . ILE A 1 742 ? 55.094 -8.688 1.802 1 78.06 742 ILE A O 1
ATOM 5804 N N . ILE A 1 743 ? 52.969 -7.852 2.021 1 77.19 743 ILE A N 1
ATOM 5805 C CA . ILE A 1 743 ? 52.625 -8.258 0.667 1 77.19 743 ILE A CA 1
ATOM 5806 C C . ILE A 1 743 ? 53.406 -7.441 -0.344 1 77.19 743 ILE A C 1
ATOM 5808 O O . ILE A 1 743 ? 53.938 -7.98 -1.328 1 77.19 743 ILE A O 1
ATOM 5812 N N . THR A 1 744 ? 53.562 -6.223 -0.075 1 78 744 THR A N 1
ATOM 5813 C CA . THR A 1 744 ? 54.312 -5.355 -0.973 1 78 744 THR A CA 1
ATOM 5814 C C . THR A 1 744 ? 55.812 -5.738 -0.982 1 78 744 THR A C 1
ATOM 5816 O O . THR A 1 744 ? 56.438 -5.738 -2.035 1 78 744 THR A O 1
ATOM 5819 N N . THR A 1 745 ? 56.25 -6.055 0.167 1 76.12 745 THR A N 1
ATOM 5820 C CA . THR A 1 745 ? 57.625 -6.469 0.263 1 76.12 745 THR A CA 1
ATOM 5821 C C . THR A 1 745 ? 57.844 -7.812 -0.435 1 76.12 745 THR A C 1
ATOM 5823 O O . THR A 1 745 ? 58.875 -8.023 -1.091 1 76.12 745 THR A O 1
ATOM 5826 N N . PHE A 1 746 ? 56.875 -8.586 -0.236 1 73.06 746 PHE A N 1
ATOM 5827 C CA . PHE A 1 746 ? 56.938 -9.891 -0.883 1 73.06 746 PHE A CA 1
ATOM 5828 C C . PHE A 1 746 ? 56.906 -9.742 -2.4 1 73.06 746 PHE A C 1
ATOM 5830 O O . PHE A 1 746 ? 57.688 -10.383 -3.105 1 73.06 746 PHE A O 1
ATOM 5837 N N . TYR A 1 747 ? 56.062 -8.938 -2.9 1 71.25 747 TYR A N 1
ATOM 5838 C CA . TYR A 1 747 ? 55.938 -8.695 -4.332 1 71.25 747 TYR A CA 1
ATOM 5839 C C . TYR A 1 747 ? 57.219 -8.047 -4.875 1 71.25 747 TYR A C 1
ATOM 5841 O O . TYR A 1 747 ? 57.688 -8.406 -5.961 1 71.25 747 TYR A O 1
ATOM 5849 N N . GLN A 1 748 ? 57.75 -7.145 -4.137 1 73.12 748 GLN A N 1
ATOM 5850 C CA . GLN A 1 748 ? 59 -6.512 -4.539 1 73.12 748 GLN A CA 1
ATOM 5851 C C . GLN A 1 748 ? 60.125 -7.527 -4.57 1 73.12 748 GLN A C 1
ATOM 5853 O O . GLN A 1 748 ? 60.969 -7.492 -5.469 1 73.12 748 GLN A O 1
ATOM 5858 N N . ARG A 1 749 ? 60.031 -8.453 -3.688 1 72.5 749 ARG A N 1
ATOM 5859 C CA . ARG A 1 749 ? 61.031 -9.5 -3.646 1 72.5 749 ARG A CA 1
ATOM 5860 C C . ARG A 1 749 ? 60.906 -10.438 -4.844 1 72.5 749 ARG A C 1
ATOM 5862 O O . ARG A 1 749 ? 61.906 -10.859 -5.418 1 72.5 749 ARG A O 1
ATOM 5869 N N . ILE A 1 750 ? 59.75 -10.617 -5.172 1 69.81 750 ILE A N 1
ATOM 5870 C CA . ILE A 1 750 ? 59.5 -11.492 -6.312 1 69.81 750 ILE A CA 1
ATOM 5871 C C . ILE A 1 750 ? 59.938 -10.797 -7.602 1 69.81 750 ILE A C 1
ATOM 5873 O O . ILE A 1 750 ? 60.562 -11.414 -8.469 1 69.81 750 ILE A O 1
ATOM 5877 N N . ILE A 1 751 ? 59.656 -9.562 -7.691 1 69.69 751 ILE A N 1
ATOM 5878 C CA . ILE A 1 751 ? 60.031 -8.789 -8.875 1 69.69 751 ILE A CA 1
ATOM 5879 C C . ILE A 1 751 ? 61.531 -8.695 -8.961 1 69.69 751 ILE A C 1
ATOM 5881 O O . ILE A 1 751 ? 62.125 -8.844 -10.039 1 69.69 751 ILE A O 1
ATOM 5885 N N . ILE A 1 752 ? 62.156 -8.438 -7.855 1 71.62 752 ILE A N 1
ATOM 5886 C CA . ILE A 1 752 ? 63.625 -8.344 -7.812 1 71.62 752 ILE A CA 1
ATOM 5887 C C . ILE A 1 752 ? 64.25 -9.695 -8.18 1 71.62 752 ILE A C 1
ATOM 5889 O O . ILE A 1 752 ? 65.188 -9.75 -8.938 1 71.62 752 ILE A O 1
ATOM 5893 N N . LYS A 1 753 ? 63.562 -10.641 -7.699 1 68.19 753 LYS A N 1
ATOM 5894 C CA . LYS A 1 753 ? 64.062 -11.977 -8.008 1 68.19 753 LYS A CA 1
ATOM 5895 C C . LYS A 1 753 ? 63.844 -12.32 -9.477 1 68.19 753 LYS A C 1
ATOM 5897 O O . LYS A 1 753 ? 64.688 -12.945 -10.109 1 68.19 753 LYS A O 1
ATOM 5902 N N . LEU A 1 754 ? 62.781 -11.828 -9.938 1 68.06 754 LEU A N 1
ATOM 5903 C CA . LEU A 1 754 ? 62.5 -12.102 -11.344 1 68.06 754 LEU A CA 1
ATOM 5904 C C . LEU A 1 754 ? 63.344 -11.219 -12.258 1 68.06 754 LEU A C 1
ATOM 5906 O O . LEU A 1 754 ? 63.75 -11.656 -13.328 1 68.06 754 LEU A O 1
ATOM 5910 N N . THR A 1 755 ? 63.531 -9.992 -11.789 1 69.44 755 THR A N 1
ATOM 5911 C CA . THR A 1 755 ? 64.375 -9.094 -12.586 1 69.44 755 THR A CA 1
ATOM 5912 C C . THR A 1 755 ? 65.875 -9.406 -12.391 1 69.44 755 THR A C 1
ATOM 5914 O O . THR A 1 755 ? 66.625 -9.195 -13.297 1 69.44 755 THR A O 1
ATOM 5917 N N . SER A 1 756 ? 66.25 -9.68 -11.172 1 61.16 756 SER A N 1
ATOM 5918 C CA . SER A 1 756 ? 67.625 -10.047 -10.961 1 61.16 756 SER A CA 1
ATOM 5919 C C . SER A 1 756 ? 68 -11.336 -11.703 1 61.16 756 SER A C 1
ATOM 5921 O O . SER A 1 756 ? 69.125 -11.5 -12.172 1 61.16 756 SER A O 1
ATOM 5923 N N . SER A 1 757 ? 67 -12.094 -11.805 1 50.94 757 SER A N 1
ATOM 5924 C CA . SER A 1 757 ? 67.25 -13.266 -12.617 1 50.94 757 SER A CA 1
ATOM 5925 C C . SER A 1 757 ? 67.438 -12.891 -14.086 1 50.94 757 SER A C 1
ATOM 5927 O O . SER A 1 757 ? 68.062 -13.625 -14.844 1 50.94 757 SER A O 1
ATOM 5929 N N . ARG A 1 758 ? 66.875 -11.766 -14.531 1 50 758 ARG A N 1
ATOM 5930 C CA . ARG A 1 758 ? 67.125 -11.297 -15.891 1 50 758 ARG A CA 1
ATOM 5931 C C . ARG A 1 758 ? 68.438 -10.578 -15.977 1 50 758 ARG A C 1
ATOM 5933 O O . ARG A 1 758 ? 69.062 -10.578 -17.031 1 50 758 ARG A O 1
ATOM 5940 N N . GLY A 1 759 ? 68.812 -9.906 -14.93 1 43.22 759 GLY A N 1
ATOM 5941 C CA . GLY A 1 759 ? 70.125 -9.273 -15.008 1 43.22 759 GLY A CA 1
ATOM 5942 C C . GLY A 1 759 ? 71.25 -10.273 -15.062 1 43.22 759 GLY A C 1
ATOM 5943 O O . GLY A 1 759 ? 72.375 -9.914 -15.414 1 43.22 759 GLY A O 1
ATOM 5944 N N . ARG A 1 760 ? 71.062 -11.414 -14.617 1 44.94 760 ARG A N 1
ATOM 5945 C CA . ARG A 1 760 ? 72.125 -12.383 -14.742 1 44.94 760 ARG A CA 1
ATOM 5946 C C . ARG A 1 760 ? 72.312 -12.852 -16.188 1 44.94 760 ARG A C 1
ATOM 5948 O O . ARG A 1 760 ? 73.375 -13.234 -16.609 1 44.94 760 ARG A O 1
ATOM 5955 N N . TYR A 1 761 ? 71.188 -12.742 -16.953 1 42.38 761 TYR A N 1
ATOM 5956 C CA . TYR A 1 761 ? 71.375 -13.156 -18.344 1 42.38 761 TYR A CA 1
ATOM 5957 C C . TYR A 1 761 ? 72.125 -12.086 -19.141 1 42.38 761 TYR A C 1
ATOM 5959 O O . TYR A 1 761 ? 72.875 -12.391 -20.016 1 42.38 761 TYR A O 1
ATOM 5967 N N . THR A 1 762 ? 71.875 -10.781 -18.844 1 42.44 762 THR A N 1
ATOM 5968 C CA . THR A 1 762 ? 72.562 -9.797 -19.672 1 42.44 762 THR A CA 1
ATOM 5969 C C . THR A 1 762 ? 74.062 -9.711 -19.297 1 42.44 762 THR A C 1
ATOM 5971 O O . THR A 1 762 ? 74.875 -9.297 -20.125 1 42.44 762 THR A O 1
ATOM 5974 N N . GLN A 1 763 ? 74.438 -9.977 -18.062 1 42.66 763 GLN A N 1
ATOM 5975 C CA . GLN A 1 763 ? 75.875 -9.906 -17.781 1 42.66 763 GLN A CA 1
ATOM 5976 C C . GLN A 1 763 ? 76.562 -11.102 -18.375 1 42.66 763 GLN A C 1
ATOM 5978 O O . GLN A 1 763 ? 77.812 -11.031 -18.625 1 42.66 763 GLN A O 1
ATOM 5983 N N . LEU A 1 764 ? 75.938 -12.266 -18.578 1 41.72 764 LEU A N 1
ATOM 5984 C CA . LEU A 1 764 ? 76.625 -13.391 -19.156 1 41.72 764 LEU A CA 1
ATOM 5985 C C . LEU A 1 764 ? 76.938 -13.148 -20.625 1 41.72 764 LEU A C 1
ATOM 5987 O O . LEU A 1 764 ? 78 -13.594 -21.125 1 41.72 764 LEU A O 1
ATOM 5991 N N . ASP A 1 765 ? 76.062 -12.438 -21.406 1 44.09 765 ASP A N 1
ATOM 5992 C CA . ASP A 1 765 ? 76.438 -12.25 -22.812 1 44.09 765 ASP A CA 1
ATOM 5993 C C . ASP A 1 765 ? 77.562 -11.242 -22.984 1 44.09 765 ASP A C 1
ATOM 5995 O O . ASP A 1 765 ? 78.188 -11.164 -24.047 1 44.09 765 ASP A O 1
ATOM 5999 N N . GLN A 1 766 ? 77.812 -10.242 -22.031 1 44.22 766 GLN A N 1
ATOM 6000 C CA . GLN A 1 766 ? 78.875 -9.312 -22.25 1 44.22 766 GLN A CA 1
ATOM 6001 C C . GLN A 1 766 ? 80.25 -9.914 -21.797 1 44.22 766 GLN A C 1
ATOM 6003 O O . GLN A 1 766 ? 81.312 -9.398 -22.141 1 44.22 766 GLN A O 1
ATOM 6008 N N . GLN A 1 767 ? 80.25 -11.062 -21.031 1 34.12 767 GLN A N 1
ATOM 6009 C CA . GLN A 1 767 ? 81.562 -11.688 -20.859 1 34.12 767 GLN A CA 1
ATOM 6010 C C . GLN A 1 767 ? 81.875 -12.648 -22.016 1 34.12 767 GLN A C 1
ATOM 6012 O O . GLN A 1 767 ? 83 -12.727 -22.484 1 34.12 767 GLN A O 1
ATOM 6017 N N . MET B 1 1 ? -24.141 48.656 42.375 1 20.62 1 MET B N 1
ATOM 6018 C CA . MET B 1 1 ? -23.484 47.375 42.094 1 20.62 1 MET B CA 1
ATOM 6019 C C . MET B 1 1 ? -24.25 46.594 41.031 1 20.62 1 MET B C 1
ATOM 6021 O O . MET B 1 1 ? -23.891 45.438 40.719 1 20.62 1 MET B O 1
ATOM 6025 N N . THR B 1 2 ? -25.516 46.969 40.75 1 25.25 2 THR B N 1
ATOM 6026 C CA . THR B 1 2 ? -26.547 46.406 39.875 1 25.25 2 THR B CA 1
ATOM 6027 C C . THR B 1 2 ? -26.219 46.688 38.406 1 25.25 2 THR B C 1
ATOM 6029 O O . THR B 1 2 ? -26.953 46.219 37.5 1 25.25 2 THR B O 1
ATOM 6032 N N . HIS B 1 3 ? -25.375 47.719 38.188 1 27.62 3 HIS B N 1
ATOM 6033 C CA . HIS B 1 3 ? -25.172 48.094 36.812 1 27.62 3 HIS B CA 1
ATOM 6034 C C . HIS B 1 3 ? -24.359 47.062 36.031 1 27.62 3 HIS B C 1
ATOM 6036 O O . HIS B 1 3 ? -24.141 47.188 34.844 1 27.62 3 HIS B O 1
ATOM 6042 N N . SER B 1 4 ? -23.609 46.281 36.812 1 30.33 4 SER B N 1
ATOM 6043 C CA . SER B 1 4 ? -22.656 45.406 36.156 1 30.33 4 SER B CA 1
ATOM 6044 C C . SER B 1 4 ? -23.359 44.25 35.469 1 30.33 4 SER B C 1
ATOM 6046 O O . SER B 1 4 ? -22.75 43.531 34.656 1 30.33 4 SER B O 1
ATOM 6048 N N . SER B 1 5 ? -24.578 43.969 35.938 1 32.16 5 SER B N 1
ATOM 6049 C CA . SER B 1 5 ? -25.312 42.812 35.375 1 32.16 5 SER B CA 1
ATOM 6050 C C . SER B 1 5 ? -25.812 43.094 33.969 1 32.16 5 SER B C 1
ATOM 6052 O O . SER B 1 5 ? -25.969 42.188 33.156 1 32.16 5 SER B O 1
ATOM 6054 N N . SER B 1 6 ? -26.266 44.344 33.75 1 34.06 6 SER B N 1
ATOM 6055 C CA . SER B 1 6 ? -26.984 44.719 32.531 1 34.06 6 SER B CA 1
ATOM 6056 C C . SER B 1 6 ? -26.047 44.688 31.312 1 34.06 6 SER B C 1
ATOM 6058 O O . SER B 1 6 ? -26.469 44.375 30.203 1 34.06 6 SER B O 1
ATOM 6060 N N . SER B 1 7 ? -24.844 45.156 31.531 1 32.72 7 SER B N 1
ATOM 6061 C CA . SER B 1 7 ? -23.922 45.25 30.391 1 32.72 7 SER B CA 1
ATOM 6062 C C . SER B 1 7 ? -23.516 43.875 29.891 1 32.72 7 SER B C 1
ATOM 6064 O O . SER B 1 7 ? -23.219 43.719 28.703 1 32.72 7 SER B O 1
ATOM 6066 N N . PHE B 1 8 ? -23.516 42.938 30.75 1 33.25 8 PHE B N 1
ATOM 6067 C CA . PHE B 1 8 ? -23.203 41.562 30.328 1 33.25 8 PHE B CA 1
ATOM 6068 C C . PHE B 1 8 ? -24.375 40.938 29.594 1 33.25 8 PHE B C 1
ATOM 6070 O O . PHE B 1 8 ? -24.188 40.094 28.703 1 33.25 8 PHE B O 1
ATOM 6077 N N . GLN B 1 9 ? -25.703 41.25 29.875 1 34.19 9 GLN B N 1
ATOM 6078 C CA . GLN B 1 9 ? -26.875 40.812 29.141 1 34.19 9 GLN B CA 1
ATOM 6079 C C . GLN B 1 9 ? -26.844 41.312 27.703 1 34.19 9 GLN B C 1
ATOM 6081 O O . GLN B 1 9 ? -27.172 40.594 26.766 1 34.19 9 GLN B O 1
ATOM 6086 N N . LEU B 1 10 ? -26.578 42.625 27.469 1 34.41 10 LEU B N 1
ATOM 6087 C CA . LEU B 1 10 ? -26.5 43.25 26.156 1 34.41 10 LEU B CA 1
ATOM 6088 C C . LEU B 1 10 ? -25.375 42.625 25.328 1 34.41 10 LEU B C 1
ATOM 6090 O O . LEU B 1 10 ? -25.531 42.406 24.125 1 34.41 10 LEU B O 1
ATOM 6094 N N . GLU B 1 11 ? -24.281 42.312 25.953 1 35.88 11 GLU B N 1
ATOM 6095 C CA . GLU B 1 11 ? -23.141 41.75 25.25 1 35.88 11 GLU B CA 1
ATOM 6096 C C . GLU B 1 11 ? -23.391 40.281 24.906 1 35.88 11 GLU B C 1
ATOM 6098 O O . GLU B 1 11 ? -22.953 39.812 23.875 1 35.88 11 GLU B O 1
ATOM 6103 N N . LEU B 1 12 ? -24.125 39.594 25.719 1 36.88 12 LEU B N 1
ATOM 6104 C CA . LEU B 1 12 ? -24.609 38.281 25.328 1 36.88 12 LEU B CA 1
ATOM 6105 C C . LEU B 1 12 ? -25.656 38.375 24.219 1 36.88 12 LEU B C 1
ATOM 6107 O O . LEU B 1 12 ? -25.766 37.5 23.375 1 36.88 12 LEU B O 1
ATOM 6111 N N . ASP B 1 13 ? -26.578 39.375 24.266 1 35.75 13 ASP B N 1
ATOM 6112 C CA . ASP B 1 13 ? -27.531 39.625 23.203 1 35.75 13 ASP B CA 1
ATOM 6113 C C . ASP B 1 13 ? -26.828 39.812 21.859 1 35.75 13 ASP B C 1
ATOM 6115 O O . ASP B 1 13 ? -27.422 39.625 20.797 1 35.75 13 ASP B O 1
ATOM 6119 N N . GLN B 1 14 ? -25.719 40.531 21.922 1 33.78 14 GLN B N 1
ATOM 6120 C CA . GLN B 1 14 ? -24.922 40.625 20.703 1 33.78 14 GLN B CA 1
ATOM 6121 C C . GLN B 1 14 ? -24.281 39.281 20.359 1 33.78 14 GLN B C 1
ATOM 6123 O O . GLN B 1 14 ? -23.609 39.156 19.328 1 33.78 14 GLN B O 1
ATOM 6128 N N . ILE B 1 15 ? -24.203 38.5 21.375 1 34.84 15 ILE B N 1
ATOM 6129 C CA . ILE B 1 15 ? -23.906 37.125 20.953 1 34.84 15 ILE B CA 1
ATOM 6130 C C . ILE B 1 15 ? -25.094 36.562 20.172 1 34.84 15 ILE B C 1
ATOM 6132 O O . ILE B 1 15 ? -26.109 36.188 20.75 1 34.84 15 ILE B O 1
ATOM 6136 N N . ASP B 1 16 ? -25.703 37.344 19.375 1 32.19 16 ASP B N 1
ATOM 6137 C CA . ASP B 1 16 ? -26.641 36.688 18.484 1 32.19 16 ASP B CA 1
ATOM 6138 C C . ASP B 1 16 ? -26.234 35.25 18.188 1 32.19 16 ASP B C 1
ATOM 6140 O O . ASP B 1 16 ? -25.266 35.031 17.453 1 32.19 16 ASP B O 1
ATOM 6144 N N . VAL B 1 17 ? -26.406 34.531 19.156 1 31.86 17 VAL B N 1
ATOM 6145 C CA . VAL B 1 17 ? -26.297 33.094 19.125 1 31.86 17 VAL B CA 1
ATOM 6146 C C . VAL B 1 17 ? -26.969 32.531 17.875 1 31.86 17 VAL B C 1
ATOM 6148 O O . VAL B 1 17 ? -27 31.328 17.641 1 31.86 17 VAL B O 1
ATOM 6151 N N . THR B 1 18 ? -28.125 33.25 17.547 1 31.2 18 THR B N 1
ATOM 6152 C CA . THR B 1 18 ? -28.75 32.594 16.375 1 31.2 18 THR B CA 1
ATOM 6153 C C . THR B 1 18 ? -27.75 32.531 15.227 1 31.2 18 THR B C 1
ATOM 6155 O O . THR B 1 18 ? -27.484 33.5 14.547 1 31.2 18 THR B O 1
ATOM 6158 N N . GLY B 1 19 ? -26.609 32.156 15.523 1 32.84 19 GLY B N 1
ATOM 6159 C CA . GLY B 1 19 ? -25.781 31.844 14.367 1 32.84 19 GLY B CA 1
ATOM 6160 C C . GLY B 1 19 ? -26.594 31.531 13.125 1 32.84 19 GLY B C 1
ATOM 6161 O O . GLY B 1 19 ? -27.297 30.531 13.078 1 32.84 19 GLY B O 1
ATOM 6162 N N . ASP B 1 20 ? -27.156 32.5 12.578 1 34.31 20 ASP B N 1
ATOM 6163 C CA . ASP B 1 20 ? -27.656 32.281 11.234 1 34.31 20 ASP B CA 1
ATOM 6164 C C . ASP B 1 20 ? -26.859 31.203 10.5 1 34.31 20 ASP B C 1
ATOM 6166 O O . ASP B 1 20 ? -25.641 31.312 10.391 1 34.31 20 ASP B O 1
ATOM 6170 N N . SER B 1 21 ? -27.203 29.969 10.688 1 38.88 21 SER B N 1
ATOM 6171 C CA . SER B 1 21 ? -26.75 28.875 9.828 1 38.88 21 SER B CA 1
ATOM 6172 C C . SER B 1 21 ? -26.25 29.391 8.484 1 38.88 21 SER B C 1
ATOM 6174 O O . SER B 1 21 ? -26.844 30.297 7.902 1 38.88 21 SER B O 1
ATOM 6176 N N . VAL B 1 22 ? -25.016 29.484 8.352 1 45.34 22 VAL B N 1
ATOM 6177 C CA . VAL B 1 22 ? -24.578 29.719 6.977 1 45.34 22 VAL B CA 1
ATOM 6178 C C . VAL B 1 22 ? -25.688 29.359 6.008 1 45.34 22 VAL B C 1
ATOM 6180 O O . VAL B 1 22 ? -26.328 28.312 6.148 1 45.34 22 VAL B O 1
ATOM 6183 N N . PRO B 1 23 ? -26.297 30.344 5.395 1 47.5 23 PRO B N 1
ATOM 6184 C CA . PRO B 1 23 ? -27.438 30.266 4.488 1 47.5 23 PRO B CA 1
ATOM 6185 C C . PRO B 1 23 ? -27.469 28.953 3.699 1 47.5 23 PRO B C 1
ATOM 6187 O O . PRO B 1 23 ? -28.469 28.672 3.021 1 47.5 23 PRO B O 1
ATOM 6190 N N . TRP B 1 24 ? -26.422 28.188 3.664 1 51.69 24 TRP B N 1
ATOM 6191 C CA . TRP B 1 24 ? -26.344 27.188 2.611 1 51.69 24 TRP B CA 1
ATOM 6192 C C . TRP B 1 24 ? -26.938 25.859 3.082 1 51.69 24 TRP B C 1
ATOM 6194 O O . TRP B 1 24 ? -27.109 24.938 2.289 1 51.69 24 TRP B O 1
ATOM 6204 N N . ASP B 1 25 ? -27.234 25.703 4.43 1 54.44 25 ASP B N 1
ATOM 6205 C CA . ASP B 1 25 ? -27.391 24.328 4.883 1 54.44 25 ASP B CA 1
ATOM 6206 C C . ASP B 1 25 ? -28.656 23.703 4.312 1 54.44 25 ASP B C 1
ATOM 6208 O O . ASP B 1 25 ? -28.656 22.531 3.93 1 54.44 25 ASP B O 1
ATOM 6212 N N . SER B 1 26 ? -29.797 24.359 4.422 1 56.97 26 SER B N 1
ATOM 6213 C CA . SER B 1 26 ? -31.031 23.594 4.352 1 56.97 26 SER B CA 1
ATOM 6214 C C . SER B 1 26 ? -31.344 23.188 2.918 1 56.97 26 SER B C 1
ATOM 6216 O O . SER B 1 26 ? -32.094 22.234 2.693 1 56.97 26 SER B O 1
ATOM 6218 N N . ASN B 1 27 ? -30.578 23.656 1.96 1 63.41 27 ASN B N 1
ATOM 6219 C CA . ASN B 1 27 ? -31.062 23.359 0.615 1 63.41 27 ASN B CA 1
ATOM 6220 C C . ASN B 1 27 ? -30.094 22.469 -0.153 1 63.41 27 ASN B C 1
ATOM 6222 O O . ASN B 1 27 ? -30.359 22.094 -1.299 1 63.41 27 ASN B O 1
ATOM 6226 N N . ILE B 1 28 ? -29.047 21.969 0.612 1 74.56 28 ILE B N 1
ATOM 6227 C CA . ILE B 1 28 ? -28.094 21.156 -0.117 1 74.56 28 ILE B CA 1
ATOM 6228 C C . ILE B 1 28 ? -28.219 19.688 0.323 1 74.56 28 ILE B C 1
ATOM 6230 O O . ILE B 1 28 ? -27.891 19.359 1.462 1 74.56 28 ILE B O 1
ATOM 6234 N N . PRO B 1 29 ? -28.75 18.844 -0.487 1 74.25 29 PRO B N 1
ATOM 6235 C CA . PRO B 1 29 ? -28.984 17.438 -0.127 1 74.25 29 PRO B CA 1
ATOM 6236 C C . PRO B 1 29 ? -27.703 16.734 0.334 1 74.25 29 PRO B C 1
ATOM 6238 O O . PRO B 1 29 ? -27.766 15.805 1.15 1 74.25 29 PRO B O 1
ATOM 6241 N N . GLN B 1 30 ? -26.594 17.203 -0.039 1 76.06 30 GLN B N 1
ATOM 6242 C CA . GLN B 1 30 ? -25.328 16.562 0.277 1 76.06 30 GLN B CA 1
ATOM 6243 C C . GLN B 1 30 ? -24.922 16.812 1.729 1 76.06 30 GLN B C 1
ATOM 6245 O O . GLN B 1 30 ? -23.938 16.25 2.213 1 76.06 30 GLN B O 1
ATOM 6250 N N . LEU B 1 31 ? -25.672 17.578 2.414 1 75.19 31 LEU B N 1
ATOM 6251 C CA . LEU B 1 31 ? -25.344 17.891 3.803 1 75.19 31 LEU B CA 1
ATOM 6252 C C . LEU B 1 31 ? -26.375 17.266 4.746 1 75.19 31 LEU B C 1
ATOM 6254 O O . LEU B 1 31 ? -26.375 17.562 5.945 1 75.19 31 LEU B O 1
ATOM 6258 N N . ALA B 1 32 ? -27.172 16.344 4.305 1 74.88 32 ALA B N 1
ATOM 6259 C CA . ALA B 1 32 ? -28.375 15.891 4.992 1 74.88 32 ALA B CA 1
ATOM 6260 C C . ALA B 1 32 ? -28.031 15.211 6.312 1 74.88 32 ALA B C 1
ATOM 6262 O O . ALA B 1 32 ? -28.734 15.383 7.312 1 74.88 32 ALA B O 1
ATOM 6263 N N . LYS B 1 33 ? -26.859 14.5 6.379 1 80.75 33 LYS B N 1
ATOM 6264 C CA . LYS B 1 33 ? -26.609 13.68 7.562 1 80.75 33 LYS B CA 1
ATOM 6265 C C . LYS B 1 33 ? -25.359 14.148 8.297 1 80.75 33 LYS B C 1
ATOM 6267 O O . LYS B 1 33 ? -24.75 13.391 9.055 1 80.75 33 LYS B O 1
ATOM 6272 N N . PHE B 1 34 ? -24.953 15.336 8.125 1 83.56 34 PHE B N 1
ATOM 6273 C CA . PHE B 1 34 ? -23.734 15.852 8.758 1 83.56 34 PHE B CA 1
ATOM 6274 C C . PHE B 1 34 ? -23.906 15.898 10.273 1 83.56 34 PHE B C 1
ATOM 6276 O O . PHE B 1 34 ? -22.953 15.641 11.008 1 83.56 34 PHE B O 1
ATOM 6283 N N . ASN B 1 35 ? -25.109 16.141 10.703 1 78.25 35 ASN B N 1
ATOM 6284 C CA . ASN B 1 35 ? -25.359 16.328 12.125 1 78.25 35 ASN B CA 1
ATOM 6285 C C . ASN B 1 35 ? -25.406 15 12.875 1 78.25 35 ASN B C 1
ATOM 6287 O O . ASN B 1 35 ? -25.312 14.977 14.102 1 78.25 35 ASN B O 1
ATOM 6291 N N . ASP B 1 36 ? -25.531 13.93 12.133 1 82.19 36 ASP B N 1
ATOM 6292 C CA . ASP B 1 36 ? -25.547 12.609 12.758 1 82.19 36 ASP B CA 1
ATOM 6293 C C . ASP B 1 36 ? -24.141 12.195 13.203 1 82.19 36 ASP B C 1
ATOM 6295 O O . ASP B 1 36 ? -24 11.266 14.008 1 82.19 36 ASP B O 1
ATOM 6299 N N . PHE B 1 37 ? -23.125 12.93 12.773 1 86.06 37 PHE B N 1
ATOM 6300 C CA . PHE B 1 37 ? -21.75 12.531 13.031 1 86.06 37 PHE B CA 1
ATOM 6301 C C . PHE B 1 37 ? -21.078 13.5 13.992 1 86.06 37 PHE B C 1
ATOM 6303 O O . PHE B 1 37 ? -21.312 14.711 13.938 1 86.06 37 PHE B O 1
ATOM 6310 N N . LYS B 1 38 ? -20.234 12.922 14.852 1 83.88 38 LYS B N 1
ATOM 6311 C CA . LYS B 1 38 ? -19.375 13.727 15.719 1 83.88 38 LYS B CA 1
ATOM 6312 C C . LYS B 1 38 ? -17.938 13.734 15.211 1 83.88 38 LYS B C 1
ATOM 6314 O O . LYS B 1 38 ? -17.438 12.703 14.742 1 83.88 38 LYS B O 1
ATOM 6319 N N . THR B 1 39 ? -17.328 14.891 15.305 1 85.75 39 THR B N 1
ATOM 6320 C CA . THR B 1 39 ? -15.969 15.031 14.781 1 85.75 39 THR B CA 1
ATOM 6321 C C . THR B 1 39 ? -14.938 14.719 15.859 1 85.75 39 THR B C 1
ATOM 6323 O O . THR B 1 39 ? -15.07 15.164 17 1 85.75 39 THR B O 1
ATOM 6326 N N . ILE B 1 40 ? -13.961 13.961 15.469 1 82.81 40 ILE B N 1
ATOM 6327 C CA . ILE B 1 40 ? -12.875 13.602 16.375 1 82.81 40 ILE B CA 1
ATOM 6328 C C . ILE B 1 40 ? -11.727 14.594 16.234 1 82.81 40 ILE B C 1
ATOM 6330 O O . ILE B 1 40 ? -11.383 14.992 15.125 1 82.81 40 ILE B O 1
ATOM 6334 N N . ASP B 1 41 ? -11.188 15.016 17.375 1 83 41 ASP B N 1
ATOM 6335 C CA . ASP B 1 41 ? -10.008 15.875 17.359 1 83 41 ASP B CA 1
ATOM 6336 C C . ASP B 1 41 ? -8.727 15.055 17.484 1 83 41 ASP B C 1
ATOM 6338 O O . ASP B 1 41 ? -8.242 14.797 18.578 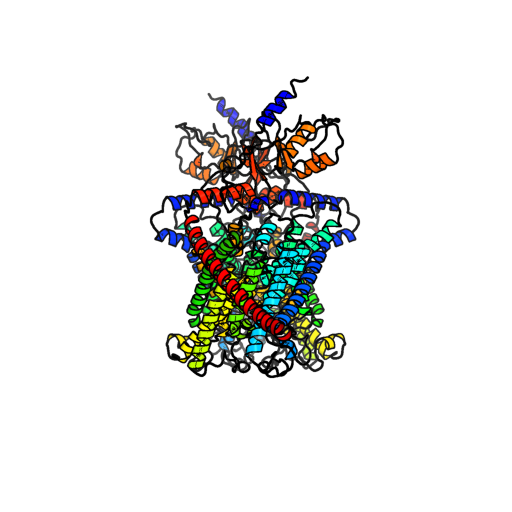1 83 41 ASP B O 1
ATOM 6342 N N . TRP B 1 42 ? -8.078 14.883 16.422 1 82.12 42 TRP B N 1
ATOM 6343 C CA . TRP B 1 42 ? -6.906 14.016 16.375 1 82.12 42 TRP B CA 1
ATOM 6344 C C . TRP B 1 42 ? -5.719 14.68 17.062 1 82.12 42 TRP B C 1
ATOM 6346 O O . TRP B 1 42 ? -4.906 14 17.703 1 82.12 42 TRP B O 1
ATOM 6356 N N . VAL B 1 43 ? -5.586 15.938 16.906 1 82.69 43 VAL B N 1
ATOM 6357 C CA . VAL B 1 43 ? -4.453 16.656 17.469 1 82.69 43 VAL B CA 1
ATOM 6358 C C . VAL B 1 43 ? -4.488 16.578 19 1 82.69 43 VAL B C 1
ATOM 6360 O O . VAL B 1 43 ? -3.494 16.203 19.625 1 82.69 43 VAL B O 1
ATOM 6363 N N . ASN B 1 44 ? -5.613 16.906 19.531 1 78.5 44 ASN B N 1
ATOM 6364 C CA . ASN B 1 44 ? -5.754 16.875 20.984 1 78.5 44 ASN B CA 1
ATOM 6365 C C . ASN B 1 44 ? -5.656 15.461 21.531 1 78.5 44 ASN B C 1
ATOM 6367 O O . ASN B 1 44 ? -5.09 15.25 22.609 1 78.5 44 ASN B O 1
ATOM 6371 N N . ASP B 1 45 ? -6.211 14.586 20.844 1 77.75 45 ASP B N 1
ATOM 6372 C CA . ASP B 1 45 ? -6.156 13.195 21.281 1 77.75 45 ASP B CA 1
ATOM 6373 C C . ASP B 1 45 ? -4.719 12.688 21.297 1 77.75 45 ASP B C 1
ATOM 6375 O O . ASP B 1 45 ? -4.328 11.938 22.203 1 77.75 45 ASP B O 1
ATOM 6379 N N . ASN B 1 46 ? -3.941 13.039 20.281 1 76.69 46 ASN B N 1
ATOM 6380 C CA . ASN B 1 46 ? -2.541 12.641 20.219 1 76.69 46 ASN B CA 1
ATOM 6381 C C . ASN B 1 46 ? -1.732 13.25 21.359 1 76.69 46 ASN B C 1
ATOM 6383 O O . ASN B 1 46 ? -0.849 12.602 21.922 1 76.69 46 ASN B O 1
ATOM 6387 N N . LEU B 1 47 ? -1.99 14.461 21.641 1 75.19 47 LEU B N 1
ATOM 6388 C CA . LEU B 1 47 ? -1.279 15.148 22.703 1 75.19 47 LEU B CA 1
ATOM 6389 C C . LEU B 1 47 ? -1.598 14.516 24.062 1 75.19 47 LEU B C 1
ATOM 6391 O O . LEU B 1 47 ? -0.708 14.352 24.906 1 75.19 47 LEU B O 1
ATOM 6395 N N . GLN B 1 48 ? -2.867 14.211 24.25 1 74.38 48 GLN B N 1
ATOM 6396 C CA . GLN B 1 48 ? -3.271 13.602 25.516 1 74.38 48 GLN B CA 1
ATOM 6397 C C . GLN B 1 48 ? -2.68 12.203 25.656 1 74.38 48 GLN B C 1
ATOM 6399 O O . GLN B 1 48 ? -2.275 11.805 26.75 1 74.38 48 GLN B O 1
ATOM 6404 N N . SER B 1 49 ? -2.641 11.492 24.578 1 74 49 SER B N 1
ATOM 6405 C CA . SER B 1 49 ? -2.053 10.156 24.594 1 74 49 SER B CA 1
ATOM 6406 C C . SER B 1 49 ? -0.562 10.211 24.906 1 74 49 SER B C 1
ATOM 6408 O O . SER B 1 49 ? -0.045 9.367 25.641 1 74 49 SER B O 1
ATOM 6410 N N . ASN B 1 50 ? 0.12 11.125 24.344 1 73.31 50 ASN B N 1
ATOM 6411 C CA . ASN B 1 50 ? 1.547 11.289 24.609 1 73.31 50 ASN B CA 1
ATOM 6412 C C . ASN B 1 50 ? 1.812 11.672 26.062 1 73.31 50 ASN B C 1
ATOM 6414 O O . ASN B 1 50 ? 2.773 11.195 26.672 1 73.31 50 ASN B O 1
ATOM 6418 N N . LYS B 1 51 ? 1.006 12.531 26.547 1 72.12 51 LYS B N 1
ATOM 6419 C CA . LYS B 1 51 ? 1.15 12.938 27.953 1 72.12 51 LYS B CA 1
ATOM 6420 C C . LYS B 1 51 ? 0.941 11.75 28.891 1 72.12 51 LYS B C 1
ATOM 6422 O O . LYS B 1 51 ? 1.652 11.609 29.891 1 72.12 51 LYS B O 1
ATOM 6427 N N . ARG B 1 52 ? 0.035 11 28.578 1 71.19 52 ARG B N 1
ATOM 6428 C CA . ARG B 1 52 ? -0.242 9.82 29.391 1 71.19 52 ARG B CA 1
ATOM 6429 C C . ARG B 1 52 ? 0.919 8.836 29.328 1 71.19 52 ARG B C 1
ATOM 6431 O O . ARG B 1 52 ? 1.278 8.234 30.344 1 71.19 52 ARG B O 1
ATOM 6438 N N . LYS B 1 53 ? 1.4 8.633 28.141 1 71.88 53 LYS B N 1
ATOM 6439 C CA . LYS B 1 53 ? 2.547 7.742 27.984 1 71.88 53 LYS B CA 1
ATOM 6440 C C . LYS B 1 53 ? 3.729 8.219 28.828 1 71.88 53 LYS B C 1
ATOM 6442 O O . LYS B 1 53 ? 4.402 7.406 29.469 1 71.88 53 LYS B O 1
ATOM 6447 N N . LEU B 1 54 ? 3.939 9.453 28.812 1 71.44 54 LEU B N 1
ATOM 6448 C CA . LEU B 1 54 ? 5.043 10.023 29.578 1 71.44 54 LEU B CA 1
ATOM 6449 C C . LEU B 1 54 ? 4.793 9.906 31.078 1 71.44 54 LEU B C 1
ATOM 6451 O O . LEU B 1 54 ? 5.723 9.664 31.844 1 71.44 54 LEU B O 1
ATOM 6455 N N . PHE B 1 55 ? 3.559 10.109 31.391 1 71.25 55 PHE B N 1
ATOM 6456 C CA . PHE B 1 55 ? 3.191 9.984 32.812 1 71.25 55 PHE B CA 1
ATOM 6457 C C . PHE B 1 55 ? 3.41 8.555 33.281 1 71.25 55 PHE B C 1
ATOM 6459 O O . PHE B 1 55 ? 3.922 8.344 34.406 1 71.25 55 PHE B O 1
ATOM 6466 N N . LEU B 1 56 ? 2.982 7.668 32.438 1 71.44 56 LEU B N 1
ATOM 6467 C CA . LEU B 1 56 ? 3.143 6.262 32.812 1 71.44 56 LEU B CA 1
ATOM 6468 C C . LEU B 1 56 ? 4.617 5.879 32.875 1 71.44 56 LEU B C 1
ATOM 6470 O O . LEU B 1 56 ? 5.02 5.047 33.688 1 71.44 56 LEU B O 1
ATOM 6474 N N . GLN B 1 57 ? 5.406 6.387 31.969 1 69.06 57 GLN B N 1
ATOM 6475 C CA . GLN B 1 57 ? 6.84 6.121 31.953 1 69.06 57 GLN B CA 1
ATOM 6476 C C . GLN B 1 57 ? 7.508 6.68 33.219 1 69.06 57 GLN B C 1
ATOM 6478 O O . GLN B 1 57 ? 8.469 6.102 33.719 1 69.06 57 GLN B O 1
ATOM 6483 N N . LYS B 1 58 ? 6.965 7.734 33.719 1 65.25 58 LYS B N 1
ATOM 6484 C CA . LYS B 1 58 ? 7.535 8.359 34.906 1 65.25 58 LYS B CA 1
ATOM 6485 C C . LYS B 1 58 ? 7.098 7.637 36.156 1 65.25 58 LYS B C 1
ATOM 6487 O O . LYS B 1 58 ? 7.863 7.531 37.125 1 65.25 58 LYS B O 1
ATOM 6492 N N . THR B 1 59 ? 5.832 7.34 36.094 1 63.03 59 THR B N 1
ATOM 6493 C CA . THR B 1 59 ? 5.293 6.777 37.312 1 63.03 59 THR B CA 1
ATOM 6494 C C . THR B 1 59 ? 5.605 5.285 37.406 1 63.03 59 THR B C 1
ATOM 6496 O O . THR B 1 59 ? 5.777 4.746 38.5 1 63.03 59 THR B O 1
ATOM 6499 N N . GLN B 1 60 ? 5.316 4.527 36.312 1 59.56 60 GLN B N 1
ATOM 6500 C CA . GLN B 1 60 ? 5.301 3.072 36.406 1 59.56 60 GLN B CA 1
ATOM 6501 C C . GLN B 1 60 ? 6.691 2.488 36.156 1 59.56 60 GLN B C 1
ATOM 6503 O O . GLN B 1 60 ? 6.891 1.695 35.25 1 59.56 60 GLN B O 1
ATOM 6508 N N . SER B 1 61 ? 7.664 3.15 36.531 1 54.94 61 SER B N 1
ATOM 6509 C CA . SER B 1 61 ? 9.031 2.646 36.438 1 54.94 61 SER B CA 1
ATOM 6510 C C . SER B 1 61 ? 9.102 1.175 36.812 1 54.94 61 SER B C 1
ATOM 6512 O O . SER B 1 61 ? 9.859 0.407 36.219 1 54.94 61 SER B O 1
ATOM 6514 N N . ASN B 1 62 ? 8.445 0.71 37.844 1 56.56 62 ASN B N 1
ATOM 6515 C CA . ASN B 1 62 ? 8.945 -0.49 38.5 1 56.56 62 ASN B CA 1
ATOM 6516 C C . ASN B 1 62 ? 8.289 -1.751 37.969 1 56.56 62 ASN B C 1
ATOM 6518 O O . ASN B 1 62 ? 8.711 -2.865 38.281 1 56.56 62 ASN B O 1
ATOM 6522 N N . PHE B 1 63 ? 7.184 -1.719 37.312 1 58.38 63 PHE B N 1
ATOM 6523 C CA . PHE B 1 63 ? 6.676 -3.068 37.125 1 58.38 63 PHE B CA 1
ATOM 6524 C C . PHE B 1 63 ? 6.859 -3.5 35.656 1 58.38 63 PHE B C 1
ATOM 6526 O O . PHE B 1 63 ? 6.062 -3.137 34.812 1 58.38 63 PHE B O 1
ATOM 6533 N N . LYS B 1 64 ? 7.922 -4.141 35.375 1 62.22 64 LYS B N 1
ATOM 6534 C CA . LYS B 1 64 ? 8.359 -4.699 34.125 1 62.22 64 LYS B CA 1
ATOM 6535 C C . LYS B 1 64 ? 7.211 -5.422 33.406 1 62.22 64 LYS B C 1
ATOM 6537 O O . LYS B 1 64 ? 7.062 -5.324 32.188 1 62.22 64 LYS B O 1
ATOM 6542 N N . LEU B 1 65 ? 6.375 -6.047 34.188 1 67 65 LEU B N 1
ATOM 6543 C CA . LEU B 1 65 ? 5.289 -6.84 33.625 1 67 65 LEU B CA 1
ATOM 6544 C C . LEU B 1 65 ? 4.223 -5.938 33.031 1 67 65 LEU B C 1
ATOM 6546 O O . LEU B 1 65 ? 3.629 -6.285 32 1 67 65 LEU B O 1
ATOM 6550 N N . LEU B 1 66 ? 4.094 -4.809 33.625 1 65.81 66 LEU B N 1
ATOM 6551 C CA . LEU B 1 66 ? 3.098 -3.877 33.094 1 65.81 66 LEU B CA 1
ATOM 6552 C C . LEU B 1 66 ? 3.57 -3.248 31.781 1 65.81 66 LEU B C 1
ATOM 6554 O O . LEU B 1 66 ? 2.77 -3.021 30.875 1 65.81 66 LEU B O 1
ATOM 6558 N N . LYS B 1 67 ? 4.871 -3.076 31.719 1 68.94 67 LYS B N 1
ATOM 6559 C CA . LYS B 1 67 ? 5.43 -2.516 30.5 1 68.94 67 LYS B CA 1
ATOM 6560 C C . LYS B 1 67 ? 5.316 -3.502 29.344 1 68.94 67 LYS B C 1
ATOM 6562 O O . LYS B 1 67 ? 5.004 -3.113 28.219 1 68.94 67 LYS B O 1
ATOM 6567 N N . ILE B 1 68 ? 5.527 -4.695 29.656 1 71.44 68 ILE B N 1
ATOM 6568 C CA . ILE B 1 68 ? 5.41 -5.746 28.656 1 71.44 68 ILE B CA 1
ATOM 6569 C C . ILE B 1 68 ? 3.949 -5.895 28.234 1 71.44 68 ILE B C 1
ATOM 6571 O O . ILE B 1 68 ? 3.652 -6.043 27.047 1 71.44 68 ILE B O 1
ATOM 6575 N N . TYR B 1 69 ? 3.096 -5.797 29.234 1 71.25 69 TYR B N 1
ATOM 6576 C CA . TYR B 1 69 ? 1.675 -5.914 28.922 1 71.25 69 TYR B CA 1
ATOM 6577 C C . TYR B 1 69 ? 1.217 -4.77 28.031 1 71.25 69 TYR B C 1
ATOM 6579 O O . TYR B 1 69 ? 0.456 -4.984 27.078 1 71.25 69 TYR B O 1
ATOM 6587 N N . GLN B 1 70 ? 1.682 -3.643 28.297 1 69.5 70 GLN B N 1
ATOM 6588 C CA . GLN B 1 70 ? 1.271 -2.49 27.5 1 69.5 70 GLN B CA 1
ATOM 6589 C C . GLN B 1 70 ? 1.774 -2.604 26.062 1 69.5 70 GLN B C 1
ATOM 6591 O O . GLN B 1 70 ? 1.071 -2.229 25.125 1 69.5 70 GLN B O 1
ATOM 6596 N N . SER B 1 71 ? 2.953 -3.17 25.984 1 71.75 71 SER B N 1
ATOM 6597 C CA . SER B 1 71 ? 3.506 -3.352 24.656 1 71.75 71 SER B CA 1
ATOM 6598 C C . SER B 1 71 ? 2.791 -4.473 23.906 1 71.75 71 SER B C 1
ATOM 6600 O O . SER B 1 71 ? 2.676 -4.434 22.688 1 71.75 71 SER B O 1
ATOM 6602 N N . LEU B 1 72 ? 2.209 -5.336 24.703 1 81.38 72 LEU B N 1
ATOM 6603 C CA . LEU B 1 72 ? 1.596 -6.52 24.109 1 81.38 72 LEU B CA 1
ATOM 6604 C C . LEU B 1 72 ? 0.086 -6.34 23.969 1 81.38 72 LEU B C 1
ATOM 6606 O O . LEU B 1 72 ? -0.584 -7.141 23.312 1 81.38 72 LEU B O 1
ATOM 6610 N N . GLN B 1 73 ? -0.413 -5.324 24.547 1 84.19 73 GLN B N 1
ATOM 6611 C CA . GLN B 1 73 ? -1.856 -5.109 24.578 1 84.19 73 GLN B CA 1
ATOM 6612 C C . GLN B 1 73 ? -2.418 -4.996 23.156 1 84.19 73 GLN B C 1
ATOM 6614 O O . GLN B 1 73 ? -3.453 -5.586 22.844 1 84.19 73 GLN B O 1
ATOM 6619 N N . THR B 1 74 ? -1.729 -4.211 22.375 1 86.81 74 THR B N 1
ATOM 6620 C CA . THR B 1 74 ? -2.203 -4.035 21 1 86.81 74 THR B CA 1
ATOM 6621 C C . THR B 1 74 ? -2.211 -5.367 20.25 1 86.81 74 THR B C 1
ATOM 6623 O O . THR B 1 74 ? -3.152 -5.668 19.516 1 86.81 74 THR B O 1
ATOM 6626 N N . TYR B 1 75 ? -1.23 -6.234 20.516 1 90.44 75 TYR B N 1
ATOM 6627 C CA . TYR B 1 75 ? -1.146 -7.527 19.844 1 90.44 75 TYR B CA 1
ATOM 6628 C C . TYR B 1 75 ? -2.219 -8.477 20.359 1 90.44 75 TYR B C 1
ATOM 6630 O O . TYR B 1 75 ? -2.754 -9.289 19.594 1 90.44 75 TYR B O 1
ATOM 6638 N N . ILE B 1 76 ? -2.492 -8.383 21.594 1 93.38 76 ILE B N 1
ATOM 6639 C CA . ILE B 1 76 ? -3.533 -9.227 22.172 1 93.38 76 ILE B CA 1
ATOM 6640 C C . ILE B 1 76 ? -4.887 -8.859 21.562 1 93.38 76 ILE B C 1
ATOM 6642 O O . ILE B 1 76 ? -5.664 -9.742 21.188 1 93.38 76 ILE B O 1
ATOM 6646 N N . ILE B 1 77 ? -5.121 -7.57 21.484 1 94.44 77 ILE B N 1
ATOM 6647 C CA . ILE B 1 77 ? -6.387 -7.113 20.922 1 94.44 77 ILE B CA 1
ATOM 6648 C C . ILE B 1 77 ? -6.492 -7.555 19.453 1 94.44 77 ILE B C 1
ATOM 6650 O O . ILE B 1 77 ? -7.508 -8.117 19.047 1 94.44 77 ILE B O 1
ATOM 6654 N N . LEU B 1 78 ? -5.426 -7.32 18.703 1 96.38 78 LEU B N 1
ATOM 6655 C CA . LEU B 1 78 ? -5.43 -7.656 17.281 1 96.38 78 LEU B CA 1
ATOM 6656 C C . LEU B 1 78 ? -5.59 -9.164 17.078 1 96.38 78 LEU B C 1
ATOM 6658 O O . LEU B 1 78 ? -6.238 -9.602 16.125 1 96.38 78 LEU B O 1
ATOM 6662 N N . THR B 1 79 ? -4.98 -9.977 17.953 1 97.5 79 THR B N 1
ATOM 6663 C CA . THR B 1 79 ? -5.09 -11.43 17.859 1 97.5 79 THR B CA 1
ATOM 6664 C C . THR B 1 79 ? -6.523 -11.883 18.141 1 97.5 79 THR B C 1
ATOM 6666 O O . THR B 1 79 ? -7.07 -12.711 17.406 1 97.5 79 THR B O 1
ATOM 6669 N N . LEU B 1 80 ? -7.086 -11.312 19.141 1 97.94 80 LEU B N 1
ATOM 6670 C CA . LEU B 1 80 ? -8.461 -11.68 19.484 1 97.94 80 LEU B CA 1
ATOM 6671 C C . LEU B 1 80 ? -9.422 -11.25 18.375 1 97.94 80 LEU B C 1
ATOM 6673 O O . LEU B 1 80 ? -10.352 -11.984 18.047 1 97.94 80 LEU B O 1
ATOM 6677 N N . VAL B 1 81 ? -9.219 -10.039 17.859 1 98.25 81 VAL B N 1
ATOM 6678 C CA . VAL B 1 81 ? -10.039 -9.547 16.766 1 98.25 81 VAL B CA 1
ATOM 6679 C C . VAL B 1 81 ? -9.898 -10.469 15.555 1 98.25 81 VAL B C 1
ATOM 6681 O O . VAL B 1 81 ? -10.898 -10.867 14.953 1 98.25 81 VAL B O 1
ATOM 6684 N N . GLY B 1 82 ? -8.617 -10.82 15.227 1 98.56 82 GLY B N 1
ATOM 6685 C CA . GLY B 1 82 ? -8.367 -11.711 14.102 1 98.56 82 GLY B CA 1
ATOM 6686 C C . GLY B 1 82 ? -9.008 -13.078 14.266 1 98.56 82 GLY B C 1
ATOM 6687 O O . GLY B 1 82 ? -9.602 -13.609 13.328 1 98.56 82 GLY B O 1
ATOM 6688 N N . ILE B 1 83 ? -8.938 -13.625 15.43 1 98.44 83 ILE B N 1
ATOM 6689 C CA . ILE B 1 83 ? -9.508 -14.938 15.711 1 98.44 83 ILE B CA 1
ATOM 6690 C C . ILE B 1 83 ? -11.023 -14.891 15.555 1 98.44 83 ILE B C 1
ATOM 6692 O O . ILE B 1 83 ? -11.617 -15.758 14.898 1 98.44 83 ILE B O 1
ATOM 6696 N N . THR B 1 84 ? -11.617 -13.898 16.109 1 98.56 84 THR B N 1
ATOM 6697 C CA . THR B 1 84 ? -13.07 -13.781 16.062 1 98.56 84 THR B CA 1
ATOM 6698 C C . THR B 1 84 ? -13.547 -13.609 14.617 1 98.56 84 THR B C 1
ATOM 6700 O O . THR B 1 84 ? -14.5 -14.266 14.195 1 98.56 84 THR B O 1
ATOM 6703 N N . ILE B 1 85 ? -12.891 -12.734 13.883 1 98.56 85 ILE B N 1
ATOM 6704 C CA . ILE B 1 85 ? -13.266 -12.5 12.492 1 98.56 85 ILE B CA 1
ATOM 6705 C C . ILE B 1 85 ? -13.117 -13.797 11.695 1 98.56 85 ILE B C 1
ATOM 6707 O O . ILE B 1 85 ? -13.977 -14.133 10.883 1 98.56 85 ILE B O 1
ATOM 6711 N N . GLY B 1 86 ? -11.984 -14.539 11.906 1 97.75 86 GLY B N 1
ATOM 6712 C CA . GLY B 1 86 ? -11.766 -15.805 11.219 1 97.75 86 GLY B CA 1
ATOM 6713 C C . GLY B 1 86 ? -12.828 -16.844 11.523 1 97.75 86 GLY B C 1
ATOM 6714 O O . GLY B 1 86 ? -13.305 -17.531 10.617 1 97.75 86 GLY B O 1
ATOM 6715 N N . VAL B 1 87 ? -13.25 -16.938 12.711 1 97.56 87 VAL B N 1
ATOM 6716 C CA . VAL B 1 87 ? -14.25 -17.906 13.133 1 97.56 87 VAL B CA 1
ATOM 6717 C C . VAL B 1 87 ? -15.609 -17.547 12.523 1 97.56 87 VAL B C 1
ATOM 6719 O O . VAL B 1 87 ? -16.312 -18.422 12.008 1 97.56 87 VAL B O 1
ATOM 6722 N N . VAL B 1 88 ? -15.945 -16.297 12.578 1 97.81 88 VAL B N 1
ATOM 6723 C CA . VAL B 1 88 ? -17.219 -15.852 12.016 1 97.81 88 VAL B CA 1
ATOM 6724 C C . VAL B 1 88 ? -17.234 -16.109 10.508 1 97.81 88 VAL B C 1
ATOM 6726 O O . VAL B 1 88 ? -18.219 -16.625 9.969 1 97.81 88 VAL B O 1
ATOM 6729 N N . ALA B 1 89 ? -16.172 -15.742 9.875 1 96.5 89 ALA B N 1
ATOM 6730 C CA . ALA B 1 89 ? -16.109 -15.914 8.43 1 96.5 89 ALA B CA 1
ATOM 6731 C C . ALA B 1 89 ? -16.203 -17.391 8.047 1 96.5 89 ALA B C 1
ATOM 6733 O O . ALA B 1 89 ? -16.875 -17.75 7.074 1 96.5 89 ALA B O 1
ATOM 6734 N N . GLY B 1 90 ? -15.406 -18.281 8.734 1 94.12 90 GLY B N 1
ATOM 6735 C CA . GLY B 1 90 ? -15.492 -19.703 8.484 1 94.12 90 GLY B CA 1
ATOM 6736 C C . GLY B 1 90 ? -16.891 -20.266 8.664 1 94.12 90 GLY B C 1
ATOM 6737 O O . GLY B 1 90 ? -17.375 -21.016 7.82 1 94.12 90 GLY B O 1
ATOM 6738 N N . SER B 1 91 ? -17.594 -19.875 9.688 1 94.44 91 SER B N 1
ATOM 6739 C CA . SER B 1 91 ? -18.969 -20.312 9.945 1 94.44 91 SER B CA 1
ATOM 6740 C C . SER B 1 91 ? -19.922 -19.781 8.883 1 94.44 91 SER B C 1
ATOM 6742 O O . SER B 1 91 ? -20.812 -20.516 8.422 1 94.44 91 SER B O 1
ATOM 6744 N N . LEU B 1 92 ? -19.719 -18.562 8.547 1 94.56 92 LEU B N 1
ATOM 6745 C CA . LEU B 1 92 ? -20.547 -17.938 7.527 1 94.56 92 LEU B CA 1
ATOM 6746 C C . LEU B 1 92 ? -20.422 -18.672 6.195 1 94.56 92 LEU B C 1
ATOM 6748 O O . LEU B 1 92 ? -21.422 -18.875 5.5 1 94.56 92 LEU B O 1
ATOM 6752 N N . ASN B 1 93 ? -19.25 -19 5.82 1 91.38 93 ASN B N 1
ATOM 6753 C CA . ASN B 1 93 ? -19.031 -19.703 4.562 1 91.38 93 ASN B CA 1
ATOM 6754 C C . ASN B 1 93 ? -19.719 -21.062 4.57 1 91.38 93 ASN B C 1
ATOM 6756 O O . ASN B 1 93 ? -20.344 -21.453 3.582 1 91.38 93 ASN B O 1
ATOM 6760 N N . ILE B 1 94 ? -19.641 -21.766 5.621 1 90.31 94 ILE B N 1
ATOM 6761 C CA . ILE B 1 94 ? -20.234 -23.094 5.75 1 90.31 94 ILE B CA 1
ATOM 6762 C C . ILE B 1 94 ? -21.75 -23 5.68 1 90.31 94 ILE B C 1
ATOM 6764 O O . ILE B 1 94 ? -22.391 -23.734 4.934 1 90.31 94 ILE B O 1
ATOM 6768 N N . VAL B 1 95 ? -22.297 -22.062 6.402 1 93.38 95 VAL B N 1
ATOM 6769 C CA . VAL B 1 95 ? -23.75 -21.891 6.469 1 93.38 95 VAL B CA 1
ATOM 6770 C C . VAL B 1 95 ? -24.281 -21.422 5.117 1 93.38 95 VAL B C 1
ATOM 6772 O O . VAL B 1 95 ? -25.328 -21.859 4.66 1 93.38 95 VAL B O 1
ATOM 6775 N N . THR B 1 96 ? -23.578 -20.5 4.508 1 93.19 96 THR B N 1
ATOM 6776 C CA . THR B 1 96 ? -24 -19.969 3.217 1 93.19 96 THR B CA 1
ATOM 6777 C C . THR B 1 96 ? -24.062 -21.078 2.17 1 93.19 96 THR B C 1
ATOM 6779 O O . THR B 1 96 ? -25.031 -21.172 1.411 1 93.19 96 THR B O 1
ATOM 6782 N N . GLU B 1 97 ? -23.031 -21.875 2.082 1 89.12 97 GLU B N 1
ATOM 6783 C CA . GLU B 1 97 ? -23 -22.953 1.112 1 89.12 97 GLU B CA 1
ATOM 6784 C C . GLU B 1 97 ? -24.109 -23.969 1.373 1 89.12 97 GLU B C 1
ATOM 6786 O O . GLU B 1 97 ? -24.75 -24.438 0.437 1 89.12 97 GLU B O 1
ATOM 6791 N N . TYR B 1 98 ? -24.312 -24.297 2.564 1 91.44 98 TYR B N 1
ATOM 6792 C CA . TYR B 1 98 ? -25.359 -25.25 2.928 1 91.44 98 TYR B CA 1
ATOM 6793 C C . TYR B 1 98 ? -26.734 -24.719 2.535 1 91.44 98 TYR B C 1
ATOM 6795 O O . TYR B 1 98 ? -27.516 -25.406 1.87 1 91.44 98 TYR B O 1
ATOM 6803 N N . LEU B 1 99 ? -27.031 -23.484 2.938 1 93.94 99 LEU B N 1
ATOM 6804 C CA . LEU B 1 99 ? -28.328 -22.891 2.658 1 93.94 99 LEU B CA 1
ATOM 6805 C C . LEU B 1 99 ? -28.531 -22.703 1.158 1 93.94 99 LEU B C 1
ATOM 6807 O O . LEU B 1 99 ? -29.656 -22.859 0.656 1 93.94 99 LEU B O 1
ATOM 6811 N N . SER B 1 100 ? -27.484 -22.297 0.459 1 92 100 SER B N 1
ATOM 6812 C CA . SER B 1 100 ? -27.578 -22.109 -0.985 1 92 100 SER B CA 1
ATOM 6813 C C . SER B 1 100 ? -27.875 -23.422 -1.694 1 92 100 SER B C 1
ATOM 6815 O O . SER B 1 100 ? -28.641 -23.453 -2.67 1 92 100 SER B O 1
ATOM 6817 N N . ASN B 1 101 ? -27.312 -24.516 -1.196 1 90.56 101 ASN B N 1
ATOM 6818 C CA . ASN B 1 101 ? -27.531 -25.812 -1.807 1 90.56 101 ASN B CA 1
ATOM 6819 C C . ASN B 1 101 ? -28.938 -26.344 -1.494 1 90.56 101 ASN B C 1
ATOM 6821 O O . ASN B 1 101 ? -29.484 -27.141 -2.262 1 90.56 101 ASN B O 1
ATOM 6825 N N . LEU B 1 102 ? -29.484 -25.969 -0.406 1 92.12 102 LEU B N 1
ATOM 6826 C CA . LEU B 1 102 ? -30.812 -26.406 -0.017 1 92.12 102 LEU B CA 1
ATOM 6827 C C . LEU B 1 102 ? -31.844 -26 -1.059 1 92.12 102 LEU B C 1
ATOM 6829 O O . LEU B 1 102 ? -32.906 -26.594 -1.149 1 92.12 102 LEU B O 1
ATOM 6833 N N . ARG B 1 103 ? -31.562 -25 -1.869 1 92.56 103 ARG B N 1
ATOM 6834 C CA . ARG B 1 103 ? -32.5 -24.531 -2.889 1 92.56 103 ARG B CA 1
ATOM 6835 C C . ARG B 1 103 ? -32.625 -25.562 -4.008 1 92.56 103 ARG B C 1
ATOM 6837 O O . ARG B 1 103 ? -33.656 -25.609 -4.688 1 92.56 103 ARG B O 1
ATOM 6844 N N . THR B 1 104 ? -31.594 -26.406 -4.148 1 88.88 104 THR B N 1
ATOM 6845 C CA . THR B 1 104 ? -31.594 -27.312 -5.293 1 88.88 104 THR B CA 1
ATOM 6846 C C . THR B 1 104 ? -31.859 -28.75 -4.848 1 88.88 104 THR B C 1
ATOM 6848 O O . THR B 1 104 ? -32.219 -29.594 -5.66 1 88.88 104 THR B O 1
ATOM 6851 N N . GLY B 1 105 ? -31.547 -29.047 -3.689 1 89.75 105 GLY B N 1
ATOM 6852 C CA . GLY B 1 105 ? -31.766 -30.406 -3.211 1 89.75 105 GLY B CA 1
ATOM 6853 C C . GLY B 1 105 ? -31.172 -30.656 -1.836 1 89.75 105 GLY B C 1
ATOM 6854 O O . GLY B 1 105 ? -30.984 -29.719 -1.059 1 89.75 105 GLY B O 1
ATOM 6855 N N . TYR B 1 106 ? -31.109 -31.891 -1.471 1 88.62 106 TYR B N 1
ATOM 6856 C CA . TYR B 1 106 ? -30.562 -32.25 -0.174 1 88.62 106 TYR B CA 1
ATOM 6857 C C . TYR B 1 106 ? -29.75 -33.562 -0.277 1 88.62 106 TYR B C 1
ATOM 6859 O O . TYR B 1 106 ? -29.875 -34.281 -1.257 1 88.62 106 TYR B O 1
ATOM 6867 N N . CYS B 1 107 ? -28.859 -33.688 0.616 1 87.56 107 CYS B N 1
ATOM 6868 C CA . CYS B 1 107 ? -28.031 -34.906 0.678 1 87.56 107 CYS B CA 1
ATOM 6869 C C . CYS B 1 107 ? -28.812 -36.062 1.299 1 87.56 107 CYS B C 1
ATOM 6871 O O . CYS B 1 107 ? -29.234 -35.969 2.453 1 87.56 107 CYS B O 1
ATOM 6873 N N . SER B 1 108 ? -28.969 -37.188 0.637 1 85.75 108 SER B N 1
ATOM 6874 C CA . SER B 1 108 ? -29.781 -38.312 1.07 1 85.75 108 SER B CA 1
ATOM 6875 C C . SER B 1 108 ? -29.141 -39.031 2.25 1 85.75 108 SER B C 1
ATOM 6877 O O . SER B 1 108 ? -29.828 -39.594 3.107 1 85.75 108 SER B O 1
ATOM 6879 N N . SER B 1 109 ? -27.844 -39.031 2.34 1 82.12 109 SER B N 1
ATOM 6880 C CA . SER B 1 109 ? -27.141 -39.75 3.4 1 82.12 109 SER B CA 1
ATOM 6881 C C . SER B 1 109 ? -27.141 -38.969 4.699 1 82.12 109 SER B C 1
ATOM 6883 O O . SER B 1 109 ? -27.438 -39.5 5.766 1 82.12 109 SER B O 1
ATOM 6885 N N . HIS B 1 110 ? -26.781 -37.656 4.598 1 82.56 110 HIS B N 1
ATOM 6886 C CA . HIS B 1 110 ? -26.719 -36.781 5.754 1 82.56 110 HIS B CA 1
ATOM 6887 C C . HIS B 1 110 ? -27.281 -35.375 5.414 1 82.56 110 HIS B C 1
ATOM 6889 O O . HIS B 1 110 ? -26.594 -34.562 4.805 1 82.56 110 HIS B O 1
ATOM 6895 N N . PHE B 1 111 ? -28.359 -35.031 5.996 1 79.94 111 PHE B N 1
ATOM 6896 C CA . PHE B 1 111 ? -29.109 -33.844 5.605 1 79.94 111 PHE B CA 1
ATOM 6897 C C . PHE B 1 111 ? -28.344 -32.594 5.957 1 79.94 111 PHE B C 1
ATOM 6899 O O . PHE B 1 111 ? -28.594 -31.516 5.383 1 79.94 111 PHE B O 1
ATOM 6906 N N . TYR B 1 112 ? -27.328 -32.656 6.789 1 78.31 112 TYR B N 1
ATOM 6907 C CA . TYR B 1 112 ? -26.625 -31.469 7.254 1 78.31 112 TYR B CA 1
ATOM 6908 C C . TYR B 1 112 ? -25.406 -31.188 6.391 1 78.31 112 TYR B C 1
ATOM 6910 O O . TYR B 1 112 ? -24.703 -30.188 6.594 1 78.31 112 TYR B O 1
ATOM 6918 N N . LEU B 1 113 ? -25.172 -31.984 5.34 1 78.88 113 LEU B N 1
ATOM 6919 C CA . LEU B 1 113 ? -24.016 -31.812 4.48 1 78.88 113 LEU B CA 1
ATOM 6920 C C . LEU B 1 113 ? -24.375 -31.016 3.236 1 78.88 113 LEU B C 1
ATOM 6922 O O . LEU B 1 113 ? -25.469 -31.156 2.686 1 78.88 113 LEU B O 1
ATOM 6926 N N . ASN B 1 114 ? -23.5 -30.094 2.863 1 80.88 114 ASN B N 1
ATOM 6927 C CA . ASN B 1 114 ? -23.656 -29.391 1.595 1 80.88 114 ASN B CA 1
ATOM 6928 C C . ASN B 1 114 ? -23.328 -30.281 0.408 1 80.88 114 ASN B C 1
ATOM 6930 O O . ASN B 1 114 ? -22.906 -31.422 0.59 1 80.88 114 ASN B O 1
ATOM 6934 N N . ARG B 1 115 ? -23.641 -29.859 -0.721 1 79 115 ARG B N 1
ATOM 6935 C CA . ARG B 1 115 ? -23.484 -30.688 -1.911 1 79 115 ARG B CA 1
ATOM 6936 C C . ARG B 1 115 ? -22.047 -31.156 -2.078 1 79 115 ARG B C 1
ATOM 6938 O O . ARG B 1 115 ? -21.797 -32.312 -2.395 1 79 115 ARG B O 1
ATOM 6945 N N . ASN B 1 116 ? -21.109 -30.297 -1.869 1 76.06 116 ASN B N 1
ATOM 6946 C CA . ASN B 1 116 ? -19.703 -30.625 -2.053 1 76.06 116 ASN B CA 1
ATOM 6947 C C . ASN B 1 116 ? -19.25 -31.703 -1.079 1 76.06 116 ASN B C 1
ATOM 6949 O O . ASN B 1 116 ? -18.5 -32.625 -1.454 1 76.06 116 ASN B O 1
ATOM 6953 N N . PHE B 1 117 ? -19.734 -31.594 0.087 1 76.5 117 PHE B N 1
ATOM 6954 C CA . PHE B 1 117 ? -19.375 -32.594 1.097 1 76.5 117 PHE B CA 1
ATOM 6955 C C . PHE B 1 117 ? -20.156 -33.875 0.89 1 76.5 117 PHE B C 1
ATOM 6957 O O . PHE B 1 117 ? -19.641 -34.969 1.165 1 76.5 117 PHE B O 1
ATOM 6964 N N . CYS B 1 118 ? -21.312 -33.625 0.427 1 78.56 118 CYS B N 1
ATOM 6965 C CA . CYS B 1 118 ? -22.141 -34.781 0.125 1 78.56 118 CYS B CA 1
ATOM 6966 C C . CYS B 1 118 ? -21.5 -35.625 -0.973 1 78.56 118 CYS B C 1
ATOM 6968 O O . CYS B 1 118 ? -21.562 -36.875 -0.927 1 78.56 118 CYS B O 1
ATOM 6970 N N . CYS B 1 119 ? -20.906 -34.938 -1.858 1 76.25 119 CYS B N 1
ATOM 6971 C CA . CYS B 1 119 ? -20.359 -35.625 -3.027 1 76.25 119 CYS B CA 1
ATOM 6972 C C . CYS B 1 119 ? -18.859 -35.906 -2.846 1 76.25 119 CYS B C 1
ATOM 6974 O O . CYS B 1 119 ? -18.188 -36.344 -3.783 1 76.25 119 CYS B O 1
ATOM 6976 N N . TRP B 1 120 ? -18.469 -35.656 -1.674 1 70.5 120 TRP B N 1
ATOM 6977 C CA . TRP B 1 120 ? -17.031 -35.812 -1.402 1 70.5 120 TRP B CA 1
ATOM 6978 C C . TRP B 1 120 ? -16.594 -37.25 -1.625 1 70.5 120 TRP B C 1
ATOM 6980 O O . TRP B 1 120 ? -17.219 -38.188 -1.117 1 70.5 120 TRP B O 1
ATOM 6990 N N . GLY B 1 121 ? -15.523 -37.5 -2.441 1 58.59 121 GLY B N 1
ATOM 6991 C CA . GLY B 1 121 ? -15 -38.844 -2.678 1 58.59 121 GLY B CA 1
ATOM 6992 C C . GLY B 1 121 ? -15.484 -39.469 -3.979 1 58.59 121 GLY B C 1
ATOM 6993 O O . GLY B 1 121 ? -14.969 -40.5 -4.414 1 58.59 121 GLY B O 1
ATOM 6994 N N . GLU B 1 122 ? -16.547 -38.875 -4.512 1 60.22 122 GLU B N 1
ATOM 6995 C CA . GLU B 1 122 ? -17.047 -39.438 -5.758 1 60.22 122 GLU B CA 1
ATOM 6996 C C . GLU B 1 122 ? -16.25 -38.938 -6.957 1 60.22 122 GLU B C 1
ATOM 6998 O O . GLU B 1 122 ? -15.742 -37.812 -6.953 1 60.22 122 GLU B O 1
ATOM 7003 N N . LEU B 1 123 ? -15.68 -39.75 -7.75 1 50.84 123 LEU B N 1
ATOM 7004 C CA . LEU B 1 123 ? -14.758 -39.562 -8.867 1 50.84 123 LEU B CA 1
ATOM 7005 C C . LEU B 1 123 ? -15.227 -38.438 -9.773 1 50.84 123 LEU B C 1
ATOM 7007 O O . LEU B 1 123 ? -14.406 -37.656 -10.289 1 50.84 123 LEU B O 1
ATOM 7011 N N . ASN B 1 124 ? -16.562 -38.5 -10.312 1 50.25 124 ASN B N 1
ATOM 7012 C CA . ASN B 1 124 ? -17.062 -37.469 -11.227 1 50.25 124 ASN B CA 1
ATOM 7013 C C . ASN B 1 124 ? -18.016 -36.5 -10.523 1 50.25 124 ASN B C 1
ATOM 7015 O O . ASN B 1 124 ? -19.125 -36.875 -10.164 1 50.25 124 ASN B O 1
ATOM 7019 N N . GLU B 1 125 ? -17.484 -35.5 -9.914 1 51.44 125 GLU B N 1
ATOM 7020 C CA . GLU B 1 125 ? -18.266 -34.5 -9.172 1 51.44 125 GLU B CA 1
ATOM 7021 C C . GLU B 1 125 ? -19.547 -34.156 -9.914 1 51.44 125 GLU B C 1
ATOM 7023 O O . GLU B 1 125 ? -20.516 -33.688 -9.305 1 51.44 125 GLU B O 1
ATOM 7028 N N . SER B 1 126 ? -19.625 -34.281 -11.219 1 54.25 126 SER B N 1
ATOM 7029 C CA . SER B 1 126 ? -20.828 -33.969 -11.977 1 54.25 126 SER B CA 1
ATOM 7030 C C . SER B 1 126 ? -21.938 -34.969 -11.703 1 54.25 126 SER B C 1
ATOM 7032 O O . SER B 1 126 ? -23.109 -34.656 -11.859 1 54.25 126 SER B O 1
ATOM 7034 N N . GLN B 1 127 ? -21.531 -36.156 -11.203 1 58.59 127 GLN B N 1
ATOM 7035 C CA . GLN B 1 127 ? -22.578 -37.156 -10.984 1 58.59 127 GLN B CA 1
ATOM 7036 C C . GLN B 1 127 ? -22.672 -37.562 -9.508 1 58.59 127 GLN B C 1
ATOM 7038 O O . GLN B 1 127 ? -22.094 -38.562 -9.102 1 58.59 127 GLN B O 1
ATOM 7043 N N . CYS B 1 128 ? -22.922 -36.594 -8.703 1 70.75 128 CYS B N 1
ATOM 7044 C CA . CYS B 1 128 ? -23.078 -36.906 -7.285 1 70.75 128 CYS B CA 1
ATOM 7045 C C . CYS B 1 128 ? -24.359 -37.719 -7.047 1 70.75 128 CYS B C 1
ATOM 7047 O O . CYS B 1 128 ? -25.469 -37.188 -7.176 1 70.75 128 CYS B O 1
ATOM 7049 N N . SER B 1 129 ? -24.312 -38.969 -6.887 1 73.62 129 SER B N 1
ATOM 7050 C CA . SER B 1 129 ? -25.438 -39.875 -6.715 1 73.62 129 SER B CA 1
ATOM 7051 C C . SER B 1 129 ? -26.188 -39.594 -5.414 1 73.62 129 SER B C 1
ATOM 7053 O O . SER B 1 129 ? -27.391 -39.844 -5.312 1 73.62 129 SER B O 1
ATOM 7055 N N . ASN B 1 130 ? -25.516 -38.938 -4.504 1 81.75 130 ASN B N 1
ATOM 7056 C CA . ASN B 1 130 ? -26.125 -38.75 -3.193 1 81.75 130 ASN B CA 1
ATOM 7057 C C . ASN B 1 130 ? -26.906 -37.438 -3.117 1 81.75 130 ASN B C 1
ATOM 7059 O O . ASN B 1 130 ? -27.703 -37.219 -2.201 1 81.75 130 ASN B O 1
ATOM 7063 N N . TRP B 1 131 ? -26.703 -36.562 -3.992 1 86 131 TRP B N 1
ATOM 7064 C CA . TRP B 1 131 ? -27.469 -35.312 -4.004 1 86 131 TRP B CA 1
ATOM 7065 C C . TRP B 1 131 ? -28.781 -35.5 -4.766 1 86 131 TRP B C 1
ATOM 7067 O O . TRP B 1 131 ? -28.781 -35.719 -5.977 1 86 131 TRP B O 1
ATOM 7077 N N . VAL B 1 132 ? -29.859 -35.469 -4.086 1 87.69 132 VAL B N 1
ATOM 7078 C CA . VAL B 1 132 ? -31.156 -35.75 -4.676 1 87.69 132 VAL B CA 1
ATOM 7079 C C . VAL B 1 132 ? -32.031 -34.5 -4.695 1 87.69 132 VAL B C 1
ATOM 7081 O O . VAL B 1 132 ? -31.953 -33.688 -3.77 1 87.69 132 VAL B O 1
ATOM 7084 N N . GLU B 1 133 ? -32.688 -34.375 -5.789 1 89.69 133 GLU B N 1
ATOM 7085 C CA . GLU B 1 133 ? -33.656 -33.281 -5.875 1 89.69 133 GLU B CA 1
ATOM 7086 C C . GLU B 1 133 ? -34.875 -33.531 -4.98 1 89.69 133 GLU B C 1
ATOM 7088 O O . GLU B 1 133 ? -35.062 -34.656 -4.492 1 89.69 133 GLU B O 1
ATOM 7093 N N . TYR B 1 134 ? -35.594 -32.625 -4.648 1 89.94 134 TYR B N 1
ATOM 7094 C CA . TYR B 1 134 ? -36.719 -32.719 -3.727 1 89.94 134 TYR B CA 1
ATOM 7095 C C . TYR B 1 134 ? -37.781 -33.656 -4.289 1 89.94 134 TYR B C 1
ATOM 7097 O O . TYR B 1 134 ? -38.5 -34.312 -3.533 1 89.94 134 TYR B O 1
ATOM 7105 N N . SER B 1 135 ? -37.938 -33.656 -5.656 1 90.12 135 SER B N 1
ATOM 7106 C CA . SER B 1 135 ? -38.938 -34.5 -6.297 1 90.12 135 SER B CA 1
ATOM 7107 C C . SER B 1 135 ? -38.5 -34.875 -7.707 1 90.12 135 SER B C 1
ATOM 7109 O O . SER B 1 135 ? -37.625 -34.25 -8.289 1 90.12 135 SER B O 1
ATOM 7111 N N . SER B 1 136 ? -39.062 -35.969 -8.203 1 88.44 136 SER B N 1
ATOM 7112 C CA . SER B 1 136 ? -38.812 -36.375 -9.586 1 88.44 136 SER B CA 1
ATOM 7113 C C . SER B 1 136 ? -39.594 -35.5 -10.555 1 88.44 136 SER B C 1
ATOM 7115 O O . SER B 1 136 ? -39.312 -35.469 -11.75 1 88.44 136 SER B O 1
ATOM 7117 N N . PHE B 1 137 ? -40.531 -34.781 -9.93 1 90.62 137 PHE B N 1
ATOM 7118 C CA . PHE B 1 137 ? -41.344 -33.906 -10.719 1 90.62 137 PHE B CA 1
ATOM 7119 C C . PHE B 1 137 ? -40.719 -32.531 -10.844 1 90.62 137 PHE B C 1
ATOM 7121 O O . PHE B 1 137 ? -40.688 -31.75 -9.883 1 90.62 137 PHE B O 1
ATOM 7128 N N . ALA B 1 138 ? -40.281 -32.094 -11.961 1 88.88 138 ALA B N 1
ATOM 7129 C CA . ALA B 1 138 ? -39.469 -30.922 -12.242 1 88.88 138 ALA B CA 1
ATOM 7130 C C . ALA B 1 138 ? -40.156 -29.641 -11.773 1 88.88 138 ALA B C 1
ATOM 7132 O O . ALA B 1 138 ? -39.531 -28.781 -11.164 1 88.88 138 ALA B O 1
ATOM 7133 N N . PRO B 1 139 ? -41.438 -29.531 -12.008 1 92.38 139 PRO B N 1
ATOM 7134 C CA . PRO B 1 139 ? -42.094 -28.281 -11.586 1 92.38 139 PRO B CA 1
ATOM 7135 C C . PRO B 1 139 ? -42.094 -28.125 -10.062 1 92.38 139 PRO B C 1
ATOM 7137 O O . PRO B 1 139 ? -42.094 -27 -9.562 1 92.38 139 PRO B O 1
ATOM 7140 N N . PHE B 1 140 ? -42.094 -29.172 -9.391 1 93.19 140 PHE B N 1
ATOM 7141 C CA . PHE B 1 140 ? -42.062 -29.094 -7.934 1 93.19 140 PHE B CA 1
ATOM 7142 C C . PHE B 1 140 ? -40.719 -28.578 -7.457 1 93.19 140 PHE B C 1
ATOM 7144 O O . PHE B 1 140 ? -40.656 -27.828 -6.484 1 93.19 140 PHE B O 1
ATOM 7151 N N . ASN B 1 141 ? -39.75 -29.016 -8.094 1 94.12 141 ASN B N 1
ATOM 7152 C CA . ASN B 1 141 ? -38.406 -28.516 -7.762 1 94.12 141 ASN B CA 1
ATOM 7153 C C . ASN B 1 141 ? -38.281 -27.016 -8.016 1 94.12 141 ASN B C 1
ATOM 7155 O O . ASN B 1 141 ? -37.594 -26.312 -7.273 1 94.12 141 ASN B O 1
ATOM 7159 N N . TYR B 1 142 ? -38.906 -26.578 -9.008 1 95.62 142 TYR B N 1
ATOM 7160 C CA . TYR B 1 142 ? -38.938 -25.156 -9.32 1 95.62 142 TYR B CA 1
ATOM 7161 C C . TYR B 1 142 ? -39.656 -24.375 -8.227 1 95.62 142 TYR B C 1
ATOM 7163 O O . TYR B 1 142 ? -39.156 -23.328 -7.781 1 95.62 142 TYR B O 1
ATOM 7171 N N . ILE B 1 143 ? -40.75 -24.844 -7.73 1 95.69 143 ILE B N 1
ATOM 7172 C CA . ILE B 1 143 ? -41.5 -24.188 -6.68 1 95.69 143 ILE B CA 1
ATOM 7173 C C . ILE B 1 143 ? -40.719 -24.203 -5.375 1 95.69 143 ILE B C 1
ATOM 7175 O O . ILE B 1 143 ? -40.75 -23.234 -4.609 1 95.69 143 ILE B O 1
ATOM 7179 N N . MET B 1 144 ? -40.094 -25.328 -5.129 1 95.31 144 MET B N 1
ATOM 7180 C CA . MET B 1 144 ? -39.281 -25.422 -3.918 1 95.31 144 MET B CA 1
ATOM 7181 C C . MET B 1 144 ? -38.125 -24.438 -3.957 1 95.31 144 MET B C 1
ATOM 7183 O O . MET B 1 144 ? -37.781 -23.812 -2.943 1 95.31 144 MET B O 1
ATOM 7187 N N . PHE B 1 145 ? -37.5 -24.328 -5.133 1 95.88 145 PHE B N 1
ATOM 7188 C CA . PHE B 1 145 ? -36.438 -23.375 -5.332 1 95.88 145 PHE B CA 1
ATOM 7189 C C . PHE B 1 145 ? -36.875 -21.969 -5 1 95.88 145 PHE B C 1
ATOM 7191 O O . PHE B 1 145 ? -36.188 -21.25 -4.27 1 95.88 145 PHE B O 1
ATOM 7198 N N . ILE B 1 146 ? -38.031 -21.594 -5.387 1 97.25 146 ILE B N 1
ATOM 7199 C CA . ILE B 1 146 ? -38.562 -20.25 -5.188 1 97.25 146 ILE B CA 1
ATOM 7200 C C . ILE B 1 146 ? -38.969 -20.078 -3.727 1 97.25 146 ILE B C 1
ATOM 7202 O O . ILE B 1 146 ? -38.688 -19.047 -3.115 1 97.25 146 ILE B O 1
ATOM 7206 N N . SER B 1 147 ? -39.625 -21.094 -3.172 1 97.31 147 SER B N 1
ATOM 7207 C CA . SER B 1 147 ? -40.125 -21 -1.805 1 97.31 147 SER B CA 1
ATOM 7208 C C . SER B 1 147 ? -38.969 -20.859 -0.805 1 97.31 147 SER B C 1
ATOM 7210 O O . SER B 1 147 ? -39.062 -20.062 0.14 1 97.31 147 SER B O 1
ATOM 7212 N N . ILE B 1 148 ? -37.969 -21.609 -1.017 1 97.12 148 ILE B N 1
ATOM 7213 C CA . ILE B 1 148 ? -36.844 -21.531 -0.109 1 97.12 148 ILE B CA 1
ATOM 7214 C C . ILE B 1 148 ? -36.156 -20.172 -0.236 1 97.12 148 ILE B C 1
ATOM 7216 O O . ILE B 1 148 ? -35.781 -19.562 0.768 1 97.12 148 ILE B O 1
ATOM 7220 N N . SER B 1 149 ? -36 -19.672 -1.442 1 97.75 149 SER B N 1
ATOM 7221 C CA . SER B 1 149 ? -35.438 -18.359 -1.669 1 97.75 149 SER B CA 1
ATOM 7222 C C . SER B 1 149 ? -36.219 -17.266 -0.961 1 97.75 149 SER B C 1
ATOM 7224 O O . SER B 1 149 ? -35.656 -16.391 -0.319 1 97.75 149 SER B O 1
ATOM 7226 N N . LEU B 1 150 ? -37.531 -17.328 -1.022 1 98.12 150 LEU B N 1
ATOM 7227 C CA . LEU B 1 150 ? -38.406 -16.344 -0.402 1 98.12 150 LEU B CA 1
ATOM 7228 C C . LEU B 1 150 ? -38.312 -16.422 1.119 1 98.12 150 LEU B C 1
ATOM 7230 O O . LEU B 1 150 ? -38.312 -15.391 1.796 1 98.12 150 LEU B O 1
ATOM 7234 N N . THR B 1 151 ? -38.25 -17.641 1.604 1 98.38 151 THR B N 1
ATOM 7235 C CA . THR B 1 151 ? -38.188 -17.812 3.049 1 98.38 151 THR B CA 1
ATOM 7236 C C . THR B 1 151 ? -36.875 -17.25 3.605 1 98.38 151 THR B C 1
ATOM 7238 O O . THR B 1 151 ? -36.906 -16.547 4.617 1 98.38 151 THR B O 1
ATOM 7241 N N . LEU B 1 152 ? -35.812 -17.562 2.957 1 98.38 152 LEU B N 1
ATOM 7242 C CA . LEU B 1 152 ? -34.531 -17.078 3.408 1 98.38 152 LEU B CA 1
ATOM 7243 C C . LEU B 1 152 ? -34.469 -15.562 3.312 1 98.38 152 LEU B C 1
ATOM 7245 O O . LEU B 1 152 ? -33.938 -14.906 4.215 1 98.38 152 LEU B O 1
ATOM 7249 N N . GLY B 1 153 ? -34.938 -14.961 2.207 1 98.19 153 GLY B N 1
ATOM 7250 C CA . GLY B 1 153 ? -35 -13.516 2.078 1 98.19 153 GLY B CA 1
ATOM 7251 C C . GLY B 1 153 ? -35.875 -12.852 3.129 1 98.19 153 GLY B C 1
ATOM 7252 O O . GLY B 1 153 ? -35.531 -11.789 3.645 1 98.19 153 GLY B O 1
ATOM 7253 N N . PHE B 1 154 ? -36.969 -13.555 3.447 1 98.31 154 PHE B N 1
ATOM 7254 C CA . PHE B 1 154 ? -37.875 -13.055 4.457 1 98.31 154 PHE B CA 1
ATOM 7255 C C . PHE B 1 154 ? -37.219 -13 5.824 1 98.31 154 PHE B C 1
ATOM 7257 O O . PHE B 1 154 ? -37.312 -12 6.539 1 98.31 154 PHE B O 1
ATOM 7264 N N . ILE B 1 155 ? -36.562 -14.023 6.164 1 98.44 155 ILE B N 1
ATOM 7265 C CA . ILE B 1 155 ? -35.906 -14.094 7.469 1 98.44 155 ILE B CA 1
ATOM 7266 C C . ILE B 1 155 ? -34.781 -13.047 7.547 1 98.44 155 ILE B C 1
ATOM 7268 O O . ILE B 1 155 ? -34.656 -12.344 8.555 1 98.44 155 ILE B O 1
ATOM 7272 N N . ALA B 1 156 ? -34 -12.922 6.52 1 98.31 156 ALA B N 1
ATOM 7273 C CA . ALA B 1 156 ? -32.906 -11.953 6.496 1 98.31 156 ALA B CA 1
ATOM 7274 C C . ALA B 1 156 ? -33.406 -10.531 6.684 1 98.31 156 ALA B C 1
ATOM 7276 O O . ALA B 1 156 ? -32.875 -9.773 7.5 1 98.31 156 ALA B O 1
ATOM 7277 N N . CYS B 1 157 ? -34.438 -10.188 5.961 1 98.25 157 CYS B N 1
ATOM 7278 C CA . CYS B 1 157 ? -35 -8.844 6.035 1 98.25 157 CYS B CA 1
ATOM 7279 C C . CYS B 1 157 ? -35.656 -8.594 7.395 1 98.25 157 CYS B C 1
ATOM 7281 O O . CYS B 1 157 ? -35.5 -7.508 7.961 1 98.25 157 CYS B O 1
ATOM 7283 N N . SER B 1 158 ? -36.312 -9.57 7.914 1 98.12 158 SER B N 1
ATOM 7284 C CA . SER B 1 158 ? -36.969 -9.445 9.211 1 98.12 158 SER B CA 1
ATOM 7285 C C . SER B 1 158 ? -35.969 -9.195 10.32 1 98.12 158 SER B C 1
ATOM 7287 O O . SER B 1 158 ? -36.219 -8.367 11.211 1 98.12 158 SER B O 1
ATOM 7289 N N . LEU B 1 159 ? -34.906 -9.875 10.273 1 97.75 159 LEU B N 1
ATOM 7290 C CA . LEU B 1 159 ? -33.875 -9.703 11.281 1 97.75 159 LEU B CA 1
ATOM 7291 C C . LEU B 1 159 ? -33.312 -8.281 11.242 1 97.75 159 LEU B C 1
ATOM 7293 O O . LEU B 1 159 ? -33.094 -7.66 12.289 1 97.75 159 LEU B O 1
ATOM 7297 N N . VAL B 1 160 ? -33.094 -7.73 10.094 1 97.38 160 VAL B N 1
ATOM 7298 C CA . VAL B 1 160 ? -32.531 -6.402 9.93 1 97.38 160 VAL B CA 1
ATOM 7299 C C . VAL B 1 160 ? -33.531 -5.34 10.383 1 97.38 160 VAL B C 1
ATOM 7301 O O . VAL B 1 160 ? -33.156 -4.438 11.148 1 97.38 160 VAL B O 1
ATOM 7304 N N . LEU B 1 161 ? -34.781 -5.473 9.992 1 96.62 161 LEU B N 1
ATOM 7305 C CA . LEU B 1 161 ? -35.781 -4.457 10.258 1 96.62 161 LEU B CA 1
ATOM 7306 C C . LEU B 1 161 ? -36.125 -4.402 11.75 1 96.62 161 LEU B C 1
ATOM 7308 O O . LEU B 1 161 ? -36.312 -3.318 12.305 1 96.62 161 LEU B O 1
ATOM 7312 N N . HIS B 1 162 ? -36.062 -5.516 12.414 1 95.88 162 HIS B N 1
ATOM 7313 C CA . HIS B 1 162 ? -36.594 -5.57 13.773 1 95.88 162 HIS B CA 1
ATOM 7314 C C . HIS B 1 162 ? -35.469 -5.469 14.805 1 95.88 162 HIS B C 1
ATOM 7316 O O . HIS B 1 162 ? -35.656 -4.949 15.906 1 95.88 162 HIS B O 1
ATOM 7322 N N . TYR B 1 163 ? -34.281 -5.883 14.43 1 95.31 163 TYR B N 1
ATOM 7323 C CA . TYR B 1 163 ? -33.281 -5.988 15.477 1 95.31 163 TYR B CA 1
ATOM 7324 C C . TYR B 1 163 ? -32.125 -5.004 15.242 1 95.31 163 TYR B C 1
ATOM 7326 O O . TYR B 1 163 ? -31.578 -4.457 16.203 1 95.31 163 TYR B O 1
ATOM 7334 N N . ALA B 1 164 ? -31.734 -4.789 14.031 1 96.25 164 ALA B N 1
ATOM 7335 C CA . ALA B 1 164 ? -30.578 -3.92 13.773 1 96.25 164 ALA B CA 1
ATOM 7336 C C . ALA B 1 164 ? -30.656 -3.318 12.367 1 96.25 164 ALA B C 1
ATOM 7338 O O . ALA B 1 164 ? -29.984 -3.795 11.445 1 96.25 164 ALA B O 1
ATOM 7339 N N . PRO B 1 165 ? -31.312 -2.262 12.211 1 94.19 165 PRO B N 1
ATOM 7340 C CA . PRO B 1 165 ? -31.438 -1.622 10.898 1 94.19 165 PRO B CA 1
ATOM 7341 C C . PRO B 1 165 ? -30.094 -1.18 10.328 1 94.19 165 PRO B C 1
ATOM 7343 O O . PRO B 1 165 ? -29.922 -1.119 9.109 1 94.19 165 PRO B O 1
ATOM 7346 N N . ALA B 1 166 ? -29.109 -0.971 11.227 1 94.75 166 ALA B N 1
ATOM 7347 C CA . ALA B 1 166 ? -27.781 -0.546 10.789 1 94.75 166 ALA B CA 1
ATOM 7348 C C . ALA B 1 166 ? -27.047 -1.676 10.062 1 94.75 166 ALA B C 1
ATOM 7350 O O . ALA B 1 166 ? -26.031 -1.443 9.398 1 94.75 166 ALA B O 1
ATOM 7351 N N . ALA B 1 167 ? -27.594 -2.854 10.141 1 96.94 167 ALA B N 1
ATOM 7352 C CA . ALA B 1 167 ? -26.953 -4.02 9.531 1 96.94 167 ALA B CA 1
ATOM 7353 C C . ALA B 1 167 ? -27.281 -4.102 8.039 1 96.94 167 ALA B C 1
ATOM 7355 O O . ALA B 1 167 ? -26.688 -4.895 7.312 1 96.94 167 ALA B O 1
ATOM 7356 N N . ALA B 1 168 ? -28.203 -3.25 7.559 1 96.31 168 ALA B N 1
ATOM 7357 C CA . ALA B 1 168 ? -28.562 -3.24 6.141 1 96.31 168 ALA B CA 1
ATOM 7358 C C . ALA B 1 168 ? -27.422 -2.662 5.297 1 96.31 168 ALA B C 1
ATOM 7360 O O . ALA B 1 168 ? -26.719 -1.749 5.73 1 96.31 168 ALA B O 1
ATOM 7361 N N . GLY B 1 169 ? -27.234 -3.189 4.109 1 95.44 169 GLY B N 1
ATOM 7362 C CA . GLY B 1 169 ? -26.281 -2.631 3.166 1 95.44 169 GLY B CA 1
ATOM 7363 C C . GLY B 1 169 ? -24.859 -3.125 3.389 1 95.44 169 GLY B C 1
ATOM 7364 O O . GLY B 1 169 ? -24.656 -4.098 4.117 1 95.44 169 GLY B O 1
ATOM 7365 N N . SER B 1 170 ? -23.938 -2.5 2.75 1 96.25 170 SER B N 1
ATOM 7366 C CA . SER B 1 170 ? -22.531 -2.889 2.789 1 96.25 170 SER B CA 1
ATOM 7367 C C . SER B 1 170 ? -21.844 -2.359 4.043 1 96.25 170 SER B C 1
ATOM 7369 O O . SER B 1 170 ? -21.156 -3.109 4.75 1 96.25 170 SER B O 1
ATOM 7371 N N . GLY B 1 171 ? -21.984 -1.066 4.367 1 96.06 171 GLY B N 1
ATOM 7372 C CA . GLY B 1 171 ? -21.406 -0.425 5.539 1 96.06 171 GLY B CA 1
ATOM 7373 C C . GLY B 1 171 ? -20.062 0.224 5.266 1 96.06 171 GLY B C 1
ATOM 7374 O O . GLY B 1 171 ? -19.547 0.955 6.105 1 96.06 171 GLY B O 1
ATOM 7375 N N . ILE B 1 172 ? -19.5 0.029 4.039 1 97.06 172 ILE B N 1
ATOM 7376 C CA . ILE B 1 172 ? -18.172 0.52 3.721 1 97.06 172 ILE B CA 1
ATOM 7377 C C . ILE B 1 172 ? -18.156 2.047 3.734 1 97.06 172 ILE B C 1
ATOM 7379 O O . ILE B 1 172 ? -17.234 2.664 4.262 1 97.06 172 ILE B O 1
ATOM 7383 N N . SER B 1 173 ? -19.188 2.715 3.215 1 95.75 173 SER B N 1
ATOM 7384 C CA . SER B 1 173 ? -19.266 4.172 3.141 1 95.75 173 SER B CA 1
ATOM 7385 C C . SER B 1 173 ? -19.219 4.797 4.531 1 95.75 173 SER B C 1
ATOM 7387 O O . SER B 1 173 ? -18.453 5.742 4.762 1 95.75 173 SER B O 1
ATOM 7389 N N . GLU B 1 174 ? -19.984 4.23 5.445 1 95.62 174 GLU B N 1
ATOM 7390 C CA . GLU B 1 174 ? -20.016 4.738 6.812 1 95.62 174 GLU B CA 1
ATOM 7391 C C . GLU B 1 174 ? -18.688 4.496 7.523 1 95.62 174 GLU B C 1
ATOM 7393 O O . GLU B 1 174 ? -18.219 5.348 8.273 1 95.62 174 GLU B O 1
ATOM 7398 N N . ILE B 1 175 ? -18.125 3.344 7.266 1 96.12 175 ILE B N 1
ATOM 7399 C CA . ILE B 1 175 ? -16.859 3.008 7.906 1 96.12 175 ILE B CA 1
ATOM 7400 C C . ILE B 1 175 ? -15.773 3.971 7.434 1 96.12 175 ILE B C 1
ATOM 7402 O O . ILE B 1 175 ? -14.93 4.398 8.227 1 96.12 175 ILE B O 1
ATOM 7406 N N . LYS B 1 176 ? -15.781 4.25 6.18 1 94.19 176 LYS B N 1
ATOM 7407 C CA . LYS B 1 176 ? -14.836 5.23 5.641 1 94.19 176 LYS B CA 1
ATOM 7408 C C . LYS B 1 176 ? -14.953 6.562 6.379 1 94.19 176 LYS B C 1
ATOM 7410 O O . LYS B 1 176 ? -13.938 7.188 6.699 1 94.19 176 LYS B O 1
ATOM 7415 N N . CYS B 1 177 ? -16.125 6.992 6.625 1 93.88 177 CYS B N 1
ATOM 7416 C CA . CYS B 1 177 ? -16.375 8.242 7.336 1 93.88 177 CYS B CA 1
ATOM 7417 C C . CYS B 1 177 ? -15.883 8.156 8.773 1 93.88 177 CYS B C 1
ATOM 7419 O O . CYS B 1 177 ? -15.258 9.094 9.281 1 93.88 177 CYS B O 1
ATOM 7421 N N . ILE B 1 178 ? -16.094 7.027 9.383 1 92.94 178 ILE B N 1
ATOM 7422 C CA . ILE B 1 178 ? -15.719 6.84 10.773 1 92.94 178 ILE B CA 1
ATOM 7423 C C . ILE B 1 178 ? -14.195 6.867 10.906 1 92.94 178 ILE B C 1
ATOM 7425 O O . ILE B 1 178 ? -13.656 7.531 11.789 1 92.94 178 ILE B O 1
ATOM 7429 N N . VAL B 1 179 ? -13.531 6.195 10 1 90.94 179 VAL B N 1
ATOM 7430 C CA . VAL B 1 179 ? -12.078 6.113 10.039 1 90.94 179 VAL B CA 1
ATOM 7431 C C . VAL B 1 179 ? -11.469 7.48 9.719 1 90.94 179 VAL B C 1
ATOM 7433 O O . VAL B 1 179 ? -10.383 7.812 10.195 1 90.94 179 VAL B O 1
ATOM 7436 N N . SER B 1 180 ? -12.211 8.281 8.984 1 89.56 180 SER B N 1
ATOM 7437 C CA . SER B 1 180 ? -11.719 9.602 8.609 1 89.56 180 SER B CA 1
ATOM 7438 C C . SER B 1 180 ? -11.891 10.594 9.758 1 89.56 180 SER B C 1
ATOM 7440 O O . SER B 1 180 ? -11.422 11.734 9.672 1 89.56 180 SER B O 1
ATOM 7442 N N . GLY B 1 181 ? -12.641 10.234 10.781 1 87.75 181 GLY B N 1
ATOM 7443 C CA . GLY B 1 181 ? -12.695 11.086 11.969 1 87.75 181 GLY B CA 1
ATOM 7444 C C . GLY B 1 181 ? -14.102 11.547 12.297 1 87.75 181 GLY B C 1
ATOM 7445 O O . GLY B 1 181 ? -14.289 12.445 13.125 1 87.75 181 GLY B O 1
ATOM 7446 N N . PHE B 1 182 ? -15.086 10.969 11.672 1 89.69 182 PHE B N 1
ATOM 7447 C CA . PHE B 1 182 ? -16.484 11.281 11.961 1 89.69 182 PHE B CA 1
ATOM 7448 C C . PHE B 1 182 ? -17.188 10.078 12.57 1 89.69 182 PHE B C 1
ATOM 7450 O O . PHE B 1 182 ? -17.469 9.102 11.875 1 89.69 182 PHE B O 1
ATOM 7457 N N . THR B 1 183 ? -17.531 10.109 13.727 1 86.62 183 THR B N 1
ATOM 7458 C CA . THR B 1 183 ? -18.078 8.945 14.406 1 86.62 183 THR B CA 1
ATOM 7459 C C . THR B 1 183 ? -19.594 8.953 14.344 1 86.62 183 THR B C 1
ATOM 7461 O O . THR B 1 183 ? -20.219 10.016 14.375 1 86.62 183 THR B O 1
ATOM 7464 N N . LEU B 1 184 ? -20.156 7.863 14.125 1 86.56 184 LEU B N 1
ATOM 7465 C CA . LEU B 1 184 ? -21.594 7.621 14.086 1 86.56 184 LEU B CA 1
ATOM 7466 C C . LEU B 1 184 ? -22.031 6.699 15.219 1 86.56 184 LEU B C 1
ATOM 7468 O O . LEU B 1 184 ? -21.562 5.566 15.32 1 86.56 184 LEU B O 1
ATOM 7472 N N . SER B 1 185 ? -22.875 7.156 16 1 84.69 185 SER B N 1
ATOM 7473 C CA . SER B 1 185 ? -23.312 6.383 17.156 1 84.69 185 SER B CA 1
ATOM 7474 C C . SER B 1 185 ? -24.172 5.195 16.75 1 84.69 185 SER B C 1
ATOM 7476 O O . SER B 1 185 ? -25 5.309 15.836 1 84.69 185 SER B O 1
ATOM 7478 N N . GLY B 1 186 ? -23.969 4.047 17.312 1 87.44 186 GLY B N 1
ATOM 7479 C CA . GLY B 1 186 ? -24.844 2.898 17.141 1 87.44 186 GLY B CA 1
ATOM 7480 C C . GLY B 1 186 ? -24.5 2.07 15.914 1 87.44 186 GLY B C 1
ATOM 7481 O O . GLY B 1 186 ? -25.078 0.997 15.703 1 87.44 186 GLY B O 1
ATOM 7482 N N . PHE B 1 187 ? -23.609 2.479 15.117 1 93.31 187 PHE B N 1
ATOM 7483 C CA . PHE B 1 187 ? -23.312 1.812 13.852 1 93.31 187 PHE B CA 1
ATOM 7484 C C . PHE B 1 187 ? -22.406 0.609 14.078 1 93.31 187 PHE B C 1
ATOM 7486 O O . PHE B 1 187 ? -22.484 -0.38 13.344 1 93.31 187 PHE B O 1
ATOM 7493 N N . LEU B 1 188 ? -21.547 0.66 15.109 1 95.69 188 LEU B N 1
ATOM 7494 C CA . LEU B 1 188 ? -20.594 -0.403 15.367 1 95.69 188 LEU B CA 1
ATOM 7495 C C . LEU B 1 188 ? -20.922 -1.131 16.672 1 95.69 188 LEU B C 1
ATOM 7497 O O . LEU B 1 188 ? -20.016 -1.44 17.453 1 95.69 188 LEU B O 1
ATOM 7501 N N . ASN B 1 189 ? -22.203 -1.459 16.859 1 94.12 189 ASN B N 1
ATOM 7502 C CA . ASN B 1 189 ? -22.625 -2.09 18.109 1 94.12 189 ASN B CA 1
ATOM 7503 C C . ASN B 1 189 ? -22.719 -3.607 17.969 1 94.12 189 ASN B C 1
ATOM 7505 O O . ASN B 1 189 ? -22.5 -4.148 16.875 1 94.12 189 ASN B O 1
ATOM 7509 N N . THR B 1 190 ? -22.938 -4.281 19 1 96.25 190 THR B N 1
ATOM 7510 C CA . THR B 1 190 ? -22.969 -5.738 19.078 1 96.25 190 THR B CA 1
ATOM 7511 C C . THR B 1 190 ? -24.141 -6.301 18.281 1 96.25 190 THR B C 1
ATOM 7513 O O . THR B 1 190 ? -24.016 -7.336 17.625 1 96.25 190 THR B O 1
ATOM 7516 N N . TRP B 1 191 ? -25.219 -5.645 18.266 1 96.62 191 TRP B N 1
ATOM 7517 C CA . TRP B 1 191 ? -26.406 -6.117 17.547 1 96.62 191 TRP B CA 1
ATOM 7518 C C . TRP B 1 191 ? -26.172 -6.023 16.031 1 96.62 191 TRP B C 1
ATOM 7520 O O . TRP B 1 191 ? -26.594 -6.906 15.281 1 96.62 191 TRP B O 1
ATOM 7530 N N . THR B 1 192 ? -25.609 -4.906 15.68 1 97.38 192 THR B N 1
ATOM 7531 C CA . THR B 1 192 ? -25.297 -4.777 14.266 1 97.38 192 THR B CA 1
ATOM 7532 C C . THR B 1 192 ? -24.375 -5.91 13.812 1 97.38 192 THR B C 1
ATOM 7534 O O . THR B 1 192 ? -24.578 -6.484 12.734 1 97.38 192 THR B O 1
ATOM 7537 N N . PHE B 1 193 ? -23.391 -6.25 14.719 1 97.75 193 PHE B N 1
ATOM 7538 C CA . PHE B 1 193 ? -22.469 -7.344 14.445 1 97.75 193 PHE B CA 1
ATOM 7539 C C . PHE B 1 193 ? -23.219 -8.664 14.297 1 97.75 193 PHE B C 1
ATOM 7541 O O . PHE B 1 193 ? -23.094 -9.336 13.273 1 97.75 193 PHE B O 1
ATOM 7548 N N . ILE B 1 194 ? -24.016 -9.039 15.125 1 97.81 194 ILE B N 1
ATOM 7549 C CA . ILE B 1 194 ? -24.688 -10.336 15.18 1 97.81 194 ILE B CA 1
ATOM 7550 C C . ILE B 1 194 ? -25.656 -10.477 14.008 1 97.81 194 ILE B C 1
ATOM 7552 O O . ILE B 1 194 ? -25.656 -11.492 13.312 1 97.81 194 ILE B O 1
ATOM 7556 N N . ILE B 1 195 ? -26.469 -9.461 13.75 1 97.81 195 ILE B N 1
ATOM 7557 C CA . ILE B 1 195 ? -27.5 -9.523 12.719 1 97.81 195 ILE B CA 1
ATOM 7558 C C . ILE B 1 195 ? -26.844 -9.539 11.336 1 97.81 195 ILE B C 1
ATOM 7560 O O . ILE B 1 195 ? -27.328 -10.203 10.422 1 97.81 195 ILE B O 1
ATOM 7564 N N . LYS B 1 196 ? -25.766 -8.781 11.188 1 97.44 196 LYS B N 1
ATOM 7565 C CA . LYS B 1 196 ? -25.062 -8.812 9.914 1 97.44 196 LYS B CA 1
ATOM 7566 C C . LYS B 1 196 ? -24.422 -10.18 9.672 1 97.44 196 LYS B C 1
ATOM 7568 O O . LYS B 1 196 ? -24.406 -10.68 8.547 1 97.44 196 LYS B O 1
ATOM 7573 N N . ALA B 1 197 ? -23.844 -10.789 10.688 1 97.5 197 ALA B N 1
ATOM 7574 C CA . ALA B 1 197 ? -23.188 -12.094 10.586 1 97.5 197 ALA B CA 1
ATOM 7575 C C . ALA B 1 197 ? -24.203 -13.188 10.258 1 97.5 197 ALA B C 1
ATOM 7577 O O . ALA B 1 197 ? -23.922 -14.086 9.461 1 97.5 197 ALA B O 1
ATOM 7578 N N . ILE B 1 198 ? -25.375 -13.109 10.805 1 97.25 198 ILE B N 1
ATOM 7579 C CA . ILE B 1 198 ? -26.391 -14.133 10.609 1 97.25 198 ILE B CA 1
ATOM 7580 C C . ILE B 1 198 ? -27.203 -13.828 9.352 1 97.25 198 ILE B C 1
ATOM 7582 O O . ILE B 1 198 ? -27.562 -14.742 8.609 1 97.25 198 ILE B O 1
ATOM 7586 N N . GLY B 1 199 ? -27.484 -12.57 9.156 1 97.75 199 GLY B N 1
ATOM 7587 C CA . GLY B 1 199 ? -28.312 -12.156 8.039 1 97.75 199 GLY B CA 1
ATOM 7588 C C . GLY B 1 199 ? -27.625 -12.305 6.695 1 97.75 199 GLY B C 1
ATOM 7589 O O . GLY B 1 199 ? -28.281 -12.531 5.676 1 97.75 199 GLY B O 1
ATOM 7590 N N . LEU B 1 200 ? -26.312 -12.227 6.684 1 97.69 200 LEU B N 1
ATOM 7591 C CA . LEU B 1 200 ? -25.547 -12.227 5.441 1 97.69 200 LEU B CA 1
ATOM 7592 C C . LEU B 1 200 ? -25.672 -13.562 4.723 1 97.69 200 LEU B C 1
ATOM 7594 O O . LEU B 1 200 ? -26 -13.609 3.535 1 97.69 200 LEU B O 1
ATOM 7598 N N . PRO B 1 201 ? -25.453 -14.734 5.414 1 96.88 201 PRO B N 1
ATOM 7599 C CA . PRO B 1 201 ? -25.641 -16.016 4.734 1 96.88 201 PRO B CA 1
ATOM 7600 C C . PRO B 1 201 ? -27.062 -16.219 4.23 1 96.88 201 PRO B C 1
ATOM 7602 O O . PRO B 1 201 ? -27.266 -16.797 3.156 1 96.88 201 PRO B O 1
ATOM 7605 N N . LEU B 1 202 ? -28.047 -15.742 4.945 1 98.06 202 LEU B N 1
ATOM 7606 C CA . LEU B 1 202 ? -29.453 -15.867 4.551 1 98.06 202 LEU B CA 1
ATOM 7607 C C . LEU B 1 202 ? -29.734 -15.055 3.289 1 98.06 202 LEU B C 1
ATOM 7609 O O . LEU B 1 202 ? -30.406 -15.539 2.373 1 98.06 202 LEU B O 1
ATOM 7613 N N . ALA B 1 203 ? -29.172 -13.852 3.266 1 98.12 203 ALA B N 1
ATOM 7614 C CA . ALA B 1 203 ? -29.359 -12.984 2.111 1 98.12 203 ALA B CA 1
ATOM 7615 C C . ALA B 1 203 ? -28.719 -13.578 0.86 1 98.12 203 ALA B C 1
ATOM 7617 O O . ALA B 1 203 ? -29.328 -13.602 -0.209 1 98.12 203 ALA B O 1
ATOM 7618 N N . ILE B 1 204 ? -27.531 -14.062 0.961 1 96.56 204 ILE B N 1
ATOM 7619 C CA . ILE B 1 204 ? -26.812 -14.633 -0.172 1 96.56 204 ILE B CA 1
ATOM 7620 C C . ILE B 1 204 ? -27.516 -15.898 -0.643 1 96.56 204 ILE B C 1
ATOM 7622 O O . ILE B 1 204 ? -27.734 -16.094 -1.843 1 96.56 204 ILE B O 1
ATOM 7626 N N . ALA B 1 205 ? -27.938 -16.75 0.276 1 96.25 205 ALA B N 1
ATOM 7627 C CA . ALA B 1 205 ? -28.531 -18.031 -0.042 1 96.25 205 ALA B CA 1
ATOM 7628 C C . ALA B 1 205 ? -29.938 -17.859 -0.629 1 96.25 205 ALA B C 1
ATOM 7630 O O . ALA B 1 205 ? -30.469 -18.766 -1.261 1 96.25 205 ALA B O 1
ATOM 7631 N N . SER B 1 206 ? -30.562 -16.719 -0.364 1 96.75 206 SER B N 1
ATOM 7632 C CA . SER B 1 206 ? -31.875 -16.453 -0.939 1 96.75 206 SER B CA 1
ATOM 7633 C C . SER B 1 206 ? -31.797 -16.281 -2.453 1 96.75 206 SER B C 1
ATOM 7635 O O . SER B 1 206 ? -32.812 -16.359 -3.146 1 96.75 206 SER B O 1
ATOM 7637 N N . GLY B 1 207 ? -30.594 -16.062 -2.951 1 94.81 207 GLY B N 1
ATOM 7638 C CA . GLY B 1 207 ? -30.422 -15.898 -4.387 1 94.81 207 GLY B CA 1
ATOM 7639 C C . GLY B 1 207 ? -30.359 -14.445 -4.82 1 94.81 207 GLY B C 1
ATOM 7640 O O . GLY B 1 207 ? -30.109 -14.156 -5.996 1 94.81 207 GLY B O 1
ATOM 7641 N N . LEU B 1 208 ? -30.547 -13.523 -3.893 1 96.44 208 LEU B N 1
ATOM 7642 C CA . LEU B 1 208 ? -30.406 -12.102 -4.203 1 96.44 208 LEU B CA 1
ATOM 7643 C C . LEU B 1 208 ? -29.016 -11.805 -4.758 1 96.44 208 LEU B C 1
ATOM 7645 O O . LEU B 1 208 ? -28.047 -12.477 -4.402 1 96.44 208 LEU B O 1
ATOM 7649 N N . SER B 1 209 ? -28.922 -10.852 -5.688 1 96.38 209 SER B N 1
ATOM 7650 C CA . SER B 1 209 ? -27.641 -10.5 -6.301 1 96.38 209 SER B CA 1
ATOM 7651 C C . SER B 1 209 ? -26.797 -9.648 -5.367 1 96.38 209 SER B C 1
ATOM 7653 O O . SER B 1 209 ? -26.5 -8.484 -5.668 1 96.38 209 SER B O 1
ATOM 7655 N N . VAL B 1 210 ? -26.391 -10.281 -4.262 1 96.62 210 VAL B N 1
ATOM 7656 C CA . VAL B 1 210 ? -25.594 -9.586 -3.252 1 96.62 210 VAL B CA 1
ATOM 7657 C C . VAL B 1 210 ? -24.359 -10.414 -2.914 1 96.62 210 VAL B C 1
ATOM 7659 O O . VAL B 1 210 ? -24.312 -11.609 -3.188 1 96.62 210 VAL B O 1
ATOM 7662 N N . GLY B 1 211 ? -23.328 -9.719 -2.412 1 95.19 211 GLY B N 1
ATOM 7663 C CA . GLY B 1 211 ? -22.078 -10.375 -2.053 1 95.19 211 GLY B CA 1
ATOM 7664 C C . GLY B 1 211 ? -21.734 -10.234 -0.581 1 95.19 211 GLY B C 1
ATOM 7665 O O . GLY B 1 211 ? -22.406 -9.5 0.15 1 95.19 211 GLY B O 1
ATOM 7666 N N . LYS B 1 212 ? -20.703 -10.906 -0.189 1 95 212 LYS B N 1
ATOM 7667 C CA . LYS B 1 212 ? -20.406 -10.992 1.238 1 95 212 LYS B CA 1
ATOM 7668 C C . LYS B 1 212 ? -19.297 -10.016 1.623 1 95 212 LYS B C 1
ATOM 7670 O O . LYS B 1 212 ? -19.094 -9.727 2.805 1 95 212 LYS B O 1
ATOM 7675 N N . GLU B 1 213 ? -18.516 -9.367 0.761 1 94 213 GLU B N 1
ATOM 7676 C CA . GLU B 1 213 ? -17.297 -8.633 1.055 1 94 213 GLU B CA 1
ATOM 7677 C C . GLU B 1 213 ? -17.578 -7.363 1.846 1 94 213 GLU B C 1
ATOM 7679 O O . GLU B 1 213 ? -16.984 -7.129 2.895 1 94 213 GLU B O 1
ATOM 7684 N N . GLY B 1 214 ? -18.547 -6.527 1.345 1 96.5 214 GLY B N 1
ATOM 7685 C CA . GLY B 1 214 ? -18.906 -5.32 2.068 1 96.5 214 GLY B CA 1
ATOM 7686 C C . GLY B 1 214 ? -19.359 -5.586 3.494 1 96.5 214 GLY B C 1
ATOM 7687 O O . GLY B 1 214 ? -18.75 -5.086 4.445 1 96.5 214 GLY B O 1
ATOM 7688 N N . PRO B 1 215 ? -20.344 -6.402 3.592 1 97.88 215 PRO B N 1
ATOM 7689 C CA . PRO B 1 215 ? -20.828 -6.75 4.934 1 97.88 215 PRO B CA 1
ATOM 7690 C C . PRO B 1 215 ? -19.734 -7.383 5.801 1 97.88 215 PRO B C 1
ATOM 7692 O O . PRO B 1 215 ? -19.734 -7.199 7.02 1 97.88 215 PRO B O 1
ATOM 7695 N N . SER B 1 216 ? -18.844 -8.148 5.195 1 97.88 216 SER B N 1
ATOM 7696 C CA . SER B 1 216 ? -17.75 -8.734 5.965 1 97.88 216 SER B CA 1
ATOM 7697 C C . SER B 1 216 ? -16.844 -7.652 6.555 1 97.88 216 SER B C 1
ATOM 7699 O O . SER B 1 216 ? -16.375 -7.777 7.688 1 97.88 216 SER B O 1
ATOM 7701 N N . VAL B 1 217 ? -16.609 -6.605 5.836 1 98.19 217 VAL B N 1
ATOM 7702 C CA . VAL B 1 217 ? -15.836 -5.477 6.355 1 98.19 217 VAL B CA 1
ATOM 7703 C C . VAL B 1 217 ? -16.562 -4.863 7.547 1 98.19 217 VAL B C 1
ATOM 7705 O O . VAL B 1 217 ? -15.945 -4.562 8.57 1 98.19 217 VAL B O 1
ATOM 7708 N N . HIS B 1 218 ? -17.875 -4.754 7.402 1 98.31 218 HIS B N 1
ATOM 7709 C CA . HIS B 1 218 ? -18.672 -4.117 8.438 1 98.31 218 HIS B CA 1
ATOM 7710 C C . HIS B 1 218 ? -18.688 -4.953 9.719 1 98.31 218 HIS B C 1
ATOM 7712 O O . HIS B 1 218 ? -18.438 -4.434 10.805 1 98.31 218 HIS B O 1
ATOM 7718 N N . TYR B 1 219 ? -19.031 -6.238 9.609 1 98.5 219 TYR B N 1
ATOM 7719 C CA . TYR B 1 219 ? -19.062 -7.004 10.844 1 98.5 219 TYR B CA 1
ATOM 7720 C C . TYR B 1 219 ? -17.672 -7.125 11.445 1 98.5 219 TYR B C 1
ATOM 7722 O O . TYR B 1 219 ? -17.516 -7.207 12.672 1 98.5 219 TYR B O 1
ATOM 7730 N N . ALA B 1 220 ? -16.594 -7.191 10.617 1 98.75 220 ALA B N 1
ATOM 7731 C CA . ALA B 1 220 ? -15.227 -7.242 11.117 1 98.75 220 ALA B CA 1
ATOM 7732 C C . ALA B 1 220 ? -14.891 -5.984 11.914 1 98.75 220 ALA B C 1
ATOM 7734 O O . ALA B 1 220 ? -14.273 -6.066 12.984 1 98.75 220 ALA B O 1
ATOM 7735 N N . VAL B 1 221 ? -15.281 -4.805 11.398 1 98.25 221 VAL B N 1
ATOM 7736 C CA . VAL B 1 221 ? -15.016 -3.549 12.094 1 98.25 221 VAL B CA 1
ATOM 7737 C C . VAL B 1 221 ? -15.82 -3.484 13.383 1 98.25 221 VAL B C 1
ATOM 7739 O O . VAL B 1 221 ? -15.352 -2.947 14.391 1 98.25 221 VAL B O 1
ATOM 7742 N N . CYS B 1 222 ? -17.047 -4.031 13.375 1 98.25 222 CYS B N 1
ATOM 7743 C CA . CYS B 1 222 ? -17.812 -4.133 14.609 1 98.25 222 CYS B CA 1
ATOM 7744 C C . CYS B 1 222 ? -17.062 -4.945 15.656 1 98.25 222 CYS B C 1
ATOM 7746 O O . CYS B 1 222 ? -17 -4.543 16.828 1 98.25 222 CYS B O 1
ATOM 7748 N N . VAL B 1 223 ? -16.516 -6.051 15.234 1 98.44 223 VAL B N 1
ATOM 7749 C CA . VAL B 1 223 ? -15.758 -6.906 16.141 1 98.44 223 VAL B CA 1
ATOM 7750 C C . VAL B 1 223 ? -14.578 -6.125 16.734 1 98.44 223 VAL B C 1
ATOM 7752 O O . VAL B 1 223 ? -14.336 -6.172 17.938 1 98.44 223 VAL B O 1
ATOM 7755 N N . GLY B 1 224 ? -13.82 -5.449 15.836 1 97.44 224 GLY B N 1
ATOM 7756 C CA . GLY B 1 224 ? -12.719 -4.625 16.297 1 97.44 224 GLY B CA 1
ATOM 7757 C C . GLY B 1 224 ? -13.141 -3.568 17.312 1 97.44 224 GLY B C 1
ATOM 7758 O O . GLY B 1 224 ? -12.477 -3.363 18.328 1 97.44 224 GLY B O 1
ATOM 7759 N N . SER B 1 225 ? -14.266 -2.91 17.031 1 95.31 225 SER B N 1
ATOM 7760 C CA . SER B 1 225 ? -14.773 -1.872 17.922 1 95.31 225 SER B CA 1
ATOM 7761 C C . SER B 1 225 ? -15.195 -2.451 19.266 1 95.31 225 SER B C 1
ATOM 7763 O O . SER B 1 225 ? -14.836 -1.914 20.312 1 95.31 225 SER B O 1
ATOM 7765 N N . ILE B 1 226 ? -15.883 -3.58 19.312 1 95.69 226 ILE B N 1
ATOM 7766 C CA . ILE B 1 226 ? -16.422 -4.199 20.516 1 95.69 226 ILE B CA 1
ATOM 7767 C C . ILE B 1 226 ? -15.281 -4.695 21.391 1 95.69 226 ILE B C 1
ATOM 7769 O O . ILE B 1 226 ? -15.234 -4.391 22.594 1 95.69 226 ILE B O 1
ATOM 7773 N N . ILE B 1 227 ? -14.336 -5.379 20.812 1 95.5 227 ILE B N 1
ATOM 7774 C CA . ILE B 1 227 ? -13.242 -5.957 21.578 1 95.5 227 ILE B CA 1
ATOM 7775 C C . ILE B 1 227 ? -12.344 -4.844 22.125 1 95.5 227 ILE B C 1
ATOM 7777 O O . ILE B 1 227 ? -11.891 -4.91 23.266 1 95.5 227 ILE B O 1
ATOM 7781 N N . SER B 1 228 ? -12.086 -3.867 21.297 1 91.62 228 SER B N 1
ATOM 7782 C CA . SER B 1 228 ? -11.266 -2.74 21.75 1 91.62 228 SER B CA 1
ATOM 7783 C C . SER B 1 228 ? -11.914 -2.01 22.906 1 91.62 228 SER B C 1
ATOM 7785 O O . SER B 1 228 ? -11.234 -1.604 23.859 1 91.62 228 SER B O 1
ATOM 7787 N N . LYS B 1 229 ? -13.227 -1.812 22.859 1 87.5 229 LYS B N 1
ATOM 7788 C CA . LYS B 1 229 ? -13.945 -1.113 23.938 1 87.5 229 LYS B CA 1
ATOM 7789 C C . LYS B 1 229 ? -13.938 -1.928 25.219 1 87.5 229 LYS B C 1
ATOM 7791 O O . LYS B 1 229 ? -13.844 -1.367 26.312 1 87.5 229 LYS B O 1
ATOM 7796 N N . ILE B 1 230 ? -14 -3.205 25.109 1 88.38 230 ILE B N 1
ATOM 7797 C CA . ILE B 1 230 ? -14.016 -4.082 26.281 1 88.38 230 ILE B CA 1
ATOM 7798 C C . ILE B 1 230 ? -12.641 -4.082 26.938 1 88.38 230 ILE B C 1
ATOM 7800 O O . ILE B 1 230 ? -12.539 -3.977 28.172 1 88.38 230 ILE B O 1
ATOM 7804 N N . LEU B 1 231 ? -11.617 -4.152 26.234 1 83.94 231 LEU B N 1
ATOM 7805 C CA . LEU B 1 231 ? -10.281 -4.344 26.781 1 83.94 231 LEU B CA 1
ATOM 7806 C C . LEU B 1 231 ? -9.617 -3.002 27.094 1 83.94 231 LEU B C 1
ATOM 7808 O O . LEU B 1 231 ? -8.797 -2.904 28 1 83.94 231 LEU B O 1
ATOM 7812 N N . LEU B 1 232 ? -9.875 -2.043 26.25 1 73.88 232 LEU B N 1
ATOM 7813 C CA . LEU B 1 232 ? -9.281 -0.733 26.5 1 73.88 232 LEU B CA 1
ATOM 7814 C C . LEU B 1 232 ? -10.07 0.011 27.578 1 73.88 232 LEU B C 1
ATOM 7816 O O . LEU B 1 232 ? -9.531 0.886 28.25 1 73.88 232 LEU B O 1
ATOM 7820 N N . ARG B 1 233 ? -11.391 -0.041 27.719 1 59.5 233 ARG B N 1
ATOM 7821 C CA . ARG B 1 233 ? -12.188 0.557 28.781 1 59.5 233 ARG B CA 1
ATOM 7822 C C . ARG B 1 233 ? -11.711 0.081 30.156 1 59.5 233 ARG B C 1
ATOM 7824 O O . ARG B 1 233 ? -11.75 0.835 31.125 1 59.5 233 ARG B O 1
ATOM 7831 N N . ARG B 1 234 ? -11.516 -1.356 30.375 1 48.88 234 ARG B N 1
ATOM 7832 C CA . ARG B 1 234 ? -11.125 -1.81 31.703 1 48.88 234 ARG B CA 1
ATOM 7833 C C . ARG B 1 234 ? -9.953 -0.993 32.25 1 48.88 234 ARG B C 1
ATOM 7835 O O . ARG B 1 234 ? -9.695 -0.978 33.438 1 48.88 234 ARG B O 1
ATOM 7842 N N . GLU B 1 235 ? -9.102 -0.724 31.406 1 47.31 235 GLU B N 1
ATOM 7843 C CA . GLU B 1 235 ? -8.133 0.223 31.969 1 47.31 235 GLU B CA 1
ATOM 7844 C C . GLU B 1 235 ? -8.766 1.601 32.156 1 47.31 235 GLU B C 1
ATOM 7846 O O . GLU B 1 235 ? -9.688 1.975 31.438 1 47.31 235 GLU B O 1
ATOM 7851 N N . SER B 1 236 ? -8.523 2.283 33.344 1 39.03 236 SER B N 1
ATOM 7852 C CA . SER B 1 236 ? -9.242 3.41 33.938 1 39.03 236 SER B CA 1
ATOM 7853 C C . SER B 1 236 ? -9.891 4.273 32.844 1 39.03 236 SER B C 1
ATOM 7855 O O . SER B 1 236 ? -11.055 4.648 32.969 1 39.03 236 SER B O 1
ATOM 7857 N N . SER B 1 237 ? -9.195 5.438 32.562 1 37.41 237 SER B N 1
ATOM 7858 C CA . SER B 1 237 ? -9.562 6.754 32.062 1 37.41 237 SER B CA 1
ATOM 7859 C C . SER B 1 237 ? -10.109 6.672 30.641 1 37.41 237 SER B C 1
ATOM 7861 O O . SER B 1 237 ? -9.75 5.766 29.875 1 37.41 237 SER B O 1
ATOM 7863 N N . LYS B 1 238 ? -10.844 7.82 30.312 1 39.16 238 LYS B N 1
ATOM 7864 C CA . LYS B 1 238 ? -11.5 8.344 29.125 1 39.16 238 LYS B CA 1
ATOM 7865 C C . LYS B 1 238 ? -10.852 7.809 27.844 1 39.16 238 LYS B C 1
ATOM 7867 O O . LYS B 1 238 ? -11.516 7.195 27.016 1 39.16 238 LYS B O 1
ATOM 7872 N N . THR B 1 239 ? -10.273 8.57 27.062 1 41.78 239 THR B N 1
ATOM 7873 C CA . THR B 1 239 ? -9.969 8.711 25.656 1 41.78 239 THR B CA 1
ATOM 7874 C C . THR B 1 239 ? -8.945 7.664 25.203 1 41.78 239 THR B C 1
ATOM 7876 O O . THR B 1 239 ? -7.762 7.777 25.516 1 41.78 239 THR B O 1
ATOM 7879 N N . SER B 1 240 ? -9.164 6.23 25.578 1 46.81 240 SER B N 1
ATOM 7880 C CA . SER B 1 240 ? -8.328 5.352 24.766 1 46.81 240 SER B CA 1
ATOM 7881 C C . SER B 1 240 ? -7.855 6.055 23.5 1 46.81 240 SER B C 1
ATOM 7883 O O . SER B 1 240 ? -8.617 6.797 22.875 1 46.81 240 SER B O 1
ATOM 7885 N N . SER B 1 241 ? -6.594 6.008 23.312 1 59.59 241 SER B N 1
ATOM 7886 C CA . SER B 1 241 ? -6 6.832 22.266 1 59.59 241 SER B CA 1
ATOM 7887 C C . SER B 1 241 ? -6.734 6.648 20.938 1 59.59 241 SER B C 1
ATOM 7889 O O . SER B 1 241 ? -6.891 5.523 20.453 1 59.59 241 SER B O 1
ATOM 7891 N N . SER B 1 242 ? -7.625 7.523 20.734 1 65.88 242 SER B N 1
ATOM 7892 C CA . SER B 1 242 ? -8.383 7.645 19.5 1 65.88 242 SER B CA 1
ATOM 7893 C C . SER B 1 242 ? -7.598 7.098 18.312 1 65.88 242 SER B C 1
ATOM 7895 O O . SER B 1 242 ? -8.164 6.465 17.422 1 65.88 242 SER B O 1
ATOM 7897 N N . LEU B 1 243 ? -6.254 7.078 18.562 1 68.69 243 LEU B N 1
ATOM 7898 C CA . LEU B 1 243 ? -5.457 6.633 17.438 1 68.69 243 LEU B CA 1
ATOM 7899 C C . LEU B 1 243 ? -5.363 5.109 17.391 1 68.69 243 LEU B C 1
ATOM 7901 O O . LEU B 1 243 ? -5.465 4.504 16.328 1 68.69 243 LEU B O 1
ATOM 7905 N N . THR B 1 244 ? -5.199 4.543 18.531 1 79.12 244 THR B N 1
ATOM 7906 C CA . THR B 1 244 ? -5.137 3.086 18.578 1 79.12 244 THR B CA 1
ATOM 7907 C C . THR B 1 244 ? -6.469 2.469 18.156 1 79.12 244 THR B C 1
ATOM 7909 O O . THR B 1 244 ? -6.492 1.452 17.469 1 79.12 244 THR B O 1
ATOM 7912 N N . PHE B 1 245 ? -7.496 3.148 18.562 1 86 245 PHE B N 1
ATOM 7913 C CA . PHE B 1 245 ? -8.828 2.674 18.203 1 86 245 PHE B CA 1
ATOM 7914 C C . PHE B 1 245 ? -9.023 2.73 16.688 1 86 245 PHE B C 1
ATOM 7916 O O . PHE B 1 245 ? -9.508 1.771 16.078 1 86 245 PHE B O 1
ATOM 7923 N N . LYS B 1 246 ? -8.656 3.826 16.109 1 87.44 246 LYS B N 1
ATOM 7924 C CA . LYS B 1 246 ? -8.758 3.984 14.664 1 87.44 246 LYS B CA 1
ATOM 7925 C C . LYS B 1 246 ? -7.945 2.916 13.938 1 87.44 246 LYS B C 1
ATOM 7927 O O . LYS B 1 246 ? -8.414 2.338 12.953 1 87.44 246 LYS B O 1
ATOM 7932 N N . ASN B 1 247 ? -6.746 2.67 14.43 1 89.81 247 ASN B N 1
AT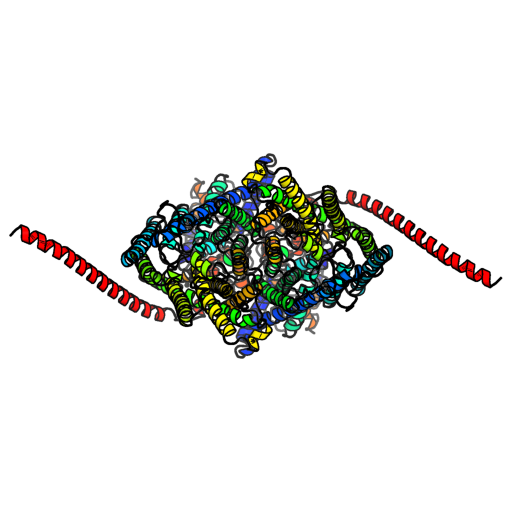OM 7933 C CA . ASN B 1 247 ? -5.879 1.684 13.797 1 89.81 247 ASN B CA 1
ATOM 7934 C C . ASN B 1 247 ? -6.48 0.283 13.852 1 89.81 247 ASN B C 1
ATOM 7936 O O . ASN B 1 247 ? -6.344 -0.498 12.914 1 89.81 247 ASN B O 1
ATOM 7940 N N . ILE B 1 248 ? -7.121 0.018 14.938 1 93.56 248 ILE B N 1
ATOM 7941 C CA . ILE B 1 248 ? -7.742 -1.291 15.094 1 93.56 248 ILE B CA 1
ATOM 7942 C C . ILE B 1 248 ? -8.906 -1.43 14.117 1 93.56 248 ILE B C 1
ATOM 7944 O O . ILE B 1 248 ? -9.125 -2.502 13.547 1 93.56 248 ILE B O 1
ATOM 7948 N N . LEU B 1 249 ? -9.648 -0.338 13.938 1 95.12 249 LEU B N 1
ATOM 7949 C CA . LEU B 1 249 ? -10.758 -0.379 12.984 1 95.12 249 LEU B CA 1
ATOM 7950 C C . LEU B 1 249 ? -10.25 -0.615 11.57 1 95.12 249 LEU B C 1
ATOM 7952 O O . LEU B 1 249 ? -10.844 -1.392 10.812 1 95.12 249 LEU B O 1
ATOM 7956 N N . VAL B 1 250 ? -9.172 0.032 11.25 1 95.88 250 VAL B N 1
ATOM 7957 C CA . VAL B 1 250 ? -8.586 -0.135 9.922 1 95.88 250 VAL B CA 1
ATOM 7958 C C . VAL B 1 250 ? -8.07 -1.563 9.758 1 95.88 250 VAL B C 1
ATOM 7960 O O . VAL B 1 250 ? -8.297 -2.197 8.727 1 95.88 250 VAL B O 1
ATOM 7963 N N . ALA B 1 251 ? -7.402 -2.061 10.758 1 97.25 251 ALA B N 1
ATOM 7964 C CA . ALA B 1 251 ? -6.895 -3.43 10.734 1 97.25 251 ALA B CA 1
ATOM 7965 C C . ALA B 1 251 ? -8.031 -4.438 10.609 1 97.25 251 ALA B C 1
ATOM 7967 O O . ALA B 1 251 ? -7.91 -5.441 9.914 1 97.25 251 ALA B O 1
ATOM 7968 N N . SER B 1 252 ? -9.102 -4.168 11.32 1 98.25 252 SER B N 1
ATOM 7969 C CA . SER B 1 252 ? -10.273 -5.039 11.25 1 98.25 252 SER B CA 1
ATOM 7970 C C . SER B 1 252 ? -10.883 -5.039 9.859 1 98.25 252 SER B C 1
ATOM 7972 O O . SER B 1 252 ? -11.328 -6.074 9.367 1 98.25 252 SER B O 1
ATOM 7974 N N . SER B 1 253 ? -10.977 -3.879 9.258 1 98.12 253 SER B N 1
ATOM 7975 C CA . SER B 1 253 ? -11.5 -3.797 7.895 1 98.12 253 SER B CA 1
ATOM 7976 C C . SER B 1 253 ? -10.648 -4.625 6.934 1 98.12 253 SER B C 1
ATOM 7978 O O . SER B 1 253 ? -11.188 -5.285 6.039 1 98.12 253 SER B O 1
ATOM 7980 N N . ALA B 1 254 ? -9.32 -4.57 7.105 1 98.38 254 ALA B N 1
ATOM 7981 C CA . ALA B 1 254 ? -8.414 -5.375 6.289 1 98.38 254 ALA B CA 1
ATOM 7982 C C . ALA B 1 254 ? -8.688 -6.867 6.465 1 98.38 254 ALA B C 1
ATOM 7984 O O . ALA B 1 254 ? -8.758 -7.613 5.488 1 98.38 254 ALA B O 1
ATOM 7985 N N . ALA B 1 255 ? -8.859 -7.277 7.68 1 98.56 255 ALA B N 1
ATOM 7986 C CA . ALA B 1 255 ? -9.125 -8.68 7.98 1 98.56 255 ALA B CA 1
ATOM 7987 C C . ALA B 1 255 ? -10.461 -9.125 7.395 1 98.56 255 ALA B C 1
ATOM 7989 O O . ALA B 1 255 ? -10.609 -10.273 6.969 1 98.56 255 ALA B O 1
ATOM 7990 N N . GLY B 1 256 ? -11.414 -8.227 7.43 1 98.12 256 GLY B N 1
ATOM 7991 C CA . GLY B 1 256 ? -12.719 -8.547 6.855 1 98.12 256 GLY B CA 1
ATOM 7992 C C . GLY B 1 256 ? -12.641 -8.922 5.387 1 98.12 256 GLY B C 1
ATOM 7993 O O . GLY B 1 256 ? -13.195 -9.945 4.977 1 98.12 256 GLY B O 1
ATOM 7994 N N . VAL B 1 257 ? -11.969 -8.125 4.641 1 97.31 257 VAL B N 1
ATOM 7995 C CA . VAL B 1 257 ? -11.828 -8.414 3.215 1 97.31 257 VAL B CA 1
ATOM 7996 C C . VAL B 1 257 ? -10.938 -9.633 3.023 1 97.31 257 VAL B C 1
ATOM 7998 O O . VAL B 1 257 ? -11.172 -10.453 2.135 1 97.31 257 VAL B O 1
ATOM 8001 N N . ALA B 1 258 ? -9.898 -9.758 3.842 1 97.06 258 ALA B N 1
ATOM 8002 C CA . ALA B 1 258 ? -8.969 -10.875 3.754 1 97.06 258 ALA B CA 1
ATOM 8003 C C . ALA B 1 258 ? -9.703 -12.211 3.869 1 97.06 258 ALA B C 1
ATOM 8005 O O . ALA B 1 258 ? -9.469 -13.125 3.078 1 97.06 258 ALA B O 1
ATOM 8006 N N . VAL B 1 259 ? -10.594 -12.312 4.809 1 95.62 259 VAL B N 1
ATOM 8007 C CA . VAL B 1 259 ? -11.281 -13.578 5.035 1 95.62 259 VAL B CA 1
ATOM 8008 C C . VAL B 1 259 ? -12.406 -13.75 4.016 1 95.62 259 VAL B C 1
ATOM 8010 O O . VAL B 1 259 ? -12.781 -14.875 3.686 1 95.62 259 VAL B O 1
ATOM 8013 N N . ALA B 1 260 ? -12.93 -12.633 3.508 1 94.25 260 ALA B N 1
ATOM 8014 C CA . ALA B 1 260 ? -14 -12.727 2.52 1 94.25 260 ALA B CA 1
ATOM 8015 C C . ALA B 1 260 ? -13.484 -13.289 1.2 1 94.25 260 ALA B C 1
ATOM 8017 O O . ALA B 1 260 ? -14.172 -14.078 0.545 1 94.25 260 ALA B O 1
ATOM 8018 N N . PHE B 1 261 ? -12.312 -12.93 0.822 1 92 261 PHE B N 1
ATOM 8019 C CA . PHE B 1 261 ? -11.742 -13.359 -0.448 1 92 261 PHE B CA 1
ATOM 8020 C C . PHE B 1 261 ? -10.719 -14.477 -0.232 1 92 261 PHE B C 1
ATOM 8022 O O . PHE B 1 261 ? -10.312 -15.141 -1.185 1 92 261 PHE B O 1
ATOM 8029 N N . GLY B 1 262 ? -10.336 -14.648 1.006 1 90.25 262 GLY B N 1
ATOM 8030 C CA . GLY B 1 262 ? -9.18 -15.508 1.226 1 90.25 262 GLY B CA 1
ATOM 8031 C C . GLY B 1 262 ? -7.887 -14.906 0.714 1 90.25 262 GLY B C 1
ATOM 8032 O O . GLY B 1 262 ? -7.027 -15.617 0.193 1 90.25 262 GLY B O 1
ATOM 8033 N N . SER B 1 263 ? -7.781 -13.656 0.757 1 92.94 263 SER B N 1
ATOM 8034 C CA . SER B 1 263 ? -6.652 -12.891 0.246 1 92.94 263 SER B CA 1
ATOM 8035 C C . SER B 1 263 ? -6.094 -11.945 1.31 1 92.94 263 SER B C 1
ATOM 8037 O O . SER B 1 263 ? -6.496 -10.789 1.388 1 92.94 263 SER B O 1
ATOM 8039 N N . PRO B 1 264 ? -5.176 -12.422 2.092 1 95.06 264 PRO B N 1
ATOM 8040 C CA . PRO B 1 264 ? -4.68 -11.602 3.197 1 95.06 264 PRO B CA 1
ATOM 8041 C C . PRO B 1 264 ? -4.023 -10.305 2.717 1 95.06 264 PRO B C 1
ATOM 8043 O O . PRO B 1 264 ? -4.285 -9.234 3.273 1 95.06 264 PRO B O 1
ATOM 8046 N N . MET B 1 265 ? -3.146 -10.328 1.722 1 96 265 MET B N 1
ATOM 8047 C CA . MET B 1 265 ? -2.49 -9.125 1.235 1 96 265 MET B CA 1
ATOM 8048 C C . MET B 1 265 ? -3.49 -8.195 0.552 1 96 265 MET B C 1
ATOM 8050 O O . MET B 1 265 ? -3.373 -6.973 0.643 1 96 265 MET B O 1
ATOM 8054 N N . GLY B 1 266 ? -4.441 -8.852 -0.159 1 95.81 266 GLY B N 1
ATOM 8055 C CA . GLY B 1 266 ? -5.508 -8.047 -0.734 1 95.81 266 GLY B CA 1
ATOM 8056 C C . GLY B 1 266 ? -6.281 -7.258 0.302 1 95.81 266 GLY B C 1
ATOM 8057 O O . GLY B 1 266 ? -6.648 -6.105 0.064 1 95.81 266 GLY B O 1
ATOM 8058 N N . GLY B 1 267 ? -6.531 -7.883 1.42 1 97.19 267 GLY B N 1
ATOM 8059 C CA . GLY B 1 267 ? -7.203 -7.191 2.508 1 97.19 267 GLY B CA 1
ATOM 8060 C C . GLY B 1 267 ? -6.414 -6.02 3.051 1 97.19 267 GLY B C 1
ATOM 8061 O O . GLY B 1 267 ? -6.973 -4.949 3.299 1 97.19 267 GLY B O 1
ATOM 8062 N N . VAL B 1 268 ? -5.125 -6.207 3.24 1 96.81 268 VAL B N 1
ATOM 8063 C CA . VAL B 1 268 ? -4.262 -5.141 3.742 1 96.81 268 VAL B CA 1
ATOM 8064 C C . VAL B 1 268 ? -4.289 -3.957 2.779 1 96.81 268 VAL B C 1
ATOM 8066 O O . VAL B 1 268 ? -4.445 -2.809 3.199 1 96.81 268 VAL B O 1
ATOM 8069 N N . LEU B 1 269 ? -4.188 -4.254 1.515 1 95.81 269 LEU B N 1
ATOM 8070 C CA . LEU B 1 269 ? -4.148 -3.195 0.51 1 95.81 269 LEU B CA 1
ATOM 8071 C C . LEU B 1 269 ? -5.504 -2.502 0.403 1 95.81 269 LEU B C 1
ATOM 8073 O O . LEU B 1 269 ? -5.57 -1.298 0.141 1 95.81 269 LEU B O 1
ATOM 8077 N N . PHE B 1 270 ? -6.551 -3.227 0.618 1 96.44 270 PHE B N 1
ATOM 8078 C CA . PHE B 1 270 ? -7.887 -2.641 0.626 1 96.44 270 PHE B CA 1
ATOM 8079 C C . PHE B 1 270 ? -8 -1.572 1.708 1 96.44 270 PHE B C 1
ATOM 8081 O O . PHE B 1 270 ? -8.609 -0.521 1.487 1 96.44 270 PHE B O 1
ATOM 8088 N N . SER B 1 271 ? -7.527 -1.861 2.836 1 94.88 271 SER B N 1
ATOM 8089 C CA . SER B 1 271 ? -7.582 -0.897 3.932 1 94.88 271 SER B CA 1
ATOM 8090 C C . SER B 1 271 ? -6.801 0.367 3.594 1 94.88 271 SER B C 1
ATOM 8092 O O . SER B 1 271 ? -7.148 1.46 4.043 1 94.88 271 SER B O 1
ATOM 8094 N N . ILE B 1 272 ? -5.828 0.219 2.711 1 90.06 272 ILE B N 1
ATOM 8095 C CA . ILE B 1 272 ? -4.988 1.35 2.33 1 90.06 272 ILE B CA 1
ATOM 8096 C C . ILE B 1 272 ? -5.656 2.133 1.202 1 90.06 272 ILE B C 1
ATOM 8098 O O . ILE B 1 272 ? -5.785 3.357 1.279 1 90.06 272 ILE B O 1
ATOM 8102 N N . GLU B 1 273 ? -6.137 1.465 0.223 1 91.44 273 GLU B N 1
ATOM 8103 C CA . GLU B 1 273 ? -6.605 2.113 -0.999 1 91.44 273 GLU B CA 1
ATOM 8104 C C . GLU B 1 273 ? -8.047 2.598 -0.848 1 91.44 273 GLU B C 1
ATOM 8106 O O . GLU B 1 273 ? -8.43 3.607 -1.439 1 91.44 273 GLU B O 1
ATOM 8111 N N . GLU B 1 274 ? -8.797 1.883 -0.032 1 92.75 274 GLU B N 1
ATOM 8112 C CA . GLU B 1 274 ? -10.227 2.18 0.011 1 92.75 274 GLU B CA 1
ATOM 8113 C C . GLU B 1 274 ? -10.617 2.828 1.337 1 92.75 274 GLU B C 1
ATOM 8115 O O . GLU B 1 274 ? -11.445 3.736 1.369 1 92.75 274 GLU B O 1
ATOM 8120 N N . ILE B 1 275 ? -10.047 2.398 2.439 1 92.75 275 ILE B N 1
ATOM 8121 C CA . ILE B 1 275 ? -10.594 2.75 3.748 1 92.75 275 ILE B CA 1
ATOM 8122 C C . ILE B 1 275 ? -9.844 3.959 4.309 1 92.75 275 ILE B C 1
ATOM 8124 O O . ILE B 1 275 ? -10.469 4.906 4.801 1 92.75 275 ILE B O 1
ATOM 8128 N N . SER B 1 276 ? -8.531 3.898 4.176 1 85.06 276 SER B N 1
ATOM 8129 C CA . SER B 1 276 ? -7.734 4.891 4.891 1 85.06 276 SER B CA 1
ATOM 8130 C C . SER B 1 276 ? -7.559 6.156 4.062 1 85.06 276 SER B C 1
ATOM 8132 O O . SER B 1 276 ? -7.418 6.094 2.84 1 85.06 276 SER B O 1
ATOM 8134 N N . ASN B 1 277 ? -7.656 7.262 4.805 1 75.5 277 ASN B N 1
ATOM 8135 C CA . ASN B 1 277 ? -7.395 8.562 4.195 1 75.5 277 ASN B CA 1
ATOM 8136 C C . ASN B 1 277 ? -5.926 8.953 4.32 1 75.5 277 ASN B C 1
ATOM 8138 O O . ASN B 1 277 ? -5.359 9.547 3.404 1 75.5 277 ASN B O 1
ATOM 8142 N N . MET B 1 278 ? -5.359 8.703 5.457 1 74.44 278 MET B N 1
ATOM 8143 C CA . MET B 1 278 ? -3.939 8.922 5.723 1 74.44 278 MET B CA 1
ATOM 8144 C C . MET B 1 278 ? -3.287 7.652 6.254 1 74.44 278 MET B C 1
ATOM 8146 O O . MET B 1 278 ? -3.479 7.289 7.418 1 74.44 278 MET B O 1
ATOM 8150 N N . PHE B 1 279 ? -2.621 7.074 5.414 1 73.25 279 PHE B N 1
ATOM 8151 C CA . PHE B 1 279 ? -2.088 5.77 5.797 1 73.25 279 PHE B CA 1
ATOM 8152 C C . PHE B 1 279 ? -0.734 5.922 6.48 1 73.25 279 PHE B C 1
ATOM 8154 O O . PHE B 1 279 ? 0.109 6.703 6.035 1 73.25 279 PHE B O 1
ATOM 8161 N N . LYS B 1 280 ? -0.725 5.301 7.609 1 76.88 280 LYS B N 1
ATOM 8162 C CA . LYS B 1 280 ? 0.519 5.195 8.367 1 76.88 280 LYS B CA 1
ATOM 8163 C C . LYS B 1 280 ? 1.113 3.793 8.258 1 76.88 280 LYS B C 1
ATOM 8165 O O . LYS B 1 280 ? 0.384 2.818 8.062 1 76.88 280 LYS B O 1
ATOM 8170 N N . LEU B 1 281 ? 2.365 3.666 8.336 1 80.44 281 LEU B N 1
ATOM 8171 C CA . LEU B 1 281 ? 3.049 2.381 8.227 1 80.44 281 LEU B CA 1
ATOM 8172 C C . LEU B 1 281 ? 2.688 1.474 9.398 1 80.44 281 LEU B C 1
ATOM 8174 O O . LEU B 1 281 ? 2.637 0.25 9.25 1 80.44 281 LEU B O 1
ATOM 8178 N N . SER B 1 282 ? 2.438 2.051 10.555 1 83.25 282 SER B N 1
ATOM 8179 C CA . SER B 1 282 ? 2.025 1.244 11.695 1 83.25 282 SER B CA 1
ATOM 8180 C C . SER B 1 282 ? 0.697 0.544 11.43 1 83.25 282 SER B C 1
ATOM 8182 O O . SER B 1 282 ? 0.509 -0.61 11.82 1 83.25 282 SER B O 1
ATOM 8184 N N . THR B 1 283 ? -0.143 1.273 10.789 1 87 283 THR B N 1
ATOM 8185 C CA . THR B 1 283 ? -1.44 0.698 10.453 1 87 283 THR B CA 1
ATOM 8186 C C . THR B 1 283 ? -1.281 -0.439 9.445 1 87 283 THR B C 1
ATOM 8188 O O . THR B 1 283 ? -2.037 -1.412 9.477 1 87 283 THR B O 1
ATOM 8191 N N . MET B 1 284 ? -0.299 -0.329 8.586 1 91.12 284 MET B N 1
ATOM 8192 C CA . MET B 1 284 ? -0.04 -1.389 7.613 1 91.12 284 MET B CA 1
ATOM 8193 C C . MET B 1 284 ? 0.367 -2.682 8.312 1 91.12 284 MET B C 1
ATOM 8195 O O . MET B 1 284 ? -0.117 -3.76 7.969 1 91.12 284 MET B O 1
ATOM 8199 N N . TRP B 1 285 ? 1.222 -2.537 9.273 1 93 285 TRP B N 1
ATOM 8200 C CA . TRP B 1 285 ? 1.688 -3.699 10.023 1 93 285 TRP B CA 1
ATOM 8201 C C . TRP B 1 285 ? 0.548 -4.328 10.82 1 93 285 TRP B C 1
ATOM 8203 O O . TRP B 1 285 ? 0.399 -5.555 10.836 1 93 285 TRP B O 1
ATOM 8213 N N . GLU B 1 286 ? -0.225 -3.477 11.5 1 94.56 286 GLU B N 1
ATOM 8214 C CA . GLU B 1 286 ? -1.354 -3.98 12.273 1 94.56 286 GLU B CA 1
ATOM 8215 C C . GLU B 1 286 ? -2.371 -4.68 11.375 1 94.56 286 GLU B C 1
ATOM 8217 O O . GLU B 1 286 ? -2.943 -5.703 11.758 1 94.56 286 GLU B O 1
ATOM 8222 N N . SER B 1 287 ? -2.664 -4.059 10.203 1 97.06 287 SER B N 1
ATOM 8223 C CA . SER B 1 287 ? -3.557 -4.684 9.234 1 97.06 287 SER B CA 1
ATOM 8224 C C . SER B 1 287 ? -3.002 -6.02 8.758 1 97.06 287 SER B C 1
ATOM 8226 O O . SER B 1 287 ? -3.75 -6.988 8.602 1 97.06 287 SER B O 1
ATOM 8228 N N . TYR B 1 288 ? -1.666 -6.031 8.547 1 97.69 288 TYR B N 1
ATOM 8229 C CA . TYR B 1 288 ? -0.968 -7.246 8.148 1 97.69 288 TYR B CA 1
ATOM 8230 C C . TYR B 1 288 ? -1.149 -8.344 9.188 1 97.69 288 TYR B C 1
ATOM 8232 O O . TYR B 1 288 ? -1.555 -9.461 8.852 1 97.69 288 TYR B O 1
ATOM 8240 N N . TYR B 1 289 ? -0.876 -8.055 10.352 1 97.38 289 TYR B N 1
ATOM 8241 C CA . TYR B 1 289 ? -0.925 -9.016 11.445 1 97.38 289 TYR B CA 1
ATOM 8242 C C . TYR B 1 289 ? -2.346 -9.531 11.656 1 97.38 289 TYR B C 1
ATOM 8244 O O . TYR B 1 289 ? -2.562 -10.734 11.789 1 97.38 289 TYR B O 1
ATOM 8252 N N . CYS B 1 290 ? -3.305 -8.602 11.719 1 98.12 290 CYS B N 1
ATOM 8253 C CA . CYS B 1 290 ? -4.699 -8.977 11.93 1 98.12 290 CYS B CA 1
ATOM 8254 C C . CYS B 1 290 ? -5.203 -9.867 10.805 1 98.12 290 CYS B C 1
ATOM 8256 O O . CYS B 1 290 ? -5.914 -10.844 11.047 1 98.12 290 CYS B O 1
ATOM 8258 N N . SER B 1 291 ? -4.902 -9.508 9.562 1 98.19 291 SER B N 1
ATOM 8259 C CA . SER B 1 291 ? -5.301 -10.312 8.414 1 98.19 291 SER B CA 1
ATOM 8260 C C . SER B 1 291 ? -4.676 -11.695 8.461 1 98.19 291 SER B C 1
ATOM 8262 O O . SER B 1 291 ? -5.32 -12.688 8.109 1 98.19 291 SER B O 1
ATOM 8264 N N . LEU B 1 292 ? -3.396 -11.773 8.852 1 97.75 292 LEU B N 1
ATOM 8265 C CA . LEU B 1 292 ? -2.709 -13.055 8.977 1 97.75 292 LEU B CA 1
ATOM 8266 C C . LEU B 1 292 ? -3.434 -13.977 9.953 1 97.75 292 LEU B C 1
ATOM 8268 O O . LEU B 1 292 ? -3.725 -15.125 9.633 1 97.75 292 LEU B O 1
ATOM 8272 N N . VAL B 1 293 ? -3.762 -13.453 11.094 1 97.81 293 VAL B N 1
ATOM 8273 C CA . VAL B 1 293 ? -4.422 -14.25 12.117 1 97.81 293 VAL B CA 1
ATOM 8274 C C . VAL B 1 293 ? -5.797 -14.695 11.625 1 97.81 293 VAL B C 1
ATOM 8276 O O . VAL B 1 293 ? -6.172 -15.859 11.773 1 97.81 293 VAL B O 1
ATOM 8279 N N . ALA B 1 294 ? -6.504 -13.758 11.078 1 98.25 294 ALA B N 1
ATOM 8280 C CA . ALA B 1 294 ? -7.859 -14.055 10.617 1 98.25 294 ALA B CA 1
ATOM 8281 C C . ALA B 1 294 ? -7.852 -15.133 9.539 1 98.25 294 ALA B C 1
ATOM 8283 O O . ALA B 1 294 ? -8.633 -16.078 9.602 1 98.25 294 ALA B O 1
ATOM 8284 N N . VAL B 1 295 ? -7.008 -15 8.555 1 96.06 295 VAL B N 1
ATOM 8285 C CA . VAL B 1 295 ? -6.973 -15.945 7.445 1 96.06 295 VAL B CA 1
ATOM 8286 C C . VAL B 1 295 ? -6.43 -17.281 7.93 1 96.06 295 VAL B C 1
ATOM 8288 O O . VAL B 1 295 ? -6.863 -18.344 7.461 1 96.06 295 VAL B O 1
ATOM 8291 N N . PHE B 1 296 ? -5.492 -17.234 8.867 1 94.5 296 PHE B N 1
ATOM 8292 C CA . PHE B 1 296 ? -4.992 -18.469 9.461 1 94.5 296 PHE B CA 1
ATOM 8293 C C . PHE B 1 296 ? -6.121 -19.25 10.125 1 94.5 296 PHE B C 1
ATOM 8295 O O . PHE B 1 296 ? -6.219 -20.469 9.961 1 94.5 296 PHE B O 1
ATOM 8302 N N . ILE B 1 297 ? -6.926 -18.547 10.883 1 95.5 297 ILE B N 1
ATOM 8303 C CA . ILE B 1 297 ? -8.062 -19.188 11.531 1 95.5 297 ILE B CA 1
ATOM 8304 C C . ILE B 1 297 ? -9.031 -19.719 10.477 1 95.5 297 ILE B C 1
ATOM 8306 O O . ILE B 1 297 ? -9.594 -20.812 10.633 1 95.5 297 ILE B O 1
ATOM 8310 N N . LEU B 1 298 ? -9.234 -18.953 9.461 1 93.5 298 LEU B N 1
ATOM 8311 C CA . LEU B 1 298 ? -10.086 -19.406 8.359 1 93.5 298 LEU B CA 1
ATOM 8312 C C . LEU B 1 298 ? -9.547 -20.703 7.758 1 93.5 298 LEU B C 1
ATOM 8314 O O . LEU B 1 298 ? -10.312 -21.625 7.457 1 93.5 298 LEU B O 1
ATOM 8318 N N . LYS B 1 299 ? -8.25 -20.766 7.539 1 89.62 299 LYS B N 1
ATOM 8319 C CA . LYS B 1 299 ? -7.629 -21.969 7.008 1 89.62 299 LYS B CA 1
ATOM 8320 C C . LYS B 1 299 ? -7.812 -23.156 7.957 1 89.62 299 LYS B C 1
ATOM 8322 O O . LYS B 1 299 ? -8.055 -24.281 7.516 1 89.62 299 LYS B O 1
ATOM 8327 N N . LEU B 1 300 ? -7.73 -22.953 9.273 1 89.12 300 LEU B N 1
ATOM 8328 C CA . LEU B 1 300 ? -7.914 -24 10.273 1 89.12 300 LEU B CA 1
ATOM 8329 C C . LEU B 1 300 ? -9.336 -24.547 10.234 1 89.12 300 LEU B C 1
ATOM 8331 O O . LEU B 1 300 ? -9.539 -25.75 10.398 1 89.12 300 LEU B O 1
ATOM 8335 N N . MET B 1 301 ? -10.219 -23.672 9.977 1 87.25 301 MET B N 1
ATOM 8336 C CA . MET B 1 301 ? -11.609 -24.109 9.906 1 87.25 301 MET B CA 1
ATOM 8337 C C . MET B 1 301 ? -11.883 -24.859 8.609 1 87.25 301 MET B C 1
ATOM 8339 O O . MET B 1 301 ? -12.766 -25.719 8.562 1 87.25 301 MET B O 1
ATOM 8343 N N . ASN B 1 302 ? -11.086 -24.547 7.602 1 77.38 302 ASN B N 1
ATOM 8344 C CA . ASN B 1 302 ? -11.156 -25.219 6.301 1 77.38 302 ASN B CA 1
ATOM 8345 C C . ASN B 1 302 ? -12.602 -25.375 5.832 1 77.38 302 ASN B C 1
ATOM 8347 O O . ASN B 1 302 ? -13.055 -26.484 5.578 1 77.38 302 ASN B O 1
ATOM 8351 N N . PRO B 1 303 ? -13.227 -24.328 5.625 1 69.62 303 PRO B N 1
ATOM 8352 C CA . PRO B 1 303 ? -14.656 -24.391 5.32 1 69.62 303 PRO B CA 1
ATOM 8353 C C . PRO B 1 303 ? -14.945 -25.172 4.043 1 69.62 303 PRO B C 1
ATOM 8355 O O . PRO B 1 303 ? -16.031 -25.75 3.902 1 69.62 303 PRO B O 1
ATOM 8358 N N . PHE B 1 304 ? -13.961 -25.234 3.143 1 62.5 304 PHE B N 1
ATOM 8359 C CA . PHE B 1 304 ? -14.211 -25.891 1.862 1 62.5 304 PHE B CA 1
ATOM 8360 C C . PHE B 1 304 ? -13.562 -27.266 1.815 1 62.5 304 PHE B C 1
ATOM 8362 O O . PHE B 1 304 ? -13.711 -28 0.833 1 62.5 304 PHE B O 1
ATOM 8369 N N . ARG B 1 305 ? -12.945 -27.656 2.904 1 55.91 305 ARG B N 1
ATOM 8370 C CA . ARG B 1 305 ? -12.281 -28.938 3.098 1 55.91 305 ARG B CA 1
ATOM 8371 C C . ARG B 1 305 ? -11.281 -29.203 1.979 1 55.91 305 ARG B C 1
ATOM 8373 O O . ARG B 1 305 ? -11.109 -30.344 1.556 1 55.91 305 ARG B O 1
ATOM 8380 N N . THR B 1 306 ? -10.945 -28.172 1.239 1 55.22 306 THR B N 1
ATOM 8381 C CA . THR B 1 306 ? -9.93 -28.297 0.203 1 55.22 306 THR B CA 1
ATOM 8382 C C . THR B 1 306 ? -8.539 -28.047 0.78 1 55.22 306 THR B C 1
ATOM 8384 O O . THR B 1 306 ? -7.527 -28.344 0.138 1 55.22 306 THR B O 1
ATOM 8387 N N . GLY B 1 307 ? -8.555 -27.797 1.982 1 48.03 307 GLY B N 1
ATOM 8388 C CA . GLY B 1 307 ? -7.289 -27.469 2.611 1 48.03 307 GLY B CA 1
ATOM 8389 C C . GLY B 1 307 ? -6.758 -26.109 2.197 1 48.03 307 GLY B C 1
ATOM 8390 O O . GLY B 1 307 ? -5.746 -25.641 2.727 1 48.03 307 GLY B O 1
ATOM 8391 N N . GLN B 1 308 ? -7.473 -25.562 1.193 1 54.94 308 GLN B N 1
ATOM 8392 C CA . GLN B 1 308 ? -6.984 -24.266 0.721 1 54.94 308 GLN B CA 1
ATOM 8393 C C . GLN B 1 308 ? -7.887 -23.125 1.195 1 54.94 308 GLN B C 1
ATOM 8395 O O . GLN B 1 308 ? -9.07 -23.344 1.479 1 54.94 308 GLN B O 1
ATOM 8400 N N . VAL B 1 309 ? -7.195 -22.062 1.448 1 51.16 309 VAL B N 1
ATOM 8401 C CA . VAL B 1 309 ? -7.934 -20.875 1.847 1 51.16 309 VAL B CA 1
ATOM 8402 C C . VAL B 1 309 ? -8.609 -20.25 0.627 1 51.16 309 VAL B C 1
ATOM 8404 O O . VAL B 1 309 ? -9.672 -19.625 0.747 1 51.16 309 VAL B O 1
ATOM 8407 N N . VAL B 1 310 ? -7.883 -20.594 -0.429 1 57.66 310 VAL B N 1
ATOM 8408 C CA . VAL B 1 310 ? -8.273 -19.859 -1.632 1 57.66 310 VAL B CA 1
ATOM 8409 C C . VAL B 1 310 ? -9.5 -20.516 -2.262 1 57.66 310 VAL B C 1
ATOM 8411 O O . VAL B 1 310 ? -9.625 -21.75 -2.252 1 57.66 310 VAL B O 1
ATOM 8414 N N . MET B 1 311 ? -10.375 -19.672 -2.629 1 55.78 311 MET B N 1
ATOM 8415 C CA . MET B 1 311 ? -11.68 -20.062 -3.137 1 55.78 311 MET B CA 1
ATOM 8416 C C . MET B 1 311 ? -11.562 -20.688 -4.527 1 55.78 311 MET B C 1
ATOM 8418 O O . MET B 1 311 ? -12.297 -21.609 -4.863 1 55.78 311 MET B O 1
ATOM 8422 N N . PHE B 1 312 ? -10.516 -20.141 -5.383 1 59.44 312 PHE B N 1
ATOM 8423 C CA . PHE B 1 312 ? -10.484 -20.5 -6.797 1 59.44 312 PHE B CA 1
ATOM 8424 C C . PHE B 1 312 ? -9.125 -21.062 -7.176 1 59.44 312 PHE B C 1
ATOM 8426 O O . PHE B 1 312 ? -8.203 -20.312 -7.512 1 59.44 312 PHE B O 1
ATOM 8433 N N . GLU B 1 313 ? -8.695 -22.172 -6.82 1 60.22 313 GLU B N 1
ATOM 8434 C CA . GLU B 1 313 ? -7.383 -22.656 -7.254 1 60.22 313 GLU B CA 1
ATOM 8435 C C . GLU B 1 313 ? -7.41 -23.109 -8.711 1 60.22 313 GLU B C 1
ATOM 8437 O O . GLU B 1 313 ? -7.961 -24.172 -9.023 1 60.22 313 GLU B O 1
ATOM 8442 N N . VAL B 1 314 ? -7.184 -22.172 -9.625 1 62.94 314 VAL B N 1
ATOM 8443 C CA . VAL B 1 314 ? -7.125 -22.531 -11.039 1 62.94 314 VAL B CA 1
ATOM 8444 C C . VAL B 1 314 ? -5.68 -22.453 -11.531 1 62.94 314 VAL B C 1
ATOM 8446 O O . VAL B 1 314 ? -4.918 -21.578 -11.109 1 62.94 314 VAL B O 1
ATOM 8449 N N . SER B 1 315 ? -5.156 -23.484 -12.102 1 64.06 315 SER B N 1
ATOM 8450 C CA . SER B 1 315 ? -3.816 -23.5 -12.68 1 64.06 315 SER B CA 1
ATOM 8451 C C . SER B 1 315 ? -3.863 -23.297 -14.188 1 64.06 315 SER B C 1
ATOM 8453 O O . SER B 1 315 ? -4.512 -24.062 -14.906 1 64.06 315 SER B O 1
ATOM 8455 N N . TYR B 1 316 ? -3.416 -22.156 -14.562 1 65.5 316 TYR B N 1
ATOM 8456 C CA . TYR B 1 316 ? -3.291 -21.922 -15.992 1 65.5 316 TYR B CA 1
ATOM 8457 C C . TYR B 1 316 ? -1.906 -22.328 -16.484 1 65.5 316 TYR B C 1
ATOM 8459 O O . TYR B 1 316 ? -0.907 -21.703 -16.125 1 65.5 316 TYR B O 1
ATOM 8467 N N . ASP B 1 317 ? -1.729 -23.328 -17.141 1 65.88 317 ASP B N 1
ATOM 8468 C CA . ASP B 1 317 ? -0.431 -23.828 -17.594 1 65.88 317 ASP B CA 1
ATOM 8469 C C . ASP B 1 317 ? 0.027 -23.109 -18.859 1 65.88 317 ASP B C 1
ATOM 8471 O O . ASP B 1 317 ? 1.216 -23.109 -19.188 1 65.88 317 ASP B O 1
ATOM 8475 N N . GLN B 1 318 ? -0.934 -22.547 -19.531 1 72.81 318 GLN B N 1
ATOM 8476 C CA . GLN B 1 318 ? -0.563 -21.922 -20.797 1 72.81 318 GLN B CA 1
ATOM 8477 C C . GLN B 1 318 ? -0.234 -20.438 -20.594 1 72.81 318 GLN B C 1
ATOM 8479 O O . GLN B 1 318 ? -0.835 -19.781 -19.75 1 72.81 318 GLN B O 1
ATOM 8484 N N . ASP B 1 319 ? 0.731 -19.984 -21.406 1 78.88 319 ASP B N 1
ATOM 8485 C CA . ASP B 1 319 ? 1.106 -18.578 -21.391 1 78.88 319 ASP B CA 1
ATOM 8486 C C . ASP B 1 319 ? 0.165 -17.75 -22.266 1 78.88 319 ASP B C 1
ATOM 8488 O O . ASP B 1 319 ? -0.523 -18.281 -23.125 1 78.88 319 ASP B O 1
ATOM 8492 N N . TRP B 1 320 ? 0.148 -16.484 -21.984 1 86.5 320 TRP B N 1
ATOM 8493 C CA . TRP B 1 320 ? -0.628 -15.586 -22.828 1 86.5 320 TRP B CA 1
ATOM 8494 C C . TRP B 1 320 ? 0.226 -15.039 -23.969 1 86.5 320 TRP B C 1
ATOM 8496 O O . TRP B 1 320 ? 1.455 -15.117 -23.938 1 86.5 320 TRP B O 1
ATOM 8506 N N . HIS B 1 321 ? -0.402 -14.57 -25.016 1 87.69 321 HIS B N 1
ATOM 8507 C CA . HIS B 1 321 ? 0.277 -14.062 -26.203 1 87.69 321 HIS B CA 1
ATOM 8508 C C . HIS B 1 321 ? -0.036 -12.586 -26.438 1 87.69 321 HIS B C 1
ATOM 8510 O O . HIS B 1 321 ? -1.121 -12.117 -26.078 1 87.69 321 HIS B O 1
ATOM 8516 N N . PHE B 1 322 ? 0.882 -11.859 -27.078 1 87.06 322 PHE B N 1
ATOM 8517 C CA . PHE B 1 322 ? 0.769 -10.43 -27.297 1 87.06 322 PHE B CA 1
ATOM 8518 C C . PHE B 1 322 ? -0.454 -10.102 -28.156 1 87.06 322 PHE B C 1
ATOM 8520 O O . PHE B 1 322 ? -1.04 -9.023 -28.016 1 87.06 322 PHE B O 1
ATOM 8527 N N . LEU B 1 323 ? -0.838 -11.07 -28.953 1 89.31 323 LEU B N 1
ATOM 8528 C CA . LEU B 1 323 ? -1.975 -10.852 -29.844 1 89.31 323 LEU B CA 1
ATOM 8529 C C . LEU B 1 323 ? -3.266 -10.695 -29.047 1 89.31 323 LEU B C 1
ATOM 8531 O O . LEU B 1 323 ? -4.266 -10.195 -29.562 1 89.31 323 LEU B O 1
ATOM 8535 N N . GLU B 1 324 ? -3.217 -11.125 -27.797 1 94 324 GLU B N 1
ATOM 8536 C CA . GLU B 1 324 ? -4.426 -11.109 -26.969 1 94 324 GLU B CA 1
ATOM 8537 C C . GLU B 1 324 ? -4.629 -9.75 -26.312 1 94 324 GLU B C 1
ATOM 8539 O O . GLU B 1 324 ? -5.68 -9.484 -25.734 1 94 324 GLU B O 1
ATOM 8544 N N . ILE B 1 325 ? -3.73 -8.766 -26.406 1 95.56 325 ILE B N 1
ATOM 8545 C CA . ILE B 1 325 ? -3.734 -7.488 -25.703 1 95.56 325 ILE B CA 1
ATOM 8546 C C . ILE B 1 325 ? -4.973 -6.688 -26.094 1 95.56 325 ILE B C 1
ATOM 8548 O O . ILE B 1 325 ? -5.648 -6.113 -25.234 1 95.56 325 ILE B O 1
ATOM 8552 N N . PRO B 1 326 ? -5.34 -6.664 -27.359 1 96.62 326 PRO B N 1
ATOM 8553 C CA . PRO B 1 326 ? -6.547 -5.91 -27.703 1 96.62 326 PRO B CA 1
ATOM 8554 C C . PRO B 1 326 ? -7.789 -6.434 -26.984 1 96.62 326 PRO B C 1
ATOM 8556 O O . PRO B 1 326 ? -8.68 -5.652 -26.641 1 96.62 326 PRO B O 1
ATOM 8559 N N . PHE B 1 327 ? -7.871 -7.727 -26.781 1 97.56 327 PHE B N 1
ATOM 8560 C CA . PHE B 1 327 ? -9.023 -8.305 -26.094 1 97.56 327 PHE B CA 1
ATOM 8561 C C . PHE B 1 327 ? -8.984 -7.984 -24.609 1 97.56 327 PHE B C 1
ATOM 8563 O O . PHE B 1 327 ? -10.031 -7.832 -23.969 1 97.56 327 PHE B O 1
ATOM 8570 N N . PHE B 1 328 ? -7.758 -7.918 -24.062 1 98.12 328 PHE B N 1
ATOM 8571 C CA . PHE B 1 328 ? -7.637 -7.465 -22.672 1 98.12 328 PHE B CA 1
ATOM 8572 C C . PHE B 1 328 ? -8.141 -6.031 -22.531 1 98.12 328 PHE B C 1
ATOM 8574 O O . PHE B 1 328 ? -8.758 -5.684 -21.531 1 98.12 328 PHE B O 1
ATOM 8581 N N . ILE B 1 329 ? -7.863 -5.207 -23.531 1 98.44 329 ILE B N 1
ATOM 8582 C CA . ILE B 1 329 ? -8.32 -3.82 -23.547 1 98.44 329 ILE B CA 1
ATOM 8583 C C . ILE B 1 329 ? -9.844 -3.777 -23.594 1 98.44 329 ILE B C 1
ATOM 8585 O O . ILE B 1 329 ? -10.477 -2.977 -22.906 1 98.44 329 ILE B O 1
ATOM 8589 N N . ILE B 1 330 ? -10.461 -4.684 -24.359 1 98.69 330 ILE B N 1
ATOM 8590 C CA . ILE B 1 330 ? -11.914 -4.746 -24.453 1 98.69 330 ILE B CA 1
ATOM 8591 C C . ILE B 1 330 ? -12.508 -5.09 -23.094 1 98.69 330 ILE B C 1
ATOM 8593 O O . ILE B 1 330 ? -13.523 -4.512 -22.688 1 98.69 330 ILE B O 1
ATOM 8597 N N . LEU B 1 331 ? -11.906 -6.02 -22.438 1 98.75 331 LEU B N 1
ATOM 8598 C CA . LEU B 1 331 ? -12.367 -6.375 -21.109 1 98.75 331 LEU B CA 1
ATOM 8599 C C . LEU B 1 331 ? -12.273 -5.18 -20.156 1 98.75 331 LEU B C 1
ATOM 8601 O O . LEU B 1 331 ? -13.164 -4.957 -19.344 1 98.75 331 LEU B O 1
ATOM 8605 N N . GLY B 1 332 ? -11.156 -4.426 -20.25 1 98.81 332 GLY B N 1
ATOM 8606 C CA . GLY B 1 332 ? -11.016 -3.225 -19.438 1 98.81 332 GLY B CA 1
ATOM 8607 C C . GLY B 1 332 ? -12.062 -2.174 -19.734 1 98.81 332 GLY B C 1
ATOM 8608 O O . GLY B 1 332 ? -12.578 -1.524 -18.828 1 98.81 332 GLY B O 1
ATOM 8609 N N . LEU B 1 333 ? -12.375 -2.002 -21.031 1 98.62 333 LEU B N 1
ATOM 8610 C CA . LEU B 1 333 ? -13.43 -1.078 -21.438 1 98.62 333 LEU B CA 1
ATOM 8611 C C . LEU B 1 333 ? -14.773 -1.497 -20.859 1 98.62 333 LEU B C 1
ATOM 8613 O O . LEU B 1 333 ? -15.539 -0.654 -20.391 1 98.62 333 LEU B O 1
ATOM 8617 N N . PHE B 1 334 ? -14.984 -2.758 -20.875 1 98.62 334 PHE B N 1
ATOM 8618 C CA . PHE B 1 334 ? -16.203 -3.27 -20.266 1 98.62 334 PHE B CA 1
ATOM 8619 C C . PHE B 1 334 ? -16.25 -2.949 -18.781 1 98.62 334 PHE B C 1
ATOM 8621 O O . PHE B 1 334 ? -17.281 -2.502 -18.266 1 98.62 334 PHE B O 1
ATOM 8628 N N . GLY B 1 335 ? -15.18 -3.215 -18.094 1 98.62 335 GLY B N 1
ATOM 8629 C CA . GLY B 1 335 ? -15.133 -2.932 -16.672 1 98.62 335 GLY B CA 1
ATOM 8630 C C . GLY B 1 335 ? -15.43 -1.481 -16.344 1 98.62 335 GLY B C 1
ATOM 8631 O O . GLY B 1 335 ? -16.219 -1.195 -15.438 1 98.62 335 GLY B O 1
ATOM 8632 N N . GLY B 1 336 ? -14.75 -0.566 -17.047 1 98.38 336 GLY B N 1
ATOM 8633 C CA . GLY B 1 336 ? -15.016 0.849 -16.844 1 98.38 336 GLY B CA 1
ATOM 8634 C C . GLY B 1 336 ? -16.453 1.233 -17.109 1 98.38 336 GLY B C 1
ATOM 8635 O O . GLY B 1 336 ? -17.078 1.934 -16.297 1 98.38 336 GLY B O 1
ATOM 8636 N N . GLY B 1 337 ? -16.969 0.769 -18.266 1 98.19 337 GLY B N 1
ATOM 8637 C CA . GLY B 1 337 ? -18.359 1.023 -18.562 1 98.19 337 GLY B CA 1
ATOM 8638 C C . GLY B 1 337 ? -19.328 0.431 -17.547 1 98.19 337 GLY B C 1
ATOM 8639 O O . GLY B 1 337 ? -20.312 1.062 -17.188 1 98.19 337 GLY B O 1
ATOM 8640 N N . TYR B 1 338 ? -19.031 -0.762 -17.141 1 98.56 338 TYR B N 1
ATOM 8641 C CA . TYR B 1 338 ? -19.812 -1.438 -16.109 1 98.56 338 TYR B CA 1
ATOM 8642 C C . TYR B 1 338 ? -19.891 -0.605 -14.844 1 98.56 338 TYR B C 1
ATOM 8644 O O . TYR B 1 338 ? -20.969 -0.385 -14.297 1 98.56 338 TYR B O 1
ATOM 8652 N N . GLY B 1 339 ? -18.734 -0.179 -14.336 1 98.25 339 GLY B N 1
ATOM 8653 C CA . GLY B 1 339 ? -18.703 0.612 -13.117 1 98.25 339 GLY B CA 1
ATOM 8654 C C . GLY B 1 339 ? -19.531 1.878 -13.211 1 98.25 339 GLY B C 1
ATOM 8655 O O . GLY B 1 339 ? -20.266 2.215 -12.273 1 98.25 339 GLY B O 1
ATOM 8656 N N . ILE B 1 340 ? -19.469 2.541 -14.305 1 97.88 340 ILE B N 1
ATOM 8657 C CA . ILE B 1 340 ? -20.172 3.809 -14.5 1 97.88 340 ILE B CA 1
ATOM 8658 C C . ILE B 1 340 ? -21.672 3.561 -14.57 1 97.88 340 ILE B C 1
ATOM 8660 O O . ILE B 1 340 ? -22.453 4.242 -13.906 1 97.88 340 ILE B O 1
ATOM 8664 N N . LEU B 1 341 ? -22.062 2.547 -15.312 1 97.75 341 LEU B N 1
ATOM 8665 C CA . LEU B 1 341 ? -23.469 2.268 -15.562 1 97.75 341 LEU B CA 1
ATOM 8666 C C . LEU B 1 341 ? -24.156 1.739 -14.305 1 97.75 341 LEU B C 1
ATOM 8668 O O . LEU B 1 341 ? -25.234 2.197 -13.938 1 97.75 341 LEU B O 1
ATOM 8672 N N . ILE B 1 342 ? -23.562 0.78 -13.68 1 98.19 342 ILE B N 1
ATOM 8673 C CA . ILE B 1 342 ? -24.156 0.161 -12.5 1 98.19 342 ILE B CA 1
ATOM 8674 C C . ILE B 1 342 ? -24.266 1.194 -11.383 1 98.19 342 ILE B C 1
ATOM 8676 O O . ILE B 1 342 ? -25.281 1.25 -10.688 1 98.19 342 ILE B O 1
ATOM 8680 N N . SER B 1 343 ? -23.25 1.991 -11.133 1 97.31 343 SER B N 1
ATOM 8681 C CA . SER B 1 343 ? -23.297 3 -10.078 1 97.31 343 SER B CA 1
ATOM 8682 C C . SER B 1 343 ? -24.391 4.035 -10.352 1 97.31 343 SER B C 1
ATOM 8684 O O . SER B 1 343 ? -25.141 4.398 -9.445 1 97.31 343 SER B O 1
ATOM 8686 N N . LYS B 1 344 ? -24.453 4.504 -11.547 1 96.19 344 LYS B N 1
ATOM 8687 C CA . LYS B 1 344 ? -25.438 5.523 -11.914 1 96.19 344 LYS B CA 1
ATOM 8688 C C . LYS B 1 344 ? -26.859 5.027 -11.695 1 96.19 344 LYS B C 1
ATOM 8690 O O . LYS B 1 344 ? -27.656 5.695 -11.039 1 96.19 344 LYS B O 1
ATOM 8695 N N . PHE B 1 345 ? -27.109 3.852 -12.164 1 96.62 345 PHE B N 1
ATOM 8696 C CA . PHE B 1 345 ? -28.469 3.34 -12.102 1 96.62 345 PHE B CA 1
ATOM 8697 C C . PHE B 1 345 ? -28.797 2.836 -10.695 1 96.62 345 PHE B C 1
ATOM 8699 O O . PHE B 1 345 ? -29.953 2.902 -10.258 1 96.62 345 PHE B O 1
ATOM 8706 N N . ASN B 1 346 ? -27.828 2.346 -9.969 1 96.81 346 ASN B N 1
ATOM 8707 C CA . ASN B 1 346 ? -28.078 1.956 -8.586 1 96.81 346 ASN B CA 1
ATOM 8708 C C . ASN B 1 346 ? -28.438 3.162 -7.719 1 96.81 346 ASN B C 1
ATOM 8710 O O . ASN B 1 346 ? -29.328 3.08 -6.871 1 96.81 346 ASN B O 1
ATOM 8714 N N . ILE B 1 347 ? -27.734 4.27 -7.895 1 94.69 347 ILE B N 1
ATOM 8715 C CA . ILE B 1 347 ? -28.016 5.473 -7.121 1 94.69 347 ILE B CA 1
ATOM 8716 C C . ILE B 1 347 ? -29.422 5.977 -7.438 1 94.69 347 ILE B C 1
ATOM 8718 O O . ILE B 1 347 ? -30.141 6.426 -6.543 1 94.69 347 ILE B O 1
ATOM 8722 N N . LYS B 1 348 ? -29.797 5.871 -8.68 1 93.88 348 LYS B N 1
ATOM 8723 C CA . LYS B 1 348 ? -31.156 6.246 -9.062 1 93.88 348 LYS B CA 1
ATOM 8724 C C . LYS B 1 348 ? -32.188 5.359 -8.359 1 93.88 348 LYS B C 1
ATOM 8726 O O . LYS B 1 348 ? -33.25 5.844 -7.926 1 93.88 348 LYS B O 1
ATOM 8731 N N . THR B 1 349 ? -31.875 4.117 -8.328 1 94.75 349 THR B N 1
ATOM 8732 C CA . THR B 1 349 ? -32.75 3.178 -7.656 1 94.75 349 THR B CA 1
ATOM 8733 C C . THR B 1 349 ? -32.844 3.482 -6.16 1 94.75 349 THR B C 1
ATOM 8735 O O . THR B 1 349 ? -33.906 3.395 -5.566 1 94.75 349 THR B O 1
ATOM 8738 N N . VAL B 1 350 ? -31.734 3.824 -5.559 1 93.88 350 VAL B N 1
ATOM 8739 C CA . VAL B 1 350 ? -31.719 4.152 -4.137 1 93.88 350 VAL B CA 1
ATOM 8740 C C . VAL B 1 350 ? -32.531 5.422 -3.891 1 93.88 350 VAL B C 1
ATOM 8742 O O . VAL B 1 350 ? -33.219 5.535 -2.883 1 93.88 350 VAL B O 1
ATOM 8745 N N . SER B 1 351 ? -32.406 6.383 -4.762 1 91.94 351 SER B N 1
ATOM 8746 C CA . SER B 1 351 ? -33.188 7.598 -4.66 1 91.94 351 SER B CA 1
ATOM 8747 C C . SER B 1 351 ? -34.688 7.289 -4.742 1 91.94 351 SER B C 1
ATOM 8749 O O . SER B 1 351 ? -35.469 7.836 -3.975 1 91.94 351 SER B O 1
ATOM 8751 N N . PHE B 1 352 ? -35.031 6.438 -5.668 1 92 352 PHE B N 1
ATOM 8752 C CA . PHE B 1 352 ? -36.438 6.004 -5.82 1 92 352 PHE B CA 1
ATOM 8753 C C . PHE B 1 352 ? -36.906 5.316 -4.555 1 92 352 PHE B C 1
ATOM 8755 O O . PHE B 1 352 ? -38.031 5.562 -4.105 1 92 352 PHE B O 1
ATOM 8762 N N . ARG B 1 353 ? -36.156 4.469 -4 1 91.81 353 ARG B N 1
ATOM 8763 C CA . ARG B 1 353 ? -36.469 3.73 -2.781 1 91.81 353 ARG B CA 1
ATOM 8764 C C . ARG B 1 353 ? -36.75 4.68 -1.617 1 91.81 353 ARG B C 1
ATOM 8766 O O . ARG B 1 353 ? -37.656 4.469 -0.836 1 91.81 353 ARG B O 1
ATOM 8773 N N . ARG B 1 354 ? -35.969 5.672 -1.499 1 88.12 354 ARG B N 1
ATOM 8774 C CA . ARG B 1 354 ? -36.062 6.633 -0.407 1 88.12 354 ARG B CA 1
ATOM 8775 C C . ARG B 1 354 ? -37.375 7.43 -0.517 1 88.12 354 ARG B C 1
ATOM 8777 O O . ARG B 1 354 ? -37.969 7.777 0.497 1 88.12 354 ARG B O 1
ATOM 8784 N N . LYS B 1 355 ? -37.719 7.641 -1.639 1 87.94 355 LYS B N 1
ATOM 8785 C CA . LYS B 1 355 ? -38.906 8.469 -1.867 1 87.94 355 LYS B CA 1
ATOM 8786 C C . LYS B 1 355 ? -40.188 7.66 -1.723 1 87.94 355 LYS B C 1
ATOM 8788 O O . LYS B 1 355 ? -41.156 8.133 -1.145 1 87.94 355 LYS B O 1
ATOM 8793 N N . PHE B 1 356 ? -40.156 6.371 -2.232 1 89.62 356 PHE B N 1
ATOM 8794 C CA . PHE B 1 356 ? -41.438 5.703 -2.4 1 89.62 356 PHE B CA 1
ATOM 8795 C C . PHE B 1 356 ? -41.469 4.414 -1.59 1 89.62 356 PHE B C 1
ATOM 8797 O O . PHE B 1 356 ? -42.562 3.953 -1.208 1 89.62 356 PHE B O 1
ATOM 8804 N N . LEU B 1 357 ? -40.344 3.793 -1.292 1 90.44 357 LEU B N 1
ATOM 8805 C CA . LEU B 1 357 ? -40.375 2.42 -0.796 1 90.44 357 LEU B CA 1
ATOM 8806 C C . LEU B 1 357 ? -39.969 2.361 0.667 1 90.44 357 LEU B C 1
ATOM 8808 O O . LEU B 1 357 ? -39.688 1.281 1.2 1 90.44 357 LEU B O 1
ATOM 8812 N N . THR B 1 358 ? -39.875 3.391 1.312 1 86.81 358 THR B N 1
ATOM 8813 C CA . THR B 1 358 ? -39.406 3.443 2.693 1 86.81 358 THR B CA 1
ATOM 8814 C C . THR B 1 358 ? -40.281 2.553 3.59 1 86.81 358 THR B C 1
ATOM 8816 O O . THR B 1 358 ? -39.75 1.864 4.469 1 86.81 358 THR B O 1
ATOM 8819 N N . ASN B 1 359 ? -41.562 2.438 3.332 1 89.75 359 ASN B N 1
ATOM 8820 C CA . ASN B 1 359 ? -42.469 1.678 4.184 1 89.75 359 ASN B CA 1
ATOM 8821 C C . ASN B 1 359 ? -42.719 0.281 3.625 1 89.75 359 ASN B C 1
ATOM 8823 O O . ASN B 1 359 ? -43.5 -0.495 4.207 1 89.75 359 ASN B O 1
ATOM 8827 N N . PHE B 1 360 ? -42.094 -0.083 2.527 1 92.94 360 PHE B N 1
ATOM 8828 C CA . PHE B 1 360 ? -42.312 -1.355 1.861 1 92.94 360 PHE B CA 1
ATOM 8829 C C . PHE B 1 360 ? -41.031 -2.174 1.764 1 92.94 360 PHE B C 1
ATOM 8831 O O . PHE B 1 360 ? -40.844 -2.885 0.779 1 92.94 360 PHE B O 1
ATOM 8838 N N . ALA B 1 361 ? -40.25 -2.076 2.748 1 94.62 361 ALA B N 1
ATOM 8839 C CA . ALA B 1 361 ? -38.938 -2.715 2.705 1 94.62 361 ALA B CA 1
ATOM 8840 C C . ALA B 1 361 ? -39.062 -4.23 2.578 1 94.62 361 ALA B C 1
ATOM 8842 O O . ALA B 1 361 ? -38.375 -4.852 1.76 1 94.62 361 ALA B O 1
ATOM 8843 N N . MET B 1 362 ? -39.938 -4.859 3.357 1 95.88 362 MET B N 1
ATOM 8844 C CA . MET B 1 362 ? -40.125 -6.309 3.332 1 95.88 362 MET B CA 1
ATOM 8845 C C . MET B 1 362 ? -40.688 -6.758 1.988 1 95.88 362 MET B C 1
ATOM 8847 O O . MET B 1 362 ? -40.188 -7.719 1.394 1 95.88 362 MET B O 1
ATOM 8851 N N . LYS B 1 363 ? -41.656 -6.059 1.493 1 94.88 363 LYS B N 1
ATOM 8852 C CA . LYS B 1 363 ? -42.25 -6.395 0.207 1 94.88 363 LYS B CA 1
ATOM 8853 C C . LYS B 1 363 ? -41.25 -6.27 -0.926 1 94.88 363 LYS B C 1
ATOM 8855 O O . LYS B 1 363 ? -41.281 -7.043 -1.888 1 94.88 363 LYS B O 1
ATOM 8860 N N . GLU B 1 364 ? -40.5 -5.281 -0.799 1 95.75 364 GLU B N 1
ATOM 8861 C CA . GLU B 1 364 ? -39.469 -5.09 -1.831 1 95.75 364 GLU B CA 1
ATOM 8862 C C . GLU B 1 364 ? -38.531 -6.277 -1.889 1 95.75 364 GLU B C 1
ATOM 8864 O O . GLU B 1 364 ? -38.25 -6.812 -2.967 1 95.75 364 GLU B O 1
ATOM 8869 N N . VAL B 1 365 ? -38 -6.695 -0.72 1 97.69 365 VAL B N 1
ATOM 8870 C CA . VAL B 1 365 ? -37.031 -7.793 -0.653 1 97.69 365 VAL B CA 1
ATOM 8871 C C . VAL B 1 365 ? -37.688 -9.07 -1.175 1 97.69 365 VAL B C 1
ATOM 8873 O O . VAL B 1 365 ? -37.062 -9.82 -1.934 1 97.69 365 VAL B O 1
ATOM 8876 N N . LEU B 1 366 ? -38.906 -9.305 -0.854 1 96.94 366 LEU B N 1
ATOM 8877 C CA . LEU B 1 366 ? -39.594 -10.508 -1.285 1 96.94 366 LEU B CA 1
ATOM 8878 C C . LEU B 1 366 ? -39.844 -10.484 -2.787 1 96.94 366 LEU B C 1
ATOM 8880 O O . LEU B 1 366 ? -39.75 -11.508 -3.459 1 96.94 366 LEU B O 1
ATOM 8884 N N . THR B 1 367 ? -40.188 -9.344 -3.281 1 96 367 THR B N 1
ATOM 8885 C CA . THR B 1 367 ? -40.406 -9.203 -4.715 1 96 367 THR B CA 1
ATOM 8886 C C . THR B 1 367 ? -39.125 -9.438 -5.488 1 96 367 THR B C 1
ATOM 8888 O O . THR B 1 367 ? -39.125 -10.125 -6.516 1 96 367 THR B O 1
ATOM 8891 N N . LEU B 1 368 ? -38.062 -8.836 -5 1 97.25 368 LEU B N 1
ATOM 8892 C CA . LEU B 1 368 ? -36.781 -9.008 -5.652 1 97.25 368 LEU B CA 1
ATOM 8893 C C . LEU B 1 368 ? -36.344 -10.469 -5.594 1 97.25 368 LEU B C 1
ATOM 8895 O O . LEU B 1 368 ? -35.812 -11 -6.57 1 97.25 368 LEU B O 1
ATOM 8899 N N . ALA B 1 369 ? -36.5 -11.117 -4.43 1 97.75 369 ALA B N 1
ATOM 8900 C CA . ALA B 1 369 ? -36.156 -12.531 -4.289 1 97.75 369 ALA B CA 1
ATOM 8901 C C . ALA B 1 369 ? -37 -13.391 -5.238 1 97.75 369 ALA B C 1
ATOM 8903 O O . ALA B 1 369 ? -36.5 -14.359 -5.809 1 97.75 369 ALA B O 1
ATOM 8904 N N . LEU B 1 370 ? -38.25 -13.031 -5.387 1 96.81 370 LEU B N 1
ATOM 8905 C CA . LEU B 1 370 ? -39.156 -13.766 -6.273 1 96.81 370 LEU B CA 1
ATOM 8906 C C . LEU B 1 370 ? -38.688 -13.633 -7.727 1 96.81 370 LEU B C 1
ATOM 8908 O O . LEU B 1 370 ? -38.531 -14.633 -8.43 1 96.81 370 LEU B O 1
ATOM 8912 N N . ILE B 1 371 ? -38.469 -12.445 -8.148 1 96.38 371 ILE B N 1
ATOM 8913 C CA . ILE B 1 371 ? -38.062 -12.188 -9.523 1 96.38 371 ILE B CA 1
ATOM 8914 C C . ILE B 1 371 ? -36.719 -12.891 -9.805 1 96.38 371 ILE B C 1
ATOM 8916 O O . ILE B 1 371 ? -36.562 -13.539 -10.844 1 96.38 371 ILE B O 1
ATOM 8920 N N . THR B 1 372 ? -35.812 -12.789 -8.906 1 97.06 372 THR B N 1
ATOM 8921 C CA . THR B 1 372 ? -34.5 -13.375 -9.094 1 97.06 372 THR B CA 1
ATOM 8922 C C . THR B 1 372 ? -34.594 -14.898 -9.172 1 97.06 372 THR B C 1
ATOM 8924 O O . THR B 1 372 ? -33.969 -15.523 -10.023 1 97.06 372 THR B O 1
ATOM 8927 N N . SER B 1 373 ? -35.344 -15.5 -8.266 1 96.75 373 SER B N 1
ATOM 8928 C CA . SER B 1 373 ? -35.438 -16.953 -8.234 1 96.75 373 SER B CA 1
ATOM 8929 C C . SER B 1 373 ? -36.188 -17.484 -9.461 1 96.75 373 SER B C 1
ATOM 8931 O O . SER B 1 373 ? -35.812 -18.531 -10.008 1 96.75 373 SER B O 1
ATOM 8933 N N . VAL B 1 374 ? -37.125 -16.75 -9.953 1 96 374 VAL B N 1
ATOM 8934 C CA . VAL B 1 374 ? -37.906 -17.188 -11.109 1 96 374 VAL B CA 1
ATOM 8935 C C . VAL B 1 374 ? -37.031 -17.156 -12.359 1 96 374 VAL B C 1
ATOM 8937 O O . VAL B 1 374 ? -37.062 -18.094 -13.156 1 96 374 VAL B O 1
ATOM 8940 N N . ILE B 1 375 ? -36.25 -16.219 -12.445 1 95.69 375 ILE B N 1
ATOM 8941 C CA . ILE B 1 375 ? -35.438 -16.031 -13.664 1 95.69 375 ILE B CA 1
ATOM 8942 C C . ILE B 1 375 ? -34.188 -16.875 -13.594 1 95.69 375 ILE B C 1
ATOM 8944 O O . ILE B 1 375 ? -33.75 -17.453 -14.594 1 95.69 375 ILE B O 1
ATOM 8948 N N . SER B 1 376 ? -33.625 -16.953 -12.477 1 94.81 376 SER B N 1
ATOM 8949 C CA . SER B 1 376 ? -32.312 -17.562 -12.336 1 94.81 376 SER B CA 1
ATOM 8950 C C . SER B 1 376 ? -32.375 -19.078 -12.484 1 94.81 376 SER B C 1
ATOM 8952 O O . SER B 1 376 ? -31.391 -19.719 -12.867 1 94.81 376 SER B O 1
ATOM 8954 N N . TYR B 1 377 ? -33.562 -19.703 -12.242 1 93.5 377 TYR B N 1
ATOM 8955 C CA . TYR B 1 377 ? -33.688 -21.141 -12.297 1 93.5 377 TYR B CA 1
ATOM 8956 C C . TYR B 1 377 ? -33.406 -21.672 -13.703 1 93.5 377 TYR B C 1
ATOM 8958 O O . TYR B 1 377 ? -32.906 -22.781 -13.859 1 93.5 377 TYR B O 1
ATOM 8966 N N . PHE B 1 378 ? -33.562 -20.844 -14.695 1 92.25 378 PHE B N 1
ATOM 8967 C CA . PHE B 1 378 ? -33.5 -21.297 -16.078 1 92.25 378 PHE B CA 1
ATOM 8968 C C . PHE B 1 378 ? -32.125 -21.031 -16.688 1 92.25 378 PHE B C 1
ATOM 8970 O O . PHE B 1 378 ? -31.859 -21.391 -17.828 1 92.25 378 PHE B O 1
ATOM 8977 N N . ASN B 1 379 ? -31.328 -20.391 -16.031 1 92.62 379 ASN B N 1
ATOM 8978 C CA . ASN B 1 379 ? -29.969 -20.094 -16.484 1 92.62 379 ASN B CA 1
ATOM 8979 C C . ASN B 1 379 ? -28.922 -20.766 -15.594 1 92.62 379 ASN B C 1
ATOM 8981 O O . ASN B 1 379 ? -28.875 -20.516 -14.391 1 92.62 379 ASN B O 1
ATOM 8985 N N . ASP B 1 380 ? -28.047 -21.5 -16.172 1 87.25 380 ASP B N 1
ATOM 8986 C CA . ASP B 1 380 ? -27.078 -22.312 -15.453 1 87.25 380 ASP B CA 1
ATOM 8987 C C . ASP B 1 380 ? -26.125 -21.453 -14.648 1 87.25 380 ASP B C 1
ATOM 8989 O O . ASP B 1 380 ? -25.656 -21.844 -13.578 1 87.25 380 ASP B O 1
ATOM 8993 N N . PHE B 1 381 ? -25.875 -20.281 -15.109 1 90.56 381 PHE B N 1
ATOM 8994 C CA . PHE B 1 381 ? -24.859 -19.438 -14.477 1 90.56 381 PHE B CA 1
ATOM 8995 C C . PHE B 1 381 ? -25.516 -18.484 -13.461 1 90.56 381 PHE B C 1
ATOM 8997 O O . PHE B 1 381 ? -24.812 -17.875 -12.648 1 90.56 381 PHE B O 1
ATOM 9004 N N . LEU B 1 382 ? -26.828 -18.406 -13.477 1 93.62 382 LEU B N 1
ATOM 9005 C CA . LEU B 1 382 ? -27.531 -17.578 -12.516 1 93.62 382 LEU B CA 1
ATOM 9006 C C . LEU B 1 382 ? -28.109 -18.422 -11.383 1 93.62 382 LEU B C 1
ATOM 9008 O O . LEU B 1 382 ? -28.406 -17.906 -10.305 1 93.62 382 LEU B O 1
ATOM 9012 N N . LYS B 1 383 ? -28.25 -19.734 -11.703 1 89.69 383 LYS B N 1
ATOM 9013 C CA . LYS B 1 383 ? -28.875 -20.656 -10.75 1 89.69 383 LYS B CA 1
ATOM 9014 C C . LYS B 1 383 ? -27.922 -20.984 -9.609 1 89.69 383 LYS B C 1
ATOM 9016 O O . LYS B 1 383 ? -28.344 -21.141 -8.461 1 89.69 383 LYS B O 1
ATOM 9021 N N . LEU B 1 384 ? -26.688 -21.078 -9.938 1 85.81 384 LEU B N 1
ATOM 9022 C CA . LEU B 1 384 ? -25.672 -21.453 -8.969 1 85.81 384 LEU B CA 1
ATOM 9023 C C . LEU B 1 384 ? -25.25 -20.25 -8.125 1 85.81 384 LEU B C 1
ATOM 9025 O O . LEU B 1 384 ? -25.438 -19.109 -8.531 1 85.81 384 LEU B O 1
ATOM 9029 N N . ASP B 1 385 ? -24.75 -20.641 -6.973 1 87.81 385 ASP B N 1
ATOM 9030 C CA . ASP B 1 385 ? -24.109 -19.594 -6.188 1 87.81 385 ASP B CA 1
ATOM 9031 C C . ASP B 1 385 ? -23.016 -18.891 -6.992 1 87.81 385 ASP B C 1
ATOM 9033 O O . ASP B 1 385 ? -22.312 -19.531 -7.785 1 87.81 385 ASP B O 1
ATOM 9037 N N . MET B 1 386 ? -22.875 -17.641 -6.82 1 91.69 386 MET B N 1
ATOM 9038 C CA . MET B 1 386 ? -22 -16.828 -7.656 1 91.69 386 MET B CA 1
ATOM 9039 C C . MET B 1 386 ? -20.547 -17.297 -7.527 1 91.69 386 MET B C 1
ATOM 9041 O O . MET B 1 386 ? -19.797 -17.25 -8.5 1 91.69 386 MET B O 1
ATOM 9045 N N . THR B 1 387 ? -20.109 -17.719 -6.352 1 86.5 387 THR B N 1
ATOM 9046 C CA . THR B 1 387 ? -18.75 -18.188 -6.152 1 86.5 387 THR B CA 1
ATOM 9047 C C . THR B 1 387 ? -18.516 -19.5 -6.902 1 86.5 387 THR B C 1
ATOM 9049 O O . THR B 1 387 ? -17.469 -19.688 -7.527 1 86.5 387 THR B O 1
ATOM 9052 N N . GLU B 1 388 ? -19.438 -20.375 -6.848 1 84.44 388 GLU B N 1
ATOM 9053 C CA . GLU B 1 388 ? -19.359 -21.641 -7.586 1 84.44 388 GLU B CA 1
ATOM 9054 C C . GLU B 1 388 ? -19.391 -21.406 -9.094 1 84.44 388 GLU B C 1
ATOM 9056 O O . GLU B 1 388 ? -18.688 -22.062 -9.852 1 84.44 388 GLU B O 1
ATOM 9061 N N . GLY B 1 389 ? -20.266 -20.516 -9.414 1 87.94 389 GLY B N 1
ATOM 9062 C CA . GLY B 1 389 ? -20.344 -20.172 -10.828 1 87.94 389 GLY B CA 1
ATOM 9063 C C . GLY B 1 389 ? -19.031 -19.625 -11.375 1 87.94 389 GLY B C 1
ATOM 9064 O O . GLY B 1 389 ? -18.625 -19.984 -12.477 1 87.94 389 GLY B O 1
ATOM 9065 N N . MET B 1 390 ? -18.375 -18.812 -10.617 1 91.81 390 MET B N 1
ATOM 9066 C CA . MET B 1 390 ? -17.109 -18.219 -11.055 1 91.81 390 MET B CA 1
ATOM 9067 C C . MET B 1 390 ? -16.031 -19.281 -11.133 1 91.81 390 MET B C 1
ATOM 9069 O O . MET B 1 390 ? -15.164 -19.234 -12.016 1 91.81 390 MET B O 1
ATOM 9073 N N . GLN B 1 391 ? -16.078 -20.25 -10.258 1 87 391 GLN B N 1
ATOM 9074 C CA . GLN B 1 391 ? -15.109 -21.344 -10.312 1 87 391 GLN B CA 1
ATOM 9075 C C . GLN B 1 391 ? -15.203 -22.094 -11.633 1 87 391 GLN B C 1
ATOM 9077 O O . GLN B 1 391 ? -14.18 -22.453 -12.227 1 87 391 GLN B O 1
ATOM 9082 N N . ILE B 1 392 ? -16.422 -22.297 -12.039 1 87.88 392 ILE B N 1
ATOM 9083 C CA . ILE B 1 392 ? -16.656 -23 -13.297 1 87.88 392 ILE B CA 1
ATOM 9084 C C . ILE B 1 392 ? -16.203 -22.125 -14.469 1 87.88 392 ILE B C 1
ATOM 9086 O O . ILE B 1 392 ? -15.586 -22.609 -15.414 1 87.88 392 ILE B O 1
ATOM 9090 N N . LEU B 1 393 ? -16.438 -20.891 -14.328 1 93.06 393 LEU B N 1
ATOM 9091 C CA . LEU B 1 393 ? -16.125 -19.969 -15.406 1 93.06 393 LEU B CA 1
ATOM 9092 C C . LEU B 1 393 ? -14.617 -19.812 -15.562 1 93.06 393 LEU B C 1
ATOM 9094 O O . LEU B 1 393 ? -14.125 -19.578 -16.672 1 93.06 393 LEU B O 1
ATOM 9098 N N . PHE B 1 394 ? -13.836 -19.984 -14.5 1 90.69 394 PHE B N 1
ATOM 9099 C CA . PHE B 1 394 ? -12.391 -19.766 -14.508 1 90.69 394 PHE B CA 1
ATOM 9100 C C . PHE B 1 394 ? -11.664 -21 -15 1 90.69 394 PHE B C 1
ATOM 9102 O O . PHE B 1 394 ? -10.469 -20.953 -15.305 1 90.69 394 PHE B O 1
ATOM 9109 N N . GLU B 1 395 ? -12.352 -22.094 -15.211 1 87.31 395 GLU B N 1
ATOM 9110 C CA . GLU B 1 395 ? -11.711 -23.359 -15.539 1 87.31 395 GLU B CA 1
ATOM 9111 C C . GLU B 1 395 ? -11.062 -23.312 -16.922 1 87.31 395 GLU B C 1
ATOM 9113 O O . GLU B 1 395 ? -11.641 -22.766 -17.859 1 87.31 395 GLU B O 1
ATOM 9118 N N . ALA B 1 396 ? -9.859 -23.859 -17.062 1 84.62 396 ALA B N 1
ATOM 9119 C CA . ALA B 1 396 ? -9.109 -23.891 -18.328 1 84.62 396 ALA B CA 1
ATOM 9120 C C . ALA B 1 396 ? -9.617 -25 -19.234 1 84.62 396 ALA B C 1
ATOM 9122 O O . ALA B 1 396 ? -9.312 -25.016 -20.438 1 84.62 396 ALA B O 1
ATOM 9123 N N . CYS B 1 397 ? -10.555 -25.859 -18.922 1 79.69 397 CYS B N 1
ATOM 9124 C CA . CYS B 1 397 ? -11.109 -26.969 -19.703 1 79.69 397 CYS B CA 1
ATOM 9125 C C . CYS B 1 397 ? -10.031 -27.984 -20.031 1 79.69 397 CYS B C 1
ATOM 9127 O O . CYS B 1 397 ? -9.844 -28.344 -21.203 1 79.69 397 CYS B O 1
ATOM 9129 N N . ASN B 1 398 ? -9.328 -28.312 -19.016 1 74.62 398 ASN B N 1
ATOM 9130 C CA . ASN B 1 398 ? -8.391 -29.406 -19.156 1 74.62 398 ASN B CA 1
ATOM 9131 C C . ASN B 1 398 ? -9.102 -30.75 -19.203 1 74.62 398 ASN B C 1
ATOM 9133 O O . ASN B 1 398 ? -10.336 -30.812 -19.234 1 74.62 398 ASN B O 1
ATOM 9137 N N . ASP B 1 399 ? -8.438 -31.828 -19.297 1 62.56 399 ASP B N 1
ATOM 9138 C CA . ASP B 1 399 ? -8.953 -33.156 -19.562 1 62.56 399 ASP B CA 1
ATOM 9139 C C . ASP B 1 399 ? -10.086 -33.531 -18.594 1 62.56 399 ASP B C 1
ATOM 9141 O O . ASP B 1 399 ? -11.102 -34.094 -19.016 1 62.56 399 ASP B O 1
ATOM 9145 N N . SER B 1 400 ? -10.047 -33.062 -17.359 1 61.94 400 SER B N 1
ATOM 9146 C CA . SER B 1 400 ? -11.039 -33.469 -16.359 1 61.94 400 SER B CA 1
ATOM 9147 C C . SER B 1 400 ? -12.32 -32.656 -16.516 1 61.94 400 SER B C 1
ATOM 9149 O O . SER B 1 400 ? -13.391 -33.094 -16.078 1 61.94 400 SER B O 1
ATOM 9151 N N . PHE B 1 401 ? -12.305 -31.562 -17.125 1 70.19 401 PHE B N 1
ATOM 9152 C CA . PHE B 1 401 ? -13.445 -30.656 -17.188 1 70.19 401 PHE B CA 1
ATOM 9153 C C . PHE B 1 401 ? -13.953 -30.516 -18.609 1 70.19 401 PHE B C 1
ATOM 9155 O O . PHE B 1 401 ? -14.875 -29.734 -18.875 1 70.19 401 PHE B O 1
ATOM 9162 N N . GLU B 1 402 ? -13.492 -31.328 -19.453 1 70 402 GLU B N 1
ATOM 9163 C CA . GLU B 1 402 ? -13.75 -31.203 -20.891 1 70 402 GLU B CA 1
ATOM 9164 C C . GLU B 1 402 ? -15.211 -31.5 -21.219 1 70 402 GLU B C 1
ATOM 9166 O O . GLU B 1 402 ? -15.758 -30.953 -22.172 1 70 402 GLU B O 1
ATOM 9171 N N . ASN B 1 403 ? -15.805 -32.156 -20.344 1 69.81 403 ASN B N 1
ATOM 9172 C CA . ASN B 1 403 ? -17.156 -32.594 -20.656 1 69.81 403 ASN B CA 1
ATOM 9173 C C . ASN B 1 403 ? -18.203 -31.609 -20.141 1 69.81 403 ASN B C 1
ATOM 9175 O O . ASN B 1 403 ? -19.391 -31.75 -20.438 1 69.81 403 ASN B O 1
ATOM 9179 N N . HIS B 1 404 ? -17.766 -30.703 -19.469 1 79.06 404 HIS B N 1
ATOM 9180 C CA . HIS B 1 404 ? -18.703 -29.703 -18.984 1 79.06 404 HIS B CA 1
ATOM 9181 C C . HIS B 1 404 ? -19.219 -28.828 -20.109 1 79.06 404 HIS B C 1
ATOM 9183 O O . HIS B 1 404 ? -18.516 -28.578 -21.094 1 79.06 404 HIS B O 1
ATOM 9189 N N . LYS B 1 405 ? -20.391 -28.375 -19.969 1 78.38 405 LYS B N 1
ATOM 9190 C CA . LYS B 1 405 ? -21.094 -27.625 -21 1 78.38 405 LYS B CA 1
ATOM 9191 C C . LYS B 1 405 ? -20.281 -26.406 -21.438 1 78.38 405 LYS B C 1
ATOM 9193 O O . LYS B 1 405 ? -20.281 -26.047 -22.609 1 78.38 405 LYS B O 1
ATOM 9198 N N . ILE B 1 406 ? -19.531 -25.891 -20.609 1 87.19 406 ILE B N 1
ATOM 9199 C CA . ILE B 1 406 ? -18.797 -24.656 -20.875 1 87.19 406 ILE B CA 1
ATOM 9200 C C . ILE B 1 406 ? -17.578 -24.953 -21.734 1 87.19 406 ILE B C 1
ATOM 9202 O O . ILE B 1 406 ? -17.109 -24.078 -22.484 1 87.19 406 ILE B O 1
ATOM 9206 N N . CYS B 1 407 ? -17.109 -26.125 -21.656 1 86.31 407 CYS B N 1
ATOM 9207 C CA . CYS B 1 407 ? -15.898 -26.5 -22.375 1 86.31 407 CYS B CA 1
ATOM 9208 C C . CYS B 1 407 ? -16.234 -27.297 -23.625 1 86.31 407 CYS B C 1
ATOM 9210 O O . CYS B 1 407 ? -15.438 -27.359 -24.562 1 86.31 407 CYS B O 1
ATOM 9212 N N . ASN B 1 408 ? -17.406 -27.922 -23.656 1 86.06 408 ASN B N 1
ATOM 9213 C CA . ASN B 1 408 ? -17.828 -28.734 -24.797 1 86.06 408 ASN B CA 1
ATOM 9214 C C . ASN B 1 408 ? -18.391 -27.875 -25.922 1 86.06 408 ASN B C 1
ATOM 9216 O O . ASN B 1 408 ? -19.609 -27.734 -26.047 1 86.06 408 ASN B O 1
ATOM 9220 N N . LEU B 1 409 ? -17.547 -27.391 -26.812 1 85.94 409 LEU B N 1
ATOM 9221 C CA . LEU B 1 409 ? -17.922 -26.516 -27.906 1 85.94 409 LEU B CA 1
ATOM 9222 C C . LEU B 1 409 ? -17.766 -27.234 -29.25 1 85.94 409 LEU B C 1
ATOM 9224 O O . LEU B 1 409 ? -17.188 -26.688 -30.188 1 85.94 409 LEU B O 1
ATOM 9228 N N . SER B 1 410 ? -18.328 -28.438 -29.328 1 82.75 410 SER B N 1
ATOM 9229 C CA . SER B 1 410 ? -18.125 -29.297 -30.484 1 82.75 410 SER B CA 1
ATOM 9230 C C . SER B 1 410 ? -19.062 -28.922 -31.641 1 82.75 410 SER B C 1
ATOM 9232 O O . SER B 1 410 ? -18.688 -29.031 -32.812 1 82.75 410 SER B O 1
ATOM 9234 N N . THR B 1 411 ? -20.266 -28.406 -31.297 1 88.19 411 THR B N 1
ATOM 9235 C CA . THR B 1 411 ? -21.234 -28.078 -32.344 1 88.19 411 THR B CA 1
ATOM 9236 C C . THR B 1 411 ? -21.562 -26.594 -32.312 1 88.19 411 THR B C 1
ATOM 9238 O O . THR B 1 411 ? -21.375 -25.922 -31.297 1 88.19 411 THR B O 1
ATOM 9241 N N . ASN B 1 412 ? -21.984 -26.109 -33.438 1 90.69 412 ASN B N 1
ATOM 9242 C CA . ASN B 1 412 ? -22.359 -24.703 -33.562 1 90.69 412 ASN B CA 1
ATOM 9243 C C . ASN B 1 412 ? -23.547 -24.359 -32.625 1 90.69 412 ASN B C 1
ATOM 9245 O O . ASN B 1 412 ? -23.641 -23.25 -32.125 1 90.69 412 ASN B O 1
ATOM 9249 N N . TYR B 1 413 ? -24.312 -25.281 -32.5 1 91.44 413 TYR B N 1
ATOM 9250 C CA . TYR B 1 413 ? -25.469 -25.078 -31.641 1 91.44 413 TYR B CA 1
ATOM 9251 C C . TYR B 1 413 ? -25.047 -24.922 -30.188 1 91.44 413 TYR B C 1
ATOM 9253 O O . TYR B 1 413 ? -25.547 -24.047 -29.484 1 91.44 413 TYR B O 1
ATOM 9261 N N . LYS B 1 414 ? -24.203 -25.734 -29.781 1 91.19 414 LYS B N 1
ATOM 9262 C CA . LYS B 1 414 ? -23.703 -25.672 -28.406 1 91.19 414 LYS B CA 1
ATOM 9263 C C . LYS B 1 414 ? -22.953 -24.375 -28.156 1 91.19 414 LYS B C 1
ATOM 9265 O O . LYS B 1 414 ? -23.047 -23.781 -27.078 1 91.19 414 LYS B O 1
ATOM 9270 N N . ILE B 1 415 ? -22.297 -23.984 -29.172 1 93.12 415 ILE B N 1
ATOM 9271 C CA . ILE B 1 415 ? -21.547 -22.719 -29.094 1 93.12 415 ILE B CA 1
ATOM 9272 C C . ILE B 1 415 ? -22.531 -21.562 -28.938 1 93.12 415 ILE B C 1
ATOM 9274 O O . ILE B 1 415 ? -22.375 -20.719 -28.047 1 93.12 415 ILE B O 1
ATOM 9278 N N . PHE B 1 416 ? -23.5 -21.531 -29.766 1 93.88 416 PHE B N 1
ATOM 9279 C CA . PHE B 1 416 ? -24.484 -20.469 -29.75 1 93.88 416 PHE B CA 1
ATOM 9280 C C . PHE B 1 416 ? -25.25 -20.453 -28.422 1 93.88 416 PHE B C 1
ATOM 9282 O O . PHE B 1 416 ? -25.484 -19.391 -27.859 1 93.88 416 PHE B O 1
ATOM 9289 N N . ASN B 1 417 ? -25.625 -21.594 -27.969 1 93.56 417 ASN B N 1
ATOM 9290 C CA . ASN B 1 417 ? -26.359 -21.703 -26.719 1 93.56 417 ASN B CA 1
ATOM 9291 C C . ASN B 1 417 ? -25.516 -21.234 -25.531 1 93.56 417 ASN B C 1
ATOM 9293 O O . ASN B 1 417 ? -26.016 -20.531 -24.641 1 93.56 417 ASN B O 1
ATOM 9297 N N . THR B 1 418 ? -24.312 -21.656 -25.516 1 94.62 418 THR B N 1
ATOM 9298 C CA . THR B 1 418 ? -23.422 -21.266 -24.406 1 94.62 418 THR B CA 1
ATOM 9299 C C . THR B 1 418 ? -23.188 -19.75 -24.438 1 94.62 418 THR B C 1
ATOM 9301 O O . THR B 1 418 ? -23.25 -19.094 -23.391 1 94.62 418 THR B O 1
ATOM 9304 N N . LEU B 1 419 ? -22.938 -19.172 -25.578 1 96.25 419 LEU B N 1
ATOM 9305 C CA . LEU B 1 419 ? -22.688 -17.75 -25.719 1 96.25 419 LEU B CA 1
ATOM 9306 C C . LEU B 1 419 ? -23.922 -16.938 -25.328 1 96.25 419 LEU B C 1
ATOM 9308 O O . LEU B 1 419 ? -23.812 -15.922 -24.641 1 96.25 419 LEU B O 1
ATOM 9312 N N . THR B 1 420 ? -25.078 -17.391 -25.75 1 95.88 420 THR B N 1
ATOM 9313 C CA . THR B 1 420 ? -26.312 -16.703 -25.438 1 95.88 420 THR B CA 1
ATOM 9314 C C . THR B 1 420 ? -26.609 -16.766 -23.938 1 95.88 420 THR B C 1
ATOM 9316 O O . THR B 1 420 ? -27.047 -15.773 -23.344 1 95.88 420 THR B O 1
ATOM 9319 N N . THR B 1 421 ? -26.391 -17.938 -23.375 1 95.44 421 THR B N 1
ATOM 9320 C CA . THR B 1 421 ? -26.625 -18.094 -21.938 1 95.44 421 THR B CA 1
ATOM 9321 C C . THR B 1 421 ? -25.688 -17.188 -21.141 1 95.44 421 THR B C 1
ATOM 9323 O O . THR B 1 421 ? -26.094 -16.594 -20.141 1 95.44 421 THR B O 1
ATOM 9326 N N . LEU B 1 422 ? -24.469 -17.047 -21.578 1 97.5 422 LEU B N 1
ATOM 9327 C CA . LEU B 1 422 ? -23.484 -16.219 -20.891 1 97.5 422 LEU B CA 1
ATOM 9328 C C . LEU B 1 422 ? -23.844 -14.742 -21.016 1 97.5 422 LEU B C 1
ATOM 9330 O O . LEU B 1 422 ? -23.797 -14 -20.031 1 97.5 422 LEU B O 1
ATOM 9334 N N . ILE B 1 423 ? -24.188 -14.281 -22.141 1 97.62 423 ILE B N 1
ATOM 9335 C CA . ILE B 1 423 ? -24.516 -12.883 -22.375 1 97.62 423 ILE B CA 1
ATOM 9336 C C . ILE B 1 423 ? -25.797 -12.508 -21.625 1 97.62 423 ILE B C 1
ATOM 9338 O O . ILE B 1 423 ? -25.875 -11.438 -21.031 1 97.62 423 ILE B O 1
ATOM 9342 N N . LEU B 1 424 ? -26.781 -13.422 -21.688 1 97.06 424 LEU B N 1
ATOM 9343 C CA . LEU B 1 424 ? -28.016 -13.188 -20.953 1 97.06 424 LEU B CA 1
ATOM 9344 C C . LEU B 1 424 ? -27.766 -13.141 -19.453 1 97.06 424 LEU B C 1
ATOM 9346 O O . LEU B 1 424 ? -28.359 -12.344 -18.734 1 97.06 424 LEU B O 1
ATOM 9350 N N . ALA B 1 425 ? -26.938 -14.047 -19.016 1 97.56 425 ALA B N 1
ATOM 9351 C CA . ALA B 1 425 ? -26.594 -14.047 -17.609 1 97.56 425 ALA B CA 1
ATOM 9352 C C . ALA B 1 425 ? -25.953 -12.719 -17.203 1 97.56 425 ALA B C 1
ATOM 9354 O O . ALA B 1 425 ? -26.203 -12.195 -16.125 1 97.56 425 ALA B O 1
ATOM 9355 N N . THR B 1 426 ? -25.094 -12.141 -18.047 1 98.25 426 THR B N 1
ATOM 9356 C CA . THR B 1 426 ? -24.422 -10.867 -17.781 1 98.25 426 THR B CA 1
ATOM 9357 C C . THR B 1 426 ? -25.438 -9.734 -17.672 1 98.25 426 THR B C 1
ATOM 9359 O O . THR B 1 426 ? -25.422 -8.977 -16.703 1 98.25 426 THR B O 1
ATOM 9362 N N . ILE B 1 427 ? -26.344 -9.68 -18.531 1 98 427 ILE B N 1
ATOM 9363 C CA . ILE B 1 427 ? -27.312 -8.586 -18.594 1 98 427 ILE B CA 1
ATOM 9364 C C . ILE B 1 427 ? -28.281 -8.703 -17.438 1 98 427 ILE B C 1
ATOM 9366 O O . ILE B 1 427 ? -28.562 -7.719 -16.734 1 98 427 ILE B O 1
ATOM 9370 N N . ILE B 1 428 ? -28.812 -9.906 -17.234 1 97.69 428 ILE B N 1
ATOM 9371 C CA . ILE B 1 428 ? -29.781 -10.117 -16.172 1 97.69 428 ILE B CA 1
ATOM 9372 C C . ILE B 1 428 ? -29.156 -9.812 -14.82 1 97.69 428 ILE B C 1
ATOM 9374 O O . ILE B 1 428 ? -29.766 -9.148 -13.977 1 97.69 428 ILE B O 1
ATOM 9378 N N . ARG B 1 429 ? -27.953 -10.266 -14.648 1 97.88 429 ARG B N 1
ATOM 9379 C CA . ARG B 1 429 ? -27.281 -10.016 -13.375 1 97.88 429 ARG B CA 1
ATOM 9380 C C . ARG B 1 429 ? -27.016 -8.531 -13.172 1 97.88 429 ARG B C 1
ATOM 9382 O O . ARG B 1 429 ? -27.109 -8.023 -12.055 1 97.88 429 ARG B O 1
ATOM 9389 N N . MET B 1 430 ? -26.656 -7.828 -14.211 1 98.31 430 MET B N 1
ATOM 9390 C CA . MET B 1 430 ? -26.453 -6.387 -14.109 1 98.31 430 MET B CA 1
ATOM 9391 C C . MET B 1 430 ? -27.719 -5.688 -13.617 1 98.31 430 MET B C 1
ATOM 9393 O O . MET B 1 430 ? -27.656 -4.852 -12.719 1 98.31 430 MET B O 1
ATOM 9397 N N . VAL B 1 431 ? -28.812 -6.07 -14.133 1 97.94 431 VAL B N 1
ATOM 9398 C CA . VAL B 1 431 ? -30.078 -5.453 -13.773 1 97.94 431 VAL B CA 1
ATOM 9399 C C . VAL B 1 431 ? -30.438 -5.816 -12.336 1 97.94 431 VAL B C 1
ATOM 9401 O O . VAL B 1 431 ? -30.891 -4.957 -11.57 1 97.94 431 VAL B O 1
ATOM 9404 N N . LEU B 1 432 ? -30.266 -7.043 -12.016 1 97.75 432 LEU B N 1
ATOM 9405 C CA . LEU B 1 432 ? -30.594 -7.5 -10.672 1 97.75 432 LEU B CA 1
ATOM 9406 C C . LEU B 1 432 ? -29.703 -6.828 -9.633 1 97.75 432 LEU B C 1
ATOM 9408 O O . LEU B 1 432 ? -30.156 -6.531 -8.523 1 97.75 432 LEU B O 1
ATOM 9412 N N . ILE B 1 433 ? -28.406 -6.566 -9.953 1 98.12 433 ILE B N 1
ATOM 9413 C CA . ILE B 1 433 ? -27.5 -5.875 -9.047 1 98.12 433 ILE B CA 1
ATOM 9414 C C . ILE B 1 433 ? -28 -4.449 -8.812 1 98.12 433 ILE B C 1
ATOM 9416 O O . ILE B 1 433 ? -28.031 -3.98 -7.668 1 98.12 433 ILE B O 1
ATOM 9420 N N . ILE B 1 434 ? -28.391 -3.781 -9.883 1 97.88 434 ILE B N 1
ATOM 9421 C CA . ILE B 1 434 ? -28.859 -2.402 -9.82 1 97.88 434 ILE B CA 1
ATOM 9422 C C . ILE B 1 434 ? -30.062 -2.309 -8.875 1 97.88 434 ILE B C 1
ATOM 9424 O O . ILE B 1 434 ? -30.141 -1.398 -8.047 1 97.88 434 ILE B O 1
ATOM 9428 N N . LEU B 1 435 ? -30.891 -3.299 -8.891 1 96.81 435 LEU B N 1
ATOM 9429 C CA . LEU B 1 435 ? -32.156 -3.244 -8.148 1 96.81 435 LEU B CA 1
ATOM 9430 C C . LEU B 1 435 ? -31.953 -3.74 -6.719 1 96.81 435 LEU B C 1
ATOM 9432 O O . LEU B 1 435 ? -32.625 -3.252 -5.797 1 96.81 435 LEU B O 1
ATOM 9436 N N . THR B 1 436 ? -31.125 -4.672 -6.543 1 97.56 436 THR B N 1
ATOM 9437 C CA . THR B 1 436 ? -31.031 -5.363 -5.262 1 97.56 436 THR B CA 1
ATOM 9438 C C . THR B 1 436 ? -30.109 -4.625 -4.309 1 97.56 436 THR B C 1
ATOM 9440 O O . THR B 1 436 ? -30.344 -4.582 -3.1 1 97.56 436 THR B O 1
ATOM 9443 N N . TYR B 1 437 ? -29.016 -4.047 -4.789 1 97.06 437 TYR B N 1
ATOM 9444 C CA . TYR B 1 437 ? -28.047 -3.375 -3.93 1 97.06 437 TYR B CA 1
ATOM 9445 C C . TYR B 1 437 ? -28.656 -2.133 -3.289 1 97.06 437 TYR B C 1
ATOM 9447 O O . TYR B 1 437 ? -29.062 -1.2 -3.988 1 97.06 437 TYR B O 1
ATOM 9455 N N . GLY B 1 438 ? -28.828 -2.145 -2.07 1 94.75 438 GLY B N 1
ATOM 9456 C CA . GLY B 1 438 ? -29.438 -1.043 -1.345 1 94.75 438 GLY B CA 1
ATOM 9457 C C . GLY B 1 438 ? -30.688 -1.447 -0.591 1 94.75 438 GLY B C 1
ATOM 9458 O O . GLY B 1 438 ? -31.188 -0.688 0.24 1 94.75 438 GLY B O 1
ATOM 9459 N N . CYS B 1 439 ? -31.219 -2.611 -0.865 1 95.44 439 CYS B N 1
ATOM 9460 C CA . CYS B 1 439 ? -32.406 -3.061 -0.137 1 95.44 439 CYS B CA 1
ATOM 9461 C C . CYS B 1 439 ? -32.062 -3.355 1.32 1 95.44 439 CYS B C 1
ATOM 9463 O O . CYS B 1 439 ? -30.906 -3.311 1.714 1 95.44 439 CYS B O 1
ATOM 9465 N N . LYS B 1 440 ? -33.031 -3.672 2.152 1 96.75 440 LYS B N 1
ATOM 9466 C CA . LYS B 1 440 ? -32.844 -3.736 3.6 1 96.75 440 LYS B CA 1
ATOM 9467 C C . LYS B 1 440 ? -32.406 -5.129 4.039 1 96.75 440 LYS B C 1
ATOM 9469 O O . LYS B 1 440 ? -33.062 -5.758 4.879 1 96.75 440 LYS B O 1
ATOM 9474 N N . VAL B 1 441 ? -31.312 -5.645 3.545 1 97.81 441 VAL B N 1
ATOM 9475 C CA . VAL B 1 441 ? -30.578 -6.844 3.914 1 97.81 441 VAL B CA 1
ATOM 9476 C C . VAL B 1 441 ? -29.078 -6.57 3.838 1 97.81 441 VAL B C 1
ATOM 9478 O O . VAL B 1 441 ? -28.641 -5.602 3.207 1 97.81 441 VAL B O 1
ATOM 9481 N N . PRO B 1 442 ? -28.281 -7.289 4.578 1 98 442 PRO B N 1
ATOM 9482 C CA . PRO B 1 442 ? -26.844 -7.168 4.328 1 98 442 PRO B CA 1
ATOM 9483 C C . PRO B 1 442 ? -26.469 -7.48 2.881 1 98 442 PRO B C 1
ATOM 9485 O O . PRO B 1 442 ? -26.828 -8.539 2.363 1 98 442 PRO B O 1
ATOM 9488 N N . ALA B 1 443 ? -25.891 -6.535 2.23 1 96.88 443 ALA B N 1
ATOM 9489 C CA . ALA B 1 443 ? -25.688 -6.684 0.792 1 96.88 443 ALA B CA 1
ATOM 9490 C C . ALA B 1 443 ? -24.344 -6.098 0.366 1 96.88 443 ALA B C 1
ATOM 9492 O O . ALA B 1 443 ? -24.062 -4.93 0.636 1 96.88 443 ALA B O 1
ATOM 9493 N N . GLY B 1 444 ? -23.516 -6.887 -0.213 1 96.94 444 GLY B N 1
ATOM 9494 C CA . GLY B 1 444 ? -22.297 -6.441 -0.858 1 96.94 444 GLY B CA 1
ATOM 9495 C C . GLY B 1 444 ? -22.375 -6.453 -2.373 1 96.94 444 GLY B C 1
ATOM 9496 O O . GLY B 1 444 ? -23.25 -7.121 -2.945 1 96.94 444 GLY B O 1
ATOM 9497 N N . ILE B 1 445 ? -21.484 -5.777 -2.99 1 97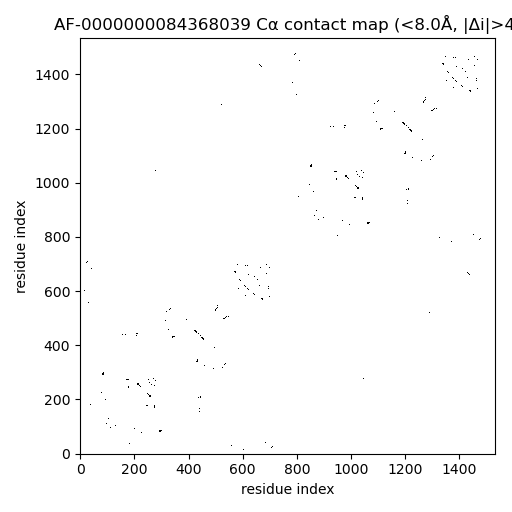.75 445 ILE B N 1
ATOM 9498 C CA . ILE B 1 445 ? -21.625 -5.625 -4.434 1 97.75 445 ILE B CA 1
ATOM 9499 C C . ILE B 1 445 ? -20.391 -6.223 -5.125 1 97.75 445 ILE B C 1
ATOM 9501 O O . ILE B 1 445 ? -20.391 -6.402 -6.348 1 97.75 445 ILE B O 1
ATOM 9505 N N . PHE B 1 446 ? -19.297 -6.637 -4.43 1 96.69 446 PHE B N 1
ATOM 9506 C CA . PHE B 1 446 ? -18.031 -7.039 -5.016 1 96.69 446 PHE B CA 1
ATOM 9507 C C . PHE B 1 446 ? -18.188 -8.32 -5.824 1 96.69 446 PHE B C 1
ATOM 9509 O O . PHE B 1 446 ? -17.938 -8.328 -7.035 1 96.69 446 PHE B O 1
ATOM 9516 N N . VAL B 1 447 ? -18.719 -9.359 -5.195 1 95.56 447 VAL B N 1
ATOM 9517 C CA . VAL B 1 447 ? -18.797 -10.68 -5.816 1 95.56 447 VAL B CA 1
ATOM 9518 C C . VAL B 1 447 ? -19.781 -10.641 -6.988 1 95.56 447 VAL B C 1
ATOM 9520 O O . VAL B 1 447 ? -19.484 -11.148 -8.07 1 95.56 447 VAL B O 1
ATOM 9523 N N . PRO B 1 448 ? -20.906 -10.016 -6.801 1 97.31 448 PRO B N 1
ATOM 9524 C CA . PRO B 1 448 ? -21.812 -9.938 -7.953 1 97.31 448 PRO B CA 1
ATOM 9525 C C . PRO B 1 448 ? -21.188 -9.211 -9.141 1 97.31 448 PRO B C 1
ATOM 9527 O O . PRO B 1 448 ? -21.406 -9.594 -10.297 1 97.31 448 PRO B O 1
ATOM 9530 N N . SER B 1 449 ? -20.422 -8.188 -8.867 1 98.56 449 SER B N 1
ATOM 9531 C CA . SER B 1 449 ? -19.75 -7.477 -9.945 1 98.56 449 SER B CA 1
ATOM 9532 C C . SER B 1 449 ? -18.688 -8.359 -10.617 1 98.56 449 SER B C 1
ATOM 9534 O O . SER B 1 449 ? -18.578 -8.367 -11.844 1 98.56 449 SER B O 1
ATOM 9536 N N . MET B 1 450 ? -17.984 -9.07 -9.812 1 97.56 450 MET B N 1
ATOM 9537 C CA . MET B 1 450 ? -17 -9.992 -10.367 1 97.56 450 MET B CA 1
ATOM 9538 C C . MET B 1 450 ? -17.656 -11.047 -11.242 1 97.56 450 MET B C 1
ATOM 9540 O O . MET B 1 450 ? -17.141 -11.398 -12.305 1 97.56 450 MET B O 1
ATOM 9544 N N . ALA B 1 451 ? -18.812 -11.547 -10.766 1 97.44 451 ALA B N 1
ATOM 9545 C CA . ALA B 1 451 ? -19.547 -12.57 -11.516 1 97.44 451 ALA B CA 1
ATOM 9546 C C . ALA B 1 451 ? -20.016 -12.031 -12.867 1 97.44 451 ALA B C 1
ATOM 9548 O O . ALA B 1 451 ? -19.969 -12.742 -13.867 1 97.44 451 ALA B O 1
ATOM 9549 N N . CYS B 1 452 ? -20.422 -10.82 -12.867 1 98.25 452 CYS B N 1
ATOM 9550 C CA . CYS B 1 452 ? -20.828 -10.188 -14.117 1 98.25 452 CYS B CA 1
ATOM 9551 C C . CYS B 1 452 ? -19.656 -10.086 -15.078 1 98.25 452 CYS B C 1
ATOM 9553 O O . CYS B 1 452 ? -19.781 -10.422 -16.266 1 98.25 452 CYS B O 1
ATOM 9555 N N . GLY B 1 453 ? -18.562 -9.656 -14.539 1 98.69 453 GLY B N 1
ATOM 9556 C CA . GLY B 1 453 ? -17.375 -9.57 -15.359 1 98.69 453 GLY B CA 1
ATOM 9557 C C . GLY B 1 453 ? -16.891 -10.922 -15.859 1 98.69 453 GLY B C 1
ATOM 9558 O O . GLY B 1 453 ? -16.391 -11.039 -16.984 1 98.69 453 GLY B O 1
ATOM 9559 N N . ALA B 1 454 ? -17.016 -11.906 -15.031 1 97.88 454 ALA B N 1
ATOM 9560 C CA . ALA B 1 454 ? -16.578 -13.25 -15.383 1 97.88 454 ALA B CA 1
ATOM 9561 C C . ALA B 1 454 ? -17.406 -13.82 -16.531 1 97.88 454 ALA B C 1
ATOM 9563 O O . ALA B 1 454 ? -16.859 -14.445 -17.453 1 97.88 454 ALA B O 1
ATOM 9564 N N . THR B 1 455 ? -18.734 -13.641 -16.5 1 98.19 455 THR B N 1
ATOM 9565 C CA . THR B 1 455 ? -19.594 -14.148 -17.578 1 98.19 455 THR B CA 1
ATOM 9566 C C . THR B 1 455 ? -19.281 -13.438 -18.891 1 98.19 455 THR B C 1
ATOM 9568 O O . THR B 1 455 ? -19.219 -14.07 -19.938 1 98.19 455 THR B O 1
ATOM 9571 N N . PHE B 1 456 ? -19.094 -12.172 -18.797 1 98.69 456 PHE B N 1
ATOM 9572 C CA . PHE B 1 456 ? -18.734 -11.422 -20 1 98.69 456 PHE B CA 1
ATOM 9573 C C . PHE B 1 456 ? -17.375 -11.867 -20.531 1 98.69 456 PHE B C 1
ATOM 9575 O O . PHE B 1 456 ? -17.203 -12.07 -21.734 1 98.69 456 PHE B O 1
ATOM 9582 N N . GLY B 1 457 ? -16.438 -11.922 -19.641 1 98.62 457 GLY B N 1
ATOM 9583 C CA . GLY B 1 457 ? -15.094 -12.328 -20.031 1 98.62 457 GLY B CA 1
ATOM 9584 C C . GLY B 1 457 ? -15.047 -13.703 -20.656 1 98.62 457 GLY B C 1
ATOM 9585 O O . GLY B 1 457 ? -14.344 -13.914 -21.641 1 98.62 457 GLY B O 1
ATOM 9586 N N . ARG B 1 458 ? -15.781 -14.672 -20.094 1 97.75 458 ARG B N 1
ATOM 9587 C CA . ARG B 1 458 ? -15.812 -16.016 -20.641 1 97.75 458 ARG B CA 1
ATOM 9588 C C . ARG B 1 458 ? -16.406 -16.031 -22.047 1 97.75 458 ARG B C 1
ATOM 9590 O O . ARG B 1 458 ? -15.945 -16.75 -22.922 1 97.75 458 ARG B O 1
ATOM 9597 N N . ALA B 1 459 ? -17.469 -15.266 -22.234 1 97.94 459 ALA B N 1
ATOM 9598 C CA . ALA B 1 459 ? -18.078 -15.148 -23.562 1 97.94 459 ALA B CA 1
ATOM 9599 C C . ALA B 1 459 ? -17.078 -14.617 -24.578 1 97.94 459 ALA B C 1
ATOM 9601 O O . ALA B 1 459 ? -16.953 -15.156 -25.672 1 97.94 459 ALA B O 1
ATOM 9602 N N . LEU B 1 460 ? -16.375 -13.586 -24.188 1 98 460 LEU B N 1
ATOM 9603 C CA . LEU B 1 460 ? -15.359 -13.023 -25.078 1 98 460 LEU B CA 1
ATOM 9604 C C . LEU B 1 460 ? -14.25 -14.039 -25.344 1 98 460 LEU B C 1
ATOM 9606 O O . LEU B 1 460 ? -13.781 -14.156 -26.484 1 98 460 LEU B O 1
ATOM 9610 N N . GLY B 1 461 ? -13.82 -14.727 -24.281 1 96.44 461 GLY B N 1
ATOM 9611 C CA . GLY B 1 461 ? -12.797 -15.742 -24.453 1 96.44 461 GLY B CA 1
ATOM 9612 C C . GLY B 1 461 ? -13.188 -16.828 -25.438 1 96.44 461 GLY B C 1
ATOM 9613 O O . GLY B 1 461 ? -12.375 -17.25 -26.266 1 96.44 461 GLY B O 1
ATOM 9614 N N . ILE B 1 462 ? -14.406 -17.297 -25.391 1 95.25 462 ILE B N 1
ATOM 9615 C CA . ILE B 1 462 ? -14.914 -18.312 -26.312 1 95.25 462 ILE B CA 1
ATOM 9616 C C . ILE B 1 462 ? -14.953 -17.75 -27.734 1 95.25 462 ILE B C 1
ATOM 9618 O O . ILE B 1 462 ? -14.594 -18.453 -28.688 1 95.25 462 ILE B O 1
ATOM 9622 N N . LEU B 1 463 ? -15.352 -16.531 -27.859 1 95.69 463 LEU B N 1
ATOM 9623 C CA . LEU B 1 463 ? -15.398 -15.898 -29.172 1 95.69 463 LEU B CA 1
ATOM 9624 C C . LEU B 1 463 ? -14 -15.828 -29.797 1 95.69 463 LEU B C 1
ATOM 9626 O O . LEU B 1 463 ? -13.836 -16.062 -31 1 95.69 463 LEU B O 1
ATOM 9630 N N . VAL B 1 464 ? -13.023 -15.492 -29 1 93.94 464 VAL B N 1
ATOM 9631 C CA . VAL B 1 464 ? -11.656 -15.398 -29.484 1 93.94 464 VAL B CA 1
ATOM 9632 C C . VAL B 1 464 ? -11.141 -16.797 -29.844 1 93.94 464 VAL B C 1
ATOM 9634 O O . VAL B 1 464 ? -10.414 -16.953 -30.828 1 93.94 464 VAL B O 1
ATOM 9637 N N . GLN B 1 465 ? -11.477 -17.734 -29.016 1 91.19 465 GLN B N 1
ATOM 9638 C CA . GLN B 1 465 ? -11.078 -19.125 -29.297 1 91.19 465 GLN B CA 1
ATOM 9639 C C . GLN B 1 465 ? -11.648 -19.594 -30.625 1 91.19 465 GLN B C 1
ATOM 9641 O O . GLN B 1 465 ? -10.953 -20.25 -31.406 1 91.19 465 GLN B O 1
ATOM 9646 N N . ILE B 1 466 ? -12.898 -19.281 -30.906 1 90.75 466 ILE B N 1
ATOM 9647 C CA . ILE B 1 466 ? -13.562 -19.672 -32.156 1 90.75 466 ILE B CA 1
ATOM 9648 C C . ILE B 1 466 ? -12.914 -18.938 -33.312 1 90.75 466 ILE B C 1
ATOM 9650 O O . ILE B 1 466 ? -12.711 -19.516 -34.406 1 90.75 466 ILE B O 1
ATOM 9654 N N . ALA B 1 467 ? -12.609 -17.719 -33.062 1 89.62 467 ALA B N 1
ATOM 9655 C CA . ALA B 1 467 ? -11.953 -16.938 -34.125 1 89.62 467 ALA B CA 1
ATOM 9656 C C . ALA B 1 467 ? -10.586 -17.531 -34.469 1 89.62 467 ALA B C 1
ATOM 9658 O O . ALA B 1 467 ? -10.195 -17.562 -35.625 1 89.62 467 ALA B O 1
ATOM 9659 N N . HIS B 1 468 ? -9.898 -17.953 -33.5 1 88 468 HIS B N 1
ATOM 9660 C CA . HIS B 1 468 ? -8.602 -18.578 -33.719 1 88 468 HIS B CA 1
ATOM 9661 C C . HIS B 1 468 ? -8.75 -19.891 -34.469 1 88 468 HIS B C 1
ATOM 9663 O O . HIS B 1 468 ? -7.934 -20.203 -35.344 1 88 468 HIS B O 1
ATOM 9669 N N . LYS B 1 469 ? -9.75 -20.672 -34.125 1 84.38 469 LYS B N 1
ATOM 9670 C CA . LYS B 1 469 ? -9.984 -21.969 -34.75 1 84.38 469 LYS B CA 1
ATOM 9671 C C . LYS B 1 469 ? -10.422 -21.781 -36.219 1 84.38 469 LYS B C 1
ATOM 9673 O O . LYS B 1 469 ? -10.039 -22.562 -37.094 1 84.38 469 LYS B O 1
ATOM 9678 N N . ASN B 1 470 ? -11.18 -20.797 -36.406 1 85.88 470 ASN B N 1
ATOM 9679 C CA . ASN B 1 470 ? -11.711 -20.578 -37.75 1 85.88 470 ASN B CA 1
ATOM 9680 C C . ASN B 1 470 ? -10.664 -19.938 -38.688 1 85.88 470 ASN B C 1
ATOM 9682 O O . ASN B 1 470 ? -10.703 -20.109 -39.906 1 85.88 470 ASN B O 1
ATOM 9686 N N . PHE B 1 471 ? -9.812 -19.172 -38.031 1 84.44 471 PHE B N 1
ATOM 9687 C CA . PHE B 1 471 ? -8.789 -18.516 -38.812 1 84.44 471 PHE B CA 1
ATOM 9688 C C . PHE B 1 471 ? -7.395 -18.828 -38.281 1 84.44 471 PHE B C 1
ATOM 9690 O O . PHE B 1 471 ? -6.637 -17.922 -37.938 1 84.44 471 PHE B O 1
ATOM 9697 N N . PRO B 1 472 ? -7.062 -20.062 -38.344 1 75.94 472 PRO B N 1
ATOM 9698 C CA . PRO B 1 472 ? -5.773 -20.453 -37.75 1 75.94 472 PRO B CA 1
ATOM 9699 C C . PRO B 1 472 ? -4.586 -19.859 -38.5 1 75.94 472 PRO B C 1
ATOM 9701 O O . PRO B 1 472 ? -3.516 -19.672 -37.938 1 75.94 472 PRO B O 1
ATOM 9704 N N . ASN B 1 473 ? -4.777 -19.578 -39.781 1 75 473 ASN B N 1
ATOM 9705 C CA . ASN B 1 473 ? -3.666 -19.141 -40.594 1 75 473 ASN B CA 1
ATOM 9706 C C . ASN B 1 473 ? -3.631 -17.625 -40.719 1 75 473 ASN B C 1
ATOM 9708 O O . ASN B 1 473 ? -2.859 -17.078 -41.5 1 75 473 ASN B O 1
ATOM 9712 N N . SER B 1 474 ? -4.43 -17.062 -40.062 1 80 474 SER B N 1
ATOM 9713 C CA . SER B 1 474 ? -4.398 -15.609 -40.125 1 80 474 SER B CA 1
ATOM 9714 C C . SER B 1 474 ? -3.111 -15.055 -39.531 1 80 474 SER B C 1
ATOM 9716 O O . SER B 1 474 ? -2.576 -15.617 -38.562 1 80 474 SER B O 1
ATOM 9718 N N . LYS B 1 475 ? -2.531 -14.062 -40.219 1 75.69 475 LYS B N 1
ATOM 9719 C CA . LYS B 1 475 ? -1.271 -13.445 -39.812 1 75.69 475 LYS B CA 1
ATOM 9720 C C . LYS B 1 475 ? -1.321 -12.992 -38.375 1 75.69 475 LYS B C 1
ATOM 9722 O O . LYS B 1 475 ? -0.302 -13 -37.688 1 75.69 475 LYS B O 1
ATOM 9727 N N . TYR B 1 476 ? -2.492 -12.688 -37.938 1 76.81 476 TYR B N 1
ATOM 9728 C CA . TYR B 1 476 ? -2.678 -12.18 -36.594 1 76.81 476 TYR B CA 1
ATOM 9729 C C . TYR B 1 476 ? -2.387 -13.258 -35.531 1 76.81 476 TYR B C 1
ATOM 9731 O O . TYR B 1 476 ? -1.699 -13 -34.562 1 76.81 476 TYR B O 1
ATOM 9739 N N . PHE B 1 477 ? -2.824 -14.438 -35.75 1 76.56 477 PHE B N 1
ATOM 9740 C CA . PHE B 1 477 ? -2.729 -15.516 -34.781 1 76.56 477 PHE B CA 1
ATOM 9741 C C . PHE B 1 477 ? -1.445 -16.312 -34.969 1 76.56 477 PHE B C 1
ATOM 9743 O O . PHE B 1 477 ? -0.959 -16.953 -34.031 1 76.56 477 PHE B O 1
ATOM 9750 N N . THR B 1 478 ? -0.875 -16.375 -36.094 1 67.31 478 THR B N 1
ATOM 9751 C CA . THR B 1 478 ? 0.31 -17.188 -36.406 1 67.31 478 THR B CA 1
ATOM 9752 C C . THR B 1 478 ? 1.538 -16.609 -35.688 1 67.31 478 THR B C 1
ATOM 9754 O O . THR B 1 478 ? 2.52 -17.312 -35.469 1 67.31 478 THR B O 1
ATOM 9757 N N . THR B 1 479 ? 1.548 -15.375 -35.375 1 63.34 479 THR B N 1
ATOM 9758 C CA . THR B 1 479 ? 2.717 -14.75 -34.781 1 63.34 479 THR B CA 1
ATOM 9759 C C . THR B 1 479 ? 2.914 -15.234 -33.344 1 63.34 479 THR B C 1
ATOM 9761 O O . THR B 1 479 ? 4.043 -15.297 -32.844 1 63.34 479 THR B O 1
ATOM 9764 N N . GLY B 1 480 ? 1.891 -15.648 -32.75 1 63.75 480 GLY B N 1
ATOM 9765 C CA . GLY B 1 480 ? 2.02 -16.016 -31.344 1 63.75 480 GLY B CA 1
ATOM 9766 C C . GLY B 1 480 ? 1.644 -17.453 -31.062 1 63.75 480 GLY B C 1
ATOM 9767 O O . GLY B 1 480 ? 2.205 -18.078 -30.172 1 63.75 480 GLY B O 1
ATOM 9768 N N . CYS B 1 481 ? 0.732 -17.969 -31.781 1 68.06 481 CYS B N 1
ATOM 9769 C CA . CYS B 1 481 ? 0.22 -19.328 -31.547 1 68.06 481 CYS B CA 1
ATOM 9770 C C . CYS B 1 481 ? 0.731 -20.297 -32.625 1 68.06 481 CYS B C 1
ATOM 9772 O O . CYS B 1 481 ? 0.614 -20.016 -33.812 1 68.06 481 CYS B O 1
ATOM 9774 N N . LEU B 1 482 ? 1.814 -21.078 -32.188 1 57.75 482 LEU B N 1
ATOM 9775 C CA . LEU B 1 482 ? 2.252 -22.031 -33.219 1 57.75 482 LEU B CA 1
ATOM 9776 C C . LEU B 1 482 ? 1.065 -22.797 -33.781 1 57.75 482 LEU B C 1
ATOM 9778 O O . LEU B 1 482 ? 0.117 -23.125 -33.062 1 57.75 482 LEU B O 1
ATOM 9782 N N . ALA B 1 483 ? 0.981 -22.828 -35.125 1 50.25 483 ALA B N 1
ATOM 9783 C CA . ALA B 1 483 ? -0.063 -23.422 -35.938 1 50.25 483 ALA B CA 1
ATOM 9784 C C . ALA B 1 483 ? -0.594 -24.703 -35.312 1 50.25 483 ALA B C 1
ATOM 9786 O O . ALA B 1 483 ? -1.79 -25 -35.406 1 50.25 483 ALA B O 1
ATOM 9787 N N . ASP B 1 484 ? 0.244 -25.516 -34.75 1 48.69 484 ASP B N 1
ATOM 9788 C CA . ASP B 1 484 ? -0.179 -26.859 -34.344 1 48.69 484 ASP B CA 1
ATOM 9789 C C . ASP B 1 484 ? -0.805 -26.844 -32.938 1 48.69 484 ASP B C 1
ATOM 9791 O O . ASP B 1 484 ? -1.292 -27.859 -32.469 1 48.69 484 ASP B O 1
ATOM 9795 N N . ASN B 1 485 ? -0.718 -25.656 -32.281 1 54.59 485 ASN B N 1
ATOM 9796 C CA . ASN B 1 485 ? -1.066 -25.703 -30.875 1 54.59 485 ASN B CA 1
ATOM 9797 C C . ASN B 1 485 ? -2.5 -25.25 -30.641 1 54.59 485 ASN B C 1
ATOM 9799 O O . ASN B 1 485 ? -2.793 -24.047 -30.734 1 54.59 485 ASN B O 1
ATOM 9803 N N . SER B 1 486 ? -3.445 -26.266 -30.719 1 54.12 486 SER B N 1
ATOM 9804 C CA . SER B 1 486 ? -4.887 -26.141 -30.516 1 54.12 486 SER B CA 1
ATOM 9805 C C . SER B 1 486 ? -5.215 -25.391 -29.234 1 54.12 486 SER B C 1
ATOM 9807 O O . SER B 1 486 ? -6.348 -24.953 -29.047 1 54.12 486 SER B O 1
ATOM 9809 N N . LYS B 1 487 ? -4.219 -25.172 -28.375 1 70.88 487 LYS B N 1
ATOM 9810 C CA . LYS B 1 487 ? -4.625 -24.609 -27.094 1 70.88 487 LYS B CA 1
ATOM 9811 C C . LYS B 1 487 ? -3.951 -23.266 -26.844 1 70.88 487 LYS B C 1
ATOM 9813 O O . LYS B 1 487 ? -3.398 -23.031 -25.766 1 70.88 487 LYS B O 1
ATOM 9818 N N . CYS B 1 488 ? -4.113 -22.391 -27.828 1 77.94 488 CYS B N 1
ATOM 9819 C CA . CYS B 1 488 ? -3.465 -21.078 -27.734 1 77.94 488 CYS B CA 1
ATOM 9820 C C . CYS B 1 488 ? -4.27 -20.141 -26.859 1 77.94 488 CYS B C 1
ATOM 9822 O O . CYS B 1 488 ? -3.701 -19.375 -26.078 1 77.94 488 CYS B O 1
ATOM 9824 N N . ILE B 1 489 ? -5.547 -20.281 -26.969 1 88.69 489 ILE B N 1
ATOM 9825 C CA . ILE B 1 489 ? -6.418 -19.375 -26.234 1 88.69 489 ILE B CA 1
ATOM 9826 C C . ILE B 1 489 ? -7.16 -20.141 -25.141 1 88.69 489 ILE B C 1
ATOM 9828 O O . ILE B 1 489 ? -7.742 -21.188 -25.391 1 88.69 489 ILE B O 1
ATOM 9832 N N . THR B 1 490 ? -7.051 -19.656 -23.938 1 90.31 490 THR B N 1
ATOM 9833 C CA . THR B 1 490 ? -7.762 -20.25 -22.812 1 90.31 490 THR B CA 1
ATOM 9834 C C . THR B 1 490 ? -8.883 -19.328 -22.328 1 90.31 490 THR B C 1
ATOM 9836 O O . THR B 1 490 ? -8.648 -18.375 -21.578 1 90.31 490 THR B O 1
ATOM 9839 N N . PRO B 1 491 ? -10.102 -19.641 -22.656 1 93.25 491 PRO B N 1
ATOM 9840 C CA . PRO B 1 491 ? -11.242 -18.781 -22.312 1 93.25 491 PRO B CA 1
ATOM 9841 C C . PRO B 1 491 ? -11.352 -18.5 -20.812 1 93.25 491 PRO B C 1
ATOM 9843 O O . PRO B 1 491 ? -11.828 -17.438 -20.422 1 93.25 491 PRO B O 1
ATOM 9846 N N . GLY B 1 492 ? -10.961 -19.453 -20 1 93.06 492 GLY B N 1
ATOM 9847 C CA . GLY B 1 492 ? -11.008 -19.281 -18.547 1 93.06 492 GLY B CA 1
ATOM 9848 C C . GLY B 1 492 ? -10.227 -18.062 -18.078 1 93.06 492 GLY B C 1
ATOM 9849 O O . GLY B 1 492 ? -10.625 -17.406 -17.109 1 93.06 492 GLY B O 1
ATOM 9850 N N . THR B 1 493 ? -9.18 -17.734 -18.766 1 93.25 493 THR B N 1
ATOM 9851 C CA . THR B 1 493 ? -8.352 -16.594 -18.391 1 93.25 493 THR B CA 1
ATOM 9852 C C . THR B 1 493 ? -9.078 -15.273 -18.672 1 93.25 493 THR B C 1
ATOM 9854 O O . THR B 1 493 ? -8.906 -14.289 -17.953 1 93.25 493 THR B O 1
ATOM 9857 N N . TYR B 1 494 ? -9.898 -15.273 -19.656 1 96.88 494 TYR B N 1
ATOM 9858 C CA . TYR B 1 494 ? -10.664 -14.078 -19.984 1 96.88 494 TYR B CA 1
ATOM 9859 C C . TYR B 1 494 ? -11.75 -13.828 -18.938 1 96.88 494 TYR B C 1
ATOM 9861 O O . TYR B 1 494 ? -12.062 -12.68 -18.625 1 96.88 494 TYR B O 1
ATOM 9869 N N . ALA B 1 495 ? -12.352 -14.93 -18.453 1 96.94 495 ALA B N 1
ATOM 9870 C CA . ALA B 1 495 ? -13.312 -14.805 -17.359 1 96.94 495 ALA B CA 1
ATOM 9871 C C . ALA B 1 495 ? -12.664 -14.195 -16.125 1 96.94 495 ALA B C 1
ATOM 9873 O O . ALA B 1 495 ? -13.25 -13.336 -15.461 1 96.94 495 ALA B O 1
ATOM 9874 N N . PHE B 1 496 ? -11.508 -14.68 -15.938 1 94.5 496 PHE B N 1
ATOM 9875 C CA . PHE B 1 496 ? -10.719 -14.203 -14.805 1 94.5 496 PHE B CA 1
ATOM 9876 C C . PHE B 1 496 ? -10.414 -12.719 -14.945 1 94.5 496 PHE B C 1
ATOM 9878 O O . PHE B 1 496 ? -10.609 -11.945 -14 1 94.5 496 PHE B O 1
ATOM 9885 N N . LEU B 1 497 ? -9.977 -12.266 -16.062 1 97.5 497 LEU B N 1
ATOM 9886 C CA . LEU B 1 497 ? -9.656 -10.867 -16.344 1 97.5 497 LEU B CA 1
ATOM 9887 C C . LEU B 1 497 ? -10.906 -10 -16.297 1 97.5 497 LEU B C 1
ATOM 9889 O O . LEU B 1 497 ? -10.875 -8.875 -15.797 1 97.5 497 LEU B O 1
ATOM 9893 N N . GLY B 1 498 ? -11.977 -10.523 -16.812 1 98.56 498 GLY B N 1
ATOM 9894 C CA . GLY B 1 498 ? -13.234 -9.797 -16.766 1 98.56 498 GLY B CA 1
ATOM 9895 C C . GLY B 1 498 ? -13.734 -9.555 -15.359 1 98.56 498 GLY B C 1
ATOM 9896 O O . GLY B 1 498 ? -14.242 -8.477 -15.055 1 98.56 498 GLY B O 1
ATOM 9897 N N . ALA B 1 499 ? -13.633 -10.57 -14.531 1 97.75 499 ALA B N 1
ATOM 9898 C CA . ALA B 1 499 ? -14.016 -10.422 -13.125 1 97.75 499 ALA B CA 1
ATOM 9899 C C . ALA B 1 499 ? -13.242 -9.297 -12.461 1 97.75 499 ALA B C 1
ATOM 9901 O O . ALA B 1 499 ? -13.828 -8.461 -11.758 1 97.75 499 ALA B O 1
ATOM 9902 N N . GLY B 1 500 ? -11.914 -9.273 -12.703 1 97.88 500 GLY B N 1
ATOM 9903 C CA . GLY B 1 500 ? -11.094 -8.203 -12.156 1 97.88 500 GLY B CA 1
ATOM 9904 C C . GLY B 1 500 ? -11.477 -6.832 -12.68 1 97.88 500 GLY B C 1
ATOM 9905 O O . GLY B 1 500 ? -11.5 -5.859 -11.922 1 97.88 500 GLY B O 1
ATOM 9906 N N . ALA B 1 501 ? -11.828 -6.738 -13.938 1 98.75 501 ALA B N 1
ATOM 9907 C CA . ALA B 1 501 ? -12.203 -5.473 -14.562 1 98.75 501 ALA B CA 1
ATOM 9908 C C . ALA B 1 501 ? -13.477 -4.914 -13.953 1 98.75 501 ALA B C 1
ATOM 9910 O O . ALA B 1 501 ? -13.555 -3.725 -13.641 1 98.75 501 ALA B O 1
ATOM 9911 N N . ALA B 1 502 ? -14.445 -5.777 -13.797 1 98.75 502 ALA B N 1
ATOM 9912 C CA . ALA B 1 502 ? -15.727 -5.328 -13.242 1 98.75 502 ALA B CA 1
ATOM 9913 C C . ALA B 1 502 ? -15.578 -4.914 -11.781 1 98.75 502 ALA B C 1
ATOM 9915 O O . ALA B 1 502 ? -16.188 -3.934 -11.344 1 98.75 502 ALA B O 1
ATOM 9916 N N . LEU B 1 503 ? -14.781 -5.676 -11.062 1 98.31 503 LEU B N 1
ATOM 9917 C CA . LEU B 1 503 ? -14.523 -5.312 -9.672 1 98.31 503 LEU B CA 1
ATOM 9918 C C . LEU B 1 503 ? -13.828 -3.957 -9.586 1 98.31 503 LEU B C 1
ATOM 9920 O O . LEU B 1 503 ? -14.219 -3.105 -8.781 1 98.31 503 LEU B O 1
ATOM 9924 N N . SER B 1 504 ? -12.82 -3.77 -10.406 1 98.56 504 SER B N 1
ATOM 9925 C CA . SER B 1 504 ? -12.125 -2.486 -10.453 1 98.56 504 SER B CA 1
ATOM 9926 C C . SER B 1 504 ? -13.062 -1.368 -10.898 1 98.56 504 SER B C 1
ATOM 9928 O O . SER B 1 504 ? -12.984 -0.247 -10.391 1 98.56 504 SER B O 1
ATOM 9930 N N . GLY B 1 505 ? -13.914 -1.678 -11.797 1 98.5 505 GLY B N 1
ATOM 9931 C CA . GLY B 1 505 ? -14.844 -0.682 -12.312 1 98.5 505 GLY B CA 1
ATOM 9932 C C . GLY B 1 505 ? -15.797 -0.155 -11.25 1 98.5 505 GLY B C 1
ATOM 9933 O O . GLY B 1 505 ? -16 1.056 -11.141 1 98.5 505 GLY B O 1
ATOM 9934 N N . ILE B 1 506 ? -16.312 -1.002 -10.445 1 98.25 506 ILE B N 1
ATOM 9935 C CA . ILE B 1 506 ? -17.344 -0.611 -9.484 1 98.25 506 ILE B CA 1
ATOM 9936 C C . ILE B 1 506 ? -16.688 0.02 -8.258 1 98.25 506 ILE B C 1
ATOM 9938 O O . ILE B 1 506 ? -17.266 0.906 -7.621 1 98.25 506 ILE B O 1
ATOM 9942 N N . THR B 1 507 ? -15.469 -0.381 -7.922 1 97 507 THR B N 1
ATOM 9943 C CA . THR B 1 507 ? -14.836 0.052 -6.68 1 97 507 THR B CA 1
ATOM 9944 C C . THR B 1 507 ? -13.828 1.17 -6.945 1 97 507 THR B C 1
ATOM 9946 O O . THR B 1 507 ? -13.43 1.883 -6.023 1 97 507 THR B O 1
ATOM 9949 N N . HIS B 1 508 ? -13.289 1.238 -8.164 1 95.75 508 HIS B N 1
ATOM 9950 C CA . HIS B 1 508 ? -12.242 2.174 -8.547 1 95.75 508 HIS B CA 1
ATOM 9951 C C . HIS B 1 508 ? -10.914 1.808 -7.891 1 95.75 508 HIS B C 1
ATOM 9953 O O . HIS B 1 508 ? -10.047 2.668 -7.703 1 95.75 508 HIS B O 1
ATOM 9959 N N . LEU B 1 509 ? -10.82 0.574 -7.414 1 96 509 LEU B N 1
ATOM 9960 C CA . LEU B 1 509 ? -9.562 0.073 -6.871 1 96 509 LEU B CA 1
ATOM 9961 C C . LEU B 1 509 ? -8.664 -0.461 -7.984 1 96 509 LEU B C 1
ATOM 9963 O O . LEU B 1 509 ? -9.156 -0.935 -9.008 1 96 509 LEU B O 1
ATOM 9967 N N . THR B 1 510 ? -7.375 -0.423 -7.828 1 95.88 510 THR B N 1
ATOM 9968 C CA . THR B 1 510 ? -6.441 -0.873 -8.852 1 95.88 510 THR B CA 1
ATOM 9969 C C . THR B 1 510 ? -5.488 -1.929 -8.297 1 95.88 510 THR B C 1
ATOM 9971 O O . THR B 1 510 ? -5.734 -3.129 -8.438 1 95.88 510 THR B O 1
ATOM 9974 N N . VAL B 1 511 ? -4.477 -1.456 -7.383 1 95.94 511 VAL B N 1
ATOM 9975 C CA . VAL B 1 511 ? -3.459 -2.348 -6.84 1 95.94 511 VAL B CA 1
ATOM 9976 C C . VAL B 1 511 ? -4.125 -3.461 -6.031 1 95.94 511 VAL B C 1
ATOM 9978 O O . VAL B 1 511 ? -3.758 -4.633 -6.156 1 95.94 511 VAL B O 1
ATOM 9981 N N . THR B 1 512 ? -5.113 -3.109 -5.262 1 96.75 512 THR B N 1
ATOM 9982 C CA . THR B 1 512 ? -5.852 -4.062 -4.441 1 96.75 512 THR B CA 1
ATOM 9983 C C . THR B 1 512 ? -6.477 -5.152 -5.305 1 96.75 512 THR B C 1
ATOM 9985 O O . THR B 1 512 ? -6.383 -6.34 -4.98 1 96.75 512 THR B O 1
ATOM 9988 N N . VAL B 1 513 ? -7.086 -4.77 -6.418 1 97.62 513 VAL B N 1
ATOM 9989 C CA . VAL B 1 513 ? -7.785 -5.719 -7.277 1 97.62 513 VAL B CA 1
ATOM 9990 C C . VAL B 1 513 ? -6.785 -6.691 -7.898 1 97.62 513 VAL B C 1
ATOM 9992 O O . VAL B 1 513 ? -7.027 -7.898 -7.949 1 97.62 513 VAL B O 1
ATOM 9995 N N . VAL B 1 514 ? -5.66 -6.207 -8.352 1 96.69 514 VAL B N 1
ATOM 9996 C CA . VAL B 1 514 ? -4.652 -7.055 -8.984 1 96.69 514 VAL B CA 1
ATOM 9997 C C . VAL B 1 514 ? -4.137 -8.078 -7.977 1 96.69 514 VAL B C 1
ATOM 9999 O O . VAL B 1 514 ? -4.031 -9.266 -8.297 1 96.69 514 VAL B O 1
ATOM 10002 N N . VAL B 1 515 ? -3.889 -7.645 -6.75 1 94.75 515 VAL B N 1
ATOM 10003 C CA . VAL B 1 515 ? -3.336 -8.531 -5.734 1 94.75 515 VAL B CA 1
ATOM 10004 C C . VAL B 1 515 ? -4.398 -9.547 -5.301 1 94.75 515 VAL B C 1
ATOM 10006 O O . VAL B 1 515 ? -4.102 -10.727 -5.129 1 94.75 515 VAL B O 1
ATOM 10009 N N . ILE B 1 516 ? -5.637 -9.07 -5.133 1 94.06 516 ILE B N 1
ATOM 10010 C CA . ILE B 1 516 ? -6.715 -9.984 -4.777 1 94.06 516 ILE B CA 1
ATOM 10011 C C . ILE B 1 516 ? -6.863 -11.055 -5.859 1 94.06 516 ILE B C 1
ATOM 10013 O O . ILE B 1 516 ? -6.965 -12.25 -5.551 1 94.06 516 ILE B O 1
ATOM 10017 N N . MET B 1 517 ? -6.867 -10.672 -7.129 1 92.44 517 MET B N 1
ATOM 10018 C CA . MET B 1 517 ? -7.066 -11.609 -8.234 1 92.44 517 MET B CA 1
ATOM 10019 C C . MET B 1 517 ? -5.953 -12.648 -8.273 1 92.44 517 MET B C 1
ATOM 10021 O O . MET B 1 517 ? -6.211 -13.828 -8.508 1 92.44 517 MET B O 1
ATOM 10025 N N . PHE B 1 518 ? -4.793 -12.156 -7.988 1 86.5 518 PHE B N 1
ATOM 10026 C CA . PHE B 1 518 ? -3.658 -13.07 -8.023 1 86.5 518 PHE B CA 1
ATOM 10027 C C . PHE B 1 518 ? -3.703 -14.039 -6.848 1 86.5 518 PHE B C 1
ATOM 10029 O O . PHE B 1 518 ? -3.363 -15.211 -6.988 1 86.5 518 PHE B O 1
ATOM 10036 N N . GLU B 1 519 ? -4.051 -13.602 -5.691 1 88 519 GLU B N 1
ATOM 10037 C CA . GLU B 1 519 ? -4.113 -14.453 -4.504 1 88 519 GLU B CA 1
ATOM 10038 C C . GLU B 1 519 ? -5.25 -15.461 -4.609 1 88 519 GLU B C 1
ATOM 10040 O O . GLU B 1 519 ? -5.176 -16.547 -4.039 1 88 519 GLU B O 1
ATOM 10045 N N . LEU B 1 520 ? -6.262 -15.078 -5.363 1 82.81 520 LEU B N 1
ATOM 10046 C CA . LEU B 1 520 ? -7.43 -15.945 -5.488 1 82.81 520 LEU B CA 1
ATOM 10047 C C . LEU B 1 520 ? -7.164 -17.078 -6.469 1 82.81 520 LEU B C 1
ATOM 10049 O O . LEU B 1 520 ? -7.703 -18.172 -6.316 1 82.81 520 LEU B O 1
ATOM 10053 N N . THR B 1 521 ? -6.375 -16.812 -7.465 1 78.12 521 THR B N 1
ATOM 10054 C CA . THR B 1 521 ? -6.285 -17.766 -8.562 1 78.12 521 THR B CA 1
ATOM 10055 C C . THR B 1 521 ? -4.875 -18.344 -8.664 1 78.12 521 THR B C 1
ATOM 10057 O O . THR B 1 521 ? -4.676 -19.422 -9.242 1 78.12 521 THR B O 1
ATOM 10060 N N . GLY B 1 522 ? -3.854 -17.641 -8.195 1 74.44 522 GLY B N 1
ATOM 10061 C CA . GLY B 1 522 ? -2.475 -18.078 -8.352 1 74.44 522 GLY B CA 1
ATOM 10062 C C . GLY B 1 522 ? -1.955 -17.922 -9.766 1 74.44 522 GLY B C 1
ATOM 10063 O O . GLY B 1 522 ? -0.901 -18.469 -10.109 1 74.44 522 GLY B O 1
ATOM 10064 N N . ALA B 1 523 ? -2.707 -17.219 -10.609 1 75.62 523 ALA B N 1
ATOM 10065 C CA . ALA B 1 523 ? -2.322 -17.047 -12.008 1 75.62 523 ALA B CA 1
ATOM 10066 C C . ALA B 1 523 ? -1.263 -15.969 -12.172 1 75.62 523 ALA B C 1
ATOM 10068 O O . ALA B 1 523 ? -1.526 -14.914 -12.758 1 75.62 523 ALA B O 1
ATOM 10069 N N . LEU B 1 524 ? -0.099 -16.344 -11.812 1 76 524 LEU B N 1
ATOM 10070 C CA . LEU B 1 524 ? 0.985 -15.367 -11.828 1 76 524 LEU B CA 1
ATOM 10071 C C . LEU B 1 524 ? 1.34 -14.961 -13.25 1 76 524 LEU B C 1
ATOM 10073 O O . LEU B 1 524 ? 1.721 -13.812 -13.5 1 76 524 LEU B O 1
ATOM 10077 N N . LYS B 1 525 ? 1.193 -15.883 -14.211 1 80.5 525 LYS B N 1
ATOM 10078 C CA . LYS B 1 525 ? 1.536 -15.617 -15.602 1 80.5 525 LYS B CA 1
ATOM 10079 C C . LYS B 1 525 ? 0.669 -14.5 -16.188 1 80.5 525 LYS B C 1
ATOM 10081 O O . LYS B 1 525 ? 1.049 -13.859 -17.156 1 80.5 525 LYS B O 1
ATOM 10086 N N . TYR B 1 526 ? -0.381 -14.297 -15.5 1 87.94 526 TYR B N 1
ATOM 10087 C CA . TYR B 1 526 ? -1.324 -13.336 -16.062 1 87.94 526 TYR B CA 1
ATOM 10088 C C . TYR B 1 526 ? -1.322 -12.031 -15.281 1 87.94 526 TYR B C 1
ATOM 10090 O O . TYR B 1 526 ? -2.303 -11.289 -15.305 1 87.94 526 TYR B O 1
ATOM 10098 N N . ILE B 1 527 ? -0.292 -11.727 -14.555 1 89.88 527 ILE B N 1
ATOM 10099 C CA . ILE B 1 527 ? -0.228 -10.492 -13.781 1 89.88 527 ILE B CA 1
ATOM 10100 C C . ILE B 1 527 ? -0.234 -9.289 -14.719 1 89.88 527 ILE B C 1
ATOM 10102 O O . ILE B 1 527 ? -0.932 -8.305 -14.469 1 89.88 527 ILE B O 1
ATOM 10106 N N . ILE B 1 528 ? 0.537 -9.383 -15.828 1 92.69 528 ILE B N 1
ATOM 10107 C CA . ILE B 1 528 ? 0.642 -8.258 -16.75 1 92.69 528 ILE B CA 1
ATOM 10108 C C . ILE B 1 528 ? -0.7 -8.039 -17.453 1 92.69 528 ILE B C 1
ATOM 10110 O O . ILE B 1 528 ? -1.219 -6.918 -17.469 1 92.69 528 ILE B O 1
ATOM 10114 N N . PRO B 1 529 ? -1.312 -9.133 -17.984 1 95.38 529 PRO B N 1
ATOM 10115 C CA . PRO B 1 529 ? -2.646 -8.961 -18.562 1 95.38 529 PRO B CA 1
ATOM 10116 C C . PRO B 1 529 ? -3.646 -8.359 -17.562 1 95.38 529 PRO B C 1
ATOM 10118 O O . PRO B 1 529 ? -4.465 -7.52 -17.953 1 95.38 529 PRO B O 1
ATOM 10121 N N . THR B 1 530 ? -3.607 -8.82 -16.359 1 96.56 530 THR B N 1
ATOM 10122 C CA . THR B 1 530 ? -4.504 -8.281 -15.336 1 96.56 530 THR B CA 1
ATOM 10123 C C . THR B 1 530 ? -4.25 -6.793 -15.133 1 96.56 530 THR B C 1
ATOM 10125 O O . THR B 1 530 ? -5.191 -6.004 -15.031 1 96.56 530 THR B O 1
ATOM 10128 N N . MET B 1 531 ? -2.965 -6.422 -15.062 1 97.5 531 MET B N 1
ATOM 10129 C CA . MET B 1 531 ? -2.607 -5.02 -14.867 1 97.5 531 MET B CA 1
ATOM 10130 C C . MET B 1 531 ? -3.078 -4.164 -16.031 1 97.5 531 MET B C 1
ATOM 10132 O O . MET B 1 531 ? -3.539 -3.039 -15.844 1 97.5 531 MET B O 1
ATOM 10136 N N . ILE B 1 532 ? -2.963 -4.691 -17.234 1 97.81 532 ILE B N 1
ATOM 10137 C CA . ILE B 1 532 ? -3.4 -3.957 -18.422 1 97.81 532 ILE B CA 1
ATOM 10138 C C . ILE B 1 532 ? -4.91 -3.73 -18.359 1 97.81 532 ILE B C 1
ATOM 10140 O O . ILE B 1 532 ? -5.383 -2.611 -18.562 1 97.81 532 ILE B O 1
ATOM 10144 N N . THR B 1 533 ? -5.633 -4.809 -18.078 1 98.5 533 THR B N 1
ATOM 10145 C CA . THR B 1 533 ? -7.09 -4.742 -18.016 1 98.5 533 THR B CA 1
ATOM 10146 C C . THR B 1 533 ? -7.539 -3.738 -16.969 1 98.5 533 THR B C 1
ATOM 10148 O O . THR B 1 533 ? -8.406 -2.902 -17.219 1 98.5 533 THR B O 1
ATOM 10151 N N . VAL B 1 534 ? -6.953 -3.785 -15.797 1 98.44 534 VAL B N 1
ATOM 10152 C CA . VAL B 1 534 ? -7.32 -2.9 -14.695 1 98.44 534 VAL B CA 1
ATOM 10153 C C . VAL B 1 534 ? -6.906 -1.468 -15.031 1 98.44 534 VAL B C 1
ATOM 10155 O O . VAL B 1 534 ? -7.609 -0.516 -14.68 1 98.44 534 VAL B O 1
ATOM 10158 N N . ALA B 1 535 ? -5.773 -1.303 -15.711 1 97.88 535 ALA B N 1
ATOM 10159 C CA . ALA B 1 535 ? -5.32 0.031 -16.094 1 97.88 535 ALA B CA 1
ATOM 10160 C C . ALA B 1 535 ? -6.312 0.693 -17.047 1 97.88 535 ALA B C 1
ATOM 10162 O O . ALA B 1 535 ? -6.629 1.875 -16.906 1 97.88 535 ALA B O 1
ATOM 10163 N N . VAL B 1 536 ? -6.762 -0.075 -18 1 98 536 VAL B N 1
ATOM 10164 C CA . VAL B 1 536 ? -7.734 0.451 -18.953 1 98 536 VAL B CA 1
ATOM 10165 C C . VAL B 1 536 ? -9.023 0.825 -18.219 1 98 536 VAL B C 1
ATOM 10167 O O . VAL B 1 536 ? -9.609 1.878 -18.484 1 98 536 VAL B O 1
ATOM 10170 N N . THR B 1 537 ? -9.453 -0.06 -17.359 1 98.5 537 THR B N 1
ATOM 10171 C CA . THR B 1 537 ? -10.641 0.218 -16.547 1 98.5 537 THR B CA 1
ATOM 10172 C C . THR B 1 537 ? -10.484 1.528 -15.789 1 98.5 537 THR B C 1
ATOM 10174 O O . THR B 1 537 ? -11.391 2.357 -15.766 1 98.5 537 THR B O 1
ATOM 10177 N N . LYS B 1 538 ? -9.352 1.729 -15.18 1 96.38 538 LYS B N 1
ATOM 10178 C CA . LYS B 1 538 ? -9.07 2.92 -14.383 1 96.38 538 LYS B CA 1
ATOM 10179 C C . LYS B 1 538 ? -9.07 4.176 -15.25 1 96.38 538 LYS B C 1
ATOM 10181 O O . LYS B 1 538 ? -9.594 5.215 -14.852 1 96.38 538 LYS B O 1
ATOM 10186 N N . ILE B 1 539 ? -8.5 4.113 -16.406 1 94.31 539 ILE B N 1
ATOM 10187 C CA . ILE B 1 539 ? -8.43 5.254 -17.312 1 94.31 539 ILE B CA 1
ATOM 10188 C C . ILE B 1 539 ? -9.836 5.684 -17.719 1 94.31 539 ILE B C 1
ATOM 10190 O O . ILE B 1 539 ? -10.148 6.879 -17.75 1 94.31 539 ILE B O 1
ATOM 10194 N N . ILE B 1 540 ? -10.695 4.699 -17.953 1 96.06 540 ILE B N 1
ATOM 10195 C CA . ILE B 1 540 ? -12.078 4.996 -18.312 1 96.06 540 ILE B CA 1
ATOM 10196 C C . ILE B 1 540 ? -12.805 5.613 -17.125 1 96.06 540 ILE B C 1
ATOM 10198 O O . ILE B 1 540 ? -13.523 6.602 -17.281 1 96.06 540 ILE B O 1
ATOM 10202 N N . ASN B 1 541 ? -12.625 5.043 -16 1 95 541 ASN B N 1
ATOM 10203 C CA . ASN B 1 541 ? -13.281 5.531 -14.797 1 95 541 ASN B CA 1
ATOM 10204 C C . ASN B 1 541 ? -12.82 6.938 -14.43 1 95 541 ASN B C 1
ATOM 10206 O O . ASN B 1 541 ? -13.609 7.754 -13.953 1 95 541 ASN B O 1
ATOM 10210 N N . ASP B 1 542 ? -11.562 7.211 -14.578 1 88.81 542 ASP B N 1
ATOM 10211 C CA . ASP B 1 542 ? -11.031 8.531 -14.25 1 88.81 542 ASP B CA 1
ATOM 10212 C C . ASP B 1 542 ? -11.594 9.594 -15.195 1 88.81 542 ASP B C 1
ATOM 10214 O O . ASP B 1 542 ? -11.812 10.742 -14.789 1 88.81 542 ASP B O 1
ATOM 10218 N N . LYS B 1 543 ? -11.82 9.219 -16.391 1 88.94 543 LYS B N 1
ATOM 10219 C CA . LYS B 1 543 ? -12.281 10.18 -17.391 1 88.94 543 LYS B CA 1
ATOM 10220 C C . LYS B 1 543 ? -13.789 10.383 -17.312 1 88.94 543 LYS B C 1
ATOM 10222 O O . LYS B 1 543 ? -14.273 11.508 -17.406 1 88.94 543 LYS B O 1
ATOM 10227 N N . TYR B 1 544 ? -14.492 9.25 -17.094 1 92.56 544 TYR B N 1
ATOM 10228 C CA . TYR B 1 544 ? -15.938 9.352 -17.25 1 92.56 544 TYR B CA 1
ATOM 10229 C C . TYR B 1 544 ? -16.641 9.023 -15.938 1 92.56 544 TYR B C 1
ATOM 10231 O O . TYR B 1 544 ? -17.844 9.289 -15.781 1 92.56 544 TYR B O 1
ATOM 10239 N N . GLY B 1 545 ? -15.914 8.539 -15.031 1 90.25 545 GLY B N 1
ATOM 10240 C CA . GLY B 1 545 ? -16.547 8.086 -13.805 1 90.25 545 GLY B CA 1
ATOM 10241 C C . GLY B 1 545 ? -16.594 9.164 -12.734 1 90.25 545 GLY B C 1
ATOM 10242 O O . GLY B 1 545 ? -16.031 10.242 -12.898 1 90.25 545 GLY B O 1
ATOM 10243 N N . LYS B 1 546 ? -17.359 8.891 -11.633 1 90.31 546 LYS B N 1
ATOM 10244 C CA . LYS B 1 546 ? -17.5 9.797 -10.5 1 90.31 546 LYS B CA 1
ATOM 10245 C C . LYS B 1 546 ? -17.016 9.148 -9.211 1 90.31 546 LYS B C 1
ATOM 10247 O O . LYS B 1 546 ? -17.594 9.359 -8.148 1 90.31 546 LYS B O 1
ATOM 10252 N N . GLY B 1 547 ? -16.109 8.211 -9.383 1 91.56 547 GLY B N 1
ATOM 10253 C CA . GLY B 1 547 ? -15.594 7.535 -8.203 1 91.56 547 GLY B CA 1
ATOM 10254 C C . GLY B 1 547 ? -16.234 6.176 -7.969 1 91.56 547 GLY B C 1
ATOM 10255 O O . GLY B 1 547 ? -17.156 5.789 -8.68 1 91.56 547 GLY B O 1
ATOM 10256 N N . GLY B 1 548 ? -15.734 5.465 -6.98 1 94.19 548 GLY B N 1
ATOM 10257 C CA . GLY B 1 548 ? -16.297 4.172 -6.625 1 94.19 548 GLY B CA 1
ATOM 10258 C C . GLY B 1 548 ? -17.688 4.273 -6.035 1 94.19 548 GLY B C 1
ATOM 10259 O O . GLY B 1 548 ? -18.125 5.352 -5.621 1 94.19 548 GLY B O 1
ATOM 10260 N N . ILE B 1 549 ? -18.344 3.258 -5.98 1 96.69 549 ILE B N 1
ATOM 10261 C CA . ILE B 1 549 ? -19.719 3.242 -5.531 1 96.69 549 ILE B CA 1
ATOM 10262 C C . ILE B 1 549 ? -19.797 3.699 -4.074 1 96.69 549 ILE B C 1
ATOM 10264 O O . ILE B 1 549 ? -20.75 4.375 -3.68 1 96.69 549 ILE B O 1
ATOM 10268 N N . ALA B 1 550 ? -18.875 3.312 -3.254 1 95.06 550 ALA B N 1
ATOM 10269 C CA . ALA B 1 550 ? -18.875 3.723 -1.852 1 95.06 550 ALA B CA 1
ATOM 10270 C C . ALA B 1 550 ? -18.719 5.234 -1.724 1 95.06 550 ALA B C 1
ATOM 10272 O O . ALA B 1 550 ? -19.391 5.867 -0.902 1 95.06 550 ALA B O 1
ATOM 10273 N N . ASP B 1 551 ? -17.875 5.824 -2.477 1 93.62 551 ASP B N 1
ATOM 10274 C CA . ASP B 1 551 ? -17.656 7.27 -2.463 1 93.62 551 ASP B CA 1
ATOM 10275 C C . ASP B 1 551 ? -18.891 8.016 -2.971 1 93.62 551 ASP B C 1
ATOM 10277 O O . ASP B 1 551 ? -19.25 9.055 -2.43 1 93.62 551 ASP B O 1
ATOM 10281 N N . GLN B 1 552 ? -19.438 7.48 -4.012 1 94.12 552 GLN B N 1
ATOM 10282 C CA . GLN B 1 552 ? -20.641 8.109 -4.547 1 94.12 552 GLN B CA 1
ATOM 10283 C C . GLN B 1 552 ? -21.781 8.062 -3.537 1 94.12 552 GLN B C 1
ATOM 10285 O O . GLN B 1 552 ? -22.562 9.016 -3.438 1 94.12 552 GLN B O 1
ATOM 10290 N N . MET B 1 553 ? -21.828 7.031 -2.83 1 94.12 553 MET B N 1
ATOM 10291 C CA . MET B 1 553 ? -22.891 6.898 -1.828 1 94.12 553 MET B CA 1
ATOM 10292 C C . MET B 1 553 ? -22.656 7.863 -0.668 1 94.12 553 MET B C 1
ATOM 10294 O O . MET B 1 553 ? -23.625 8.336 -0.051 1 94.12 553 MET B O 1
ATOM 10298 N N . ILE B 1 554 ? -21.422 8.133 -0.293 1 93.69 554 ILE B N 1
ATOM 10299 C CA . ILE B 1 554 ? -21.109 9.109 0.745 1 93.69 554 ILE B CA 1
ATOM 10300 C C . ILE B 1 554 ? -21.672 10.477 0.353 1 93.69 554 ILE B C 1
ATOM 10302 O O . ILE B 1 554 ? -22.328 11.141 1.158 1 93.69 554 ILE B O 1
ATOM 10306 N N . VAL B 1 555 ? -21.453 10.781 -0.859 1 90.19 555 VAL B N 1
ATOM 10307 C CA . VAL B 1 555 ? -21.922 12.07 -1.363 1 90.19 555 VAL B CA 1
ATOM 10308 C C . VAL B 1 555 ? -23.438 12.07 -1.455 1 90.19 555 VAL B C 1
ATOM 10310 O O . VAL B 1 555 ? -24.094 13.023 -1.019 1 90.19 555 VAL B O 1
ATOM 10313 N N . PHE B 1 556 ? -24.016 11 -1.977 1 91.19 556 PHE B N 1
ATOM 10314 C CA . PHE B 1 556 ? -25.453 10.898 -2.182 1 91.19 556 PHE B CA 1
ATOM 10315 C C . PHE B 1 556 ? -26.188 10.938 -0.851 1 91.19 556 PHE B C 1
ATOM 10317 O O . PHE B 1 556 ? -27.234 11.57 -0.738 1 91.19 556 PHE B O 1
ATOM 10324 N N . ASN B 1 557 ? -25.609 10.266 0.155 1 91.38 557 ASN B N 1
ATOM 10325 C CA . ASN B 1 557 ? -26.266 10.195 1.459 1 91.38 557 ASN B CA 1
ATOM 10326 C C . ASN B 1 557 ? -25.938 11.422 2.312 1 91.38 557 ASN B C 1
ATOM 10328 O O . ASN B 1 557 ? -26.531 11.602 3.383 1 91.38 557 ASN B O 1
ATOM 10332 N N . GLY B 1 558 ? -25.062 12.219 1.913 1 90.38 558 GLY B N 1
ATOM 10333 C CA . GLY B 1 558 ? -24.703 13.422 2.641 1 90.38 558 GLY B CA 1
ATOM 10334 C C . GLY B 1 558 ? -23.906 13.148 3.898 1 90.38 558 GLY B C 1
ATOM 10335 O O . GLY B 1 558 ? -24.219 13.672 4.969 1 90.38 558 GLY B O 1
ATOM 10336 N N . LEU B 1 559 ? -22.969 12.273 3.797 1 92.12 559 LEU B N 1
ATOM 10337 C CA . LEU B 1 559 ? -22.078 11.961 4.91 1 92.12 559 LEU B CA 1
ATOM 10338 C C . LEU B 1 559 ? -20.844 12.852 4.883 1 92.12 559 LEU B C 1
ATOM 10340 O O . LEU B 1 559 ? -20.328 13.188 3.811 1 92.12 559 LEU B O 1
ATOM 10344 N N . PRO B 1 560 ? -20.406 13.25 6.004 1 90.31 560 PRO B N 1
ATOM 10345 C CA . PRO B 1 560 ? -19.188 14.055 6.02 1 90.31 560 PRO B CA 1
ATOM 10346 C C . PRO B 1 560 ? -17.938 13.234 5.711 1 90.31 560 PRO B C 1
ATOM 10348 O O . PRO B 1 560 ? -17.719 12.188 6.316 1 90.31 560 PRO B O 1
ATOM 10351 N N . PHE B 1 561 ? -17.172 13.75 4.758 1 89.31 561 PHE B N 1
ATOM 10352 C CA . PHE B 1 561 ? -15.969 13.031 4.355 1 89.31 561 PHE B CA 1
ATOM 10353 C C . PHE B 1 561 ? -15.062 13.93 3.525 1 89.31 561 PHE B C 1
ATOM 10355 O O . PHE B 1 561 ? -15.508 14.547 2.553 1 89.31 561 PHE B O 1
ATOM 10362 N N . ILE B 1 562 ? -13.828 14.031 3.992 1 84.75 562 ILE B N 1
ATOM 10363 C CA . ILE B 1 562 ? -12.844 14.734 3.178 1 84.75 562 ILE B CA 1
ATOM 10364 C C . ILE B 1 562 ? -12.125 13.734 2.268 1 84.75 562 ILE B C 1
ATOM 10366 O O . ILE B 1 562 ? -11.32 12.93 2.736 1 84.75 562 ILE B O 1
ATOM 10370 N N . ASP B 1 563 ? -12.383 13.789 1.068 1 79.38 563 ASP B N 1
ATOM 10371 C CA . ASP B 1 563 ? -11.789 12.867 0.106 1 79.38 563 ASP B CA 1
ATOM 10372 C C . ASP B 1 563 ? -10.352 13.281 -0.23 1 79.38 563 ASP B C 1
ATOM 10374 O O . ASP B 1 563 ? -10.125 14.352 -0.794 1 79.38 563 ASP B O 1
ATOM 10378 N N . PRO B 1 564 ? -9.43 12.469 0.082 1 71.38 564 PRO B N 1
ATOM 10379 C CA . PRO B 1 564 ? -8.039 12.812 -0.213 1 71.38 564 PRO B CA 1
ATOM 10380 C C . PRO B 1 564 ? -7.73 12.789 -1.708 1 71.38 564 PRO B C 1
ATOM 10382 O O . PRO B 1 564 ? -6.723 13.359 -2.143 1 71.38 564 PRO B O 1
ATOM 10385 N N . HIS B 1 565 ? -8.578 12.258 -2.482 1 65.88 565 HIS B N 1
ATOM 10386 C CA . HIS B 1 565 ? -8.328 12.07 -3.908 1 65.88 565 HIS B CA 1
ATOM 10387 C C . HIS B 1 565 ? -8.867 13.25 -4.719 1 65.88 565 HIS B C 1
ATOM 10389 O O . HIS B 1 565 ? -8.523 13.406 -5.891 1 65.88 565 HIS B O 1
ATOM 10395 N N . GLU B 1 566 ? -9.633 13.961 -4.047 1 65.38 566 GLU B N 1
ATOM 10396 C CA . GLU B 1 566 ? -10.297 15.039 -4.777 1 65.38 566 GLU B CA 1
ATOM 10397 C C . GLU B 1 566 ? -9.461 16.312 -4.754 1 65.38 566 GLU B C 1
ATOM 10399 O O . GLU B 1 566 ? -8.828 16.625 -3.744 1 65.38 566 GLU B O 1
ATOM 10404 N N . ASP B 1 567 ? -9.273 16.766 -5.883 1 65.19 567 ASP B N 1
ATOM 10405 C CA . ASP B 1 567 ? -8.734 18.125 -5.926 1 65.19 567 ASP B CA 1
ATOM 10406 C C . ASP B 1 567 ? -9.797 19.156 -5.523 1 65.19 567 ASP B C 1
ATOM 10408 O O . ASP B 1 567 ? -10.664 19.5 -6.324 1 65.19 567 ASP B O 1
ATOM 10412 N N . HIS B 1 568 ? -9.781 19.469 -4.34 1 71.12 568 HIS B N 1
ATOM 10413 C CA . HIS B 1 568 ? -10.75 20.438 -3.838 1 71.12 568 HIS B CA 1
ATOM 10414 C C . HIS B 1 568 ? -10.469 21.828 -4.379 1 71.12 568 HIS B C 1
ATOM 10416 O O . HIS B 1 568 ? -9.344 22.328 -4.277 1 71.12 568 HIS B O 1
ATOM 10422 N N . ASP B 1 569 ? -11.367 22.266 -5.117 1 74 569 ASP B N 1
ATOM 10423 C CA . ASP B 1 569 ? -11.227 23.594 -5.699 1 74 569 ASP B CA 1
ATOM 10424 C C . ASP B 1 569 ? -12.078 24.625 -4.949 1 74 569 ASP B C 1
ATOM 10426 O O . ASP B 1 569 ? -13.312 24.562 -5 1 74 569 ASP B O 1
ATOM 10430 N N . PHE B 1 570 ? -11.469 25.469 -4.344 1 79 570 PHE B N 1
ATOM 10431 C CA . PHE B 1 570 ? -12.172 26.516 -3.617 1 79 570 PHE B CA 1
ATOM 10432 C C . PHE B 1 570 ? -12.141 27.828 -4.395 1 79 570 PHE B C 1
ATOM 10434 O O . PHE B 1 570 ? -12.508 28.891 -3.863 1 79 570 PHE B O 1
ATOM 10441 N N . PHE B 1 571 ? -11.742 27.766 -5.609 1 70.94 571 PHE B N 1
ATOM 10442 C CA . PHE B 1 571 ? -11.734 28.922 -6.504 1 70.94 571 PHE B CA 1
ATOM 10443 C C . PHE B 1 571 ? -11.023 30.109 -5.855 1 70.94 571 PHE B C 1
ATOM 10445 O O . PHE B 1 571 ? -11.516 31.234 -5.891 1 70.94 571 PHE B O 1
ATOM 10452 N N . GLU B 1 572 ? -10.016 29.875 -5.035 1 74.56 572 GLU B N 1
ATOM 10453 C CA . GLU B 1 572 ? -9.141 30.875 -4.418 1 74.56 572 GLU B CA 1
ATOM 10454 C C . GLU B 1 572 ? -9.859 31.625 -3.305 1 74.56 572 GLU B C 1
ATOM 10456 O O . GLU B 1 572 ? -9.469 32.75 -2.953 1 74.56 572 GLU B O 1
ATOM 10461 N N . HIS B 1 573 ? -10.914 31.062 -2.885 1 83.44 573 HIS B N 1
ATOM 10462 C CA . HIS B 1 573 ? -11.57 31.688 -1.751 1 83.44 573 HIS B CA 1
ATOM 10463 C C . HIS B 1 573 ? -10.734 31.562 -0.484 1 83.44 573 HIS B C 1
ATOM 10465 O O . HIS B 1 573 ? -10.133 30.516 -0.236 1 83.44 573 HIS B O 1
ATOM 10471 N N . PRO B 1 574 ? -10.656 32.656 0.228 1 89.31 574 PRO B N 1
ATOM 10472 C CA . PRO B 1 574 ? -9.938 32.594 1.507 1 89.31 574 PRO B CA 1
ATOM 10473 C C . PRO B 1 574 ? -10.805 32.062 2.645 1 89.31 574 PRO B C 1
ATOM 10475 O O . PRO B 1 574 ? -12.008 31.859 2.469 1 89.31 574 PRO B O 1
ATOM 10478 N N . VAL B 1 575 ? -10.273 31.891 3.74 1 92 575 VAL B N 1
ATOM 10479 C CA . VAL B 1 575 ? -10.93 31.297 4.898 1 92 575 VAL B CA 1
ATOM 10480 C C . VAL B 1 575 ? -12.016 32.25 5.418 1 92 575 VAL B C 1
ATOM 10482 O O . VAL B 1 575 ? -13.008 31.797 6.004 1 92 575 VAL B O 1
ATOM 10485 N N . ASP B 1 576 ? -11.93 33.469 5.078 1 88.75 576 ASP B N 1
ATOM 10486 C CA . ASP B 1 576 ? -12.891 34.5 5.516 1 88.75 576 ASP B CA 1
ATOM 10487 C C . ASP B 1 576 ? -14.289 34.188 5 1 88.75 576 ASP B C 1
ATOM 10489 O O . ASP B 1 576 ? -15.281 34.5 5.66 1 88.75 576 ASP B O 1
ATOM 10493 N N . ASP B 1 577 ? -14.305 33.562 3.906 1 86.81 577 ASP B N 1
ATOM 10494 C CA . ASP B 1 577 ? -15.586 33.312 3.25 1 86.81 577 ASP B CA 1
ATOM 10495 C C . ASP B 1 577 ? -16.281 32.094 3.869 1 86.81 577 ASP B C 1
ATOM 10497 O O . ASP B 1 577 ? -17.516 31.984 3.799 1 86.81 577 ASP B O 1
ATOM 10501 N N . ALA B 1 578 ? -15.523 31.266 4.488 1 89.81 578 ALA B N 1
ATOM 10502 C CA . ALA B 1 578 ? -16.094 29.984 4.926 1 89.81 578 ALA B CA 1
ATOM 10503 C C . ALA B 1 578 ? -16.172 29.906 6.445 1 89.81 578 ALA B C 1
ATOM 10505 O O . ALA B 1 578 ? -16.891 29.078 6.996 1 89.81 578 ALA B O 1
ATOM 10506 N N . MET B 1 579 ? -15.555 30.781 7.129 1 89.69 579 MET B N 1
ATOM 10507 C CA . MET B 1 579 ? -15.453 30.703 8.586 1 89.69 579 MET B CA 1
ATOM 10508 C C . MET B 1 579 ? -16.766 31.125 9.242 1 89.69 579 MET B C 1
ATOM 10510 O O . MET B 1 579 ? -17.609 31.766 8.602 1 89.69 579 MET B O 1
ATOM 10514 N N . CYS B 1 580 ? -16.875 30.656 10.438 1 86.06 580 CYS B N 1
ATOM 10515 C CA . CYS B 1 580 ? -17.969 31.125 11.289 1 86.06 580 CYS B CA 1
ATOM 10516 C C . CYS B 1 580 ? -17.547 32.344 12.094 1 86.06 580 CYS B C 1
ATOM 10518 O O . CYS B 1 580 ? -16.609 32.281 12.891 1 86.06 580 CYS B O 1
ATOM 10520 N N . VAL B 1 581 ? -18.172 33.406 11.914 1 83.44 581 VAL B N 1
ATOM 10521 C CA . VAL B 1 581 ? -17.812 34.656 12.562 1 83.44 581 VAL B CA 1
ATOM 10522 C C . VAL B 1 581 ? -18.453 34.75 13.938 1 83.44 581 VAL B C 1
ATOM 10524 O O . VAL B 1 581 ? -17.859 35.25 14.883 1 83.44 581 VAL B O 1
ATOM 10527 N N . LYS B 1 582 ? -19.609 34.156 14.055 1 77.5 582 LYS B N 1
ATOM 10528 C CA . LYS B 1 582 ? -20.328 34.219 15.328 1 77.5 582 LYS B CA 1
ATOM 10529 C C . LYS B 1 582 ? -19.906 33.094 16.266 1 77.5 582 LYS B C 1
ATOM 10531 O O . LYS B 1 582 ? -20.453 32 16.219 1 77.5 582 LYS B O 1
ATOM 10536 N N . THR B 1 583 ? -18.891 33.406 17.016 1 80.06 583 THR B N 1
ATOM 10537 C CA . THR B 1 583 ? -18.359 32.375 17.938 1 80.06 583 THR B CA 1
ATOM 10538 C C . THR B 1 583 ? -18.703 32.719 19.375 1 80.06 583 THR B C 1
ATOM 10540 O O . THR B 1 583 ? -18.906 33.906 19.719 1 80.06 583 THR B O 1
ATOM 10543 N N . ALA B 1 584 ? -18.969 31.703 20.125 1 81.31 584 ALA B N 1
ATOM 10544 C CA . ALA B 1 584 ? -19.094 31.906 21.578 1 81.31 584 ALA B CA 1
ATOM 10545 C C . ALA B 1 584 ? -17.734 31.906 22.25 1 81.31 584 ALA B C 1
ATOM 10547 O O . ALA B 1 584 ? -17.188 30.859 22.562 1 81.31 584 ALA B O 1
ATOM 10548 N N . SER B 1 585 ? -17.141 33.062 22.344 1 88.94 585 SER B N 1
ATOM 10549 C CA . SER B 1 585 ? -15.828 33.188 22.984 1 88.94 585 SER B CA 1
ATOM 10550 C C . SER B 1 585 ? -15.977 33.5 24.469 1 88.94 585 SER B C 1
ATOM 10552 O O . SER B 1 585 ? -16.906 34.219 24.859 1 88.94 585 SER B O 1
ATOM 10554 N N . LEU B 1 586 ? -15.102 32.969 25.25 1 90.44 586 LEU B N 1
ATOM 10555 C CA . LEU B 1 586 ? -15.125 33.188 26.688 1 90.44 586 LEU B CA 1
ATOM 10556 C C . LEU B 1 586 ? -13.977 34.094 27.125 1 90.44 586 LEU B C 1
ATOM 10558 O O . LEU B 1 586 ? -12.82 33.844 26.781 1 90.44 586 LEU B O 1
ATOM 10562 N N . PRO B 1 587 ? -14.336 35.094 27.859 1 90.62 587 PRO B N 1
ATOM 10563 C CA . PRO B 1 587 ? -13.258 35.938 28.391 1 90.62 587 PRO B CA 1
ATOM 10564 C C . PRO B 1 587 ? -12.414 35.219 29.438 1 90.62 587 PRO B C 1
ATOM 10566 O O . PRO B 1 587 ? -12.93 34.375 30.188 1 90.62 587 PRO B O 1
ATOM 10569 N N . GLU B 1 588 ? -11.211 35.531 29.484 1 88 588 GLU B N 1
ATOM 10570 C CA . GLU B 1 588 ? -10.266 34.875 30.391 1 88 588 GLU B CA 1
ATOM 10571 C C . GLU B 1 588 ? -10.68 35.062 31.844 1 88 588 GLU B C 1
ATOM 10573 O O . GLU B 1 588 ? -10.445 34.188 32.688 1 88 588 GLU B O 1
ATOM 10578 N N . THR B 1 589 ? -11.234 36.312 32.094 1 82.31 589 THR B N 1
ATOM 10579 C CA . THR B 1 589 ? -11.68 36.594 33.469 1 82.31 589 THR B CA 1
ATOM 10580 C C . THR B 1 589 ? -13.039 37.281 33.469 1 82.31 589 THR B C 1
ATOM 10582 O O . THR B 1 589 ? -13.461 37.812 32.438 1 82.31 589 THR B O 1
ATOM 10585 N N . GLY B 1 590 ? -13.781 37.062 34.594 1 80.06 590 GLY B N 1
ATOM 10586 C CA . GLY B 1 590 ? -14.977 37.875 34.781 1 80.06 590 GLY B CA 1
ATOM 10587 C C . GLY B 1 590 ? -16.266 37.094 34.531 1 80.06 590 GLY B C 1
ATOM 10588 O O . GLY B 1 590 ? -17.344 37.562 34.875 1 80.06 590 GLY B O 1
ATOM 10589 N N . LEU B 1 591 ? -16.141 35.969 33.906 1 87.81 591 LEU B N 1
ATOM 10590 C CA . LEU B 1 591 ? -17.328 35.188 33.625 1 87.81 591 LEU B CA 1
ATOM 10591 C C . LEU B 1 591 ? -17.781 34.406 34.875 1 87.81 591 LEU B C 1
ATOM 10593 O O . LEU B 1 591 ? -16.969 33.75 35.531 1 87.81 591 LEU B O 1
ATOM 10597 N N . THR B 1 592 ? -19.031 34.562 35.219 1 89.25 592 THR B N 1
ATOM 10598 C CA . THR B 1 592 ? -19.562 33.844 36.375 1 89.25 592 THR B CA 1
ATOM 10599 C C . THR B 1 592 ? -20 32.438 36 1 89.25 592 THR B C 1
ATOM 10601 O O . THR B 1 592 ? -20.234 32.156 34.812 1 89.25 592 THR B O 1
ATOM 10604 N N . LEU B 1 593 ? -20.094 31.625 36.938 1 90.75 593 LEU B N 1
ATOM 10605 C CA . LEU B 1 593 ? -20.5 30.25 36.719 1 90.75 593 LEU B CA 1
ATOM 10606 C C . LEU B 1 593 ? -21.906 30.188 36.125 1 90.75 593 LEU B C 1
ATOM 10608 O O . LEU B 1 593 ? -22.188 29.344 35.281 1 90.75 593 LEU B O 1
ATOM 10612 N N . GLU B 1 594 ? -22.75 31 36.594 1 89 594 GLU B N 1
ATOM 10613 C CA . GLU B 1 594 ? -24.109 31.047 36.062 1 89 594 GLU B CA 1
ATOM 10614 C C . GLU B 1 594 ? -24.125 31.391 34.594 1 89 594 GLU B C 1
ATOM 10616 O O . GLU B 1 594 ? -24.828 30.766 33.781 1 89 594 GLU B O 1
ATOM 10621 N N . ASN B 1 595 ? -23.359 32.375 34.281 1 89.31 595 ASN B N 1
ATOM 10622 C CA . ASN B 1 595 ? -23.281 32.75 32.875 1 89.31 595 ASN B CA 1
ATOM 10623 C C . ASN B 1 595 ? -22.703 31.656 32.031 1 89.31 595 ASN B C 1
ATOM 10625 O O . ASN B 1 595 ? -23.125 31.469 30.875 1 89.31 595 ASN B O 1
ATOM 10629 N N . LEU B 1 596 ? -21.734 31.031 32.469 1 91.19 596 LEU B N 1
ATOM 10630 C CA . LEU B 1 596 ? -21.141 29.906 31.734 1 91.19 596 LEU B CA 1
ATOM 10631 C C . LEU B 1 596 ? -22.156 28.812 31.484 1 91.19 596 LEU B C 1
ATOM 10633 O O . LEU B 1 596 ? -22.219 28.234 30.391 1 91.19 596 LEU B O 1
ATOM 10637 N N . ARG B 1 597 ? -22.953 28.484 32.469 1 90.69 597 ARG B N 1
ATOM 10638 C CA . ARG B 1 597 ? -23.984 27.469 32.344 1 90.69 597 ARG B CA 1
ATOM 10639 C C . ARG B 1 597 ? -25.016 27.875 31.281 1 90.69 597 ARG B C 1
ATOM 10641 O O . ARG B 1 597 ? -25.516 27.031 30.531 1 90.69 597 ARG B O 1
ATOM 10648 N N . ILE B 1 598 ? -25.312 29.094 31.219 1 88.44 598 ILE B N 1
ATOM 10649 C CA . ILE B 1 598 ? -26.266 29.609 30.25 1 88.44 598 ILE B CA 1
ATOM 10650 C C . ILE B 1 598 ? -25.688 29.484 28.844 1 88.44 598 ILE B C 1
ATOM 10652 O O . ILE B 1 598 ? -26.391 29.062 27.922 1 88.44 598 ILE B O 1
ATOM 10656 N N . ILE B 1 599 ? -24.438 29.797 28.703 1 88.5 599 ILE B N 1
ATOM 10657 C CA . ILE B 1 599 ? -23.781 29.719 27.406 1 88.5 599 ILE B CA 1
ATOM 10658 C C . ILE B 1 599 ? -23.797 28.266 26.906 1 88.5 599 ILE B C 1
ATOM 10660 O O . ILE B 1 599 ? -24.094 28 25.734 1 88.5 599 ILE B O 1
ATOM 10664 N N . ILE B 1 600 ? -23.516 27.391 27.734 1 89.12 600 ILE B N 1
ATOM 10665 C CA . ILE B 1 600 ? -23.438 25.969 27.391 1 89.12 600 ILE B CA 1
ATOM 10666 C C . ILE B 1 600 ? -24.828 25.453 27.031 1 89.12 600 ILE B C 1
ATOM 10668 O O . ILE B 1 600 ? -24.984 24.656 26.109 1 89.12 600 ILE B O 1
ATOM 10672 N N . SER B 1 601 ? -25.797 25.891 27.719 1 87.75 601 SER B N 1
ATOM 10673 C CA . SER B 1 601 ? -27.172 25.438 27.484 1 87.75 601 SER B CA 1
ATOM 10674 C C . SER B 1 601 ? -27.75 26.047 26.219 1 87.75 601 SER B C 1
ATOM 10676 O O . SER B 1 601 ? -28.531 25.406 25.516 1 87.75 601 SER B O 1
ATOM 10678 N N . ASP B 1 602 ? -27.312 27.234 25.922 1 86.31 602 ASP B N 1
ATOM 10679 C CA . ASP B 1 602 ? -27.953 27.984 24.844 1 86.31 602 ASP B CA 1
ATOM 10680 C C . ASP B 1 602 ? -27.219 27.766 23.516 1 86.31 602 ASP B C 1
ATOM 10682 O O . ASP B 1 602 ? -27.719 28.188 22.469 1 86.31 602 ASP B O 1
ATOM 10686 N N . THR B 1 603 ? -26.062 27.203 23.641 1 83.81 603 THR B N 1
ATOM 10687 C CA . THR B 1 603 ? -25.312 27.016 22.406 1 83.81 603 THR B CA 1
ATOM 10688 C C . THR B 1 603 ? -24.969 25.547 22.203 1 83.81 603 THR B C 1
ATOM 10690 O O . THR B 1 603 ? -25.062 24.734 23.125 1 83.81 603 THR B O 1
ATOM 10693 N N . ASP B 1 604 ? -24.625 25.203 20.875 1 80.62 604 ASP B N 1
ATOM 10694 C CA . ASP B 1 604 ? -24.25 23.828 20.547 1 80.62 604 ASP B CA 1
ATOM 10695 C C . ASP B 1 604 ? -22.781 23.766 20.109 1 80.62 604 ASP B C 1
ATOM 10697 O O . ASP B 1 604 ? -22.359 22.766 19.516 1 80.62 604 ASP B O 1
ATOM 10701 N N . PHE B 1 605 ? -22.047 24.781 20.484 1 85.19 605 PHE B N 1
ATOM 10702 C CA . PHE B 1 605 ? -20.641 24.781 20.094 1 85.19 605 PHE B CA 1
ATOM 10703 C C . PHE B 1 605 ? -19.859 23.719 20.859 1 85.19 605 PHE B C 1
ATOM 10705 O O . PHE B 1 605 ? -20.172 23.406 22 1 85.19 605 PHE B O 1
ATOM 10712 N N . GLN B 1 606 ? -18.922 23.188 20.172 1 86.06 606 GLN B N 1
ATOM 10713 C CA . GLN B 1 606 ? -18.141 22.125 20.797 1 86.06 606 GLN B CA 1
ATOM 10714 C C . GLN B 1 606 ? -16.781 22.656 21.25 1 86.06 606 GLN B C 1
ATOM 10716 O O . GLN B 1 606 ? -16.094 22.016 22.047 1 86.06 606 GLN B O 1
ATOM 10721 N N . THR B 1 607 ? -16.391 23.781 20.719 1 89.38 607 THR B N 1
ATOM 10722 C CA . THR B 1 607 ? -15.125 24.422 21.078 1 89.38 607 THR B CA 1
ATOM 10723 C C . THR B 1 607 ? -15.344 25.891 21.375 1 89.38 607 THR B C 1
ATOM 10725 O O . THR B 1 607 ? -16.078 26.578 20.656 1 89.38 607 THR B O 1
ATOM 10728 N N . PHE B 1 608 ? -14.742 26.359 22.484 1 92 608 PHE B N 1
ATOM 10729 C CA . PHE B 1 608 ? -14.883 27.75 22.891 1 92 608 PHE B CA 1
ATOM 10730 C C . PHE B 1 608 ? -13.523 28.438 22.938 1 92 608 PHE B C 1
ATOM 10732 O O . PHE B 1 608 ? -12.656 28.062 23.734 1 92 608 PHE B O 1
ATOM 10739 N N . PRO B 1 609 ? -13.344 29.406 22.094 1 92.81 609 PRO B N 1
ATOM 10740 C CA . PRO B 1 609 ? -12.117 30.203 22.203 1 92.81 609 PRO B CA 1
ATOM 10741 C C . PRO B 1 609 ? -12.062 31.047 23.469 1 92.81 609 PRO B C 1
ATOM 10743 O O . PRO B 1 609 ? -13.078 31.594 23.891 1 92.81 609 PRO B O 1
ATOM 10746 N N . ILE B 1 610 ? -10.953 31.125 24.016 1 92.88 610 ILE B N 1
ATOM 10747 C CA . ILE B 1 610 ? -10.711 31.984 25.172 1 92.88 610 ILE B CA 1
ATOM 10748 C C . ILE B 1 610 ? -10.008 33.281 24.734 1 92.88 610 ILE B C 1
ATOM 10750 O O . ILE B 1 610 ? -8.961 33.219 24.094 1 92.88 610 ILE B O 1
ATOM 10754 N N . ILE B 1 611 ? -10.617 34.375 25.047 1 92.75 611 ILE B N 1
ATOM 10755 C CA . ILE B 1 611 ? -10.055 35.656 24.625 1 92.75 611 ILE B CA 1
ATOM 10756 C C . ILE B 1 611 ? -9.773 36.5 25.859 1 92.75 611 ILE B C 1
ATOM 10758 O O . ILE B 1 611 ? -10.273 36.219 26.938 1 92.75 611 ILE B O 1
ATOM 10762 N N . GLN B 1 612 ? -8.953 37.469 25.656 1 90.56 612 GLN B N 1
ATOM 10763 C CA . GLN B 1 612 ? -8.594 38.344 26.75 1 90.56 612 GLN B CA 1
ATOM 10764 C C . GLN B 1 612 ? -9.805 39.156 27.234 1 90.56 612 GLN B C 1
ATOM 10766 O O . GLN B 1 612 ? -10.117 39.156 28.422 1 90.56 612 GLN B O 1
ATOM 10771 N N . SER B 1 613 ? -10.398 39.875 26.312 1 88.5 613 SER B N 1
ATOM 10772 C CA . SER B 1 613 ? -11.625 40.625 26.594 1 88.5 613 SER B CA 1
ATOM 10773 C C . SER B 1 613 ? -12.469 40.781 25.328 1 88.5 613 SER B C 1
ATOM 10775 O O . SER B 1 613 ? -11.977 40.594 24.219 1 88.5 613 SER B O 1
ATOM 10777 N N . LEU B 1 614 ? -13.672 41.125 25.484 1 83.75 614 LEU B N 1
ATOM 10778 C CA . LEU B 1 614 ? -14.562 41.312 24.344 1 83.75 614 LEU B CA 1
ATOM 10779 C C . LEU B 1 614 ? -14.133 42.531 23.516 1 83.75 614 LEU B C 1
ATOM 10781 O O . LEU B 1 614 ? -14.375 42.562 22.297 1 83.75 614 LEU B O 1
ATOM 10785 N N . GLN B 1 615 ? -13.516 43.469 24.219 1 84.94 615 GLN B N 1
ATOM 10786 C CA . GLN B 1 615 ? -13.023 44.656 23.516 1 84.94 615 GLN B CA 1
ATOM 10787 C C . GLN B 1 615 ? -11.742 44.344 22.75 1 84.94 615 GLN B C 1
ATOM 10789 O O . GLN B 1 615 ? -11.523 44.875 21.656 1 84.94 615 GLN B O 1
ATOM 10794 N N . ASN B 1 616 ? -10.992 43.531 23.406 1 89.44 616 ASN B N 1
ATOM 10795 C CA . ASN B 1 616 ? -9.742 43.094 22.797 1 89.44 616 ASN B CA 1
ATOM 10796 C C . ASN B 1 616 ? -9.688 41.562 22.734 1 89.44 616 ASN B C 1
ATOM 10798 O O . ASN B 1 616 ? -9.016 40.938 23.547 1 89.44 616 ASN B O 1
ATOM 10802 N N . PRO B 1 617 ? -10.18 41 21.641 1 91.44 617 PRO B N 1
ATOM 10803 C CA . PRO B 1 617 ? -10.305 39.531 21.562 1 91.44 617 PRO B CA 1
ATOM 10804 C C . PRO B 1 617 ? -8.992 38.844 21.203 1 91.44 617 PRO B C 1
ATOM 10806 O O . PRO B 1 617 ? -8.961 38.031 20.297 1 91.44 617 PRO B O 1
ATOM 10809 N N . LEU B 1 618 ? -8.016 39.188 22.016 1 92.25 618 LEU B N 1
ATOM 10810 C CA . LEU B 1 618 ? -6.754 38.469 21.875 1 92.25 618 LEU B CA 1
ATOM 10811 C C . LEU B 1 618 ? -6.906 37 22.266 1 92.25 618 LEU B C 1
ATOM 10813 O O . LEU B 1 618 ? -7.426 36.688 23.344 1 92.25 618 LEU B O 1
ATOM 10817 N N . ILE B 1 619 ? -6.445 36.125 21.422 1 92 619 ILE B N 1
ATOM 10818 C CA . ILE B 1 619 ? -6.625 34.688 21.641 1 92 619 ILE B CA 1
ATOM 10819 C C . ILE B 1 619 ? -5.691 34.219 22.75 1 92 619 ILE B C 1
ATOM 10821 O O . ILE B 1 619 ? -4.477 34.406 22.672 1 92 619 ILE B O 1
ATOM 10825 N N . LYS B 1 620 ? -6.301 33.562 23.734 1 90.75 620 LYS B N 1
ATOM 10826 C CA . LYS B 1 620 ? -5.512 33.031 24.844 1 90.75 620 LYS B CA 1
ATOM 10827 C C . LYS B 1 620 ? -5.52 31.516 24.859 1 90.75 620 LYS B C 1
ATOM 10829 O O . LYS B 1 620 ? -4.672 30.891 25.5 1 90.75 620 LYS B O 1
ATOM 10834 N N . GLY B 1 621 ? -6.457 30.969 24.109 1 90.38 621 GLY B N 1
ATOM 10835 C CA . GLY B 1 621 ? -6.551 29.516 24.062 1 90.38 621 GLY B CA 1
ATOM 10836 C C . GLY B 1 621 ? -7.918 29.031 23.641 1 90.38 621 GLY B C 1
ATOM 10837 O O . GLY B 1 621 ? -8.688 29.766 23.031 1 90.38 621 GLY B O 1
ATOM 10838 N N . THR B 1 622 ? -8.094 27.719 23.828 1 91.88 622 THR B N 1
ATOM 10839 C CA . THR B 1 622 ? -9.391 27.109 23.547 1 91.88 622 THR B CA 1
ATOM 10840 C C . THR B 1 622 ? -9.742 26.062 24.625 1 91.88 622 THR B C 1
ATOM 10842 O O . THR B 1 622 ? -8.852 25.547 25.297 1 91.88 622 THR B O 1
ATOM 10845 N N . ILE B 1 623 ? -11.023 25.859 24.812 1 90.69 623 ILE B N 1
ATOM 10846 C CA . ILE B 1 623 ? -11.508 24.828 25.719 1 90.69 623 ILE B CA 1
ATOM 10847 C C . ILE B 1 623 ? -12.672 24.062 25.078 1 90.69 623 ILE B C 1
ATOM 10849 O O . ILE B 1 623 ? -13.453 24.656 24.328 1 90.69 623 ILE B O 1
ATOM 10853 N N . GLY B 1 624 ? -12.703 22.812 25.312 1 89.12 624 GLY B N 1
ATOM 10854 C CA . GLY B 1 624 ? -13.766 21.984 24.766 1 89.12 624 GLY B CA 1
ATOM 10855 C C . GLY B 1 624 ? -15.016 21.969 25.625 1 89.12 624 GLY B C 1
ATOM 10856 O O . GLY B 1 624 ? -14.93 22.125 26.844 1 89.12 624 GLY B O 1
ATOM 10857 N N . ARG B 1 625 ? -16.125 21.781 24.984 1 89 625 ARG B N 1
ATOM 10858 C CA . ARG B 1 625 ? -17.406 21.703 25.688 1 89 625 ARG B CA 1
ATOM 10859 C C . ARG B 1 625 ? -17.406 20.562 26.703 1 89 625 ARG B C 1
ATOM 10861 O O . ARG B 1 625 ? -17.875 20.734 27.828 1 89 625 ARG B O 1
ATOM 10868 N N . ASP B 1 626 ? -16.875 19.422 26.406 1 83.88 626 ASP B N 1
ATOM 10869 C CA . ASP B 1 626 ? -16.859 18.25 27.281 1 83.88 626 ASP B CA 1
ATOM 10870 C C . ASP B 1 626 ? -16.078 18.531 28.562 1 83.88 626 ASP B C 1
ATOM 10872 O O . ASP B 1 626 ? -16.453 18.062 29.641 1 83.88 626 ASP B O 1
ATOM 10876 N N . GLU B 1 627 ? -15.023 19.25 28.438 1 86.25 627 GLU B N 1
ATOM 10877 C CA . GLU B 1 627 ? -14.219 19.594 29.609 1 86.25 627 GLU B CA 1
ATOM 10878 C C . GLU B 1 627 ? -14.969 20.562 30.516 1 86.25 627 GLU B C 1
ATOM 10880 O O . GLU B 1 627 ? -14.883 20.453 31.75 1 86.25 627 GLU B O 1
ATOM 10885 N N . ILE B 1 628 ? -15.648 21.453 29.953 1 89.81 628 ILE B N 1
ATOM 10886 C CA . ILE B 1 628 ? -16.438 22.406 30.734 1 89.81 628 ILE B CA 1
ATOM 10887 C C . ILE B 1 628 ? -17.516 21.672 31.5 1 89.81 628 ILE B C 1
ATOM 10889 O O . ILE B 1 628 ? -17.688 21.891 32.719 1 89.81 628 ILE B O 1
ATOM 10893 N N . ILE B 1 629 ? -18.188 20.781 30.812 1 89.5 629 ILE B N 1
ATOM 10894 C CA . ILE B 1 629 ? -19.281 20.047 31.422 1 89.5 629 ILE B CA 1
ATOM 10895 C C . ILE B 1 629 ? -18.75 19.156 32.531 1 89.5 629 ILE B C 1
ATOM 10897 O O . ILE B 1 629 ? -19.391 19.016 33.594 1 89.5 629 ILE B O 1
ATOM 10901 N N . ALA B 1 630 ? -17.641 18.625 32.344 1 86.12 630 ALA B N 1
ATOM 10902 C CA . ALA B 1 630 ? -17.016 17.781 33.375 1 86.12 630 ALA B CA 1
ATOM 10903 C C . ALA B 1 630 ? -16.75 18.562 34.656 1 86.12 630 ALA B C 1
ATOM 10905 O O . ALA B 1 630 ? -16.922 18.047 35.75 1 86.12 630 ALA B O 1
ATOM 10906 N N . VAL B 1 631 ? -16.297 19.766 34.5 1 86.62 631 VAL B N 1
ATOM 10907 C CA . VAL B 1 631 ? -16 20.609 35.656 1 86.62 631 VAL B CA 1
ATOM 10908 C C . VAL B 1 631 ? -17.297 21.109 36.281 1 86.62 631 VAL B C 1
ATOM 10910 O O . VAL B 1 631 ? -17.406 21.172 37.531 1 86.62 631 VAL B O 1
ATOM 10913 N N . LEU B 1 632 ? -18.25 21.406 35.5 1 87.12 632 LEU B N 1
ATOM 10914 C CA . LEU B 1 632 ? -19.531 21.906 35.969 1 87.12 632 LEU B CA 1
ATOM 10915 C C . LEU B 1 632 ? -20.25 20.844 36.781 1 87.12 632 LEU B C 1
ATOM 10917 O O . LEU B 1 632 ? -20.906 21.156 37.781 1 87.12 632 LEU B O 1
ATOM 10921 N N . ASP B 1 633 ? -20.125 19.688 36.375 1 84.75 633 ASP B N 1
ATOM 10922 C CA . ASP B 1 633 ? -20.812 18.578 37.062 1 84.75 633 ASP B CA 1
ATOM 10923 C C . ASP B 1 633 ? -20.188 18.297 38.406 1 84.75 633 ASP B C 1
ATOM 10925 O O . ASP B 1 633 ? -20.875 17.859 39.344 1 84.75 633 ASP B O 1
ATOM 10929 N N . LYS B 1 634 ? -18.938 18.484 38.531 1 83.12 634 LYS B N 1
ATOM 10930 C CA . LYS B 1 634 ? -18.234 18.172 39.781 1 83.12 634 LYS B CA 1
ATOM 10931 C C . LYS B 1 634 ? -18.312 19.344 40.75 1 83.12 634 LYS B C 1
ATOM 10933 O O . LYS B 1 634 ? -18.094 19.172 41.969 1 83.12 634 LYS B O 1
ATOM 10938 N N . SER B 1 635 ? -18.672 20.484 40.219 1 79.38 635 SER B N 1
ATOM 10939 C CA . SER B 1 635 ? -18.594 21.656 41.094 1 79.38 635 SER B CA 1
ATOM 10940 C C . SER B 1 635 ? -19.953 21.984 41.688 1 79.38 635 SER B C 1
ATOM 10942 O O . SER B 1 635 ? -20.969 21.984 41 1 79.38 635 SER B O 1
ATOM 10944 N N . SER B 1 636 ? -19.984 22.047 43.031 1 80 636 SER B N 1
ATOM 10945 C CA . SER B 1 636 ? -21.156 22.484 43.75 1 80 636 SER B CA 1
ATOM 10946 C C . SER B 1 636 ? -21.016 23.922 44.25 1 80 636 SER B C 1
ATOM 10948 O O . SER B 1 636 ? -21.609 24.328 45.25 1 80 636 SER B O 1
ATOM 10950 N N . SER B 1 637 ? -20.406 24.656 43.469 1 79.75 637 SER B N 1
ATOM 10951 C CA . SER B 1 637 ? -20.094 26.016 43.875 1 79.75 637 SER B CA 1
ATOM 10952 C C . SER B 1 637 ? -21.281 26.938 43.656 1 79.75 637 SER B C 1
ATOM 10954 O O . SER B 1 637 ? -22.234 26.578 42.938 1 79.75 637 SER B O 1
ATOM 10956 N N . SER B 1 638 ? -21.203 28.109 44.281 1 84.94 638 SER B N 1
ATOM 10957 C CA . SER B 1 638 ? -22.25 29.109 44.125 1 84.94 638 SER B CA 1
ATOM 10958 C C . SER B 1 638 ? -22.312 29.656 42.719 1 84.94 638 SER B C 1
ATOM 10960 O O . SER B 1 638 ? -21.297 29.75 42.031 1 84.94 638 SER B O 1
ATOM 10962 N N . PRO B 1 639 ? -23.422 29.984 42.25 1 86.31 639 PRO B N 1
ATOM 10963 C CA . PRO B 1 639 ? -23.625 30.484 40.906 1 86.31 639 PRO B CA 1
ATOM 10964 C C . PRO B 1 639 ? -22.859 31.781 40.625 1 86.31 639 PRO B C 1
ATOM 10966 O O . PRO B 1 639 ? -22.547 32.094 39.469 1 86.31 639 PRO B O 1
ATOM 10969 N N . ASP B 1 640 ? -22.453 32.5 41.688 1 87.25 640 ASP B N 1
ATOM 10970 C CA . ASP B 1 640 ? -21.828 33.781 41.5 1 87.25 640 ASP B CA 1
ATOM 10971 C C . ASP B 1 640 ? -20.312 33.688 41.531 1 87.25 640 ASP B C 1
ATOM 10973 O O . ASP B 1 640 ? -19.609 34.656 41.344 1 87.25 640 ASP B O 1
ATOM 10977 N N . ILE B 1 641 ? -19.859 32.562 41.531 1 88.38 641 ILE B N 1
ATOM 10978 C CA . ILE B 1 641 ? -18.406 32.375 41.594 1 88.38 641 ILE B CA 1
ATOM 10979 C C . ILE B 1 641 ? -17.781 32.656 40.25 1 88.38 641 ILE B C 1
ATOM 10981 O O . ILE B 1 641 ? -18.297 32.188 39.219 1 88.38 641 ILE B O 1
ATOM 10985 N N . PRO B 1 642 ? -16.797 33.5 40.25 1 88.94 642 PRO B N 1
ATOM 10986 C CA . PRO B 1 642 ? -16.125 33.781 38.969 1 88.94 642 PRO B CA 1
ATOM 10987 C C . PRO B 1 642 ? -15.328 32.562 38.469 1 88.94 642 PRO B C 1
ATOM 10989 O O . PRO B 1 642 ? -14.719 31.844 39.25 1 88.94 642 PRO B O 1
ATOM 10992 N N . CYS B 1 643 ? -15.391 32.406 37.094 1 89.75 643 CYS B N 1
ATOM 10993 C CA . CYS B 1 643 ? -14.633 31.359 36.438 1 89.75 643 CYS B CA 1
ATOM 10994 C C . CYS B 1 643 ? -13.328 31.906 35.875 1 89.75 643 CYS B C 1
ATOM 10996 O O . CYS B 1 643 ? -13.297 33 35.312 1 89.75 643 CYS B O 1
ATOM 10998 N N . LYS B 1 644 ? -12.328 31.219 36.062 1 88 644 LYS B N 1
ATOM 10999 C CA . LYS B 1 644 ? -11.023 31.609 35.531 1 88 644 LYS B CA 1
ATOM 11000 C C . LYS B 1 644 ? -10.492 30.578 34.531 1 88 644 LYS B C 1
ATOM 11002 O O . LYS B 1 644 ? -10.5 29.391 34.812 1 88 644 LYS B O 1
ATOM 11007 N N . PHE B 1 645 ? -9.977 31.109 33.438 1 88.81 645 PHE B N 1
ATOM 11008 C CA . PHE B 1 645 ? -9.5 30.219 32.375 1 88.81 645 PHE B CA 1
ATOM 11009 C C . PHE B 1 645 ? -7.984 30.328 32.219 1 88.81 645 PHE B C 1
ATOM 11011 O O . PHE B 1 645 ? -7.391 29.625 31.391 1 88.81 645 PHE B O 1
ATOM 11018 N N . THR B 1 646 ? -7.293 31.188 32.812 1 81.5 646 THR B N 1
ATOM 11019 C CA . THR B 1 646 ? -5.84 31.297 32.875 1 81.5 646 THR B CA 1
ATOM 11020 C C . THR B 1 646 ? -5.32 31.078 34.281 1 81.5 646 THR B C 1
ATOM 11022 O O . THR B 1 646 ? -6.031 31.344 35.25 1 81.5 646 THR B O 1
ATOM 11025 N N . PRO B 1 647 ? -4.098 30.578 34.344 1 74.12 647 PRO B N 1
ATOM 11026 C CA . PRO B 1 647 ? -3.578 30.312 35.688 1 74.12 647 PRO B CA 1
ATOM 11027 C C . PRO B 1 647 ? -3.406 31.578 36.5 1 74.12 647 PRO B C 1
ATOM 11029 O O . PRO B 1 647 ? -2.941 32.594 36 1 74.12 647 PRO B O 1
ATOM 11032 N N . SER B 1 648 ? -4.246 31.812 37.594 1 65.69 648 SER B N 1
ATOM 11033 C CA . SER B 1 648 ? -4.059 32.938 38.5 1 65.69 648 SER B CA 1
ATOM 11034 C C . SER B 1 648 ? -4.148 32.531 39.969 1 65.69 648 SER B C 1
ATOM 11036 O O . SER B 1 648 ? -4.746 31.484 40.281 1 65.69 648 SER B O 1
ATOM 11038 N N . ASN B 1 649 ? -3.361 33.125 40.781 1 63.44 649 ASN B N 1
ATOM 11039 C CA . ASN B 1 649 ? -3.244 32.844 42.219 1 63.44 649 ASN B CA 1
ATOM 11040 C C . ASN B 1 649 ? -4.504 33.25 42.969 1 63.44 649 ASN B C 1
ATOM 11042 O O . ASN B 1 649 ? -4.547 33.156 44.219 1 63.44 649 ASN B O 1
ATOM 11046 N N . LYS B 1 650 ? -5.547 33.5 42.344 1 65.56 650 LYS B N 1
ATOM 11047 C CA . LYS B 1 650 ? -6.688 33.938 43.125 1 65.56 650 LYS B CA 1
ATOM 11048 C C . LYS B 1 650 ? -7.461 32.75 43.688 1 65.56 650 LYS B C 1
ATOM 11050 O O . LYS B 1 650 ? -7.695 31.766 43 1 65.56 650 LYS B O 1
ATOM 11055 N N . THR B 1 651 ? -7.812 32.688 44.969 1 66.31 651 THR B N 1
ATOM 11056 C CA . THR B 1 651 ? -8.328 31.609 45.781 1 66.31 651 THR B CA 1
ATOM 11057 C C . THR B 1 651 ? -9.836 31.453 45.594 1 66.31 651 THR B C 1
ATOM 11059 O O . THR B 1 651 ? -10.375 30.359 45.688 1 66.31 651 THR B O 1
ATOM 11062 N N . ASN B 1 652 ? -10.664 32.438 45.281 1 76.38 652 ASN B N 1
ATOM 11063 C CA . ASN B 1 652 ? -12.109 32.281 45.312 1 76.38 652 ASN B CA 1
ATOM 11064 C C . ASN B 1 652 ? -12.688 32.188 43.906 1 76.38 652 ASN B C 1
ATOM 11066 O O . ASN B 1 652 ? -13.57 32.969 43.531 1 76.38 652 ASN B O 1
ATOM 11070 N N . CYS B 1 653 ? -12.109 31.328 43 1 84.31 653 CYS B N 1
ATOM 11071 C CA . CYS B 1 653 ? -12.594 31.172 41.656 1 84.31 653 CYS B CA 1
ATOM 11072 C C . CYS B 1 653 ? -12.57 29.703 41.219 1 84.31 653 CYS B C 1
ATOM 11074 O O . CYS B 1 653 ? -11.883 28.891 41.844 1 84.31 653 CYS B O 1
ATOM 11076 N N . LEU B 1 654 ? -13.508 29.328 40.375 1 87 654 LEU B N 1
ATOM 11077 C CA . LEU B 1 654 ? -13.453 28.016 39.75 1 87 654 LEU B CA 1
ATOM 11078 C C . LEU B 1 654 ? -12.414 27.984 38.656 1 87 654 LEU B C 1
ATOM 11080 O O . LEU B 1 654 ? -12.523 28.734 37.656 1 87 654 LEU B O 1
ATOM 11084 N N . ASP B 1 655 ? -11.461 27.203 38.719 1 86.06 655 ASP B N 1
ATOM 11085 C CA . ASP B 1 655 ? -10.289 27.219 37.844 1 86.06 655 ASP B CA 1
ATOM 11086 C C . ASP B 1 655 ? -10.438 26.203 36.719 1 86.06 655 ASP B C 1
ATOM 11088 O O . ASP B 1 655 ? -10.547 25 36.969 1 86.06 655 ASP B O 1
ATOM 11092 N N . PHE B 1 656 ? -10.445 26.719 35.469 1 88.88 656 PHE B N 1
ATOM 11093 C CA . PHE B 1 656 ? -10.5 25.875 34.281 1 88.88 656 PHE B CA 1
ATOM 11094 C C . PHE B 1 656 ? -9.148 25.828 33.594 1 88.88 656 PHE B C 1
ATOM 11096 O O . PHE B 1 656 ? -9.016 25.266 32.5 1 88.88 656 PHE B O 1
ATOM 11103 N N . SER B 1 657 ? -8.102 26.344 34.156 1 85.5 657 SER B N 1
ATOM 11104 C CA . SER B 1 657 ? -6.816 26.578 33.5 1 85.5 657 SER B CA 1
ATOM 11105 C C . SER B 1 657 ? -6.176 25.25 33.062 1 85.5 657 SER B C 1
ATOM 11107 O O . SER B 1 657 ? -5.496 25.203 32.031 1 85.5 657 SER B O 1
ATOM 11109 N N . HIS B 1 658 ? -6.48 24.219 33.719 1 81.25 658 HIS B N 1
ATOM 11110 C CA . HIS B 1 658 ? -5.824 22.938 33.438 1 81.25 658 HIS B CA 1
ATOM 11111 C C . HIS B 1 658 ? -6.426 22.25 32.219 1 81.25 658 HIS B C 1
ATOM 11113 O O . HIS B 1 658 ? -5.832 21.328 31.656 1 81.25 658 HIS B O 1
ATOM 11119 N N . TYR B 1 659 ? -7.504 22.766 31.766 1 85.31 659 TYR B N 1
ATOM 11120 C CA . TYR B 1 659 ? -8.188 22.125 30.656 1 85.31 659 TYR B CA 1
ATOM 11121 C C . TYR B 1 659 ? -8.047 22.953 29.375 1 85.31 659 TYR B C 1
ATOM 11123 O O . TYR B 1 659 ? -8.562 22.562 28.328 1 85.31 659 TYR B O 1
ATOM 11131 N N . ILE B 1 660 ? -7.301 23.984 29.484 1 87.12 660 ILE B N 1
ATOM 11132 C CA . ILE B 1 660 ? -7.199 24.891 28.359 1 87.12 660 ILE B CA 1
ATOM 11133 C C . ILE B 1 660 ? -6.051 24.469 27.453 1 87.12 660 ILE B C 1
ATOM 11135 O O . ILE B 1 660 ? -4.992 24.062 27.922 1 87.12 660 ILE B O 1
ATOM 11139 N N . ASN B 1 661 ? -6.344 24.484 26.141 1 87.06 661 ASN B N 1
ATOM 11140 C CA . ASN B 1 661 ? -5.285 24.406 25.141 1 87.06 661 ASN B CA 1
ATOM 11141 C C . ASN B 1 661 ? -4.691 25.781 24.844 1 87.06 661 ASN B C 1
ATOM 11143 O O . ASN B 1 661 ? -5.293 26.594 24.141 1 87.06 661 ASN B O 1
ATOM 11147 N N . GLU B 1 662 ? -3.582 26 25.297 1 84.56 662 GLU B N 1
ATOM 11148 C CA . GLU B 1 662 ? -2.971 27.328 25.25 1 84.56 662 GLU B CA 1
ATOM 11149 C C . GLU B 1 662 ? -2.412 27.609 23.859 1 84.56 662 GLU B C 1
ATOM 11151 O O . GLU B 1 662 ? -2.125 28.766 23.516 1 84.56 662 GLU B O 1
ATOM 11156 N N . ALA B 1 663 ? -2.295 26.625 23.094 1 85.5 663 ALA B N 1
ATOM 11157 C CA . ALA B 1 663 ? -1.727 26.828 21.766 1 85.5 663 ALA B CA 1
ATOM 11158 C C . ALA B 1 663 ? -2.582 26.156 20.688 1 85.5 663 ALA B C 1
ATOM 11160 O O . ALA B 1 663 ? -2.111 25.266 19.984 1 85.5 663 ALA B O 1
ATOM 11161 N N . PRO B 1 664 ? -3.725 26.719 20.531 1 89.19 664 PRO B N 1
ATOM 11162 C CA . PRO B 1 664 ? -4.574 26.141 19.484 1 89.19 664 PRO B CA 1
ATOM 11163 C C . PRO B 1 664 ? -4.051 26.422 18.078 1 89.19 664 PRO B C 1
ATOM 11165 O O . PRO B 1 664 ? -3.293 27.375 17.875 1 89.19 664 PRO B O 1
ATOM 11168 N N . ILE B 1 665 ? -4.414 25.625 17.141 1 91.38 665 ILE B N 1
ATOM 11169 C CA . ILE B 1 665 ? -4.055 25.844 15.742 1 91.38 665 ILE B CA 1
ATOM 11170 C C . ILE B 1 665 ? -4.867 27.016 15.188 1 91.38 665 ILE B C 1
ATOM 11172 O O . ILE B 1 665 ? -6.094 27.031 15.281 1 91.38 665 ILE B O 1
ATOM 11176 N N . SER B 1 666 ? -4.211 28 14.719 1 92.94 666 SER B N 1
ATOM 11177 C CA . SER B 1 666 ? -4.855 29.188 14.172 1 92.94 666 SER B CA 1
ATOM 11178 C C . SER B 1 666 ? -4.258 29.578 12.82 1 92.94 666 SER B C 1
ATOM 11180 O O . SER B 1 666 ? -3.123 29.203 12.516 1 92.94 666 SER B O 1
ATOM 11182 N N . VAL B 1 667 ? -5.086 30.141 12.055 1 92.69 667 VAL B N 1
ATOM 11183 C CA . VAL B 1 667 ? -4.637 30.641 10.758 1 92.69 667 VAL B CA 1
ATOM 11184 C C . VAL B 1 667 ? -5 32.125 10.617 1 92.69 667 VAL B C 1
ATOM 11186 O O . VAL B 1 667 ? -5.875 32.625 11.32 1 92.69 667 VAL B O 1
ATOM 11189 N N . GLU B 1 668 ? -4.281 32.781 9.695 1 91.31 668 GLU B N 1
ATOM 11190 C CA . GLU B 1 668 ? -4.516 34.219 9.469 1 91.31 668 GLU B CA 1
ATOM 11191 C C . GLU B 1 668 ? -5.66 34.438 8.492 1 91.31 668 GLU B C 1
ATOM 11193 O O . GLU B 1 668 ? -5.926 33.594 7.633 1 91.31 668 GLU B O 1
ATOM 11198 N N . LEU B 1 669 ? -6.23 35.594 8.672 1 91 669 LEU B N 1
ATOM 11199 C CA . LEU B 1 669 ? -7.207 36 7.664 1 91 669 LEU B CA 1
ATOM 11200 C C . LEU B 1 669 ? -6.578 36.031 6.277 1 91 669 LEU B C 1
ATOM 11202 O O . LEU B 1 669 ? -5.43 36.438 6.117 1 91 669 LEU B O 1
ATOM 11206 N N . GLY B 1 670 ? -7.266 35.531 5.355 1 88.62 670 GLY B N 1
ATOM 11207 C CA . GLY B 1 670 ? -6.758 35.562 3.992 1 88.62 670 GLY B CA 1
ATOM 11208 C C . GLY B 1 670 ? -6.09 34.25 3.586 1 88.62 670 GLY B C 1
ATOM 11209 O O . GLY B 1 670 ? -5.734 34.062 2.42 1 88.62 670 GLY B O 1
ATOM 11210 N N . THR B 1 671 ? -5.93 33.375 4.543 1 91.19 671 THR B N 1
ATOM 11211 C CA . THR B 1 671 ? -5.355 32.062 4.203 1 91.19 671 THR B CA 1
ATOM 11212 C C . THR B 1 671 ? -6.234 31.344 3.195 1 91.19 671 THR B C 1
ATOM 11214 O O . THR B 1 671 ? -7.449 31.25 3.373 1 91.19 671 THR B O 1
ATOM 11217 N N . PRO B 1 672 ? -5.57 30.875 2.15 1 89.25 672 PRO B N 1
ATOM 11218 C CA . PRO B 1 672 ? -6.363 30.125 1.172 1 89.25 672 PRO B CA 1
ATOM 11219 C C . PRO B 1 672 ? -7.035 28.891 1.776 1 89.25 672 PRO B C 1
ATOM 11221 O O . PRO B 1 672 ? -6.438 28.203 2.602 1 89.25 672 PRO B O 1
ATOM 11224 N N . LEU B 1 673 ? -8.227 28.609 1.345 1 91 673 LEU B N 1
ATOM 11225 C CA . LEU B 1 673 ? -9 27.5 1.881 1 91 673 LEU B CA 1
ATOM 11226 C C . LEU B 1 673 ? -8.328 26.172 1.555 1 91 673 LEU B C 1
ATOM 11228 O O . LEU B 1 673 ? -8.5 25.188 2.279 1 91 673 LEU B O 1
ATOM 11232 N N . GLU B 1 674 ? -7.578 26.094 0.511 1 88.19 674 GLU B N 1
ATOM 11233 C CA . GLU B 1 674 ? -6.848 24.891 0.159 1 88.19 674 GLU B CA 1
ATOM 11234 C C . GLU B 1 674 ? -5.852 24.5 1.252 1 88.19 674 GLU B C 1
ATOM 11236 O O . GLU B 1 674 ? -5.715 23.328 1.589 1 88.19 674 GLU B O 1
ATOM 11241 N N . THR B 1 675 ? -5.207 25.484 1.792 1 88.75 675 THR B N 1
ATOM 11242 C CA . THR B 1 675 ? -4.25 25.234 2.867 1 88.75 675 THR B CA 1
ATOM 11243 C C . THR B 1 675 ? -4.969 24.797 4.141 1 88.75 675 THR B C 1
ATOM 11245 O O . THR B 1 675 ? -4.5 23.906 4.848 1 88.75 675 THR B O 1
ATOM 11248 N N . VAL B 1 676 ? -6.059 25.484 4.383 1 92.44 676 VAL B N 1
ATOM 11249 C CA . VAL B 1 676 ? -6.836 25.156 5.57 1 92.44 676 VAL B CA 1
ATOM 11250 C C . VAL B 1 676 ? -7.34 23.719 5.473 1 92.44 676 VAL B C 1
ATOM 11252 O O . VAL B 1 676 ? -7.305 22.969 6.457 1 92.44 676 VAL B O 1
ATOM 11255 N N . LEU B 1 677 ? -7.824 23.375 4.312 1 91.88 677 LEU B N 1
ATOM 11256 C CA . LEU B 1 677 ? -8.297 22.016 4.09 1 91.88 677 LEU B CA 1
ATOM 11257 C C . LEU B 1 677 ? -7.168 21.016 4.309 1 91.88 677 LEU B C 1
ATOM 11259 O O . LEU B 1 677 ? -7.391 19.938 4.883 1 91.88 677 LEU B O 1
ATOM 11263 N N . ASP B 1 678 ? -5.992 21.281 3.852 1 88.44 678 ASP B N 1
ATOM 11264 C CA . ASP B 1 678 ? -4.84 20.406 4.035 1 88.44 678 ASP B CA 1
ATOM 11265 C C . ASP B 1 678 ? -4.543 20.203 5.52 1 88.44 678 ASP B C 1
ATOM 11267 O O . ASP B 1 678 ? -4.176 19.094 5.93 1 88.44 678 ASP B O 1
ATOM 11271 N N . VAL B 1 679 ? -4.664 21.234 6.27 1 91.06 679 VAL B N 1
ATOM 11272 C CA . VAL B 1 679 ? -4.422 21.141 7.707 1 91.06 679 VAL B CA 1
ATOM 11273 C C . VAL B 1 679 ? -5.473 20.234 8.344 1 91.06 679 VAL B C 1
ATOM 11275 O O . VAL B 1 679 ? -5.145 19.375 9.172 1 91.06 679 VAL B O 1
ATOM 11278 N N . PHE B 1 680 ? -6.719 20.438 7.93 1 91.19 680 PHE B N 1
ATOM 11279 C CA . PHE B 1 680 ? -7.785 19.594 8.461 1 91.19 680 PHE B CA 1
ATOM 11280 C C . PHE B 1 680 ? -7.559 18.141 8.102 1 91.19 680 PHE B C 1
ATOM 11282 O O . PHE B 1 680 ? -7.711 17.25 8.945 1 91.19 680 PHE B O 1
ATOM 11289 N N . HIS B 1 681 ? -7.176 17.953 6.949 1 88.25 681 HIS B N 1
ATOM 11290 C CA . HIS B 1 681 ? -7.059 16.609 6.422 1 88.25 681 HIS B CA 1
ATOM 11291 C C . HIS B 1 681 ? -5.816 15.906 6.965 1 88.25 681 HIS B C 1
ATOM 11293 O O . HIS B 1 681 ? -5.863 14.727 7.316 1 88.25 681 HIS B O 1
ATOM 11299 N N . LYS B 1 682 ? -4.715 16.578 7.008 1 87.06 682 LYS B N 1
ATOM 11300 C CA . LYS B 1 682 ? -3.43 15.945 7.285 1 87.06 682 LYS B CA 1
ATOM 11301 C C . LYS B 1 682 ? -3.1 15.992 8.773 1 87.06 682 LYS B C 1
ATOM 11303 O O . LYS B 1 682 ? -2.582 15.023 9.328 1 87.06 682 LYS B O 1
ATOM 11308 N N . VAL B 1 683 ? -3.357 17.125 9.406 1 88.06 683 VAL B N 1
ATOM 11309 C CA . VAL B 1 683 ? -3.066 17.25 10.828 1 88.06 683 VAL B CA 1
ATOM 11310 C C . VAL B 1 683 ? -4.266 16.781 11.648 1 88.06 683 VAL B C 1
ATOM 11312 O O . VAL B 1 683 ? -4.098 16.141 12.695 1 88.06 683 VAL B O 1
ATOM 11315 N N . GLY B 1 684 ? -5.48 17.094 11.203 1 88.94 684 GLY B N 1
ATOM 11316 C CA . GLY B 1 684 ? -6.703 16.5 11.727 1 88.94 684 GLY B CA 1
ATOM 11317 C C . GLY B 1 684 ? -7.25 17.234 12.938 1 88.94 684 GLY B C 1
ATOM 11318 O O . GLY B 1 684 ? -7.672 16.609 13.906 1 88.94 684 GLY B O 1
ATOM 11319 N N . PRO B 1 685 ? -7.18 18.562 13.008 1 90.19 685 PRO B N 1
ATOM 11320 C CA . PRO B 1 685 ? -7.859 19.281 14.094 1 90.19 685 PRO B CA 1
ATOM 11321 C C . PRO B 1 685 ? -9.375 19.297 13.922 1 90.19 685 PRO B C 1
ATOM 11323 O O . PRO B 1 685 ? -9.875 19.156 12.805 1 90.19 685 PRO B O 1
ATOM 11326 N N . LYS B 1 686 ? -10.055 19.422 15.039 1 90.19 686 LYS B N 1
ATOM 11327 C CA . LYS B 1 686 ? -11.508 19.547 15 1 90.19 686 LYS B CA 1
ATOM 11328 C C . LYS B 1 686 ? -11.93 20.953 14.555 1 90.19 686 LYS B C 1
ATOM 11330 O O . LYS B 1 686 ? -12.953 21.125 13.898 1 90.19 686 LYS B O 1
ATOM 11335 N N . CYS B 1 687 ? -11.117 21.844 14.961 1 92 687 CYS B N 1
ATOM 11336 C CA . CYS B 1 687 ? -11.414 23.25 14.711 1 92 687 CYS B CA 1
ATOM 11337 C C . CYS B 1 687 ? -10.133 24.062 14.539 1 92 687 CYS B C 1
ATOM 11339 O O . CYS B 1 687 ? -9.102 23.734 15.125 1 92 687 CYS B O 1
ATOM 11341 N N . ILE B 1 688 ? -10.227 25.078 13.711 1 94.31 688 ILE B N 1
ATOM 11342 C CA . ILE B 1 688 ? -9.133 26.016 13.5 1 94.31 688 ILE B CA 1
ATOM 11343 C C . ILE B 1 688 ? -9.609 27.438 13.766 1 94.31 688 ILE B C 1
ATOM 11345 O O . ILE B 1 688 ? -10.672 27.844 13.281 1 94.31 688 ILE B O 1
ATOM 11349 N N . LEU B 1 689 ? -8.852 28.172 14.57 1 94.75 689 LEU B N 1
ATOM 11350 C CA . LEU B 1 689 ? -9.203 29.562 14.828 1 94.75 689 LEU B CA 1
ATOM 11351 C C . LEU B 1 689 ? -8.672 30.469 13.727 1 94.75 689 LEU B C 1
ATOM 11353 O O . LEU B 1 689 ? -7.594 30.234 13.18 1 94.75 689 LEU B O 1
ATOM 11357 N N . VAL B 1 690 ? -9.477 31.391 13.398 1 94.44 690 VAL B N 1
ATOM 11358 C CA . VAL B 1 690 ? -9.07 32.406 12.422 1 94.44 690 VAL B CA 1
ATOM 11359 C C . VAL B 1 690 ? -8.758 33.719 13.125 1 94.44 690 VAL B C 1
ATOM 11361 O O . VAL B 1 690 ? -9.57 34.219 13.906 1 94.44 690 VAL B O 1
ATOM 11364 N N . GLN B 1 691 ? -7.609 34.25 12.836 1 92.81 691 GLN B N 1
ATOM 11365 C CA . GLN B 1 691 ? -7.18 35.438 13.539 1 92.81 691 GLN B CA 1
ATOM 11366 C C . GLN B 1 691 ? -6.68 36.5 12.562 1 92.81 691 GLN B C 1
ATOM 11368 O O . GLN B 1 691 ? -6.402 36.219 11.398 1 92.81 691 GLN B O 1
ATOM 11373 N N . HIS B 1 692 ? -6.711 37.656 12.953 1 90.69 692 HIS B N 1
ATOM 11374 C CA . HIS B 1 692 ? -6.047 38.781 12.297 1 90.69 692 HIS B CA 1
ATOM 11375 C C . HIS B 1 692 ? -5.102 39.5 13.258 1 90.69 692 HIS B C 1
ATOM 11377 O O . HIS B 1 692 ? -5.551 40.25 14.133 1 90.69 692 HIS B O 1
ATOM 11383 N N . GLU B 1 693 ? -3.869 39.281 13.086 1 86 693 GLU B N 1
ATOM 11384 C CA . GLU B 1 693 ? -2.846 39.906 13.922 1 86 693 GLU B CA 1
ATOM 11385 C C . GLU B 1 693 ? -3.062 39.562 15.391 1 86 693 GLU B C 1
ATOM 11387 O O . GLU B 1 693 ? -3.045 40.469 16.25 1 86 693 GLU B O 1
ATOM 11392 N N . GLY B 1 694 ? -3.488 38.344 15.672 1 86.94 694 GLY B N 1
ATOM 11393 C CA . GLY B 1 694 ? -3.631 37.844 17.031 1 86.94 694 GLY B CA 1
ATOM 11394 C C . GLY B 1 694 ? -5.047 37.938 17.562 1 86.94 694 GLY B C 1
ATOM 11395 O O . GLY B 1 694 ? -5.391 37.312 18.562 1 86.94 694 GLY B O 1
ATOM 11396 N N . LEU B 1 695 ? -5.852 38.75 16.922 1 91.62 695 LEU B N 1
ATOM 11397 C CA . LEU B 1 695 ? -7.23 38.969 17.344 1 91.62 695 LEU B CA 1
ATOM 11398 C C . LEU B 1 695 ? -8.156 37.938 16.719 1 91.62 695 LEU B C 1
ATOM 11400 O O . LEU B 1 695 ? -8.078 37.656 15.516 1 91.62 695 LEU B O 1
ATOM 11404 N N . LEU B 1 696 ? -9.039 37.406 17.516 1 93.56 696 LEU B N 1
ATOM 11405 C CA . LEU B 1 696 ? -9.961 36.375 17.031 1 93.56 696 LEU B CA 1
ATOM 11406 C C . LEU B 1 696 ? -10.977 36.969 16.062 1 93.56 696 LEU B C 1
ATOM 11408 O O . LEU B 1 696 ? -11.617 37.969 16.375 1 93.56 696 LEU B O 1
ATOM 11412 N N . GLN B 1 697 ? -11.078 36.406 14.914 1 91.75 697 GLN B N 1
ATOM 11413 C CA . GLN B 1 697 ? -12.047 36.844 13.922 1 91.75 697 GLN B CA 1
ATOM 11414 C C . GLN B 1 697 ? -13.156 35.812 13.734 1 91.75 697 GLN B C 1
ATOM 11416 O O . GLN B 1 697 ? -14.258 36.156 13.305 1 91.75 697 GLN B O 1
ATOM 11421 N N . GLY B 1 698 ? -12.867 34.625 14.016 1 92.12 698 GLY B N 1
ATOM 11422 C CA . GLY B 1 698 ? -13.812 33.531 13.859 1 92.12 698 GLY B CA 1
ATOM 11423 C C . GLY B 1 698 ? -13.172 32.188 14.016 1 92.12 698 GLY B C 1
ATOM 11424 O O . GLY B 1 698 ? -12.07 32.062 14.555 1 92.12 698 GLY B O 1
ATOM 11425 N N . LEU B 1 699 ? -13.984 31.172 13.727 1 93.44 699 LEU B N 1
ATOM 11426 C CA . LEU B 1 699 ? -13.461 29.797 13.734 1 93.44 699 LEU B CA 1
ATOM 11427 C C . LEU B 1 699 ? -14.047 28.984 12.586 1 93.44 699 LEU B C 1
ATOM 11429 O O . LEU B 1 699 ? -15.078 29.359 12.016 1 93.44 699 LEU B O 1
ATOM 11433 N N . ILE B 1 700 ? -13.344 27.953 12.211 1 93.69 700 ILE B N 1
ATOM 11434 C CA . ILE B 1 700 ? -13.805 27.078 11.141 1 93.69 700 ILE B CA 1
ATOM 11435 C C . ILE B 1 700 ? -13.625 25.625 11.562 1 93.69 700 ILE B C 1
ATOM 11437 O O . ILE B 1 700 ? -12.586 25.25 12.109 1 93.69 700 ILE B O 1
ATOM 11441 N N . THR B 1 701 ? -14.703 24.875 11.414 1 91.94 701 THR B N 1
ATOM 11442 C CA . THR B 1 701 ? -14.641 23.453 11.734 1 91.94 701 THR B CA 1
ATOM 11443 C C . THR B 1 701 ? -14.461 22.609 10.469 1 91.94 701 THR B C 1
ATOM 11445 O O . THR B 1 701 ? -14.594 23.125 9.359 1 91.94 701 THR B O 1
ATOM 11448 N N . ARG B 1 702 ? -14.141 21.391 10.648 1 90.94 702 ARG B N 1
ATOM 11449 C CA . ARG B 1 702 ? -13.984 20.484 9.523 1 90.94 702 ARG B CA 1
ATOM 11450 C C . ARG B 1 702 ? -15.281 20.359 8.727 1 90.94 702 ARG B C 1
ATOM 11452 O O . ARG B 1 702 ? -15.25 20.25 7.504 1 90.94 702 ARG B O 1
ATOM 11459 N N . LYS B 1 703 ? -16.375 20.344 9.391 1 89.44 703 LYS B N 1
ATOM 11460 C CA . LYS B 1 703 ? -17.672 20.266 8.727 1 89.44 703 LYS B CA 1
ATOM 11461 C C . LYS B 1 703 ? -17.984 21.547 7.961 1 89.44 703 LYS B C 1
ATOM 11463 O O . LYS B 1 703 ? -18.578 21.5 6.887 1 89.44 703 LYS B O 1
ATOM 11468 N N . ASP B 1 704 ? -17.516 22.672 8.484 1 88.69 704 ASP B N 1
ATOM 11469 C CA . ASP B 1 704 ? -17.766 23.953 7.84 1 88.69 704 ASP B CA 1
ATOM 11470 C C . ASP B 1 704 ? -17.094 24.031 6.469 1 88.69 704 ASP B C 1
ATOM 11472 O O . ASP B 1 704 ? -17.688 24.531 5.512 1 88.69 704 ASP B O 1
ATOM 11476 N N . ILE B 1 705 ? -15.922 23.609 6.477 1 89.75 705 ILE B N 1
ATOM 11477 C CA . ILE B 1 705 ? -15.188 23.703 5.219 1 89.75 705 ILE B CA 1
ATOM 11478 C C . ILE B 1 705 ? -15.828 22.797 4.172 1 89.75 705 ILE B C 1
ATOM 11480 O O . ILE B 1 705 ? -15.836 23.125 2.982 1 89.75 705 ILE B O 1
ATOM 11484 N N . LEU B 1 706 ? -16.297 21.656 4.566 1 88.62 706 LEU B N 1
ATOM 11485 C CA . LEU B 1 706 ? -16.969 20.75 3.654 1 88.62 706 LEU B CA 1
ATOM 11486 C C . LEU B 1 706 ? -18.281 21.344 3.164 1 88.62 706 LEU B C 1
ATOM 11488 O O . LEU B 1 706 ? -18.609 21.234 1.979 1 88.62 706 LEU B O 1
ATOM 11492 N N . LYS B 1 707 ? -19 21.922 4.082 1 87.94 707 LYS B N 1
ATOM 11493 C CA . LYS B 1 707 ? -20.25 22.578 3.719 1 87.94 707 LYS B CA 1
ATOM 11494 C C . LYS B 1 707 ? -20.016 23.688 2.699 1 87.94 707 LYS B C 1
ATOM 11496 O O . LYS B 1 707 ? -20.781 23.844 1.747 1 87.94 707 LYS B O 1
ATOM 11501 N N . TYR B 1 708 ? -19 24.375 2.916 1 87.38 708 TYR B N 1
ATOM 11502 C CA . TYR B 1 708 ? -18.703 25.5 2.021 1 87.38 708 TYR B CA 1
ATOM 11503 C C . TYR B 1 708 ? -18.297 24.984 0.644 1 87.38 708 TYR B C 1
ATOM 11505 O O . TYR B 1 708 ? -18.625 25.609 -0.373 1 87.38 708 TYR B O 1
ATOM 11513 N N . GLU B 1 709 ? -17.547 24 0.634 1 86.75 709 GLU B N 1
ATOM 11514 C CA . GLU B 1 709 ? -17.156 23.406 -0.646 1 86.75 709 GLU B CA 1
ATOM 11515 C C . GLU B 1 709 ? -18.375 23 -1.466 1 86.75 709 GLU B C 1
ATOM 11517 O O . GLU B 1 709 ? -18.438 23.266 -2.668 1 86.75 709 GLU B O 1
ATOM 11522 N N . TYR B 1 710 ? -19.297 22.297 -0.845 1 84.06 710 TYR B N 1
ATOM 11523 C CA . TYR B 1 710 ? -20.516 21.875 -1.537 1 84.06 710 TYR B CA 1
ATOM 11524 C C . TYR B 1 710 ? -21.344 23.094 -1.979 1 84.06 710 TYR B C 1
ATOM 11526 O O . TYR B 1 710 ? -21.953 23.062 -3.047 1 84.06 710 TYR B O 1
ATOM 11534 N N . TYR B 1 711 ? -21.312 24.078 -1.154 1 83.25 711 TYR B N 1
ATOM 11535 C CA . TYR B 1 711 ? -22 25.312 -1.497 1 83.25 711 TYR B CA 1
ATOM 11536 C C . TYR B 1 711 ? -21.406 25.953 -2.752 1 83.25 711 TYR B C 1
ATOM 11538 O O . TYR B 1 711 ? -22.141 26.359 -3.65 1 83.25 711 TYR B O 1
ATOM 11546 N N . LEU B 1 712 ? -20.141 26.016 -2.816 1 83.25 712 LEU B N 1
ATOM 11547 C CA . LEU B 1 712 ? -19.469 26.594 -3.971 1 83.25 712 LEU B CA 1
ATOM 11548 C C . LEU B 1 712 ? -19.766 25.797 -5.234 1 83.25 712 LEU B C 1
ATOM 11550 O O . LEU B 1 712 ? -19.969 26.375 -6.305 1 83.25 712 LEU B O 1
ATOM 11554 N N . HIS B 1 713 ? -19.75 24.547 -5.094 1 79.19 713 HIS B N 1
ATOM 11555 C CA . HIS B 1 713 ? -20.016 23.688 -6.242 1 79.19 713 HIS B CA 1
ATOM 11556 C C . HIS B 1 713 ? -21.469 23.812 -6.711 1 79.19 713 HIS B C 1
ATOM 11558 O O . HIS B 1 713 ? -21.734 23.75 -7.91 1 79.19 713 HIS B O 1
ATOM 11564 N N . HIS B 1 714 ? -22.359 23.922 -5.859 1 77.12 714 HIS B N 1
ATOM 11565 C CA . HIS B 1 714 ? -23.766 24.109 -6.211 1 77.12 714 HIS B CA 1
ATOM 11566 C C . HIS B 1 714 ? -24 25.469 -6.848 1 77.12 714 HIS B C 1
ATOM 11568 O O . HIS B 1 714 ? -24.844 25.609 -7.742 1 77.12 714 HIS B O 1
ATOM 11574 N N . SER B 1 715 ? -23.281 26.375 -6.34 1 74.25 715 SER B N 1
ATOM 11575 C CA . SER B 1 715 ? -23.453 27.719 -6.855 1 74.25 715 SER B CA 1
ATOM 11576 C C . SER B 1 715 ? -22.859 27.859 -8.258 1 74.25 715 SER B C 1
ATOM 11578 O O . SER B 1 715 ? -23.422 28.562 -9.109 1 74.25 715 SER B O 1
ATOM 11580 N N . HIS B 1 716 ? -21.734 27.25 -8.461 1 70.5 716 HIS B N 1
ATOM 11581 C CA . HIS B 1 716 ? -21.078 27.375 -9.758 1 70.5 716 HIS B CA 1
ATOM 11582 C C . HIS B 1 716 ? -21.719 26.438 -10.781 1 70.5 716 HIS B C 1
ATOM 11584 O O . HIS B 1 716 ? -21.688 26.719 -11.984 1 70.5 716 HIS B O 1
ATOM 11590 N N . HIS B 1 717 ? -22.016 25.234 -10.336 1 62.38 717 HIS B N 1
ATOM 11591 C CA . HIS B 1 717 ? -22.578 24.297 -11.297 1 62.38 717 HIS B CA 1
ATOM 11592 C C . HIS B 1 717 ? -24.094 24.312 -11.258 1 62.38 717 HIS B C 1
ATOM 11594 O O . HIS B 1 717 ? -24.703 24.016 -10.227 1 62.38 717 HIS B O 1
ATOM 11600 N N . HIS B 1 718 ? -24.781 25.453 -11.633 1 51.75 718 HIS B N 1
ATOM 11601 C CA . HIS B 1 718 ? -26.234 25.531 -11.719 1 51.75 718 HIS B CA 1
ATOM 11602 C C . HIS B 1 718 ? -26.844 24.156 -12 1 51.75 718 HIS B C 1
ATOM 11604 O O . HIS B 1 718 ? -27.141 23.828 -13.148 1 51.75 718 HIS B O 1
ATOM 11610 N N . GLU B 1 719 ? -26.484 23.156 -11.609 1 47.75 719 GLU B N 1
ATOM 11611 C CA . GLU B 1 719 ? -27.078 21.938 -12.125 1 47.75 719 GLU B CA 1
ATOM 11612 C C . GLU B 1 719 ? -28.562 21.844 -11.758 1 47.75 719 GLU B C 1
ATOM 11614 O O . GLU B 1 719 ? -28.922 21.859 -10.578 1 47.75 719 GLU B O 1
ATOM 11619 N N . ASP B 1 720 ? -29.438 22.469 -12.445 1 42.5 720 ASP B N 1
ATOM 11620 C CA . ASP B 1 720 ? -30.891 22.312 -12.578 1 42.5 720 ASP B CA 1
ATOM 11621 C C . ASP B 1 720 ? -31.297 20.844 -12.484 1 42.5 720 ASP B C 1
ATOM 11623 O O . ASP B 1 720 ? -32.375 20.469 -12.93 1 42.5 720 ASP B O 1
ATOM 11627 N N . THR B 1 721 ? -30.469 19.906 -12.375 1 43.91 721 THR B N 1
ATOM 11628 C CA . THR B 1 721 ? -30.75 18.562 -12.891 1 43.91 721 THR B CA 1
ATOM 11629 C C . THR B 1 721 ? -31.812 17.875 -12.047 1 43.91 721 THR B C 1
ATOM 11631 O O . THR B 1 721 ? -32.219 16.75 -12.359 1 43.91 721 THR B O 1
ATOM 11634 N N . ASN B 1 722 ? -32.062 18.25 -10.883 1 46.56 722 ASN B N 1
ATOM 11635 C CA . ASN B 1 722 ? -32.812 17.344 -10.031 1 46.56 722 ASN B CA 1
ATOM 11636 C C . ASN B 1 722 ? -34.281 17.297 -10.43 1 46.56 722 ASN B C 1
ATOM 11638 O O . ASN B 1 722 ? -34.969 16.297 -10.203 1 46.56 722 ASN B O 1
ATOM 11642 N N . GLU B 1 723 ? -34.812 18.391 -11.016 1 43.56 723 GLU B N 1
ATOM 11643 C CA . GLU B 1 723 ? -36.281 18.406 -11.188 1 43.56 723 GLU B CA 1
ATOM 11644 C C . GLU B 1 723 ? -36.719 17.391 -12.234 1 43.56 723 GLU B C 1
ATOM 11646 O O . GLU B 1 723 ? -37.75 16.719 -12.055 1 43.56 723 GLU B O 1
ATOM 11651 N N . LEU B 1 724 ? -36.094 17.344 -13.375 1 45.03 724 LEU B N 1
ATOM 11652 C CA . LEU B 1 724 ? -36.562 16.453 -14.43 1 45.03 724 LEU B CA 1
ATOM 11653 C C . LEU B 1 724 ? -36.469 15 -14.008 1 45.03 724 LEU B C 1
ATOM 11655 O O . LEU B 1 724 ? -37.188 14.141 -14.539 1 45.03 724 LEU B O 1
ATOM 11659 N N . LYS B 1 725 ? -35.562 14.656 -13.188 1 53.56 725 LYS B N 1
ATOM 11660 C CA . LYS B 1 725 ? -35.344 13.305 -12.688 1 53.56 725 LYS B CA 1
ATOM 11661 C C . LYS B 1 725 ? -36.531 12.844 -11.828 1 53.56 725 LYS B C 1
ATOM 11663 O O . LYS B 1 725 ? -36.969 11.695 -11.922 1 53.56 725 LYS B O 1
ATOM 11668 N N . PHE B 1 726 ? -37.219 13.797 -11.219 1 60.31 726 PHE B N 1
ATOM 11669 C CA . PHE B 1 726 ? -38.25 13.445 -10.266 1 60.31 726 PHE B CA 1
ATOM 11670 C C . PHE B 1 726 ? -39.562 13.188 -10.984 1 60.31 726 PHE B C 1
ATOM 11672 O O . PHE B 1 726 ? -40.375 12.375 -10.531 1 60.31 726 PHE B O 1
ATOM 11679 N N . GLN B 1 727 ? -39.719 13.695 -12.164 1 61.84 727 GLN B N 1
ATOM 11680 C CA . GLN B 1 727 ? -41 13.477 -12.828 1 61.84 727 GLN B CA 1
ATOM 11681 C C . GLN B 1 727 ? -41.125 12.047 -13.352 1 61.84 727 GLN B C 1
ATOM 11683 O O . GLN B 1 727 ? -42.188 11.43 -13.242 1 61.84 727 GLN B O 1
ATOM 11688 N N . LYS B 1 728 ? -40.125 11.445 -13.828 1 76.12 728 LYS B N 1
ATOM 11689 C CA . LYS B 1 728 ? -40.188 10.07 -14.32 1 76.12 728 LYS B CA 1
ATOM 11690 C C . LYS B 1 728 ? -40.312 9.078 -13.164 1 76.12 728 LYS B C 1
ATOM 11692 O O . LYS B 1 728 ? -40.938 8.023 -13.32 1 76.12 728 LYS B O 1
ATOM 11697 N N . ASP B 1 729 ? -39.875 9.414 -12.109 1 80.94 729 ASP B N 1
ATOM 11698 C CA . ASP B 1 729 ? -39.938 8.547 -10.938 1 80.94 729 ASP B CA 1
ATOM 11699 C C . ASP B 1 729 ? -41.375 8.406 -10.453 1 80.94 729 ASP B C 1
ATOM 11701 O O . ASP B 1 729 ? -41.812 7.316 -10.039 1 80.94 729 ASP B O 1
ATOM 11705 N N . ASP B 1 730 ? -42.188 9.484 -10.555 1 80.94 730 ASP B N 1
ATOM 11706 C CA . ASP B 1 730 ? -43.562 9.438 -10.125 1 80.94 730 ASP B CA 1
ATOM 11707 C C . ASP B 1 730 ? -44.406 8.547 -11.047 1 80.94 730 ASP B C 1
ATOM 11709 O O . ASP B 1 730 ? -45.281 7.828 -10.594 1 80.94 730 ASP B O 1
ATOM 11713 N N . LEU B 1 731 ? -44.062 8.547 -12.32 1 81.5 731 LEU B N 1
ATOM 11714 C CA . LEU B 1 731 ? -44.781 7.703 -13.281 1 81.5 731 LEU B CA 1
ATOM 11715 C C . LEU B 1 731 ? -44.469 6.227 -13.047 1 81.5 731 LEU B C 1
ATOM 11717 O O . LEU B 1 731 ? -45.375 5.383 -13.133 1 81.5 731 LEU B O 1
ATOM 11721 N N . ILE B 1 732 ? -43.25 5.949 -12.766 1 83.06 732 ILE B N 1
ATOM 11722 C CA . ILE B 1 732 ? -42.875 4.57 -12.492 1 83.06 732 ILE B CA 1
ATOM 11723 C C . ILE B 1 732 ? -43.531 4.074 -11.219 1 83.06 732 ILE B C 1
ATOM 11725 O O . ILE B 1 732 ? -44 2.932 -11.164 1 83.06 732 ILE B O 1
ATOM 11729 N N . TRP B 1 733 ? -43.625 4.895 -10.305 1 84.75 733 TRP B N 1
ATOM 11730 C CA . TRP B 1 733 ? -44.25 4.531 -9.047 1 84.75 733 TRP B CA 1
ATOM 11731 C C . TRP B 1 733 ? -45.75 4.266 -9.25 1 84.75 733 TRP B C 1
ATOM 11733 O O . TRP B 1 733 ? -46.312 3.312 -8.695 1 84.75 733 TRP B O 1
ATOM 11743 N N . ASP B 1 734 ? -46.375 5.043 -10.047 1 83.44 734 ASP B N 1
ATOM 11744 C CA . ASP B 1 734 ? -47.781 4.852 -10.352 1 83.44 734 ASP B CA 1
ATOM 11745 C C . ASP B 1 734 ? -48.031 3.516 -11.055 1 83.44 734 ASP B C 1
ATOM 11747 O O . ASP B 1 734 ? -49 2.824 -10.781 1 83.44 734 ASP B O 1
ATOM 11751 N N . LYS B 1 735 ? -47.125 3.207 -11.906 1 83.12 735 LYS B N 1
ATOM 11752 C CA . LYS B 1 735 ? -47.25 1.931 -12.602 1 83.12 735 LYS B CA 1
ATOM 11753 C C . LYS B 1 735 ? -47.031 0.76 -11.648 1 83.12 735 LYS B C 1
ATOM 11755 O O . LYS B 1 735 ? -47.719 -0.253 -11.742 1 83.12 735 LYS B O 1
ATOM 11760 N N . ILE B 1 736 ? -46.156 0.907 -10.766 1 83.31 736 ILE B N 1
ATOM 11761 C CA . ILE B 1 736 ? -45.875 -0.146 -9.797 1 83.31 736 ILE B CA 1
ATOM 11762 C C . ILE B 1 736 ? -47.062 -0.326 -8.867 1 83.31 736 ILE B C 1
ATOM 11764 O O . ILE B 1 736 ? -47.469 -1.454 -8.555 1 83.31 736 ILE B O 1
ATOM 11768 N N . GLN B 1 737 ? -47.656 0.725 -8.508 1 82.69 737 GLN B N 1
ATOM 11769 C CA . GLN B 1 737 ? -48.844 0.663 -7.656 1 82.69 737 GLN B CA 1
ATOM 11770 C C . GLN B 1 737 ? -50.031 0.028 -8.391 1 82.69 737 GLN B C 1
ATOM 11772 O O . GLN B 1 737 ? -50.781 -0.726 -7.801 1 82.69 737 GLN B O 1
ATOM 11777 N N . HIS B 1 738 ? -50.062 0.315 -9.656 1 82.5 738 HIS B N 1
ATOM 11778 C CA . HIS B 1 738 ? -51.125 -0.273 -10.469 1 82.5 738 HIS B CA 1
ATOM 11779 C C . HIS B 1 738 ? -50.938 -1.783 -10.594 1 82.5 738 HIS B C 1
ATOM 11781 O O . HIS B 1 738 ? -51.906 -2.533 -10.508 1 82.5 738 HIS B O 1
ATOM 11787 N N . ILE B 1 739 ? -49.75 -2.104 -10.75 1 80.12 739 ILE B N 1
ATOM 11788 C CA . ILE B 1 739 ? -49.469 -3.529 -10.859 1 80.12 739 ILE B CA 1
ATOM 11789 C C . ILE B 1 739 ? -49.719 -4.215 -9.523 1 80.12 739 ILE B C 1
ATOM 11791 O O . ILE B 1 739 ? -50.281 -5.32 -9.492 1 80.12 739 ILE B O 1
ATOM 11795 N N . ASP B 1 740 ? -49.438 -3.617 -8.523 1 80.94 740 ASP B N 1
ATOM 11796 C CA . ASP B 1 740 ? -49.656 -4.156 -7.191 1 80.94 740 ASP B CA 1
ATOM 11797 C C . ASP B 1 740 ? -51.156 -4.312 -6.926 1 80.94 740 ASP B C 1
ATOM 11799 O O . ASP B 1 740 ? -51.594 -5.293 -6.309 1 80.94 740 ASP B O 1
ATOM 11803 N N . GLN B 1 741 ? -51.875 -3.396 -7.375 1 80 741 GLN B N 1
ATOM 11804 C CA . GLN B 1 741 ? -53.312 -3.455 -7.219 1 80 741 GLN B CA 1
ATOM 11805 C C . GLN B 1 741 ? -53.938 -4.586 -8.047 1 80 741 GLN B C 1
ATOM 11807 O O . GLN B 1 741 ? -54.844 -5.281 -7.594 1 80 741 GLN B O 1
ATOM 11812 N N . ILE B 1 742 ? -53.312 -4.801 -9.188 1 77.19 742 ILE B N 1
ATOM 11813 C CA . ILE B 1 742 ? -53.781 -5.875 -10.055 1 77.19 742 ILE B CA 1
ATOM 11814 C C . ILE B 1 742 ? -53.5 -7.227 -9.414 1 77.19 742 ILE B C 1
ATOM 11816 O O . ILE B 1 742 ? -54.344 -8.117 -9.391 1 77.19 742 ILE B O 1
ATOM 11820 N N . ILE B 1 743 ? -52.281 -7.27 -8.859 1 76.25 743 ILE B N 1
ATOM 11821 C CA . ILE B 1 743 ? -51.875 -8.523 -8.25 1 76.25 743 ILE B CA 1
ATOM 11822 C C . ILE B 1 743 ? -52.688 -8.781 -6.988 1 76.25 743 ILE B C 1
ATOM 11824 O O . ILE B 1 743 ? -53.125 -9.906 -6.746 1 76.25 743 ILE B O 1
ATOM 11828 N N . THR B 1 744 ? -52.938 -7.785 -6.27 1 77.25 744 THR B N 1
ATOM 11829 C CA . THR B 1 744 ? -53.719 -7.922 -5.047 1 77.25 744 THR B CA 1
ATOM 11830 C C . THR B 1 744 ? -55.156 -8.281 -5.367 1 77.25 744 THR B C 1
ATOM 11832 O O . THR B 1 744 ? -55.75 -9.109 -4.68 1 77.25 744 THR B O 1
ATOM 11835 N N . THR B 1 745 ? -55.594 -7.672 -6.379 1 74.31 745 THR B N 1
ATOM 11836 C CA . THR B 1 745 ? -56.969 -7.973 -6.797 1 74.31 745 THR B CA 1
ATOM 11837 C C . THR B 1 745 ? -57.062 -9.398 -7.328 1 74.31 745 THR B C 1
ATOM 11839 O O . THR B 1 745 ? -58.062 -10.094 -7.074 1 74.31 745 THR B O 1
ATOM 11842 N N . PHE B 1 746 ? -56.062 -9.695 -8.023 1 72.19 746 PHE B N 1
ATOM 11843 C CA . PHE B 1 746 ? -56.031 -11.047 -8.562 1 72.19 746 PHE B CA 1
ATOM 11844 C C . PHE B 1 746 ? -55.938 -12.078 -7.441 1 72.19 746 PHE B C 1
ATOM 11846 O O . PHE B 1 746 ? -56.656 -13.078 -7.469 1 72.19 746 PHE B O 1
ATOM 11853 N N . TYR B 1 747 ? -55.125 -11.852 -6.477 1 70.75 747 TYR B N 1
ATOM 11854 C CA . TYR B 1 747 ? -55 -12.742 -5.332 1 70.75 747 TYR B CA 1
ATOM 11855 C C . TYR B 1 747 ? -56.281 -12.805 -4.531 1 70.75 747 TYR B C 1
ATOM 11857 O O . TYR B 1 747 ? -56.688 -13.883 -4.082 1 70.75 747 TYR B O 1
ATOM 11865 N N . GLN B 1 748 ? -56.906 -11.688 -4.371 1 72.75 748 GLN B N 1
ATOM 11866 C CA . GLN B 1 748 ? -58.188 -11.656 -3.67 1 72.75 748 GLN B CA 1
ATOM 11867 C C . GLN B 1 748 ? -59.25 -12.43 -4.434 1 72.75 748 GLN B C 1
ATOM 11869 O O . GLN B 1 748 ? -60.062 -13.133 -3.832 1 72.75 748 GLN B O 1
ATOM 11874 N N . ARG B 1 749 ? -59.125 -12.391 -5.715 1 71.94 749 ARG B N 1
ATOM 11875 C CA . ARG B 1 749 ? -60.062 -13.125 -6.551 1 71.94 749 ARG B CA 1
ATOM 11876 C C . ARG B 1 749 ? -59.812 -14.633 -6.441 1 71.94 749 ARG B C 1
ATOM 11878 O O . ARG B 1 749 ? -60.781 -15.414 -6.398 1 71.94 749 ARG B O 1
ATOM 11885 N N . ILE B 1 750 ? -58.625 -14.906 -6.32 1 69.06 750 ILE B N 1
ATOM 11886 C CA . ILE B 1 750 ? -58.281 -16.328 -6.203 1 69.06 750 ILE B CA 1
ATOM 11887 C C . ILE B 1 750 ? -58.719 -16.844 -4.836 1 69.06 750 ILE B C 1
ATOM 11889 O O . ILE B 1 750 ? -59.281 -17.938 -4.73 1 69.06 750 ILE B O 1
ATOM 11893 N N . ILE B 1 751 ? -58.531 -16.094 -3.85 1 69.19 751 ILE B N 1
ATOM 11894 C CA . ILE B 1 751 ? -58.906 -16.484 -2.498 1 69.19 751 ILE B CA 1
ATOM 11895 C C . ILE B 1 751 ? -60.438 -16.578 -2.416 1 69.19 751 ILE B C 1
ATOM 11897 O O . ILE B 1 751 ? -60.969 -17.531 -1.828 1 69.19 751 ILE B O 1
ATOM 11901 N N . ILE B 1 752 ? -61.094 -15.633 -2.986 1 70.94 752 ILE B N 1
ATOM 11902 C CA . ILE B 1 752 ? -62.562 -15.641 -2.992 1 70.94 752 ILE B CA 1
ATOM 11903 C C . ILE B 1 752 ? -63.062 -16.844 -3.768 1 70.94 752 ILE B C 1
ATOM 11905 O O . ILE B 1 752 ? -64 -17.531 -3.33 1 70.94 752 ILE B O 1
ATOM 11909 N N . LYS B 1 753 ? -62.344 -17.078 -4.773 1 67.69 753 LYS B N 1
ATOM 11910 C CA . LYS B 1 753 ? -62.75 -18.234 -5.574 1 67.69 753 LYS B CA 1
ATOM 11911 C C . LYS B 1 753 ? -62.469 -19.547 -4.844 1 67.69 753 LYS B C 1
ATOM 11913 O O . LYS B 1 753 ? -63.25 -20.484 -4.91 1 67.69 753 LYS B O 1
ATOM 11918 N N . LEU B 1 754 ? -61.438 -19.484 -4.133 1 67.94 754 LEU B N 1
ATOM 11919 C CA . LEU B 1 754 ? -61.062 -20.688 -3.391 1 67.94 754 LEU B CA 1
ATOM 11920 C C . LEU B 1 754 ? -61.938 -20.844 -2.148 1 67.94 754 LEU B C 1
ATOM 11922 O O . LEU B 1 754 ? -62.281 -21.953 -1.768 1 67.94 754 LEU B O 1
ATOM 11926 N N . THR B 1 755 ? -62.25 -19.688 -1.561 1 69.5 755 THR B N 1
ATOM 11927 C CA . THR B 1 755 ? -63.094 -19.734 -0.385 1 69.5 755 THR B CA 1
ATOM 11928 C C . THR B 1 755 ? -64.562 -19.906 -0.792 1 69.5 755 THR B C 1
ATOM 11930 O O . THR B 1 755 ? -65.375 -20.484 -0.055 1 69.5 755 THR B O 1
ATOM 11933 N N . SER B 1 756 ? -64.938 -19.219 -1.831 1 61.28 756 SER B N 1
ATOM 11934 C CA . SER B 1 756 ? -66.312 -19.406 -2.293 1 61.28 756 SER B CA 1
ATOM 11935 C C . SER B 1 756 ? -66.562 -20.828 -2.77 1 61.28 756 SER B C 1
ATOM 11937 O O . SER B 1 756 ? -67.688 -21.359 -2.621 1 61.28 756 SER B O 1
ATOM 11939 N N . SER B 1 757 ? -65.562 -21.344 -3.25 1 51.16 757 SER B N 1
ATOM 11940 C CA . SER B 1 757 ? -65.688 -22.75 -3.596 1 51.16 757 SER B CA 1
ATOM 11941 C C . SER B 1 757 ? -65.875 -23.609 -2.348 1 51.16 757 SER B C 1
ATOM 11943 O O . SER B 1 757 ? -66.438 -24.703 -2.408 1 51.16 757 SER B O 1
ATOM 11945 N N . ARG B 1 758 ? -65.375 -23.188 -1.186 1 50.16 758 ARG B N 1
ATOM 11946 C CA . ARG B 1 758 ? -65.625 -23.891 0.061 1 50.16 758 ARG B CA 1
ATOM 11947 C C . ARG B 1 758 ? -67 -23.562 0.604 1 50.16 758 ARG B C 1
ATOM 11949 O O . ARG B 1 758 ? -67.625 -24.391 1.286 1 50.16 758 ARG B O 1
ATOM 11956 N N . GLY B 1 759 ? -67.438 -22.359 0.36 1 43 759 GLY B N 1
ATOM 11957 C CA . GLY B 1 759 ? -68.812 -22.078 0.836 1 43 759 GLY B CA 1
ATOM 11958 C C . GLY B 1 759 ? -69.875 -22.844 0.084 1 43 759 GLY B C 1
ATOM 11959 O O . GLY B 1 759 ? -71.062 -22.891 0.519 1 43 759 GLY B O 1
ATOM 11960 N N . ARG B 1 760 ? -69.625 -23.281 -1.063 1 44.94 760 ARG B N 1
ATOM 11961 C CA . ARG B 1 760 ? -70.625 -24.078 -1.743 1 44.94 760 ARG B CA 1
ATOM 11962 C C . ARG B 1 760 ? -70.75 -25.453 -1.116 1 44.94 760 ARG B C 1
ATOM 11964 O O . ARG B 1 760 ? -71.812 -26.078 -1.181 1 44.94 760 ARG B O 1
ATOM 11971 N N . TYR B 1 761 ? -69.688 -25.922 -0.45 1 42.59 761 TYR B N 1
ATOM 11972 C CA . TYR B 1 761 ? -69.875 -27.219 0.188 1 42.59 761 TYR B CA 1
ATOM 11973 C C . TYR B 1 761 ? -70.688 -27.094 1.469 1 42.59 761 TYR B C 1
ATOM 11975 O O . TYR B 1 761 ? -71.438 -27.984 1.801 1 42.59 761 TYR B O 1
ATOM 11983 N N . THR B 1 762 ? -70.562 -25.969 2.219 1 42.06 762 THR B N 1
ATOM 11984 C CA . THR B 1 762 ? -71.312 -25.922 3.469 1 42.06 762 THR B CA 1
ATOM 11985 C C . THR B 1 762 ? -72.812 -25.656 3.199 1 42.06 762 THR B C 1
ATOM 11987 O O . THR B 1 762 ? -73.625 -26 4.023 1 42.06 762 THR B O 1
ATOM 11990 N N . GLN B 1 763 ? -73.188 -24.984 2.133 1 42.62 763 GLN B N 1
ATOM 11991 C CA . GLN B 1 763 ? -74.625 -24.766 1.921 1 42.62 763 GLN B CA 1
ATOM 11992 C C . GLN B 1 763 ? -75.25 -26.047 1.421 1 42.62 763 GLN B C 1
ATOM 11994 O O . GLN B 1 763 ? -76.5 -26.203 1.554 1 42.62 763 GLN B O 1
ATOM 11999 N N . LEU B 1 764 ? -74.562 -26.984 0.74 1 42.28 764 LEU B N 1
ATOM 12000 C CA . LEU B 1 764 ? -75.25 -28.203 0.299 1 42.28 764 LEU B CA 1
ATOM 12001 C C . LEU B 1 764 ? -75.562 -29.094 1.488 1 42.28 764 LEU B C 1
ATOM 12003 O O . LEU B 1 764 ? -76.625 -29.797 1.467 1 42.28 764 LEU B O 1
ATOM 12007 N N . ASP B 1 765 ? -74.812 -29.141 2.596 1 44.72 765 ASP B N 1
ATOM 12008 C CA . ASP B 1 765 ? -75.125 -30 3.709 1 44.72 765 ASP B CA 1
ATOM 12009 C C . ASP B 1 765 ? -76.375 -29.453 4.477 1 44.72 765 ASP B C 1
ATOM 12011 O O . ASP B 1 765 ? -77 -30.188 5.234 1 44.72 765 ASP B O 1
ATOM 12015 N N . GLN B 1 766 ? -76.625 -28.094 4.516 1 44.25 766 GLN B N 1
ATOM 12016 C CA . GLN B 1 766 ? -77.812 -27.625 5.285 1 44.25 766 GLN B CA 1
ATOM 12017 C C . GLN B 1 766 ? -79.062 -27.734 4.469 1 44.25 766 GLN B C 1
ATOM 12019 O O . GLN B 1 766 ? -80.188 -27.672 5.023 1 44.25 766 GLN B O 1
ATOM 12024 N N . GLN B 1 767 ? -79.062 -27.906 3.096 1 35.09 767 GLN B N 1
ATOM 12025 C CA . GLN B 1 767 ? -80.312 -28.219 2.447 1 35.09 767 GLN B CA 1
ATOM 12026 C C . GLN B 1 767 ? -80.625 -29.719 2.467 1 35.09 767 GLN B C 1
ATOM 12028 O O . GLN B 1 767 ? -81.75 -30.141 2.66 1 35.09 767 GLN B O 1
#